Protein AF-0000000077903517 (afdb_homodimer)

Secondary structure (DSSP, 8-state):
--HHHHHHHHHTTPPPPHHHHHHHHHHHHHTSS-HHHHHHHHHHHHHH---HHHHHHHHHHHHTTSPPP--TTS-S-BEEEEE---TT--HHHHHHHHHHHTT-BEEEEE---BTTB--HHHHHHTSTT------HHHHHHHHHHHSEEEEEPPTTSSHHHHHHHHHHTTTT--S-HHHHHHHHHHHHHHHT-SEEEEEEEESTTSSB-SHHHHHHHHHHHHHHHHHTT-EEEEEEEE-SS-SSSEEESHHHHHHHHHHHTT-S-HHHHHHHHHHHHHHHHHTT---HHHHHHHHHHHHHTSHHHHHHHHHHHHTT--THHHH-GGGSPPPSEEEEEEPSS-EEEEEE-HHHHHHHHHHTTSS-SSTT----TT-EEEES--TT-EE-TT-EEEEEEE-GGGHHHHHHHHHHTEEEESSPPPPPPSEEEEEETTEEEE-/--HHHHHHHHHTTPPPPHHHHHHHHHHHHHTSS-HHHHHHHHHHHHHH---HHHHHHHHHHHHTTSPPP--TTS-S-BEEEEE---TT--HHHHHHHHHHHTT-BEEEEE---BTTB--HHHHHHTSTT------HHHHHHHHHHHSEEEEEPPTTSSHHHHHHHHHHTTTT--S-HHHHHHHHHHHHHHHT-SEEEEEEEESTTSSB-SHHHHHHHHHHHHHHHHHTT-EEEEEEEE-SS-SSSEEESHHHHHHHHHHHTT-S-HHHHHHHHHHHHHHHHHTT---HHHHHHHHHHHHHTSHHHHHHHHHHHHTT--THHHH-GGGSPPPSEEEEEEPSS-EEEEEE-HHHHHHHHHHTTSS-SSTT----TT-EEEES--TT-EE-TT-EEEEEEE-GGGHHHHHHHHHHTEEEESSPPPPPPSEEEEEETTEEEE-

InterPro domains:
  IPR000053 Thymidine/pyrimidine-nucleoside phosphorylase [PIRSF000478] (1-427)
  IPR000053 Thymidine/pyrimidine-nucleoside phosphorylase [PTHR10515] (1-432)
  IPR000312 Glycosyl transferase, family 3 [PF00591] (78-305)
  IPR013102 Pyrimidine nucleoside phosphorylase, C-terminal [PF07831] (345-414)
  IPR013102 Pyrimidine nucleoside phosphorylase, C-terminal [SM00941] (344-417)
  IPR017459 Glycosyl transferase family 3, N-terminal domain [PF02885] (5-66)
  IPR017872 Pyrimidine-nucleoside phosphorylase, conserved site [PS00647] (110-125)
  IPR018090 Pyrimidine-nucleoside phosphorylase, bacterial/eukaryotic [TIGR02644] (4-410)
  IPR035902 Nucleoside phosphorylase/phosphoribosyltransferase catalytic domain superfamily [G3DSA:3.40.1030.10] (68-334)
  IPR035902 Nucleoside phosphorylase/phosphoribosyltransferase catalytic domain superfamily [SSF52418] (69-328)
  IPR036320 Glycosyl transferase family 3, N-terminal domain superfamily [SSF47648] (1-68)
  IPR036566 Pyrimidine nucleoside phosphorylase-like, C-terminal domain superfamily [G3DSA:3.90.1170.30] (335-420)
  IPR036566 Pyrimidine nucleoside phosphorylase-like, C-terminal domain superfamily [SSF54680] (333-431)

Foldseek 3Di:
DDLVVVLVCLLVLHADDLVSLLCLLLCVLVCVQPLVSLLSSLVSCQVNPYDLVSLLSNLQSLLPSFAFDALVLADAAEEEEAELFAWLPQLCLQLQLLLQLLPAAYQEAWEADEALTGTNALQLPLFDFFAQDDDPVLSSVLCNVLRYAYHHDDCGGSVSLVVSVQSCVVSVSCLGLSNVLSSVLSRVRSSHGQEYEYEQEEPLGGSHPDPVVSLVSQQSNQVSQVVVNHFYKYWYFYRQWRAFFWGFRLRSLQLSLCLLLPRHDPLSNVVSLQRSLVSCVSSVVDDSVVSSVSSVVNSVVNSSSVSSLSRRVSRGGPCVCSVPVVPGDAFPDKDFQWDAAWAFFAGFRRSLLSNLQVLQFRHDNHPPDHGDRNWTKGAPDIQQDTHHGGHTGIMTGHDPVSNVVSSVSRVVGTDGDHDGYDDDDRIAWMQHPVGIDGD/DDLVVVLVCLLVLHADDLVSLLCLLLCVLVCVQPLVSLLSSLVSCQVNPYDLVSLLSNLQSLLPSFAQDALVLADAAEEEEEELFAWLPQLCLQLQLLLQLLPAAYQEAWEADEALTGTNALQLPLQDFFAQDDDPVLSSVLCNVLRYAYHHDDCGGSVSLVVSVQSCVVSVSCLGLSNVLSSVLSRVRSSHGQEYEYEQEEPLGGSHPDPVVSLVSQQSNQVSQVVVNHFYKYWYFYRQWRAFFWGFRLRSLQLSLCLLLPRHDPLSNVVSLQRSLVSCVSSVVDDSVVSSVSSVVNSVVNSSSVSSLSRRVSRGGDCVCSVPVVPGDAFPDKDFQWDAAWAFFAGFRRSLQSNLQVLQFRHDNHPPDHGDRNWTKGAPDIQQDTHHGGHTGIMTGHDPVSNVVSSVSRVVGTDGDHDGYDDDDRTAWMQHPVGIGGD

Solvent-accessible surface area (backbone atoms only — not comparable to full-atom values): 42618 Å² total; per-residue (Å²): 134,59,68,42,58,55,32,36,38,32,61,73,61,49,82,69,51,65,68,54,44,44,50,54,48,52,26,40,66,73,54,78,40,45,64,31,40,50,31,16,36,45,35,24,38,55,75,59,54,67,52,73,66,45,30,43,44,47,14,53,49,28,13,63,55,36,45,66,44,78,51,76,87,46,81,75,57,29,44,35,74,48,64,70,52,21,27,36,74,46,49,66,73,38,27,53,20,32,39,23,59,70,71,37,33,27,70,34,67,37,51,71,43,58,41,42,25,67,19,64,44,53,27,51,50,42,36,55,65,35,52,41,79,67,54,71,66,56,45,52,50,39,25,68,72,71,18,37,39,74,29,47,60,58,82,49,45,12,35,38,40,59,56,50,49,62,50,24,73,56,42,57,42,53,81,22,62,54,59,43,38,25,44,56,47,9,44,52,61,14,55,36,50,48,19,38,36,34,41,37,25,19,18,62,24,23,73,32,65,38,66,66,57,29,49,52,42,38,51,51,41,28,50,47,38,41,73,70,72,28,50,36,36,26,35,33,26,56,17,44,48,51,39,53,43,32,31,44,14,38,47,26,48,52,48,28,44,30,34,27,69,64,68,36,52,68,67,41,43,49,53,33,42,54,53,30,11,52,49,33,33,66,59,69,70,44,52,63,69,53,20,35,49,50,44,52,47,32,25,73,72,38,44,12,38,50,41,42,44,50,45,38,45,76,29,50,18,51,52,68,36,75,78,38,65,83,67,43,74,74,45,82,32,74,45,77,41,56,34,87,51,68,32,14,28,53,39,39,35,15,40,33,43,19,40,18,25,27,57,29,25,34,28,20,89,49,94,83,50,73,71,38,43,43,9,16,36,40,50,69,56,52,66,52,38,76,43,48,56,66,37,65,36,28,38,39,23,16,54,72,90,29,48,64,63,19,50,54,38,35,53,70,24,51,38,71,31,93,55,69,45,81,86,74,69,65,55,47,32,40,36,42,89,87,43,76,47,74,103,134,58,67,43,59,56,32,36,40,33,60,73,63,49,82,68,51,64,69,54,43,45,51,53,48,53,27,39,68,72,53,77,40,46,64,30,39,51,32,16,36,45,37,22,36,55,75,58,53,67,53,73,66,45,29,44,46,46,14,52,51,28,14,62,54,36,46,67,45,78,51,77,88,45,79,75,57,28,43,35,75,47,64,70,51,20,28,35,73,43,48,66,74,39,26,53,20,34,39,22,58,71,70,37,31,26,70,36,68,36,51,70,42,56,40,42,26,70,19,64,45,52,27,52,50,42,37,55,65,35,52,42,78,67,55,72,67,56,45,51,50,38,25,68,71,70,19,37,40,75,28,46,62,58,82,49,44,11,36,37,38,59,55,50,49,62,50,23,74,56,41,57,41,54,80,24,62,54,58,42,38,25,43,54,47,9,44,53,61,14,57,36,49,48,19,39,37,34,41,37,24,20,18,62,24,24,72,32,65,39,66,67,56,28,47,52,42,38,50,52,42,27,50,46,37,41,75,70,72,29,49,34,36,28,36,33,29,55,17,44,48,51,39,51,44,32,30,42,15,38,48,26,48,51,47,28,45,30,35,26,68,65,67,35,51,67,68,42,44,49,53,33,42,52,53,30,9,53,49,32,33,66,60,68,72,45,52,63,69,54,20,36,49,52,43,51,49,32,25,73,73,37,45,13,39,52,41,41,45,48,42,38,45,76,30,50,19,50,52,67,34,75,78,38,65,83,66,43,74,73,46,82,32,74,45,75,41,55,33,86,50,68,33,15,27,53,38,38,35,14,39,32,43,19,42,19,25,26,57,30,24,34,26,20,89,47,92,83,51,74,70,40,45,42,9,16,35,39,49,70,56,52,65,53,37,74,42,48,56,66,37,65,37,30,38,39,24,16,54,74,90,30,48,64,63,19,50,54,38,34,52,71,24,51,37,72,32,91,54,70,46,80,85,74,69,65,55,47,33,42,36,42,91,88,43,75,48,74,104

Nearest PDB structures (foldseek):
  1brw-assembly1_B  TM=9.560E-01  e=4.759E-55  Geobacillus stearothermophilus
  5ep8-assembly1_B  TM=9.112E-01  e=1.145E-51  Bacillus subtilis subsp. subtilis str. 168
  7m7k-assembly1_B-2  TM=9.271E-01  e=4.062E-50  Parageobacillus thermoglucosidasius
  5oln-assembly1_A  TM=8.989E-01  e=1.454E-50  Bacillus subtilis subsp. subtilis str. 168
  1uou-assembly1_A-2  TM=8.957E-01  e=5.537E-41  Homo sapiens

Organism: NCBI:txid853

Structure (mmCIF, N/CA/C/O backbone):
data_AF-0000000077903517-model_v1
#
loop_
_entity.id
_entity.type
_entity.pdbx_description
1 polymer 'Pyrimidine-nucleoside phosphorylase'
#
loop_
_atom_site.group_PDB
_atom_site.id
_atom_site.type_symbol
_atom_site.label_atom_id
_atom_site.label_alt_id
_atom_site.label_comp_id
_atom_site.label_asym_id
_atom_site.label_entity_id
_atom_site.label_seq_id
_atom_site.pdbx_PDB_ins_code
_atom_site.Cartn_x
_atom_site.Cartn_y
_atom_site.Cartn_z
_atom_site.occupancy
_atom_site.B_iso_or_equiv
_atom_site.auth_seq_id
_atom_site.auth_comp_id
_atom_site.auth_asym_id
_atom_site.auth_atom_id
_atom_site.pdbx_PDB_model_num
ATOM 1 N N . MET A 1 1 ? -19.156 5.785 -2.994 1 80.56 1 MET A N 1
ATOM 2 C CA . MET A 1 1 ? -18.234 5.363 -1.953 1 80.56 1 MET A CA 1
ATOM 3 C C . MET A 1 1 ? -16.797 5.781 -2.299 1 80.56 1 MET A C 1
ATOM 5 O O . MET A 1 1 ? -16.375 5.66 -3.447 1 80.56 1 MET A O 1
ATOM 9 N N . ARG A 1 2 ? -16.172 6.332 -1.358 1 88.5 2 ARG A N 1
ATOM 10 C CA . ARG A 1 2 ? -14.82 6.809 -1.609 1 88.5 2 ARG A CA 1
ATOM 11 C C . ARG A 1 2 ? -13.797 5.719 -1.322 1 88.5 2 ARG A C 1
ATOM 13 O O . ARG A 1 2 ? -13.812 5.109 -0.25 1 88.5 2 ARG A O 1
ATOM 20 N N . ILE A 1 3 ? -12.938 5.41 -2.279 1 94.88 3 ILE A N 1
ATOM 21 C CA . ILE A 1 3 ? -11.914 4.379 -2.148 1 94.88 3 ILE A CA 1
ATOM 22 C C . ILE A 1 3 ? -11.07 4.645 -0.906 1 94.88 3 ILE A C 1
ATOM 24 O O . ILE A 1 3 ? -10.633 3.709 -0.232 1 94.88 3 ILE A O 1
ATOM 28 N N . TYR A 1 4 ? -10.906 5.918 -0.578 1 93.38 4 TYR A N 1
ATOM 29 C CA . TYR A 1 4 ? -10.156 6.293 0.614 1 93.38 4 TYR A CA 1
ATOM 30 C C . TYR A 1 4 ? -10.742 5.629 1.856 1 93.38 4 TYR A C 1
ATOM 32 O O . TYR A 1 4 ? -10.008 5.047 2.66 1 93.38 4 TYR A O 1
ATOM 40 N N . ASP A 1 5 ? -12.016 5.707 2.027 1 94.06 5 ASP A N 1
ATOM 41 C CA . ASP A 1 5 ? -12.703 5.168 3.197 1 94.06 5 ASP A CA 1
ATOM 42 C C . ASP A 1 5 ? -12.602 3.645 3.238 1 94.06 5 ASP A C 1
ATOM 44 O O . ASP A 1 5 ? -12.508 3.053 4.316 1 94.06 5 ASP A O 1
ATOM 48 N N . LEU A 1 6 ? -12.633 3.018 2.113 1 98.06 6 LEU A N 1
ATOM 49 C CA . LEU A 1 6 ? -12.547 1.562 2.031 1 98.06 6 LEU A CA 1
ATOM 50 C C . LEU A 1 6 ? -11.148 1.077 2.387 1 98.06 6 LEU A C 1
ATOM 52 O O . LEU A 1 6 ? -10.992 0.06 3.066 1 98.06 6 LEU A O 1
ATOM 56 N N . ILE A 1 7 ? -10.109 1.812 1.933 1 98.38 7 ILE A N 1
ATOM 57 C CA . ILE A 1 7 ? -8.742 1.507 2.322 1 98.38 7 ILE A CA 1
ATOM 58 C C . ILE A 1 7 ? -8.586 1.642 3.836 1 98.38 7 ILE A C 1
ATOM 60 O O . ILE A 1 7 ? -8.055 0.749 4.496 1 98.38 7 ILE A O 1
ATOM 64 N N . ALA A 1 8 ? -9.125 2.734 4.359 1 97.25 8 ALA A N 1
ATOM 65 C CA . ALA A 1 8 ? -9.039 2.996 5.797 1 97.25 8 ALA A CA 1
ATOM 66 C C . ALA A 1 8 ? -9.734 1.904 6.598 1 97.25 8 ALA A C 1
ATOM 68 O O . ALA A 1 8 ? -9.234 1.477 7.641 1 97.25 8 ALA A O 1
ATOM 69 N N . LYS A 1 9 ? -10.891 1.485 6.168 1 97.75 9 LYS A N 1
ATOM 70 C CA . LYS A 1 9 ? -11.641 0.433 6.852 1 97.75 9 LYS A CA 1
ATOM 71 C C . LYS A 1 9 ? -10.805 -0.838 6.98 1 97.75 9 LYS A C 1
ATOM 73 O O . LYS A 1 9 ? -10.695 -1.407 8.07 1 97.75 9 LYS A O 1
ATOM 78 N N . LYS A 1 10 ? -10.195 -1.297 5.848 1 98.75 10 LYS A N 1
ATOM 79 C CA . LYS A 1 10 ? -9.367 -2.5 5.906 1 98.75 10 LYS A CA 1
ATOM 80 C C . LYS A 1 10 ? -8.117 -2.271 6.75 1 98.75 10 LYS A C 1
ATOM 82 O O . LYS A 1 10 ? -7.734 -3.131 7.547 1 98.75 10 LYS A O 1
ATOM 87 N N . ARG A 1 11 ? -7.531 -1.116 6.512 1 98.31 11 ARG A N 1
ATOM 88 C CA . ARG A 1 11 ? -6.363 -0.719 7.293 1 98.31 11 ARG A CA 1
ATOM 89 C C . ARG A 1 11 ? -6.629 -0.859 8.789 1 98.31 11 ARG A C 1
ATOM 91 O O . ARG A 1 11 ? -5.777 -1.347 9.531 1 98.31 11 ARG A O 1
ATOM 98 N N . ASP A 1 12 ? -7.812 -0.55 9.188 1 97.44 12 ASP A N 1
ATOM 99 C CA . ASP A 1 12 ? -8.18 -0.534 10.602 1 97.44 12 ASP A CA 1
ATOM 100 C C . ASP A 1 12 ? -8.727 -1.89 11.047 1 97.44 12 ASP A C 1
ATOM 102 O O . ASP A 1 12 ? -9.203 -2.035 12.172 1 97.44 12 ASP A O 1
ATOM 106 N N . GLY A 1 13 ? -8.734 -2.854 10.18 1 98.06 13 GLY A N 1
ATOM 107 C CA . GLY A 1 13 ? -9.094 -4.219 10.539 1 98.06 13 GLY A CA 1
ATOM 108 C C . GLY A 1 13 ? -10.547 -4.551 10.258 1 98.06 13 GLY A C 1
ATOM 109 O O . GLY A 1 13 ? -11.039 -5.594 10.688 1 98.06 13 GLY A O 1
ATOM 110 N N . GLY A 1 14 ? -11.219 -3.697 9.531 1 98.38 14 GLY A N 1
ATOM 111 C CA . GLY A 1 14 ? -12.625 -3.926 9.219 1 98.38 14 GLY A CA 1
ATOM 112 C C . GLY A 1 14 ? -12.836 -4.961 8.133 1 98.38 14 GLY A C 1
ATOM 113 O O . GLY A 1 14 ? -11.922 -5.25 7.359 1 98.38 14 GLY A O 1
ATOM 114 N N . THR A 1 15 ? -14.102 -5.539 8.078 1 98.62 15 THR A N 1
ATOM 115 C CA . THR A 1 15 ? -14.531 -6.488 7.059 1 98.62 15 THR A CA 1
ATOM 116 C C . THR A 1 15 ? -15.383 -5.793 6 1 98.62 15 THR A C 1
ATOM 118 O O . THR A 1 15 ? -16.281 -5.02 6.332 1 98.62 15 THR A O 1
ATOM 121 N N . HIS A 1 16 ? -15.07 -6.027 4.773 1 98.62 16 HIS A N 1
ATOM 122 C CA . HIS A 1 16 ? -15.82 -5.402 3.689 1 98.62 16 HIS A CA 1
ATOM 123 C C . HIS A 1 16 ? -17.109 -6.168 3.4 1 98.62 16 HIS A C 1
ATOM 125 O O . HIS A 1 16 ? -17.125 -7.402 3.443 1 98.62 16 HIS A O 1
ATOM 131 N N . SER A 1 17 ? -18.172 -5.418 3.062 1 98.31 17 SER A N 1
ATOM 132 C CA . SER A 1 17 ? -19.375 -6 2.467 1 98.31 17 SER A CA 1
ATOM 133 C C . SER A 1 17 ? -19.172 -6.289 0.983 1 98.31 17 SER A C 1
ATOM 135 O O . SER A 1 17 ? -18.188 -5.832 0.385 1 98.31 17 SER A O 1
ATOM 137 N N . ARG A 1 18 ? -20.109 -7.043 0.366 1 97.94 18 ARG A N 1
ATOM 138 C CA . ARG A 1 18 ? -20.047 -7.316 -1.065 1 97.94 18 ARG A CA 1
ATOM 139 C C . ARG A 1 18 ? -20.094 -6.023 -1.872 1 97.94 18 ARG A C 1
ATOM 141 O O . ARG A 1 18 ? -19.359 -5.875 -2.852 1 97.94 18 ARG A O 1
ATOM 148 N N . GLU A 1 19 ? -20.938 -5.121 -1.435 1 98.31 19 GLU A N 1
ATOM 149 C CA . GLU A 1 19 ? -21.078 -3.846 -2.135 1 98.31 19 GLU A CA 1
ATOM 150 C C . GLU A 1 19 ? -19.766 -3.064 -2.117 1 98.31 19 GLU A C 1
ATOM 152 O O . GLU A 1 19 ? -19.391 -2.451 -3.117 1 98.31 19 GLU A O 1
ATOM 157 N N . GLU A 1 20 ? -19.109 -3.117 -1.023 1 98.44 20 GLU A N 1
ATOM 158 C CA . GLU A 1 20 ? -17.828 -2.434 -0.903 1 98.44 20 GLU A CA 1
ATOM 159 C C . GLU A 1 20 ? -16.766 -3.09 -1.785 1 98.44 20 GLU A C 1
ATOM 161 O O . GLU A 1 20 ? -15.969 -2.4 -2.424 1 98.44 20 GLU A O 1
ATOM 166 N N . LEU A 1 21 ? -16.766 -4.422 -1.845 1 98.81 21 LEU A N 1
ATOM 167 C CA . LEU A 1 21 ? -15.82 -5.145 -2.684 1 98.81 21 LEU A CA 1
ATOM 168 C C . LEU A 1 21 ? -16.078 -4.863 -4.16 1 98.81 21 LEU A C 1
ATOM 170 O O . LEU A 1 21 ? -15.133 -4.715 -4.945 1 98.81 21 LEU A O 1
ATOM 174 N N . GLU A 1 22 ? -17.344 -4.793 -4.543 1 98.56 22 GLU A N 1
ATOM 175 C CA . GLU A 1 22 ? -17.703 -4.438 -5.914 1 98.56 22 GLU A CA 1
ATOM 176 C C . GLU A 1 22 ? -17.188 -3.047 -6.273 1 98.56 22 GLU A C 1
ATOM 178 O O . GLU A 1 22 ? -16.688 -2.836 -7.379 1 98.56 22 GLU A O 1
ATOM 183 N N . ALA A 1 23 ? -17.312 -2.143 -5.312 1 98.19 23 ALA A N 1
ATOM 184 C CA . ALA A 1 23 ? -16.828 -0.781 -5.543 1 98.19 23 ALA A CA 1
ATOM 185 C C . ALA A 1 23 ? -15.312 -0.758 -5.746 1 98.19 23 ALA A C 1
ATOM 187 O O . ALA A 1 23 ? -14.812 -0.052 -6.625 1 98.19 23 ALA A O 1
ATOM 188 N N . ILE A 1 24 ? -14.602 -1.495 -4.977 1 98.62 24 ILE A N 1
ATOM 189 C CA . ILE A 1 24 ? -13.148 -1.549 -5.055 1 98.62 24 ILE A CA 1
ATOM 190 C C . ILE A 1 24 ? -12.719 -2.176 -6.379 1 98.62 24 ILE A C 1
ATOM 192 O O . ILE A 1 24 ? -11.945 -1.587 -7.133 1 98.62 24 ILE A O 1
ATOM 196 N N . VAL A 1 25 ? -13.273 -3.338 -6.715 1 98.62 25 VAL A N 1
ATOM 197 C CA . VAL A 1 25 ? -12.844 -4.145 -7.852 1 98.62 25 VAL A CA 1
ATOM 198 C C . VAL A 1 25 ? -13.281 -3.477 -9.156 1 98.62 25 VAL A C 1
ATOM 200 O O . VAL A 1 25 ? -12.477 -3.287 -10.062 1 98.62 25 VAL A O 1
ATOM 203 N N . ASN A 1 26 ? -14.539 -3.082 -9.266 1 97.94 26 ASN A N 1
ATOM 204 C CA . ASN A 1 26 ? -15.039 -2.447 -10.477 1 97.94 26 ASN A CA 1
ATOM 205 C C . ASN A 1 26 ? -14.406 -1.076 -10.695 1 97.94 26 ASN A C 1
ATOM 207 O O . ASN A 1 26 ? -14.156 -0.675 -11.836 1 97.94 26 ASN A O 1
ATOM 211 N N . GLY A 1 27 ? -14.203 -0.401 -9.562 1 97.81 27 GLY A N 1
ATOM 212 C CA . GLY A 1 27 ? -13.492 0.862 -9.672 1 97.81 27 GLY A CA 1
ATOM 213 C C . GLY A 1 27 ? -12.086 0.709 -10.227 1 97.81 27 GLY A C 1
ATOM 214 O O . GLY A 1 27 ? -11.633 1.539 -11.016 1 97.81 27 GLY A O 1
ATOM 215 N N . PHE A 1 28 ? -11.453 -0.336 -9.859 1 98.06 28 PHE A N 1
ATOM 216 C CA . PHE A 1 28 ? -10.102 -0.578 -10.352 1 98.06 28 PHE A CA 1
ATOM 217 C C . PHE A 1 28 ? -10.117 -0.963 -11.82 1 98.06 28 PHE A C 1
ATOM 219 O O . PHE A 1 28 ? -9.312 -0.467 -12.609 1 98.06 28 PHE A O 1
ATOM 226 N N . VAL A 1 29 ? -11 -1.786 -12.195 1 97.62 29 VAL A N 1
ATOM 227 C CA . VAL A 1 29 ? -11.117 -2.244 -13.57 1 97.62 29 VAL A CA 1
ATOM 228 C C . VAL A 1 29 ? -11.422 -1.059 -14.484 1 97.62 29 VAL A C 1
ATOM 230 O O . VAL A 1 29 ? -10.859 -0.951 -15.578 1 97.62 29 VAL A O 1
ATOM 233 N N . SER A 1 30 ? -12.242 -0.132 -14.039 1 96.75 30 SER A N 1
ATOM 234 C CA . SER A 1 30 ? -12.656 1.009 -14.852 1 96.75 30 SER A CA 1
ATOM 235 C C . SER A 1 30 ? -11.586 2.098 -14.859 1 96.75 30 SER A C 1
ATOM 237 O O . SER A 1 30 ? -11.633 3.012 -15.688 1 96.75 30 SER A O 1
ATOM 239 N N . GLY A 1 31 ? -10.719 2.031 -13.859 1 96.12 31 GLY A N 1
ATOM 240 C CA . GLY A 1 31 ? -9.68 3.047 -13.766 1 96.12 31 GLY A CA 1
ATOM 241 C C . GLY A 1 31 ? -10 4.133 -12.758 1 96.12 31 GLY A C 1
ATOM 242 O O . GLY A 1 31 ? -9.164 5 -12.492 1 96.12 31 GLY A O 1
ATOM 243 N N . GLU A 1 32 ? -11.141 4.09 -12.164 1 95.81 32 GLU A N 1
ATOM 244 C CA . GLU A 1 32 ? -11.516 5.059 -11.141 1 95.81 32 GLU A CA 1
ATOM 245 C C . GLU A 1 32 ? -10.648 4.918 -9.898 1 95.81 32 GLU A C 1
ATOM 247 O O . GLU A 1 32 ? -10.312 5.914 -9.25 1 95.81 32 GLU A O 1
ATOM 252 N N . VAL A 1 33 ? -10.344 3.717 -9.516 1 96.81 33 VAL A N 1
ATOM 253 C CA . VAL A 1 33 ? -9.391 3.432 -8.445 1 96.81 33 VAL A CA 1
ATOM 254 C C . VAL A 1 33 ? -7.98 3.32 -9.031 1 96.81 33 VAL A C 1
ATOM 256 O O . VAL A 1 33 ? -7.719 2.463 -9.875 1 96.81 33 VAL A O 1
ATOM 259 N N . ALA A 1 34 ? -7.102 4.152 -8.555 1 96.12 34 ALA A N 1
ATOM 260 C CA . ALA A 1 34 ? -5.75 4.23 -9.102 1 96.12 34 ALA A CA 1
ATOM 261 C C . ALA A 1 34 ? -4.891 3.07 -8.602 1 96.12 34 ALA A C 1
ATOM 263 O O . ALA A 1 34 ? -5.211 2.436 -7.598 1 96.12 34 ALA A O 1
ATOM 264 N N . ASP A 1 35 ? -3.754 2.83 -9.289 1 97.31 35 ASP A N 1
ATOM 265 C CA . ASP A 1 35 ? -2.826 1.765 -8.922 1 97.31 35 ASP A CA 1
ATOM 266 C C . ASP A 1 35 ? -2.314 1.951 -7.492 1 97.31 35 ASP A C 1
ATOM 268 O O . ASP A 1 35 ? -2.195 0.983 -6.738 1 97.31 35 ASP A O 1
ATOM 272 N N . TYR A 1 36 ? -2.012 3.213 -7.172 1 97.56 36 TYR A N 1
ATOM 273 C CA . TYR A 1 36 ? -1.426 3.449 -5.855 1 97.56 36 TYR A CA 1
ATOM 274 C C . TYR A 1 36 ? -2.453 3.23 -4.754 1 97.56 36 TYR A C 1
ATOM 276 O O . TYR A 1 36 ? -2.109 2.791 -3.652 1 97.56 36 TYR A O 1
ATOM 284 N N . GLN A 1 37 ? -3.707 3.479 -5.02 1 98.12 37 GLN A N 1
ATOM 285 C CA . GLN A 1 37 ? -4.762 3.199 -4.047 1 98.12 37 GLN A CA 1
ATOM 286 C C . GLN A 1 37 ? -4.984 1.697 -3.895 1 98.12 37 GLN A C 1
ATOM 288 O O . GLN A 1 37 ? -5.105 1.192 -2.775 1 98.12 37 GLN A O 1
ATOM 293 N N . MET A 1 38 ? -4.977 0.986 -4.996 1 98.62 38 MET A N 1
ATOM 294 C CA . MET A 1 38 ? -5.137 -0.465 -4.961 1 98.62 38 MET A CA 1
ATOM 295 C C . MET A 1 38 ? -3.961 -1.124 -4.246 1 98.62 38 MET A C 1
ATOM 297 O O . MET A 1 38 ? -4.148 -2.059 -3.467 1 98.62 38 MET A O 1
ATOM 301 N N . ALA A 1 39 ? -2.771 -0.637 -4.52 1 98.44 39 ALA A N 1
ATOM 302 C CA . ALA A 1 39 ? -1.577 -1.167 -3.867 1 98.44 39 ALA A CA 1
ATOM 303 C C . ALA A 1 39 ? -1.662 -1.002 -2.352 1 98.44 39 ALA A C 1
ATOM 305 O O . ALA A 1 39 ? -1.315 -1.917 -1.601 1 98.44 39 ALA A O 1
ATOM 306 N N . ALA A 1 40 ? -2.131 0.157 -1.918 1 98.75 40 ALA A N 1
ATOM 307 C CA . ALA A 1 40 ? -2.311 0.397 -0.489 1 98.75 40 ALA A CA 1
ATOM 308 C C . ALA A 1 40 ? -3.334 -0.567 0.105 1 98.75 40 ALA A C 1
ATOM 310 O O . ALA A 1 40 ? -3.109 -1.138 1.176 1 98.75 40 ALA A O 1
ATOM 311 N N . TRP A 1 41 ? -4.473 -0.735 -0.561 1 98.81 41 TRP A N 1
ATOM 312 C CA . TRP A 1 41 ? -5.516 -1.641 -0.096 1 98.81 41 TRP A CA 1
ATOM 313 C C . TRP A 1 41 ? -4.996 -3.07 0.003 1 98.81 41 TRP A C 1
ATOM 315 O O . TRP A 1 41 ? -5.238 -3.76 0.997 1 98.81 41 TRP A O 1
ATOM 325 N N . MET A 1 42 ? -4.234 -3.516 -1.002 1 98.81 42 MET A N 1
ATOM 326 C CA . MET A 1 42 ? -3.738 -4.887 -1.028 1 98.81 42 MET A CA 1
ATOM 327 C C . MET A 1 42 ? -2.717 -5.121 0.08 1 98.81 42 MET A C 1
ATOM 329 O O . MET A 1 42 ? -2.66 -6.203 0.661 1 98.81 42 MET A O 1
ATOM 333 N N . MET A 1 43 ? -1.885 -4.117 0.403 1 98.81 43 MET A N 1
ATOM 334 C CA . MET A 1 43 ? -0.97 -4.25 1.533 1 98.81 43 MET A CA 1
ATOM 335 C C . MET A 1 43 ? -1.737 -4.32 2.85 1 98.81 43 MET A C 1
ATOM 337 O O . MET A 1 43 ? -1.374 -5.086 3.742 1 98.81 43 MET A O 1
ATOM 341 N N . ALA A 1 44 ? -2.857 -3.506 2.963 1 98.88 44 ALA A N 1
ATOM 342 C CA . ALA A 1 44 ? -3.715 -3.609 4.141 1 98.88 44 ALA A CA 1
ATOM 343 C C . ALA A 1 44 ? -4.301 -5.012 4.27 1 98.88 44 ALA A C 1
ATOM 345 O O . ALA A 1 44 ? -4.34 -5.578 5.367 1 98.88 44 ALA A O 1
ATOM 346 N N . VAL A 1 45 ? -4.723 -5.578 3.174 1 98.81 45 VAL A N 1
ATOM 347 C CA . VAL A 1 45 ? -5.258 -6.934 3.172 1 98.81 45 VAL A CA 1
ATOM 348 C C . VAL A 1 45 ? -4.168 -7.922 3.574 1 98.81 45 VAL A C 1
ATOM 350 O O . VAL A 1 45 ? -4.406 -8.836 4.367 1 98.81 45 VAL A O 1
ATOM 353 N N . TYR A 1 46 ? -2.984 -7.746 2.957 1 98.56 46 TYR A N 1
ATOM 354 C CA . TYR A 1 46 ? -1.868 -8.625 3.277 1 98.56 46 TYR A CA 1
ATOM 355 C C . TYR A 1 46 ? -1.625 -8.68 4.781 1 98.56 46 TYR A C 1
ATOM 357 O O . TYR A 1 46 ? -1.427 -9.758 5.348 1 98.56 46 TYR A O 1
ATOM 365 N N . LEU A 1 47 ? -1.699 -7.562 5.465 1 98.56 47 LEU A N 1
ATOM 366 C CA . LEU A 1 47 ? -1.268 -7.461 6.855 1 98.56 47 LEU A CA 1
ATOM 367 C C . LEU A 1 47 ? -2.439 -7.688 7.805 1 98.56 47 LEU A C 1
ATOM 369 O O . LEU A 1 47 ? -2.256 -8.188 8.922 1 98.56 47 LEU A O 1
ATOM 373 N N . ARG A 1 48 ? -3.719 -7.352 7.375 1 98.31 48 ARG A N 1
ATOM 374 C CA . ARG A 1 48 ? -4.875 -7.465 8.258 1 98.31 48 ARG A CA 1
ATOM 375 C C . ARG A 1 48 ? -5.637 -8.758 7.996 1 98.31 48 ARG A C 1
ATOM 377 O O . ARG A 1 48 ? -6.406 -9.219 8.844 1 98.31 48 ARG A O 1
ATOM 384 N N . GLY A 1 49 ? -5.48 -9.312 6.758 1 97.81 49 GLY A N 1
ATOM 385 C CA . GLY A 1 49 ? -6.211 -10.516 6.383 1 97.81 49 GLY A CA 1
ATOM 386 C C . GLY A 1 49 ? -7.645 -10.234 5.965 1 97.81 49 GLY A C 1
ATOM 387 O O . GLY A 1 49 ? -8.055 -9.078 5.863 1 97.81 49 GLY A O 1
ATOM 388 N N . MET A 1 50 ? -8.305 -11.25 5.574 1 98.31 50 MET A N 1
ATOM 389 C CA . MET A 1 50 ? -9.734 -11.289 5.258 1 98.31 50 MET A CA 1
ATOM 390 C C . MET A 1 50 ? -10.383 -12.539 5.84 1 98.31 50 MET A C 1
ATOM 392 O O . MET A 1 50 ? -9.734 -13.578 5.973 1 98.31 50 MET A O 1
ATOM 396 N N . THR A 1 51 ? -11.664 -12.406 6.199 1 98 51 THR A N 1
ATOM 397 C CA . THR A 1 51 ? -12.398 -13.609 6.582 1 98 51 THR A CA 1
ATOM 398 C C . THR A 1 51 ? -12.641 -14.508 5.375 1 98 51 THR A C 1
ATOM 400 O O . THR A 1 51 ? -12.516 -14.062 4.23 1 98 51 THR A O 1
ATOM 403 N N . ASP A 1 52 ? -13 -15.766 5.621 1 97.56 52 ASP A N 1
ATOM 404 C CA . ASP A 1 52 ? -13.312 -16.688 4.535 1 97.56 52 ASP A CA 1
ATOM 405 C C . ASP A 1 52 ? -14.484 -16.172 3.697 1 97.56 52 ASP A C 1
ATOM 407 O O . ASP A 1 52 ? -14.453 -16.266 2.467 1 97.56 52 ASP A O 1
ATOM 411 N N . GLU A 1 53 ? -15.461 -15.617 4.363 1 97.69 53 GLU A N 1
ATOM 412 C CA . GLU A 1 53 ? -16.625 -15.086 3.67 1 97.69 53 GLU A CA 1
ATOM 413 C C . GLU A 1 53 ? -16.266 -13.883 2.809 1 97.69 53 GLU A C 1
ATOM 415 O O . GLU A 1 53 ? -16.703 -13.773 1.663 1 97.69 53 GLU A O 1
ATOM 420 N N . GLU A 1 54 ? -15.477 -13.016 3.408 1 98.19 54 GLU A N 1
ATOM 421 C CA . GLU A 1 54 ? -14.977 -11.852 2.682 1 98.19 54 GLU A CA 1
ATOM 422 C C . GLU A 1 54 ? -14.188 -12.266 1.447 1 98.19 54 GLU A C 1
ATOM 424 O O . GLU A 1 54 ? -14.344 -11.68 0.375 1 98.19 54 GLU A O 1
ATOM 429 N N . THR A 1 55 ? -13.391 -13.273 1.588 1 98.62 55 THR A N 1
ATOM 430 C CA . THR A 1 55 ? -12.562 -13.773 0.496 1 98.62 55 THR A CA 1
ATOM 431 C C . THR A 1 55 ? -13.43 -14.406 -0.59 1 98.62 55 THR A C 1
ATOM 433 O O . THR A 1 55 ? -13.172 -14.227 -1.781 1 98.62 55 THR A O 1
ATOM 436 N N . ALA A 1 56 ? -14.438 -15.141 -0.2 1 98.44 56 ALA A N 1
ATOM 437 C CA . ALA A 1 56 ? -15.359 -15.75 -1.152 1 98.44 56 ALA A CA 1
ATOM 438 C C . ALA A 1 56 ? -16.078 -14.688 -1.974 1 98.44 56 ALA A C 1
ATOM 440 O O . ALA A 1 56 ? -16.234 -14.836 -3.189 1 98.44 56 ALA A O 1
ATOM 441 N N . GLU A 1 57 ? -16.5 -13.648 -1.301 1 98.56 57 GLU A N 1
ATOM 442 C CA . GLU A 1 57 ? -17.172 -12.555 -1.994 1 98.56 57 GLU A CA 1
ATOM 443 C C . GLU A 1 57 ? -16.234 -11.852 -2.963 1 98.56 57 GLU A C 1
ATOM 445 O O . GLU A 1 57 ? -16.609 -11.531 -4.09 1 98.56 57 GLU A O 1
ATOM 450 N N . LEU A 1 58 ? -15.008 -11.594 -2.504 1 98.81 58 LEU A N 1
ATOM 451 C CA . LEU A 1 58 ? -14.016 -11 -3.393 1 98.81 58 LEU A CA 1
ATOM 452 C C . LEU A 1 58 ? -13.812 -11.859 -4.637 1 98.81 58 LEU A C 1
ATOM 454 O O . LEU A 1 58 ? -13.727 -11.336 -5.75 1 98.81 58 LEU A O 1
ATOM 458 N N . THR A 1 59 ? -13.734 -13.148 -4.445 1 98.69 59 THR A N 1
ATOM 459 C CA . THR A 1 59 ? -13.531 -14.094 -5.531 1 98.69 59 THR A CA 1
ATOM 460 C C . THR A 1 59 ? -14.648 -13.984 -6.562 1 98.69 59 THR A C 1
ATOM 462 O O . THR A 1 59 ? -14.391 -13.914 -7.766 1 98.69 59 THR A O 1
ATOM 465 N N . ASP A 1 60 ? -15.859 -13.969 -6.07 1 98.56 60 ASP A N 1
ATOM 466 C CA . ASP A 1 60 ? -17.016 -13.898 -6.953 1 98.56 60 ASP A CA 1
ATOM 467 C C . ASP A 1 60 ? -17.031 -12.586 -7.738 1 98.56 60 ASP A C 1
ATOM 469 O O . ASP A 1 60 ? -17.297 -12.586 -8.945 1 98.56 60 ASP A O 1
ATOM 473 N N . VAL A 1 61 ? -16.75 -11.492 -7.062 1 98.69 61 VAL A N 1
ATOM 474 C CA . VAL A 1 61 ? -16.719 -10.18 -7.703 1 98.69 61 VAL A CA 1
ATOM 475 C C . VAL A 1 61 ? -15.625 -10.141 -8.766 1 98.69 61 VAL A C 1
ATOM 477 O O . VAL A 1 61 ? -15.844 -9.633 -9.867 1 98.69 61 VAL A O 1
ATOM 480 N N . MET A 1 62 ? -14.492 -10.688 -8.477 1 98.56 62 MET A N 1
ATOM 481 C CA . MET A 1 62 ? -13.383 -10.734 -9.422 1 98.56 62 MET A CA 1
ATOM 482 C C . MET A 1 62 ? -13.719 -11.625 -10.617 1 98.56 62 MET A C 1
ATOM 484 O O . MET A 1 62 ? -13.406 -11.281 -11.758 1 98.56 62 MET A O 1
ATOM 488 N N . ALA A 1 63 ? -14.344 -12.758 -10.383 1 98 63 ALA A N 1
ATOM 489 C CA . ALA A 1 63 ? -14.719 -13.672 -11.461 1 98 63 ALA A CA 1
ATOM 490 C C . ALA A 1 63 ? -15.648 -12.992 -12.461 1 98 63 ALA A C 1
ATOM 492 O O . ALA A 1 63 ? -15.531 -13.203 -13.664 1 98 63 ALA A O 1
ATOM 493 N N . HIS A 1 64 ? -16.5 -12.125 -11.969 1 97.81 64 HIS A N 1
ATOM 494 C CA . HIS A 1 64 ? -17.516 -11.5 -12.789 1 97.81 64 HIS A CA 1
ATOM 495 C C . HIS A 1 64 ? -17.031 -10.156 -13.336 1 97.81 64 HIS A C 1
ATOM 497 O O . HIS A 1 64 ? -17.828 -9.391 -13.898 1 97.81 64 HIS A O 1
ATOM 503 N N . SER A 1 65 ? -15.797 -9.852 -13.141 1 97.62 65 SER A N 1
ATOM 504 C CA . SER A 1 65 ? -15.242 -8.602 -13.648 1 97.62 65 SER A CA 1
ATOM 505 C C . SER A 1 65 ? -14.984 -8.672 -15.148 1 97.62 65 SER A C 1
ATOM 507 O O . SER A 1 65 ? -14.625 -7.676 -15.773 1 97.62 65 SER A O 1
ATOM 509 N N . GLY A 1 66 ? -15.133 -9.812 -15.758 1 95.12 66 GLY A N 1
ATOM 510 C CA . GLY A 1 66 ? -15.016 -10.062 -17.188 1 95.12 66 GLY A CA 1
ATOM 511 C C . GLY A 1 66 ? -16 -11.094 -17.688 1 95.12 66 GLY A C 1
ATOM 512 O O . GLY A 1 66 ? -17.156 -11.133 -17.25 1 95.12 66 GLY A O 1
ATOM 513 N N . VAL A 1 67 ? -15.555 -11.844 -18.656 1 94.19 67 VAL A N 1
ATOM 514 C CA . VAL A 1 67 ? -16.406 -12.828 -19.312 1 94.19 67 VAL A CA 1
ATOM 515 C C . VAL A 1 67 ? -16.438 -14.117 -18.484 1 94.19 67 VAL A C 1
ATOM 517 O O . VAL A 1 67 ? -15.391 -14.555 -17.984 1 94.19 67 VAL A O 1
ATOM 520 N N . MET A 1 68 ? -17.609 -14.672 -18.312 1 95.31 68 MET A N 1
ATOM 521 C CA . MET A 1 68 ? -17.781 -16.016 -17.781 1 95.31 68 MET A CA 1
ATOM 522 C C . MET A 1 68 ? -17.953 -17.031 -18.922 1 95.31 68 MET A C 1
ATOM 524 O O . MET A 1 68 ? -18.938 -17 -19.656 1 95.31 68 MET A O 1
ATOM 528 N N . VAL A 1 69 ? -17.031 -17.953 -19.047 1 95.19 69 VAL A N 1
ATOM 529 C CA . VAL A 1 69 ? -17.047 -18.891 -20.156 1 95.19 69 VAL A CA 1
ATOM 530 C C . VAL A 1 69 ? -18.094 -19.969 -19.891 1 95.19 69 VAL A C 1
ATOM 532 O O . VAL A 1 69 ? -18.125 -20.562 -18.812 1 95.19 69 VAL A O 1
ATOM 535 N N . ASP A 1 70 ? -18.984 -20.125 -20.844 1 95.44 70 ASP A N 1
ATOM 536 C CA . ASP A 1 70 ? -19.953 -21.219 -20.812 1 95.44 70 ASP A CA 1
ATOM 537 C C . ASP A 1 70 ? -19.453 -22.422 -21.625 1 95.44 70 ASP A C 1
ATOM 539 O O . ASP A 1 70 ? -19.438 -22.391 -22.844 1 95.44 70 ASP A O 1
ATOM 543 N N . LEU A 1 71 ? -19.109 -23.531 -20.891 1 96.38 71 LEU A N 1
ATOM 544 C CA . LEU A 1 71 ? -18.547 -24.703 -21.562 1 96.38 71 LEU A CA 1
ATOM 545 C C . LEU A 1 71 ? -19.641 -25.719 -21.875 1 96.38 71 LEU A C 1
ATOM 547 O O . LEU A 1 71 ? -19.344 -26.844 -22.266 1 96.38 71 LEU A O 1
ATOM 551 N N . SER A 1 72 ? -20.875 -25.359 -21.797 1 95.38 72 SER A N 1
ATOM 552 C CA . SER A 1 72 ? -22 -26.266 -21.969 1 95.38 72 SER A CA 1
ATOM 553 C C . SER A 1 72 ? -22.016 -26.875 -23.375 1 95.38 72 SER A C 1
ATOM 555 O O . SER A 1 72 ? -22.547 -27.969 -23.562 1 95.38 72 SER A O 1
ATOM 557 N N . PRO A 1 73 ? -21.453 -26.156 -24.391 1 95.88 73 PRO A N 1
ATOM 558 C CA . PRO A 1 73 ? -21.406 -26.75 -25.719 1 95.88 73 PRO A CA 1
ATOM 559 C C . PRO A 1 73 ? -20.469 -27.953 -25.781 1 95.88 73 PRO A C 1
ATOM 561 O O . PRO A 1 73 ? -20.484 -28.703 -26.766 1 95.88 73 PRO A O 1
ATOM 564 N N . ILE A 1 74 ? -19.609 -28.188 -24.828 1 96.94 74 ILE A N 1
ATOM 565 C CA . ILE A 1 74 ? -18.75 -29.359 -24.719 1 96.94 74 ILE A CA 1
ATOM 566 C C . ILE A 1 74 ? -19.438 -30.406 -23.828 1 96.94 74 ILE A C 1
ATOM 568 O O . ILE A 1 74 ? -19.562 -30.219 -22.625 1 96.94 74 ILE A O 1
ATOM 572 N N . PRO A 1 75 ? -19.797 -31.453 -24.422 1 95.94 75 PRO A N 1
ATOM 573 C CA . PRO A 1 75 ? -20.484 -32.469 -23.609 1 95.94 75 PRO A CA 1
ATOM 574 C C . PRO A 1 75 ? -19.531 -33.188 -22.625 1 95.94 75 PRO A C 1
ATOM 576 O O . PRO A 1 75 ? -18.344 -33.312 -22.922 1 95.94 75 PRO A O 1
ATOM 579 N N . GLY A 1 76 ? -20.125 -33.625 -21.484 1 95.44 76 GLY A N 1
ATOM 580 C CA . GLY A 1 76 ? -19.344 -34.375 -20.5 1 95.44 76 GLY A CA 1
ATOM 581 C C . GLY A 1 76 ? -18.812 -33.5 -19.391 1 95.44 76 GLY A C 1
ATOM 582 O O . GLY A 1 76 ? -19.062 -32.281 -19.359 1 95.44 76 GLY A O 1
ATOM 583 N N . ILE A 1 77 ? -18.109 -34.125 -18.484 1 97.19 77 ILE A N 1
ATOM 584 C CA . ILE A 1 77 ? -17.516 -33.406 -17.359 1 97.19 77 ILE A CA 1
ATOM 585 C C . ILE A 1 77 ? -16.172 -32.781 -17.781 1 97.19 77 ILE A C 1
ATOM 587 O O . ILE A 1 77 ? -15.273 -33.5 -18.219 1 97.19 77 ILE A O 1
ATOM 591 N N . LYS A 1 78 ? -16.094 -31.531 -17.828 1 98 78 LYS A N 1
ATOM 592 C CA . LYS A 1 78 ? -14.836 -30.844 -18.094 1 98 78 LYS A CA 1
ATOM 593 C C . LYS A 1 78 ? -14.023 -30.656 -16.812 1 98 78 LYS A C 1
ATOM 595 O O . LYS A 1 78 ? -14.523 -30.109 -15.828 1 98 78 LYS A O 1
ATOM 600 N N . VAL A 1 79 ? -12.812 -31.125 -16.812 1 97.81 79 VAL A N 1
ATOM 601 C CA . VAL A 1 79 ? -11.953 -31.016 -15.641 1 97.81 79 VAL A CA 1
ATOM 602 C C . VAL A 1 79 ? -10.797 -30.062 -15.93 1 97.81 79 VAL A C 1
ATOM 604 O O . VAL A 1 79 ? -10.234 -30.078 -17.031 1 97.81 79 VAL A O 1
ATOM 607 N N . ASP A 1 80 ? -10.484 -29.234 -14.984 1 96.75 80 ASP A N 1
ATOM 608 C CA . ASP A 1 80 ? -9.375 -28.297 -15.047 1 96.75 80 ASP A CA 1
ATOM 609 C C . ASP A 1 80 ? -8.375 -28.547 -13.922 1 96.75 80 ASP A C 1
ATOM 611 O O . ASP A 1 80 ? -8.68 -29.281 -12.977 1 96.75 80 ASP A O 1
ATOM 615 N N . LYS A 1 81 ? -7.234 -28.031 -14.117 1 95.94 81 LYS A N 1
ATOM 616 C CA . LYS A 1 81 ? -6.152 -28.109 -13.141 1 95.94 81 LYS A CA 1
ATOM 617 C C . LYS A 1 81 ? -5.441 -26.766 -12.992 1 95.94 81 LYS A C 1
ATOM 619 O O . LYS A 1 81 ? -5.258 -26.047 -13.977 1 95.94 81 LYS A O 1
ATOM 624 N N . HIS A 1 82 ? -5.059 -26.453 -11.75 1 96.25 82 HIS A N 1
ATOM 625 C CA . HIS A 1 82 ? -4.227 -25.281 -11.484 1 96.25 82 HIS A CA 1
ATOM 626 C C . HIS A 1 82 ? -3.143 -25.609 -10.461 1 96.25 82 HIS A C 1
ATOM 628 O O . HIS A 1 82 ? -3.393 -26.312 -9.484 1 96.25 82 HIS A O 1
ATOM 634 N N . SER A 1 83 ? -1.974 -25.125 -10.758 1 95.38 83 SER A N 1
ATOM 635 C CA . SER A 1 83 ? -0.882 -25.203 -9.797 1 95.38 83 SER A CA 1
ATOM 636 C C . SER A 1 83 ? -0.557 -23.828 -9.219 1 95.38 83 SER A C 1
ATOM 638 O O . SER A 1 83 ? -0.591 -22.812 -9.938 1 95.38 83 SER A O 1
ATOM 640 N N . THR A 1 84 ? -0.229 -23.797 -7.934 1 93.38 84 THR A N 1
ATOM 641 C CA . THR A 1 84 ? 0.164 -22.531 -7.328 1 93.38 84 THR A CA 1
ATOM 642 C C . THR A 1 84 ? 1.585 -22.156 -7.738 1 93.38 84 THR A C 1
ATOM 644 O O . THR A 1 84 ? 2.094 -21.109 -7.34 1 93.38 84 THR A O 1
ATOM 647 N N . GLY A 1 85 ? 2.119 -23.047 -8.516 1 86.62 85 GLY A N 1
ATOM 648 C CA . GLY A 1 85 ? 3.418 -22.703 -9.07 1 86.62 85 GLY A CA 1
ATOM 649 C C . GLY A 1 85 ? 4.551 -23.531 -8.492 1 86.62 85 GLY A C 1
ATOM 650 O O . GLY A 1 85 ? 4.32 -24.594 -7.934 1 86.62 85 GLY A O 1
ATOM 651 N N . GLY A 1 86 ? 5.805 -23.062 -8.93 1 90.06 86 GLY A N 1
ATOM 652 C CA . GLY A 1 86 ? 7.031 -23.734 -8.516 1 90.06 86 GLY A CA 1
ATOM 653 C C . GLY A 1 86 ? 8.023 -23.906 -9.648 1 90.06 86 GLY A C 1
ATOM 654 O O . GLY A 1 86 ? 7.797 -23.422 -10.766 1 90.06 86 GLY A O 1
ATOM 655 N N . VAL A 1 87 ? 9.07 -24.516 -9.289 1 95.12 87 VAL A N 1
ATOM 656 C CA . VAL A 1 87 ? 10.188 -24.688 -10.211 1 95.12 87 VAL A CA 1
ATOM 657 C C . VAL A 1 87 ? 10.18 -26.094 -10.789 1 95.12 87 VAL A C 1
ATOM 659 O O . VAL A 1 87 ? 10.164 -27.078 -10.047 1 95.12 87 VAL A O 1
ATOM 662 N N . GLY A 1 88 ? 10.125 -26.109 -12.141 1 94.31 88 GLY A N 1
ATOM 663 C CA . GLY A 1 88 ? 10.055 -27.391 -12.805 1 94.31 88 GLY A CA 1
ATOM 664 C C . GLY A 1 88 ? 8.641 -27.938 -12.883 1 94.31 88 GLY A C 1
ATOM 665 O O . GLY A 1 88 ? 8.445 -29.156 -13.062 1 94.31 88 GLY A O 1
ATOM 666 N N . ASP A 1 89 ? 7.715 -27.078 -12.664 1 93.12 89 ASP A N 1
ATOM 667 C CA . ASP A 1 89 ? 6.32 -27.516 -12.703 1 93.12 89 ASP A CA 1
ATOM 668 C C . ASP A 1 89 ? 5.816 -27.609 -14.141 1 93.12 89 ASP A C 1
ATOM 670 O O . ASP A 1 89 ? 5.199 -26.672 -14.656 1 93.12 89 ASP A O 1
ATOM 674 N N . LYS A 1 90 ? 5.969 -28.766 -14.742 1 96.62 90 LYS A N 1
ATOM 675 C CA . LYS A 1 90 ? 5.516 -29.062 -16.094 1 96.62 90 LYS A CA 1
ATOM 676 C C . LYS A 1 90 ? 4.375 -30.078 -16.094 1 96.62 90 LYS A C 1
ATOM 678 O O . LYS A 1 90 ? 4.141 -30.75 -17.094 1 96.62 90 LYS A O 1
ATOM 683 N N . THR A 1 91 ? 3.668 -30.109 -15.023 1 97.56 91 THR A N 1
ATOM 684 C CA . THR A 1 91 ? 2.707 -31.188 -14.797 1 97.56 91 THR A CA 1
ATOM 685 C C . THR A 1 91 ? 1.531 -31.078 -15.766 1 97.56 91 THR A C 1
ATOM 687 O O . THR A 1 91 ? 0.958 -32.094 -16.172 1 97.56 91 THR A O 1
ATOM 690 N N . THR A 1 92 ? 1.175 -29.859 -16.156 1 97.69 92 THR A N 1
ATOM 691 C CA . THR A 1 92 ? 0.028 -29.688 -17.031 1 97.69 92 THR A CA 1
ATOM 692 C C . THR A 1 92 ? 0.24 -30.422 -18.359 1 97.69 92 THR A C 1
ATOM 694 O O . THR A 1 92 ? -0.675 -31.078 -18.859 1 97.69 92 THR A O 1
ATOM 697 N N . LEU A 1 93 ? 1.418 -30.406 -18.906 1 97.88 93 LEU A N 1
ATOM 698 C CA . LEU A 1 93 ? 1.728 -31 -20.203 1 97.88 93 LEU A CA 1
ATOM 699 C C . LEU A 1 93 ? 1.674 -32.531 -20.109 1 97.88 93 LEU A C 1
ATOM 701 O O . LEU A 1 93 ? 1.563 -33.219 -21.141 1 97.88 93 LEU A O 1
ATOM 705 N N . VAL A 1 94 ? 1.732 -33.031 -18.906 1 98.56 94 VAL A N 1
ATOM 706 C CA . VAL A 1 94 ? 1.712 -34.469 -18.688 1 98.56 94 VAL A CA 1
ATOM 707 C C . VAL A 1 94 ? 0.294 -34.938 -18.344 1 98.56 94 VAL A C 1
ATOM 709 O O . VAL A 1 94 ? -0.242 -35.844 -18.984 1 98.56 94 VAL A O 1
ATOM 712 N N . ILE A 1 95 ? -0.343 -34.281 -17.406 1 98.69 95 ILE A N 1
ATOM 713 C CA . ILE A 1 95 ? -1.581 -34.781 -16.812 1 98.69 95 ILE A CA 1
ATOM 714 C C . ILE A 1 95 ? -2.744 -34.531 -17.781 1 98.69 95 ILE A C 1
ATOM 716 O O . ILE A 1 95 ? -3.699 -35.312 -17.828 1 98.69 95 ILE A O 1
ATOM 720 N N . ALA A 1 96 ? -2.713 -33.406 -18.562 1 98.56 96 ALA A N 1
ATOM 721 C CA . ALA A 1 96 ? -3.814 -33.094 -19.469 1 98.56 96 ALA A CA 1
ATOM 722 C C . ALA A 1 96 ? -4.008 -34.188 -20.516 1 98.56 96 ALA A C 1
ATOM 724 O O . ALA A 1 96 ? -5.109 -34.719 -20.656 1 98.56 96 ALA A O 1
ATOM 725 N N . PRO A 1 97 ? -2.939 -34.625 -21.234 1 98.75 97 PRO A N 1
ATOM 726 C CA . PRO A 1 97 ? -3.107 -35.719 -22.188 1 98.75 97 PRO A CA 1
ATOM 727 C C . PRO A 1 97 ? -3.479 -37.031 -21.516 1 98.75 97 PRO A C 1
ATOM 729 O O . PRO A 1 97 ? -4.223 -37.844 -22.094 1 98.75 97 PRO A O 1
ATOM 732 N N . ILE A 1 98 ? -2.959 -37.281 -20.312 1 98.88 98 ILE A N 1
ATOM 733 C CA . ILE A 1 98 ? -3.287 -38.531 -19.578 1 98.88 98 ILE A CA 1
ATOM 734 C C . ILE A 1 98 ? -4.793 -38.594 -19.328 1 98.88 98 ILE A C 1
ATOM 736 O O . ILE A 1 98 ? -5.445 -39.562 -19.688 1 98.88 98 ILE A O 1
ATOM 740 N N . VAL A 1 99 ? -5.34 -37.562 -18.766 1 98.81 99 VAL A N 1
ATOM 741 C CA . VAL A 1 99 ? -6.746 -37.5 -18.375 1 98.81 99 VAL A CA 1
ATOM 742 C C . VAL A 1 99 ? -7.625 -37.531 -19.625 1 98.81 99 VAL A C 1
ATOM 744 O O . VAL A 1 99 ? -8.656 -38.219 -19.656 1 98.81 99 VAL A O 1
ATOM 747 N N . ALA A 1 100 ? -7.207 -36.844 -20.703 1 98.69 100 ALA A N 1
ATOM 748 C CA . ALA A 1 100 ? -7.934 -36.844 -21.969 1 98.69 100 ALA A CA 1
ATOM 749 C C . ALA A 1 100 ? -7.945 -38.25 -22.578 1 98.69 100 ALA A C 1
ATOM 751 O O . ALA A 1 100 ? -8.969 -38.688 -23.109 1 98.69 100 ALA A O 1
ATOM 752 N N . ALA A 1 101 ? -6.812 -38.938 -22.562 1 98.75 101 ALA A N 1
ATOM 753 C CA . ALA A 1 101 ? -6.707 -40.281 -23.094 1 98.75 101 ALA A CA 1
ATOM 754 C C . ALA A 1 101 ? -7.633 -41.25 -22.344 1 98.75 101 ALA A C 1
ATOM 756 O O . ALA A 1 101 ? -8.031 -42.281 -22.891 1 98.75 101 ALA A O 1
ATOM 757 N N . CYS A 1 102 ? -7.957 -40.875 -21.141 1 98.56 102 CYS A N 1
ATOM 758 C CA . CYS A 1 102 ? -8.867 -41.688 -20.328 1 98.56 102 CYS A CA 1
ATOM 759 C C . CYS A 1 102 ? -10.32 -41.312 -20.609 1 98.56 102 CYS A C 1
ATOM 761 O O . CYS A 1 102 ? -11.227 -41.781 -19.938 1 98.56 102 CYS A O 1
ATOM 763 N N . GLY A 1 103 ? -10.555 -40.375 -21.484 1 98 103 GLY A N 1
ATOM 764 C CA . GLY A 1 103 ? -11.898 -40.062 -21.969 1 98 103 GLY A CA 1
ATOM 765 C C . GLY A 1 103 ? -12.516 -38.844 -21.297 1 98 103 GLY A C 1
ATOM 766 O O . GLY A 1 103 ? -13.703 -38.594 -21.469 1 98 103 GLY A O 1
ATOM 767 N N . VAL A 1 104 ? -11.812 -38.156 -20.562 1 98.38 104 VAL A N 1
ATOM 768 C CA . VAL A 1 104 ? -12.312 -36.938 -19.875 1 98.38 104 VAL A CA 1
ATOM 769 C C . VAL A 1 104 ? -11.992 -35.719 -20.703 1 98.38 104 VAL A C 1
ATOM 771 O O . VAL A 1 104 ? -10.938 -35.625 -21.344 1 98.38 104 VAL A O 1
ATOM 774 N N . LYS A 1 105 ? -12.852 -34.688 -20.719 1 98.38 105 LYS A N 1
ATOM 775 C CA . LYS A 1 105 ? -12.664 -33.469 -21.5 1 98.38 105 LYS A CA 1
ATOM 776 C C . LYS A 1 105 ? -11.828 -32.469 -20.719 1 98.38 105 LYS A C 1
ATOM 778 O O . LYS A 1 105 ? -12.109 -32.156 -19.547 1 98.38 105 LYS A O 1
ATOM 783 N N . ILE A 1 106 ? -10.82 -31.984 -21.391 1 98.31 106 ILE A N 1
ATOM 784 C CA . ILE A 1 106 ? -9.945 -30.969 -20.812 1 98.31 106 ILE A CA 1
ATOM 785 C C . ILE A 1 106 ? -10.023 -29.688 -21.625 1 98.31 106 ILE A C 1
ATOM 787 O O . ILE A 1 106 ? -9.422 -29.594 -22.703 1 98.31 106 ILE A O 1
ATOM 791 N N . ALA A 1 107 ? -10.688 -28.672 -21.109 1 96.75 107 ALA A N 1
ATOM 792 C CA . ALA A 1 107 ? -10.742 -27.312 -21.641 1 96.75 107 ALA A CA 1
ATOM 793 C C . ALA A 1 107 ? -10.008 -26.328 -20.734 1 96.75 107 ALA A C 1
ATOM 795 O O . ALA A 1 107 ? -10.625 -25.688 -19.891 1 96.75 107 ALA A O 1
ATOM 796 N N . LYS A 1 108 ? -8.711 -26.203 -20.953 1 95.81 108 LYS A N 1
ATOM 797 C CA . LYS A 1 108 ? -7.887 -25.516 -19.953 1 95.81 108 LYS A CA 1
ATOM 798 C C . LYS A 1 108 ? -7.309 -24.219 -20.516 1 95.81 108 LYS A C 1
ATOM 800 O O . LYS A 1 108 ? -6.832 -24.188 -21.641 1 95.81 108 LYS A O 1
ATOM 805 N N . MET A 1 109 ? -7.461 -23.219 -19.75 1 93.06 109 MET A N 1
ATOM 806 C CA . MET A 1 109 ? -6.777 -21.953 -19.984 1 93.06 109 MET A CA 1
ATOM 807 C C . MET A 1 109 ? -5.645 -21.75 -18.984 1 93.06 109 MET A C 1
ATOM 809 O O . MET A 1 109 ? -5.828 -21.953 -17.781 1 93.06 109 MET A O 1
ATOM 813 N N . SER A 1 110 ? -4.488 -21.453 -19.484 1 93 110 SER A N 1
ATOM 814 C CA . SER A 1 110 ? -3.281 -21.359 -18.672 1 93 110 SER A CA 1
ATOM 815 C C . SER A 1 110 ? -2.594 -20.016 -18.844 1 93 110 SER A C 1
ATOM 817 O O . SER A 1 110 ? -2.975 -19.219 -19.719 1 93 110 SER A O 1
ATOM 819 N N . GLY A 1 111 ? -1.67 -19.75 -17.906 1 87.5 111 GLY A N 1
ATOM 820 C CA . GLY A 1 111 ? -0.983 -18.469 -17.922 1 87.5 111 GLY A CA 1
ATOM 821 C C . GLY A 1 111 ? 0.472 -18.578 -18.344 1 87.5 111 GLY A C 1
ATOM 822 O O . GLY A 1 111 ? 0.964 -19.672 -18.609 1 87.5 111 GLY A O 1
ATOM 823 N N . ARG A 1 112 ? 1.1 -17.312 -18.438 1 87.75 112 ARG A N 1
ATOM 824 C CA . ARG A 1 112 ? 2.527 -17.188 -18.719 1 87.75 112 ARG A CA 1
ATOM 825 C C . ARG A 1 112 ? 3.33 -17.062 -17.422 1 87.75 112 ARG A C 1
ATOM 827 O O . ARG A 1 112 ? 2.779 -16.719 -16.375 1 87.75 112 ARG A O 1
ATOM 834 N N . GLY A 1 113 ? 4.582 -17.391 -17.609 1 84.69 113 GLY A N 1
ATOM 835 C CA . GLY A 1 113 ? 5.441 -17.359 -16.438 1 84.69 113 GLY A CA 1
ATOM 836 C C . GLY A 1 113 ? 5.875 -15.945 -16.062 1 84.69 113 GLY A C 1
ATOM 837 O O . GLY A 1 113 ? 5.949 -15.062 -16.906 1 84.69 113 GLY A O 1
ATOM 838 N N . LEU A 1 114 ? 6.109 -15.789 -14.781 1 80.81 114 LEU A N 1
ATOM 839 C CA . LEU A 1 114 ? 6.707 -14.586 -14.227 1 80.81 114 LEU A CA 1
ATOM 840 C C . LEU A 1 114 ? 7.625 -14.922 -13.055 1 80.81 114 LEU A C 1
ATOM 842 O O . LEU A 1 114 ? 7.258 -15.703 -12.18 1 80.81 114 LEU A O 1
ATOM 846 N N . GLY A 1 115 ? 8.766 -14.414 -13.07 1 81.06 115 GLY A N 1
ATOM 847 C CA . GLY A 1 115 ? 9.734 -14.742 -12.039 1 81.06 115 GLY A CA 1
ATOM 848 C C . GLY A 1 115 ? 10.297 -16.141 -12.164 1 81.06 115 GLY A C 1
ATOM 849 O O . GLY A 1 115 ? 10.617 -16.594 -13.266 1 81.06 115 GLY A O 1
ATOM 850 N N . HIS A 1 116 ? 10.406 -16.734 -11.008 1 83.75 116 HIS A N 1
ATOM 851 C CA . HIS A 1 116 ? 11.086 -18.016 -10.977 1 83.75 116 HIS A CA 1
ATOM 852 C C . HIS A 1 116 ? 10.133 -19.156 -11.352 1 83.75 116 HIS A C 1
ATOM 854 O O . HIS A 1 116 ? 10.57 -20.297 -11.547 1 83.75 116 HIS A O 1
ATOM 860 N N . THR A 1 117 ? 8.898 -18.797 -11.461 1 78.81 117 THR A N 1
ATOM 861 C CA . THR A 1 117 ? 7.906 -19.812 -11.812 1 78.81 117 THR A CA 1
ATOM 862 C C . THR A 1 117 ? 7.688 -19.844 -13.328 1 78.81 117 THR A C 1
ATOM 864 O O . THR A 1 117 ? 7.508 -18.797 -13.961 1 78.81 117 THR A O 1
ATOM 867 N N . GLY A 1 118 ? 7.766 -20.875 -13.961 1 79.31 118 GLY A N 1
ATOM 868 C CA . GLY A 1 118 ? 7.484 -21 -15.383 1 79.31 118 GLY A CA 1
ATOM 869 C C . GLY A 1 118 ? 6.004 -20.969 -15.703 1 79.31 118 GLY A C 1
ATOM 870 O O . GLY A 1 118 ? 5.168 -21.078 -14.805 1 79.31 118 GLY A O 1
ATOM 871 N N . GLY A 1 119 ? 5.738 -20.781 -16.969 1 90.19 119 GLY A N 1
ATOM 872 C CA . GLY A 1 119 ? 4.355 -20.766 -17.422 1 90.19 119 GLY A CA 1
ATOM 873 C C . GLY A 1 119 ? 4.051 -21.844 -18.438 1 90.19 119 GLY A C 1
ATOM 874 O O . GLY A 1 119 ? 4.855 -22.094 -19.344 1 90.19 119 GLY A O 1
ATOM 875 N N . THR A 1 120 ? 2.928 -22.406 -18.328 1 95.19 120 THR A N 1
ATOM 876 C CA . THR A 1 120 ? 2.494 -23.469 -19.234 1 95.19 120 THR A CA 1
ATOM 877 C C . THR A 1 120 ? 2.5 -22.984 -20.672 1 95.19 120 THR A C 1
ATOM 879 O O . THR A 1 120 ? 2.969 -23.688 -21.562 1 95.19 120 THR A O 1
ATOM 882 N N . ILE A 1 121 ? 2.074 -21.781 -20.906 1 95.25 121 ILE A N 1
ATOM 883 C CA . ILE A 1 121 ? 1.952 -21.25 -22.266 1 95.25 121 ILE A CA 1
ATOM 884 C C . ILE A 1 121 ? 3.342 -21.047 -22.859 1 95.25 121 ILE A C 1
ATOM 886 O O . ILE A 1 121 ? 3.557 -21.328 -24.047 1 95.25 121 ILE A O 1
ATOM 890 N N . ASP A 1 122 ? 4.234 -20.562 -22.078 1 95.75 122 ASP A N 1
ATOM 891 C CA . ASP A 1 122 ? 5.605 -20.406 -22.547 1 95.75 122 ASP A CA 1
ATOM 892 C C . ASP A 1 122 ? 6.199 -21.75 -22.984 1 95.75 122 ASP A C 1
ATOM 894 O O . ASP A 1 122 ? 6.863 -21.828 -24.016 1 95.75 122 ASP A O 1
ATOM 898 N N . LYS A 1 123 ? 5.953 -22.719 -22.219 1 97.19 123 LYS A N 1
ATOM 899 C CA . LYS A 1 123 ? 6.426 -24.062 -22.562 1 97.19 123 LYS A CA 1
ATOM 900 C C . LYS A 1 123 ? 5.82 -24.531 -23.875 1 97.19 123 LYS A C 1
ATOM 902 O O . LYS A 1 123 ? 6.527 -25.047 -24.75 1 97.19 123 LYS A O 1
ATOM 907 N N . MET A 1 124 ? 4.566 -24.344 -24.016 1 98 124 MET A N 1
ATOM 908 C CA . MET A 1 124 ? 3.881 -24.781 -25.234 1 98 124 MET A CA 1
ATOM 909 C C . MET A 1 124 ? 4.43 -24.047 -26.453 1 98 124 MET A C 1
ATOM 911 O O . MET A 1 124 ? 4.633 -24.656 -27.5 1 98 124 MET A O 1
ATOM 915 N N . GLU A 1 125 ? 4.73 -22.797 -26.25 1 97 125 GLU A N 1
ATOM 916 C CA . GLU A 1 125 ? 5.191 -21.969 -27.359 1 97 125 GLU A CA 1
ATOM 917 C C . GLU A 1 125 ? 6.637 -22.297 -27.734 1 97 125 GLU A C 1
ATOM 919 O O . GLU A 1 125 ? 7.113 -21.906 -28.797 1 97 125 GLU A O 1
ATOM 924 N N . SER A 1 126 ? 7.309 -23.016 -26.953 1 97.62 126 SER A N 1
ATOM 925 C CA . SER A 1 126 ? 8.656 -23.469 -27.297 1 97.62 126 SER A CA 1
ATOM 926 C C . SER A 1 126 ? 8.625 -24.531 -28.375 1 97.62 126 SER A C 1
ATOM 928 O O . SER A 1 126 ? 9.648 -24.828 -28.984 1 97.62 126 SER A O 1
ATOM 930 N N . VAL A 1 127 ? 7.488 -25.188 -28.531 1 98.56 127 VAL A N 1
ATOM 931 C CA . VAL A 1 127 ? 7.27 -26.062 -29.688 1 98.56 127 VAL A CA 1
ATOM 932 C C . VAL A 1 127 ? 6.977 -25.219 -30.922 1 98.56 127 VAL A C 1
ATOM 934 O O . VAL A 1 127 ? 5.973 -24.516 -30.969 1 98.56 127 VAL A O 1
ATOM 937 N N . PRO A 1 128 ? 7.797 -25.312 -31.906 1 98.25 128 PRO A N 1
ATOM 938 C CA . PRO A 1 128 ? 7.672 -24.406 -33.062 1 98.25 128 PRO A CA 1
ATOM 939 C C . PRO A 1 128 ? 6.305 -24.484 -33.719 1 98.25 128 PRO A C 1
ATOM 941 O O . PRO A 1 128 ? 5.789 -25.578 -33.969 1 98.25 128 PRO A O 1
ATOM 944 N N . GLY A 1 129 ? 5.73 -23.266 -33.906 1 98 129 GLY A N 1
ATOM 945 C CA . GLY A 1 129 ? 4.492 -23.172 -34.656 1 98 129 GLY A CA 1
ATOM 946 C C . GLY A 1 129 ? 3.252 -23.25 -33.812 1 98 129 GLY A C 1
ATOM 947 O O . GLY A 1 129 ? 2.146 -22.953 -34.25 1 98 129 GLY A O 1
ATOM 948 N N . THR A 1 130 ? 3.377 -23.562 -32.562 1 98.25 130 THR A N 1
ATOM 949 C CA . THR A 1 130 ? 2.236 -23.797 -31.672 1 98.25 130 THR A CA 1
ATOM 950 C C . THR A 1 130 ? 1.466 -22.5 -31.438 1 98.25 130 THR A C 1
ATOM 952 O O . THR A 1 130 ? 2.039 -21.5 -30.984 1 98.25 130 THR A O 1
ATOM 955 N N . LYS A 1 131 ? 0.211 -22.562 -31.672 1 97.56 131 LYS A N 1
ATOM 956 C CA . LYS A 1 131 ? -0.695 -21.469 -31.359 1 97.56 131 LYS A CA 1
ATOM 957 C C . LYS A 1 131 ? -1.391 -21.672 -30.031 1 97.56 131 LYS A C 1
ATOM 959 O O . LYS A 1 131 ? -2.012 -22.719 -29.797 1 97.56 131 LYS A O 1
ATOM 964 N N . THR A 1 132 ? -1.29 -20.688 -29.25 1 96.38 132 THR A N 1
ATOM 965 C CA . THR A 1 132 ? -1.912 -20.812 -27.938 1 96.38 132 THR A CA 1
ATOM 966 C C . THR A 1 132 ? -3.098 -19.859 -27.797 1 96.38 132 THR A C 1
ATOM 968 O O . THR A 1 132 ? -3.789 -19.859 -26.781 1 96.38 132 THR A O 1
ATOM 971 N N . ALA A 1 133 ? -3.361 -19.078 -28.766 1 94.69 133 ALA A N 1
ATOM 972 C CA . ALA A 1 133 ? -4.559 -18.25 -28.859 1 94.69 133 ALA A CA 1
ATOM 973 C C . ALA A 1 133 ? -5.535 -18.812 -29.891 1 94.69 133 ALA A C 1
ATOM 975 O O . ALA A 1 133 ? -5.219 -18.891 -31.078 1 94.69 133 ALA A O 1
ATOM 976 N N . LEU A 1 134 ? -6.641 -19.219 -29.406 1 95.44 134 LEU A N 1
ATOM 977 C CA . LEU A 1 134 ? -7.707 -19.75 -30.25 1 95.44 134 LEU A CA 1
ATOM 978 C C . LEU A 1 134 ? -9.008 -18.984 -30.031 1 95.44 134 LEU A C 1
ATOM 980 O O . LEU A 1 134 ? -9.242 -18.453 -28.938 1 95.44 134 LEU A O 1
ATOM 984 N N . SER A 1 135 ? -9.797 -18.859 -31.078 1 93.81 135 SER A N 1
ATOM 985 C CA . SER A 1 135 ? -11.156 -18.375 -30.875 1 93.81 135 SER A CA 1
ATOM 986 C C . SER A 1 135 ? -11.953 -19.359 -30.016 1 93.81 135 SER A C 1
ATOM 988 O O . SER A 1 135 ? -11.57 -20.516 -29.859 1 93.81 135 SER A O 1
ATOM 990 N N . GLN A 1 136 ? -12.969 -18.875 -29.484 1 92.94 136 GLN A N 1
ATOM 991 C CA . GLN A 1 136 ? -13.828 -19.734 -28.672 1 92.94 136 GLN A CA 1
ATOM 992 C C . GLN A 1 136 ? -14.336 -20.922 -29.484 1 92.94 136 GLN A C 1
ATOM 994 O O . GLN A 1 136 ? -14.391 -22.047 -28.984 1 92.94 136 GLN A O 1
ATOM 999 N N . GLU A 1 137 ? -14.672 -20.641 -30.703 1 95.31 137 GLU A N 1
ATOM 1000 C CA . GLU A 1 137 ? -15.18 -21.672 -31.594 1 95.31 137 GLU A CA 1
ATOM 1001 C C . GLU A 1 137 ? -14.117 -22.75 -31.844 1 95.31 137 GLU A C 1
ATOM 1003 O O . GLU A 1 137 ? -14.406 -23.938 -31.797 1 95.31 137 GLU A O 1
ATOM 1008 N N . GLU A 1 138 ? -12.945 -22.312 -32.125 1 96.69 138 GLU A N 1
ATOM 1009 C CA . GLU A 1 138 ? -11.844 -23.234 -32.375 1 96.69 138 GLU A CA 1
ATOM 1010 C C . GLU A 1 138 ? -11.523 -24.047 -31.125 1 96.69 138 GLU A C 1
ATOM 1012 O O . GLU A 1 138 ? -11.266 -25.25 -31.203 1 96.69 138 GLU A O 1
ATOM 1017 N N . PHE A 1 139 ? -11.602 -23.422 -30.047 1 96.56 139 PHE A N 1
ATOM 1018 C CA . PHE A 1 139 ? -11.328 -24.016 -28.75 1 96.56 139 PHE A CA 1
ATOM 1019 C C . PHE A 1 139 ? -12.328 -25.125 -28.453 1 96.56 139 PHE A C 1
ATOM 1021 O O . PHE A 1 139 ? -11.938 -26.25 -28.125 1 96.56 139 PHE A O 1
ATOM 1028 N N . PHE A 1 140 ? -13.586 -24.859 -28.641 1 96.94 140 PHE A N 1
ATOM 1029 C CA . PHE A 1 140 ? -14.641 -25.828 -28.391 1 96.94 140 PHE A CA 1
ATOM 1030 C C . PHE A 1 140 ? -14.547 -26.984 -29.375 1 96.94 140 PHE A C 1
ATOM 1032 O O . PHE A 1 140 ? -14.68 -28.156 -28.984 1 96.94 140 PHE A O 1
ATOM 1039 N N . ALA A 1 141 ? -14.266 -26.625 -30.594 1 97.88 141 ALA A N 1
ATOM 1040 C CA . ALA A 1 141 ? -14.18 -27.656 -31.625 1 97.88 141 ALA A CA 1
ATOM 1041 C C . ALA A 1 141 ? -13.047 -28.641 -31.344 1 97.88 141 ALA A C 1
ATOM 1043 O O . ALA A 1 141 ? -13.203 -29.844 -31.531 1 97.88 141 ALA A O 1
ATOM 1044 N N . GLN A 1 142 ? -11.969 -28.125 -30.906 1 98.25 142 GLN A N 1
ATOM 1045 C CA . GLN A 1 142 ? -10.82 -28.969 -30.594 1 98.25 142 GLN A CA 1
ATOM 1046 C C . GLN A 1 142 ? -11.109 -29.891 -29.422 1 98.25 142 GLN A C 1
ATOM 1048 O O . GLN A 1 142 ? -10.812 -31.094 -29.469 1 98.25 142 GLN A O 1
ATOM 1053 N N . VAL A 1 143 ? -11.703 -29.422 -28.391 1 98.38 143 VAL A N 1
ATOM 1054 C CA . VAL A 1 143 ? -12.016 -30.234 -27.219 1 98.38 143 VAL A CA 1
ATOM 1055 C C . VAL A 1 143 ? -13.031 -31.297 -27.594 1 98.38 143 VAL A C 1
ATOM 1057 O O . VAL A 1 143 ? -12.93 -32.469 -27.172 1 98.38 143 VAL A O 1
ATOM 1060 N N . ASN A 1 144 ? -13.992 -30.891 -28.406 1 98.12 144 ASN A N 1
ATOM 1061 C CA . ASN A 1 144 ? -15.016 -31.844 -28.828 1 98.12 144 ASN A CA 1
ATOM 1062 C C . ASN A 1 144 ? -14.43 -32.938 -29.703 1 98.12 144 ASN A C 1
ATOM 1064 O O . ASN A 1 144 ? -14.859 -34.094 -29.625 1 98.12 144 ASN A O 1
ATOM 1068 N N . LYS A 1 145 ? -13.469 -32.562 -30.453 1 97.94 145 LYS A N 1
ATOM 1069 C CA . LYS A 1 145 ? -12.914 -33.5 -31.438 1 97.94 145 LYS A CA 1
ATOM 1070 C C . LYS A 1 145 ? -11.883 -34.438 -30.797 1 97.94 145 LYS A C 1
ATOM 1072 O O . LYS A 1 145 ? -11.906 -35.625 -31 1 97.94 145 LYS A O 1
ATOM 1077 N N . ILE A 1 146 ? -10.977 -33.844 -30.016 1 97.62 146 ILE A N 1
ATOM 1078 C CA . ILE A 1 146 ? -9.859 -34.688 -29.594 1 97.62 146 ILE A CA 1
ATOM 1079 C C . ILE A 1 146 ? -9.852 -34.812 -28.062 1 97.62 146 ILE A C 1
ATOM 1081 O O . ILE A 1 146 ? -8.992 -35.5 -27.5 1 97.62 146 ILE A O 1
ATOM 1085 N N . GLY A 1 147 ? -10.688 -34.031 -27.391 1 97.81 147 GLY A N 1
ATOM 1086 C CA . GLY A 1 147 ? -10.875 -34.219 -25.953 1 97.81 147 GLY A CA 1
ATOM 1087 C C . GLY A 1 147 ? -10.039 -33.25 -25.125 1 97.81 147 GLY A C 1
ATOM 1088 O O . GLY A 1 147 ? -10.219 -33.156 -23.906 1 97.81 147 GLY A O 1
ATOM 1089 N N . LEU A 1 148 ? -9.164 -32.5 -25.797 1 97.19 148 LEU A N 1
ATOM 1090 C CA . LEU A 1 148 ? -8.297 -31.656 -24.984 1 97.19 148 LEU A CA 1
ATOM 1091 C C . LEU A 1 148 ? -7.855 -30.406 -25.75 1 97.19 148 LEU A C 1
ATOM 1093 O O . LEU A 1 148 ? -7.645 -30.484 -26.969 1 97.19 148 LEU A O 1
ATOM 1097 N N . SER A 1 149 ? -7.789 -29.312 -25.031 1 97.81 149 SER A N 1
ATOM 1098 C CA . SER A 1 149 ? -7.191 -28.062 -25.5 1 97.81 149 SER A CA 1
ATOM 1099 C C . SER A 1 149 ? -6.621 -27.266 -24.344 1 97.81 149 SER A C 1
ATOM 1101 O O . SER A 1 149 ? -7.262 -27.125 -23.297 1 97.81 149 SER A O 1
ATOM 1103 N N . VAL A 1 150 ? -5.375 -26.859 -24.453 1 97.5 150 VAL A N 1
ATOM 1104 C CA . VAL A 1 150 ? -4.734 -25.938 -23.516 1 97.5 150 VAL A CA 1
ATOM 1105 C C . VAL A 1 150 ? -4.363 -24.641 -24.234 1 97.5 150 VAL A C 1
ATOM 1107 O O . VAL A 1 150 ? -3.578 -24.656 -25.188 1 97.5 150 VAL A O 1
ATOM 1110 N N . ILE A 1 151 ? -4.957 -23.562 -23.797 1 96.31 151 ILE A N 1
ATOM 1111 C CA . ILE A 1 151 ? -4.73 -22.281 -24.469 1 96.31 151 ILE A CA 1
ATOM 1112 C C . ILE A 1 151 ? -4.402 -21.203 -23.438 1 96.31 151 ILE A C 1
ATOM 1114 O O . ILE A 1 151 ? -4.484 -21.453 -22.234 1 96.31 151 ILE A O 1
ATOM 1118 N N . GLY A 1 152 ? -3.955 -20.094 -23.953 1 93.12 152 GLY A N 1
ATOM 1119 C CA . GLY A 1 152 ? -3.732 -18.953 -23.078 1 93.12 152 GLY A CA 1
ATOM 1120 C C . GLY A 1 152 ? -5.02 -18.344 -22.562 1 93.12 152 GLY A C 1
ATOM 1121 O O . GLY A 1 152 ? -6.047 -18.375 -23.25 1 93.12 152 GLY A O 1
ATOM 1122 N N . GLN A 1 153 ? -4.836 -17.75 -21.422 1 83.62 153 GLN A N 1
ATOM 1123 C CA . GLN A 1 153 ? -5.992 -17.078 -20.844 1 83.62 153 GLN A CA 1
ATOM 1124 C C . GLN A 1 153 ? -6.426 -15.891 -21.703 1 83.62 153 GLN A C 1
ATOM 1126 O O . GLN A 1 153 ? -5.59 -15.109 -22.156 1 83.62 153 GLN A O 1
ATOM 1131 N N . SER A 1 154 ? -7.707 -15.828 -21.984 1 77.62 154 SER A N 1
ATOM 1132 C CA . SER A 1 154 ? -8.25 -14.711 -22.75 1 77.62 154 SER A CA 1
ATOM 1133 C C . SER A 1 154 ? -8.195 -13.414 -21.938 1 77.62 154 SER A C 1
ATOM 1135 O O . SER A 1 154 ? -8.25 -13.438 -20.703 1 77.62 154 SER A O 1
ATOM 1137 N N . GLU A 1 155 ? -8.078 -12.398 -22.641 1 78.5 155 GLU A N 1
ATOM 1138 C CA . GLU A 1 155 ? -7.965 -11.086 -22.016 1 78.5 155 GLU A CA 1
ATOM 1139 C C . GLU A 1 155 ? -9.25 -10.703 -21.297 1 78.5 155 GLU A C 1
ATOM 1141 O O . GLU A 1 155 ? -9.234 -9.898 -20.359 1 78.5 155 GLU A O 1
ATOM 1146 N N . GLY A 1 156 ? -10.258 -11.367 -21.562 1 89.31 156 GLY A N 1
ATOM 1147 C CA . GLY A 1 156 ? -11.539 -10.938 -21.031 1 89.31 156 GLY A CA 1
ATOM 1148 C C . GLY A 1 156 ? -11.969 -11.711 -19.797 1 89.31 156 GLY A C 1
ATOM 1149 O O . GLY A 1 156 ? -12.984 -11.391 -19.188 1 89.31 156 GLY A O 1
ATOM 1150 N N . ILE A 1 157 ? -11.117 -12.672 -19.391 1 92.62 157 ILE A N 1
ATOM 1151 C CA . ILE A 1 157 ? -11.492 -13.492 -18.25 1 92.62 157 ILE A CA 1
ATOM 1152 C C . ILE A 1 157 ? -10.898 -12.898 -16.969 1 92.62 157 ILE A C 1
ATOM 1154 O O . ILE A 1 157 ? -9.719 -12.547 -16.938 1 92.62 157 ILE A O 1
ATOM 1158 N N . ALA A 1 158 ? -11.703 -12.766 -15.945 1 94.75 158 ALA A N 1
ATOM 1159 C CA . ALA A 1 158 ? -11.281 -12.266 -14.633 1 94.75 158 ALA A CA 1
ATOM 1160 C C . ALA A 1 158 ? -10.336 -11.078 -14.773 1 94.75 158 ALA A C 1
ATOM 1162 O O . ALA A 1 158 ? -9.211 -11.109 -14.273 1 94.75 158 ALA A O 1
ATOM 1163 N N . VAL A 1 159 ? -10.781 -10.047 -15.414 1 96.5 159 VAL A N 1
ATOM 1164 C CA . VAL A 1 159 ? -10.016 -8.859 -15.758 1 96.5 159 VAL A CA 1
ATOM 1165 C C . VAL A 1 159 ? -9.398 -8.258 -14.5 1 96.5 159 VAL A C 1
ATOM 1167 O O . VAL A 1 159 ? -8.234 -7.848 -14.5 1 96.5 159 VAL A O 1
ATOM 1170 N N . ALA A 1 160 ? -10.18 -8.25 -13.445 1 97.81 160 ALA A N 1
ATOM 1171 C CA . ALA A 1 160 ? -9.688 -7.707 -12.18 1 97.81 160 ALA A CA 1
ATOM 1172 C C . ALA A 1 160 ? -8.438 -8.453 -11.711 1 97.81 160 ALA A C 1
ATOM 1174 O O . ALA A 1 160 ? -7.484 -7.836 -11.234 1 97.81 160 ALA A O 1
ATOM 1175 N N . ASP A 1 161 ? -8.461 -9.758 -11.828 1 96.12 161 ASP A N 1
ATOM 1176 C CA . ASP A 1 161 ? -7.34 -10.562 -11.359 1 96.12 161 ASP A CA 1
ATOM 1177 C C . ASP A 1 161 ? -6.062 -10.227 -12.125 1 96.12 161 ASP A C 1
ATOM 1179 O O . ASP A 1 161 ? -4.992 -10.094 -11.531 1 96.12 161 ASP A O 1
ATOM 1183 N N . LYS A 1 162 ? -6.191 -10.148 -13.406 1 92.75 162 LYS A N 1
ATOM 1184 C CA . LYS A 1 162 ? -5.031 -9.82 -14.227 1 92.75 162 LYS A CA 1
ATOM 1185 C C . LYS A 1 162 ? -4.391 -8.508 -13.773 1 92.75 162 LYS A C 1
ATOM 1187 O O . LYS A 1 162 ? -3.174 -8.438 -13.586 1 92.75 162 LYS A O 1
ATOM 1192 N N . LYS A 1 163 ? -5.172 -7.539 -13.602 1 94.81 163 LYS A N 1
ATOM 1193 C CA . LYS A 1 163 ? -4.688 -6.223 -13.195 1 94.81 163 LYS A CA 1
ATOM 1194 C C . LYS A 1 163 ? -4.121 -6.254 -11.781 1 94.81 163 LYS A C 1
ATOM 1196 O O . LYS A 1 163 ? -3.039 -5.719 -11.531 1 94.81 163 LYS A O 1
ATOM 1201 N N . MET A 1 164 ? -4.875 -6.848 -10.891 1 96.94 164 MET A N 1
ATOM 1202 C CA . MET A 1 164 ? -4.457 -6.906 -9.492 1 96.94 164 MET A CA 1
ATOM 1203 C C . MET A 1 164 ? -3.166 -7.699 -9.344 1 96.94 164 MET A C 1
ATOM 1205 O O . MET A 1 164 ? -2.27 -7.297 -8.602 1 96.94 164 MET A O 1
ATOM 1209 N N . TYR A 1 165 ? -3.078 -8.805 -10.016 1 92.75 165 TYR A N 1
ATOM 1210 C CA . TYR A 1 165 ? -1.892 -9.641 -9.883 1 92.75 165 TYR A CA 1
ATOM 1211 C C . TYR A 1 165 ? -0.652 -8.914 -10.391 1 92.75 165 TYR A C 1
ATOM 1213 O O . TYR A 1 165 ? 0.427 -9.031 -9.805 1 92.75 165 TYR A O 1
ATOM 1221 N N . ALA A 1 166 ? -0.781 -8.258 -11.547 1 90.25 166 ALA A N 1
ATOM 1222 C CA . ALA A 1 166 ? 0.332 -7.48 -12.086 1 90.25 166 ALA A CA 1
ATOM 1223 C C . ALA A 1 166 ? 0.867 -6.496 -11.055 1 90.25 166 ALA A C 1
ATOM 1225 O O . ALA A 1 166 ? 2.08 -6.301 -10.938 1 90.25 166 ALA A O 1
ATOM 1226 N N . LEU A 1 167 ? -0.016 -5.934 -10.305 1 93.88 167 LEU A N 1
ATOM 1227 C CA . LEU A 1 167 ? 0.353 -4.969 -9.273 1 93.88 167 LEU A CA 1
ATOM 1228 C C . LEU A 1 167 ? 0.956 -5.672 -8.062 1 93.88 167 LEU A C 1
ATOM 1230 O O . LEU A 1 167 ? 1.943 -5.199 -7.496 1 93.88 167 LEU A O 1
ATOM 1234 N N . ARG A 1 168 ? 0.375 -6.773 -7.648 1 95.62 168 ARG A N 1
ATOM 1235 C CA . ARG A 1 168 ? 0.847 -7.527 -6.492 1 95.62 168 ARG A CA 1
ATOM 1236 C C . ARG A 1 168 ? 2.273 -8.023 -6.707 1 95.62 168 ARG A C 1
ATOM 1238 O O . ARG A 1 168 ? 3.066 -8.078 -5.762 1 95.62 168 ARG A O 1
ATOM 1245 N N . ASP A 1 169 ? 2.641 -8.305 -7.887 1 89.81 169 ASP A N 1
ATOM 1246 C CA . ASP A 1 169 ? 3.941 -8.859 -8.25 1 89.81 169 ASP A CA 1
ATOM 1247 C C . ASP A 1 169 ? 5.055 -7.84 -8.031 1 89.81 169 ASP A C 1
ATOM 1249 O O . ASP A 1 169 ? 6.227 -8.203 -7.91 1 89.81 169 ASP A O 1
ATOM 1253 N N . VAL A 1 170 ? 4.707 -6.613 -7.938 1 91.81 170 VAL A N 1
ATOM 1254 C CA . VAL A 1 170 ? 5.742 -5.59 -7.832 1 91.81 170 VAL A CA 1
ATOM 1255 C C . VAL A 1 170 ? 5.566 -4.809 -6.531 1 91.81 170 VAL A C 1
ATOM 1257 O O . VAL A 1 170 ? 6.281 -3.836 -6.281 1 91.81 170 VAL A O 1
ATOM 1260 N N . THR A 1 171 ? 4.641 -5.199 -5.645 1 96.5 171 THR A N 1
ATOM 1261 C CA . THR A 1 171 ? 4.406 -4.488 -4.391 1 96.5 171 THR A CA 1
ATOM 1262 C C . THR A 1 171 ? 4.547 -5.434 -3.199 1 96.5 171 THR A C 1
ATOM 1264 O O . THR A 1 171 ? 4.148 -5.094 -2.084 1 96.5 171 THR A O 1
ATOM 1267 N N . ALA A 1 172 ? 5.012 -6.664 -3.494 1 95.12 172 ALA A N 1
ATOM 1268 C CA . ALA A 1 172 ? 5.316 -7.645 -2.459 1 95.12 172 ALA A CA 1
ATOM 1269 C C . ALA A 1 172 ? 4.051 -8.062 -1.713 1 95.12 172 ALA A C 1
ATOM 1271 O O . ALA A 1 172 ? 4.062 -8.203 -0.488 1 95.12 172 ALA A O 1
ATOM 1272 N N . THR A 1 173 ? 2.949 -8.227 -2.455 1 96.88 173 THR A N 1
ATOM 1273 C CA . THR A 1 173 ? 1.712 -8.602 -1.783 1 96.88 173 THR A CA 1
ATOM 1274 C C . THR A 1 173 ? 1.148 -9.891 -2.373 1 96.88 173 THR A C 1
ATOM 1276 O O . THR A 1 173 ? -0.043 -10.18 -2.236 1 96.88 173 THR A O 1
ATOM 1279 N N . VAL A 1 174 ? 1.967 -10.719 -3.004 1 93.69 174 VAL A N 1
ATOM 1280 C CA . VAL A 1 174 ? 1.495 -11.93 -3.666 1 93.69 174 VAL A CA 1
ATOM 1281 C C . VAL A 1 174 ? 1.222 -13.008 -2.627 1 93.69 174 VAL A C 1
ATOM 1283 O O . VAL A 1 174 ? 0.181 -13.672 -2.67 1 93.69 174 VAL A O 1
ATOM 1286 N N . SER A 1 175 ? 2.055 -13.156 -1.623 1 92.5 175 SER A N 1
ATOM 1287 C CA . SER A 1 175 ? 2.027 -14.297 -0.713 1 92.5 175 SER A CA 1
ATOM 1288 C C . SER A 1 175 ? 1.057 -14.062 0.439 1 92.5 175 SER A C 1
ATOM 1290 O O . SER A 1 175 ? 1.458 -14.062 1.605 1 92.5 175 SER A O 1
ATOM 1292 N N . CYS A 1 176 ? -0.155 -13.859 0.092 1 94.81 176 CYS A N 1
ATOM 1293 C CA . CYS A 1 176 ? -1.273 -13.625 0.998 1 94.81 176 CYS A CA 1
ATOM 1294 C C . CYS A 1 176 ? -2.43 -14.562 0.692 1 94.81 176 CYS A C 1
ATOM 1296 O O . CYS A 1 176 ? -2.963 -14.562 -0.419 1 94.81 176 CYS A O 1
ATOM 1298 N N . ILE A 1 177 ? -2.83 -15.383 1.632 1 97.56 177 ILE A N 1
ATOM 1299 C CA . ILE A 1 177 ? -3.75 -16.484 1.406 1 97.56 177 ILE A CA 1
ATOM 1300 C C . ILE A 1 177 ? -5.039 -15.969 0.776 1 97.56 177 ILE A C 1
ATOM 1302 O O . ILE A 1 177 ? -5.469 -16.453 -0.271 1 97.56 177 ILE A O 1
ATOM 1306 N N . PRO A 1 178 ? -5.684 -14.867 1.322 1 98.44 178 PRO A N 1
ATOM 1307 C CA . PRO A 1 178 ? -6.938 -14.422 0.707 1 98.44 178 PRO A CA 1
ATOM 1308 C C . PRO A 1 178 ? -6.746 -13.922 -0.723 1 98.44 178 PRO A C 1
ATOM 1310 O O . PRO A 1 178 ? -7.598 -14.156 -1.583 1 98.44 178 PRO A O 1
ATOM 1313 N N . LEU A 1 179 ? -5.629 -13.266 -0.958 1 98.44 179 LEU A N 1
ATOM 1314 C CA . LEU A 1 179 ? -5.406 -12.719 -2.289 1 98.44 179 LEU A CA 1
ATOM 1315 C C . LEU A 1 179 ? -4.996 -13.812 -3.27 1 98.44 179 LEU A C 1
ATOM 1317 O O . LEU A 1 179 ? -5.344 -13.75 -4.453 1 98.44 179 LEU A O 1
ATOM 1321 N N . ILE A 1 180 ? -4.254 -14.836 -2.838 1 97.56 180 ILE A N 1
ATOM 1322 C CA . ILE A 1 180 ? -3.928 -15.984 -3.682 1 97.56 180 ILE A CA 1
ATOM 1323 C C . ILE A 1 180 ? -5.203 -16.734 -4.039 1 97.56 180 ILE A C 1
ATOM 1325 O O . ILE A 1 180 ? -5.457 -17.016 -5.211 1 97.56 180 ILE A O 1
ATOM 1329 N N . ALA A 1 181 ? -6.004 -17 -3.027 1 98.56 181 ALA A N 1
ATOM 1330 C CA . ALA A 1 181 ? -7.227 -17.766 -3.221 1 98.56 181 ALA A CA 1
ATOM 1331 C C . ALA A 1 181 ? -8.18 -17.062 -4.18 1 98.56 181 ALA A C 1
ATOM 1333 O O . ALA A 1 181 ? -8.719 -17.688 -5.098 1 98.56 181 ALA A O 1
ATOM 1334 N N . SER A 1 182 ? -8.359 -15.781 -3.963 1 98.62 182 SER A N 1
ATOM 1335 C CA . SER A 1 182 ? -9.281 -15.047 -4.824 1 98.62 182 SER A CA 1
ATOM 1336 C C . SER A 1 182 ? -8.758 -14.961 -6.254 1 98.62 182 SER A C 1
ATOM 1338 O O . SER A 1 182 ? -9.531 -15.039 -7.211 1 98.62 182 SER A O 1
ATOM 1340 N N . SER A 1 183 ? -7.473 -14.82 -6.406 1 97.12 183 SER A N 1
ATOM 1341 C CA . SER A 1 183 ? -6.855 -14.75 -7.727 1 97.12 183 SER A CA 1
ATOM 1342 C C . SER A 1 183 ? -7.047 -16.062 -8.492 1 97.12 183 SER A C 1
ATOM 1344 O O . SER A 1 183 ? -7.637 -16.062 -9.578 1 97.12 183 SER A O 1
ATOM 1346 N N . ILE A 1 184 ? -6.668 -17.141 -7.895 1 96.75 184 ILE A N 1
ATOM 1347 C CA . ILE A 1 184 ? -6.715 -18.438 -8.547 1 96.75 184 ILE A CA 1
ATOM 1348 C C . ILE A 1 184 ? -8.164 -18.828 -8.82 1 96.75 184 ILE A C 1
ATOM 1350 O O . ILE A 1 184 ? -8.523 -19.172 -9.953 1 96.75 184 ILE A O 1
ATOM 1354 N N . MET A 1 185 ? -9.023 -18.688 -7.84 1 98.25 185 MET A N 1
ATOM 1355 C CA . MET A 1 185 ? -10.375 -19.234 -7.941 1 98.25 185 MET A CA 1
ATOM 1356 C C . MET A 1 185 ? -11.25 -18.359 -8.828 1 98.25 185 MET A C 1
ATOM 1358 O O . MET A 1 185 ? -12.164 -18.859 -9.492 1 98.25 185 MET A O 1
ATOM 1362 N N . SER A 1 186 ? -10.977 -17.047 -8.852 1 98.06 186 SER A N 1
ATOM 1363 C CA . SER A 1 186 ? -11.758 -16.203 -9.758 1 98.06 186 SER A CA 1
ATOM 1364 C C . SER A 1 186 ? -11.539 -16.625 -11.211 1 98.06 186 SER A C 1
ATOM 1366 O O . SER A 1 186 ? -12.492 -16.703 -11.984 1 98.06 186 SER A O 1
ATOM 1368 N N . LYS A 1 187 ? -10.328 -16.953 -11.586 1 95.88 187 LYS A N 1
ATOM 1369 C CA . LYS A 1 187 ? -10.008 -17.375 -12.938 1 95.88 187 LYS A CA 1
ATOM 1370 C C . LYS A 1 187 ? -10.625 -18.75 -13.242 1 95.88 187 LYS A C 1
ATOM 1372 O O . LYS A 1 187 ? -11.227 -18.938 -14.305 1 95.88 187 LYS A O 1
ATOM 1377 N N . LYS A 1 188 ? -10.484 -19.625 -12.328 1 96.5 188 LYS A N 1
ATOM 1378 C CA . LYS A 1 188 ? -10.984 -20.984 -12.539 1 96.5 188 LYS A CA 1
ATOM 1379 C C . LYS A 1 188 ? -12.508 -21.016 -12.609 1 96.5 188 LYS A C 1
ATOM 1381 O O . LYS A 1 188 ? -13.086 -21.75 -13.406 1 96.5 188 LYS A O 1
ATOM 1386 N N . LEU A 1 189 ? -13.164 -20.234 -11.75 1 97.12 189 LEU A N 1
ATOM 1387 C CA . LEU A 1 189 ? -14.617 -20.156 -11.805 1 97.12 189 LEU A CA 1
ATOM 1388 C C . LEU A 1 189 ? -15.078 -19.516 -13.109 1 97.12 189 LEU A C 1
ATOM 1390 O O . LEU A 1 189 ? -16.031 -20 -13.727 1 97.12 189 LEU A O 1
ATOM 1394 N N . ALA A 1 190 ? -14.367 -18.516 -13.57 1 96.56 190 ALA A N 1
ATOM 1395 C CA . ALA A 1 190 ? -14.727 -17.828 -14.805 1 96.56 190 ALA A CA 1
ATOM 1396 C C . ALA A 1 190 ? -14.5 -18.719 -16.016 1 96.56 190 ALA A C 1
ATOM 1398 O O . ALA A 1 190 ? -15.156 -18.562 -17.047 1 96.56 190 ALA A O 1
ATOM 1399 N N . SER A 1 191 ? -13.609 -19.688 -15.93 1 95.06 191 SER A N 1
ATOM 1400 C CA . SER A 1 191 ? -13.258 -20.562 -17.047 1 95.06 191 SER A CA 1
ATOM 1401 C C . SER A 1 191 ? -14.336 -21.625 -17.266 1 95.06 191 SER A C 1
ATOM 1403 O O . SER A 1 191 ? -14.406 -22.234 -18.328 1 95.06 191 SER A O 1
ATOM 1405 N N . GLY A 1 192 ? -15.156 -22 -16.25 1 95.06 192 GLY A N 1
ATOM 1406 C CA . GLY A 1 192 ? -16.422 -22.688 -16.484 1 95.06 192 GLY A CA 1
ATOM 1407 C C . GLY A 1 192 ? -16.328 -24.188 -16.297 1 95.06 192 GLY A C 1
ATOM 1408 O O . GLY A 1 192 ? -17.328 -24.891 -16.422 1 95.06 192 GLY A O 1
ATOM 1409 N N . SER A 1 193 ? -15.195 -24.75 -15.906 1 96.81 193 SER A N 1
ATOM 1410 C CA . SER A 1 193 ? -15.047 -26.203 -15.766 1 96.81 193 SER A CA 1
ATOM 1411 C C . SER A 1 193 ? -15.953 -26.75 -14.672 1 96.81 193 SER A C 1
ATOM 1413 O O . SER A 1 193 ? -16.312 -26.031 -13.734 1 96.81 193 SER A O 1
ATOM 1415 N N . ASP A 1 194 ? -16.312 -28.031 -14.805 1 97.81 194 ASP A N 1
ATOM 1416 C CA . ASP A 1 194 ? -17.172 -28.703 -13.844 1 97.81 194 ASP A CA 1
ATOM 1417 C C . ASP A 1 194 ? -16.406 -29.109 -12.594 1 97.81 194 ASP A C 1
ATOM 1419 O O . ASP A 1 194 ? -16.953 -29.141 -11.492 1 97.81 194 ASP A O 1
ATOM 1423 N N . ALA A 1 195 ? -15.227 -29.5 -12.82 1 98.38 195 ALA A N 1
ATOM 1424 C CA . ALA A 1 195 ? -14.352 -29.984 -11.75 1 98.38 195 ALA A CA 1
ATOM 1425 C C . ALA A 1 195 ? -12.969 -29.359 -11.844 1 98.38 195 ALA A C 1
ATOM 1427 O O . ALA A 1 195 ? -12.477 -29.078 -12.945 1 98.38 195 ALA A O 1
ATOM 1428 N N . ILE A 1 196 ? -12.336 -29.125 -10.672 1 98.5 196 ILE A N 1
ATOM 1429 C CA . ILE A 1 196 ? -11.039 -28.453 -10.617 1 98.5 196 ILE A CA 1
ATOM 1430 C C . ILE A 1 196 ? -10.125 -29.172 -9.625 1 98.5 196 ILE A C 1
ATOM 1432 O O . ILE A 1 196 ? -10.492 -29.375 -8.469 1 98.5 196 ILE A O 1
ATOM 1436 N N . LEU A 1 197 ? -8.984 -29.547 -10.047 1 98.75 197 LEU A N 1
ATOM 1437 C CA . LEU A 1 197 ? -7.941 -30.016 -9.141 1 98.75 197 LEU A CA 1
ATOM 1438 C C . LEU A 1 197 ? -6.875 -28.953 -8.938 1 98.75 197 LEU A C 1
ATOM 1440 O O . LEU A 1 197 ? -6.309 -28.438 -9.898 1 98.75 197 LEU A O 1
ATOM 1444 N N . LEU A 1 198 ? -6.641 -28.625 -7.707 1 98.62 198 LEU A N 1
ATOM 1445 C CA . LEU A 1 198 ? -5.621 -27.641 -7.352 1 98.62 198 LEU A CA 1
ATOM 1446 C C . LEU A 1 198 ? -4.359 -28.328 -6.844 1 98.62 198 LEU A C 1
ATOM 1448 O O . LEU A 1 198 ? -4.418 -29.109 -5.898 1 98.62 198 LEU A O 1
ATOM 1452 N N . ASP A 1 199 ? -3.289 -28.109 -7.523 1 98.19 199 ASP A N 1
ATOM 1453 C CA . ASP A 1 199 ? -1.971 -28.5 -7.031 1 98.19 199 ASP A CA 1
ATOM 1454 C C . ASP A 1 199 ? -1.344 -27.391 -6.199 1 98.19 199 ASP A C 1
ATOM 1456 O O . ASP A 1 199 ? -0.731 -26.469 -6.742 1 98.19 199 ASP A O 1
ATOM 1460 N N . VAL A 1 200 ? -1.432 -27.5 -4.867 1 98.38 200 VAL A N 1
ATOM 1461 C CA . VAL A 1 200 ? -0.908 -26.484 -3.949 1 98.38 200 VAL A CA 1
ATOM 1462 C C . VAL A 1 200 ? 0.492 -26.891 -3.488 1 98.38 200 VAL A C 1
ATOM 1464 O O . VAL A 1 200 ? 0.643 -27.688 -2.561 1 98.38 200 VAL A O 1
ATOM 1467 N N . THR A 1 201 ? 1.435 -26.234 -4.043 1 96.69 201 THR A N 1
ATOM 1468 C CA . THR A 1 201 ? 2.814 -26.562 -3.713 1 96.69 201 THR A CA 1
ATOM 1469 C C . THR A 1 201 ? 3.219 -25.953 -2.377 1 96.69 201 THR A C 1
ATOM 1471 O O . THR A 1 201 ? 2.646 -24.953 -1.951 1 96.69 201 THR A O 1
ATOM 1474 N N . THR A 1 202 ? 4.184 -26.594 -1.718 1 97 202 THR A N 1
ATOM 1475 C CA . THR A 1 202 ? 4.691 -26.141 -0.43 1 97 202 THR A CA 1
ATOM 1476 C C . THR A 1 202 ? 6.211 -26.219 -0.384 1 97 202 THR A C 1
ATOM 1478 O O . THR A 1 202 ? 6.805 -27.141 -0.947 1 97 202 THR A O 1
ATOM 1481 N N . GLY A 1 203 ? 6.801 -25.203 0.207 1 95.06 203 GLY A N 1
ATOM 1482 C CA . GLY A 1 203 ? 8.242 -25.234 0.377 1 95.06 203 GLY A CA 1
ATOM 1483 C C . GLY A 1 203 ? 8.938 -24 -0.161 1 95.06 203 GLY A C 1
ATOM 1484 O O . GLY A 1 203 ? 8.289 -22.984 -0.408 1 95.06 203 GLY A O 1
ATOM 1485 N N . THR A 1 204 ? 10.219 -24.047 -0.353 1 93.62 204 THR A N 1
ATOM 1486 C CA . THR A 1 204 ? 11.062 -22.891 -0.665 1 93.62 204 THR A CA 1
ATOM 1487 C C . THR A 1 204 ? 10.695 -22.312 -2.025 1 93.62 204 THR A C 1
ATOM 1489 O O . THR A 1 204 ? 10.812 -21.109 -2.24 1 93.62 204 THR A O 1
ATOM 1492 N N . GLY A 1 205 ? 10.203 -23.141 -2.9 1 92.88 205 GLY A N 1
ATOM 1493 C CA . GLY A 1 205 ? 9.867 -22.656 -4.234 1 92.88 205 GLY A CA 1
ATOM 1494 C C . GLY A 1 205 ? 8.406 -22.266 -4.383 1 92.88 205 GLY A C 1
ATOM 1495 O O . GLY A 1 205 ? 7.965 -21.922 -5.477 1 92.88 205 GLY A O 1
ATOM 1496 N N . ALA A 1 206 ? 7.68 -22.406 -3.279 1 93.62 206 ALA A N 1
ATOM 1497 C CA . ALA A 1 206 ? 6.238 -22.156 -3.301 1 93.62 206 ALA A CA 1
ATOM 1498 C C . ALA A 1 206 ? 5.898 -20.844 -2.617 1 93.62 206 ALA A C 1
ATOM 1500 O O . ALA A 1 206 ? 6.75 -20.234 -1.96 1 93.62 206 ALA A O 1
ATOM 1501 N N . PHE A 1 207 ? 4.715 -20.391 -2.812 1 90.62 207 PHE A N 1
ATOM 1502 C CA . PHE A 1 207 ? 4.223 -19.234 -2.09 1 90.62 207 PHE A CA 1
ATOM 1503 C C . PHE A 1 207 ? 4.086 -19.531 -0.603 1 90.62 207 PHE A C 1
ATOM 1505 O O . PHE A 1 207 ? 4.508 -18.734 0.241 1 90.62 207 PHE A O 1
ATOM 1512 N N . MET A 1 208 ? 3.457 -20.688 -0.379 1 94.06 208 MET A N 1
ATOM 1513 C CA . MET A 1 208 ? 3.369 -21.141 1.005 1 94.06 208 MET A CA 1
ATOM 1514 C C . MET A 1 208 ? 4.617 -21.922 1.401 1 94.06 208 MET A C 1
ATOM 1516 O O . MET A 1 208 ? 5.066 -22.797 0.662 1 94.06 208 MET A O 1
ATOM 1520 N N . LYS A 1 209 ? 5.121 -21.656 2.57 1 93.62 209 LYS A N 1
ATOM 1521 C CA . LYS A 1 209 ? 6.402 -22.25 2.951 1 93.62 209 LYS A CA 1
ATOM 1522 C C . LYS A 1 209 ? 6.203 -23.469 3.836 1 93.62 209 LYS A C 1
ATOM 1524 O O . LYS A 1 209 ? 7.098 -24.312 3.949 1 93.62 209 LYS A O 1
ATOM 1529 N N . THR A 1 210 ? 4.992 -23.594 4.379 1 96.31 210 THR A N 1
ATOM 1530 C CA . THR A 1 210 ? 4.754 -24.719 5.277 1 96.31 210 THR A CA 1
ATOM 1531 C C . THR A 1 210 ? 3.535 -25.516 4.828 1 96.31 210 THR A C 1
ATOM 1533 O O . THR A 1 210 ? 2.645 -24.984 4.16 1 96.31 210 THR A O 1
ATOM 1536 N N . VAL A 1 211 ? 3.496 -26.719 5.219 1 97.31 211 VAL A N 1
ATOM 1537 C CA . VAL A 1 211 ? 2.396 -27.609 4.875 1 97.31 211 VAL A CA 1
ATOM 1538 C C . VAL A 1 211 ? 1.099 -27.094 5.492 1 97.31 211 VAL A C 1
ATOM 1540 O O . VAL A 1 211 ? 0.048 -27.109 4.848 1 97.31 211 VAL A O 1
ATOM 1543 N N . ASP A 1 212 ? 1.191 -26.594 6.688 1 97.88 212 ASP A N 1
ATOM 1544 C CA . ASP A 1 212 ? -0.001 -26.109 7.379 1 97.88 212 ASP A CA 1
ATOM 1545 C C . ASP A 1 212 ? -0.614 -24.906 6.641 1 97.88 212 ASP A C 1
ATOM 1547 O O . ASP A 1 212 ? -1.83 -24.859 6.445 1 97.88 212 ASP A O 1
ATOM 1551 N N . GLN A 1 213 ? 0.196 -23.984 6.238 1 97.12 213 GLN A N 1
ATOM 1552 C CA . GLN A 1 213 ? -0.291 -22.844 5.477 1 97.12 213 GLN A CA 1
ATOM 1553 C C . GLN A 1 213 ? -0.872 -23.281 4.137 1 97.12 213 GLN A C 1
ATOM 1555 O O . GLN A 1 213 ? -1.856 -22.719 3.66 1 97.12 213 GLN A O 1
ATOM 1560 N N . SER A 1 214 ? -0.199 -24.219 3.549 1 98.19 214 SER A N 1
ATOM 1561 C CA . SER A 1 214 ? -0.667 -24.734 2.268 1 98.19 214 SER A CA 1
ATOM 1562 C C . SER A 1 214 ? -2.029 -25.406 2.408 1 98.19 214 SER A C 1
ATOM 1564 O O . SER A 1 214 ? -2.889 -25.266 1.536 1 98.19 214 SER A O 1
ATOM 1566 N N . ILE A 1 215 ? -2.213 -26.125 3.469 1 98.56 215 ILE A N 1
ATOM 1567 C CA . ILE A 1 215 ? -3.494 -26.766 3.734 1 98.56 215 ILE A CA 1
ATOM 1568 C C . ILE A 1 215 ? -4.566 -25.719 3.975 1 98.56 215 ILE A C 1
ATOM 1570 O O . ILE A 1 215 ? -5.695 -25.844 3.496 1 98.56 215 ILE A O 1
ATOM 1574 N N . GLU A 1 216 ? -4.184 -24.656 4.703 1 98.25 216 GLU A N 1
ATOM 1575 C CA . GLU A 1 216 ? -5.117 -23.562 4.926 1 98.25 216 GLU A CA 1
ATOM 1576 C C . GLU A 1 216 ? -5.562 -22.938 3.607 1 98.25 216 GLU A C 1
ATOM 1578 O O . GLU A 1 216 ? -6.758 -22.719 3.395 1 98.25 216 GLU A O 1
ATOM 1583 N N . LEU A 1 217 ? -4.633 -22.656 2.773 1 98.38 217 LEU A N 1
ATOM 1584 C CA . LEU A 1 217 ? -4.93 -22.125 1.451 1 98.38 217 LEU A CA 1
ATOM 1585 C C . LEU A 1 217 ? -5.82 -23.078 0.663 1 98.38 217 LEU A C 1
ATOM 1587 O O . LEU A 1 217 ? -6.809 -22.641 0.059 1 98.38 217 LEU A O 1
ATOM 1591 N N . ALA A 1 218 ? -5.523 -24.312 0.694 1 98.75 218 ALA A N 1
ATOM 1592 C CA . ALA A 1 218 ? -6.273 -25.328 -0.025 1 98.75 218 ALA A CA 1
ATOM 1593 C C . ALA A 1 218 ? -7.715 -25.406 0.468 1 98.75 218 ALA A C 1
ATOM 1595 O O . ALA A 1 218 ? -8.648 -25.469 -0.334 1 98.75 218 ALA A O 1
ATOM 1596 N N . LYS A 1 219 ? -7.879 -25.438 1.762 1 98.69 219 LYS A N 1
ATOM 1597 C CA . LYS A 1 219 ? -9.219 -25.5 2.344 1 98.69 219 LYS A CA 1
ATOM 1598 C C . LYS A 1 219 ? -10.078 -24.328 1.868 1 98.69 219 LYS A C 1
ATOM 1600 O O . LYS A 1 219 ? -11.242 -24.516 1.517 1 98.69 219 LYS A O 1
ATOM 1605 N N . LEU A 1 220 ? -9.461 -23.172 1.894 1 98.56 220 LEU A N 1
ATOM 1606 C CA . LEU A 1 220 ? -10.18 -21.969 1.482 1 98.56 220 LEU A CA 1
ATOM 1607 C C . LEU A 1 220 ? -10.586 -22.062 0.016 1 98.56 220 LEU A C 1
ATOM 1609 O O . LEU A 1 220 ? -11.734 -21.766 -0.329 1 98.56 220 LEU A O 1
ATOM 1613 N N . MET A 1 221 ? -9.695 -22.484 -0.852 1 98.75 221 MET A N 1
ATOM 1614 C CA . MET A 1 221 ? -9.977 -22.578 -2.281 1 98.75 221 MET A CA 1
ATOM 1615 C C . MET A 1 221 ? -11.016 -23.656 -2.564 1 98.75 221 MET A C 1
ATOM 1617 O O . MET A 1 221 ? -11.93 -23.453 -3.369 1 98.75 221 MET A O 1
ATOM 1621 N N . VAL A 1 222 ? -10.922 -24.766 -1.888 1 98.75 222 VAL A N 1
ATOM 1622 C CA . VAL A 1 222 ? -11.898 -25.844 -2.045 1 98.75 222 VAL A CA 1
ATOM 1623 C C . VAL A 1 222 ? -13.273 -25.359 -1.608 1 98.75 222 VAL A C 1
ATOM 1625 O O . VAL A 1 222 ? -14.273 -25.609 -2.289 1 98.75 222 VAL A O 1
ATOM 1628 N N . SER A 1 223 ? -13.305 -24.672 -0.517 1 98.56 223 SER A N 1
ATOM 1629 C CA . SER A 1 223 ? -14.562 -24.141 -0.011 1 98.56 223 SER A CA 1
ATOM 1630 C C . SER A 1 223 ? -15.195 -23.172 -1.004 1 98.56 223 SER A C 1
ATOM 1632 O O . SER A 1 223 ? -16.391 -23.25 -1.285 1 98.56 223 SER A O 1
ATOM 1634 N N . ILE A 1 224 ? -14.422 -22.297 -1.552 1 98.31 224 ILE A N 1
ATOM 1635 C CA . ILE A 1 224 ? -14.898 -21.312 -2.51 1 98.31 224 ILE A CA 1
ATOM 1636 C C . ILE A 1 224 ? -15.469 -22.016 -3.74 1 98.31 224 ILE A C 1
ATOM 1638 O O . ILE A 1 224 ? -16.578 -21.703 -4.18 1 98.31 224 ILE A O 1
ATOM 1642 N N . GLY A 1 225 ? -14.727 -22.953 -4.301 1 98.19 225 GLY A N 1
ATOM 1643 C CA . GLY A 1 225 ? -15.18 -23.672 -5.48 1 98.19 225 GLY A CA 1
ATOM 1644 C C . GLY A 1 225 ? -16.438 -24.484 -5.23 1 98.19 225 GLY A C 1
ATOM 1645 O O . GLY A 1 225 ? -17.359 -24.484 -6.047 1 98.19 225 GLY A O 1
ATOM 1646 N N . THR A 1 226 ? -16.469 -25.141 -4.07 1 97.56 226 THR A N 1
ATOM 1647 C CA . THR A 1 226 ? -17.609 -25.984 -3.715 1 97.56 226 THR A CA 1
ATOM 1648 C C . THR A 1 226 ? -18.875 -25.141 -3.559 1 97.56 226 THR A C 1
ATOM 1650 O O . THR A 1 226 ? -19.953 -25.531 -4.008 1 97.56 226 THR A O 1
ATOM 1653 N N . HIS A 1 227 ? -18.75 -24.031 -3.01 1 95.75 227 HIS A N 1
ATOM 1654 C CA . HIS A 1 227 ? -19.891 -23.141 -2.805 1 95.75 227 HIS A CA 1
ATOM 1655 C C . HIS A 1 227 ? -20.406 -22.578 -4.129 1 95.75 227 HIS A C 1
ATOM 1657 O O . HIS A 1 227 ? -21.547 -22.141 -4.223 1 95.75 227 HIS A O 1
ATOM 1663 N N . HIS A 1 228 ? -19.594 -22.594 -5.094 1 95.5 228 HIS A N 1
ATOM 1664 C CA . HIS A 1 228 ? -20 -22.141 -6.418 1 95.5 228 HIS A CA 1
ATOM 1665 C C . HIS A 1 228 ? -20.453 -23.312 -7.285 1 95.5 228 HIS A C 1
ATOM 1667 O O . HIS A 1 228 ? -20.562 -23.188 -8.508 1 95.5 228 HIS A O 1
ATOM 1673 N N . GLY A 1 229 ? -20.578 -24.453 -6.672 1 96.06 229 GLY A N 1
ATOM 1674 C CA . GLY A 1 229 ? -21.156 -25.594 -7.348 1 96.06 229 GLY A CA 1
ATOM 1675 C C . GLY A 1 229 ? -20.156 -26.406 -8.141 1 96.06 229 GLY A C 1
ATOM 1676 O O . GLY A 1 229 ? -20.531 -27.203 -9 1 96.06 229 GLY A O 1
ATOM 1677 N N . ARG A 1 230 ? -18.875 -26.234 -7.898 1 97.56 230 ARG A N 1
ATOM 1678 C CA . ARG A 1 230 ? -17.859 -27 -8.586 1 97.56 230 ARG A CA 1
ATOM 1679 C C . ARG A 1 230 ? -17.375 -28.156 -7.723 1 97.56 230 ARG A C 1
ATOM 1681 O O . ARG A 1 230 ? -17.438 -28.094 -6.492 1 97.56 230 ARG A O 1
ATOM 1688 N N . ARG A 1 231 ? -16.969 -29.203 -8.375 1 98.12 231 ARG A N 1
ATOM 1689 C CA . ARG A 1 231 ? -16.219 -30.266 -7.688 1 98.12 231 ARG A CA 1
ATOM 1690 C C . ARG A 1 231 ? -14.734 -29.906 -7.594 1 98.12 231 ARG A C 1
ATOM 1692 O O . ARG A 1 231 ? -14.039 -29.859 -8.609 1 98.12 231 ARG A O 1
ATOM 1699 N N . VAL A 1 232 ? -14.266 -29.703 -6.336 1 98.56 232 VAL A N 1
ATOM 1700 C CA . VAL A 1 232 ? -12.898 -29.203 -6.199 1 98.56 232 VAL A CA 1
ATOM 1701 C C . VAL A 1 232 ? -12.133 -30.078 -5.211 1 98.56 232 VAL A C 1
ATOM 1703 O O . VAL A 1 232 ? -12.68 -30.484 -4.18 1 98.56 232 VAL A O 1
ATOM 1706 N N . ALA A 1 233 ? -10.938 -30.406 -5.504 1 98.75 233 ALA A N 1
ATOM 1707 C CA . ALA A 1 233 ? -9.961 -31.016 -4.609 1 98.75 233 ALA A CA 1
ATOM 1708 C C . ALA A 1 233 ? -8.602 -30.344 -4.73 1 98.75 233 ALA A C 1
ATOM 1710 O O . ALA A 1 233 ? -8.312 -29.688 -5.734 1 98.75 233 ALA A O 1
ATOM 1711 N N . ALA A 1 234 ? -7.824 -30.422 -3.668 1 98.88 234 ALA A N 1
ATOM 1712 C CA . ALA A 1 234 ? -6.488 -29.828 -3.668 1 98.88 234 ALA A CA 1
ATOM 1713 C C . ALA A 1 234 ? -5.457 -30.812 -3.102 1 98.88 234 ALA A C 1
ATOM 1715 O O . ALA A 1 234 ? -5.695 -31.438 -2.072 1 98.88 234 ALA A O 1
ATOM 1716 N N . MET A 1 235 ? -4.41 -30.906 -3.791 1 98.62 235 MET A N 1
ATOM 1717 C CA . MET A 1 235 ? -3.293 -31.719 -3.32 1 98.62 235 MET A CA 1
ATOM 1718 C C . MET A 1 235 ? -2.125 -30.844 -2.881 1 98.62 235 MET A C 1
ATOM 1720 O O . MET A 1 235 ? -1.762 -29.891 -3.576 1 98.62 235 MET A O 1
ATOM 1724 N N . ILE A 1 236 ? -1.563 -31.172 -1.718 1 98.69 236 ILE A N 1
ATOM 1725 C CA . ILE A 1 236 ? -0.378 -30.484 -1.234 1 98.69 236 ILE A CA 1
ATOM 1726 C C . ILE A 1 236 ? 0.879 -31.203 -1.703 1 98.69 236 ILE A C 1
ATOM 1728 O O . ILE A 1 236 ? 1.166 -32.312 -1.247 1 98.69 236 ILE A O 1
ATOM 1732 N N . THR A 1 237 ? 1.638 -30.609 -2.58 1 98.06 237 THR A N 1
ATOM 1733 C CA . THR A 1 237 ? 2.793 -31.266 -3.164 1 98.06 237 THR A CA 1
ATOM 1734 C C . THR A 1 237 ? 4.086 -30.547 -2.789 1 98.06 237 THR A C 1
ATOM 1736 O O . THR A 1 237 ? 4.078 -29.344 -2.539 1 98.06 237 THR A O 1
ATOM 1739 N N . ASP A 1 238 ? 5.125 -31.203 -2.836 1 97 238 ASP A N 1
ATOM 1740 C CA . ASP A 1 238 ? 6.43 -30.719 -2.398 1 97 238 ASP A CA 1
ATOM 1741 C C . ASP A 1 238 ? 7.047 -29.797 -3.449 1 97 238 ASP A C 1
ATOM 1743 O O . ASP A 1 238 ? 6.93 -30.047 -4.648 1 97 238 ASP A O 1
ATOM 1747 N N . MET A 1 239 ? 7.668 -28.719 -2.949 1 96.31 239 MET A N 1
ATOM 1748 C CA . MET A 1 239 ? 8.414 -27.812 -3.828 1 96.31 239 MET A CA 1
ATOM 1749 C C . MET A 1 239 ? 9.672 -27.297 -3.141 1 96.31 239 MET A C 1
ATOM 1751 O O . MET A 1 239 ? 10.117 -26.188 -3.4 1 96.31 239 MET A O 1
ATOM 1755 N N . ASP A 1 240 ? 10.164 -28.094 -2.242 1 94.88 240 ASP A N 1
ATOM 1756 C CA . ASP A 1 240 ? 11.492 -27.828 -1.687 1 94.88 240 ASP A CA 1
ATOM 1757 C C . ASP A 1 240 ? 12.586 -28.234 -2.664 1 94.88 240 ASP A C 1
ATOM 1759 O O . ASP A 1 240 ? 13.734 -27.797 -2.541 1 94.88 240 ASP A O 1
ATOM 1763 N N . THR A 1 241 ? 12.203 -29.078 -3.537 1 93.88 241 THR A N 1
ATOM 1764 C CA . THR A 1 241 ? 13.062 -29.516 -4.625 1 93.88 241 THR A CA 1
ATOM 1765 C C . THR A 1 241 ? 12.367 -29.344 -5.973 1 93.88 241 THR A C 1
ATOM 1767 O O . THR A 1 241 ? 11.188 -29.672 -6.109 1 93.88 241 THR A O 1
ATOM 1770 N N . PRO A 1 242 ? 13.141 -28.812 -6.949 1 96.25 242 PRO A N 1
ATOM 1771 C CA . PRO A 1 242 ? 12.5 -28.734 -8.266 1 96.25 242 PRO A CA 1
ATOM 1772 C C . PRO A 1 242 ? 11.969 -30.078 -8.734 1 96.25 242 PRO A C 1
ATOM 1774 O O . PRO A 1 242 ? 12.594 -31.125 -8.484 1 96.25 242 PRO A O 1
ATOM 1777 N N . LEU A 1 243 ? 10.875 -30.047 -9.359 1 96.56 243 LEU A N 1
ATOM 1778 C CA . LEU A 1 243 ? 10.258 -31.281 -9.836 1 96.56 243 LEU A CA 1
ATOM 1779 C C . LEU A 1 243 ? 10.922 -31.75 -11.125 1 96.56 243 LEU A C 1
ATOM 1781 O O . LEU A 1 243 ? 11.055 -30.984 -12.086 1 96.56 243 LEU A O 1
ATOM 1785 N N . GLY A 1 244 ? 11.352 -33.031 -11.117 1 97.38 244 GLY A N 1
ATOM 1786 C CA . GLY A 1 244 ? 12.109 -33.531 -12.25 1 97.38 244 GLY A CA 1
ATOM 1787 C C . GLY A 1 244 ? 13.531 -33.031 -12.305 1 97.38 244 GLY A C 1
ATOM 1788 O O . GLY A 1 244 ? 14.125 -32.719 -11.273 1 97.38 244 GLY A O 1
ATOM 1789 N N . HIS A 1 245 ? 14.047 -32.969 -13.547 1 98.12 245 HIS A N 1
ATOM 1790 C CA . HIS A 1 245 ? 15.453 -32.594 -13.688 1 98.12 245 HIS A CA 1
ATOM 1791 C C . HIS A 1 245 ? 15.594 -31.359 -14.562 1 98.12 245 HIS A C 1
ATOM 1793 O O . HIS A 1 245 ? 16.625 -30.688 -14.539 1 98.12 245 HIS A O 1
ATOM 1799 N N . ASN A 1 246 ? 14.609 -31.109 -15.344 1 98.25 246 ASN A N 1
ATOM 1800 C CA . ASN A 1 246 ? 14.734 -30.047 -16.344 1 98.25 246 ASN A CA 1
ATOM 1801 C C . ASN A 1 246 ? 13.945 -28.812 -15.938 1 98.25 246 ASN A C 1
ATOM 1803 O O . ASN A 1 246 ? 12.773 -28.891 -15.57 1 98.25 246 ASN A O 1
ATOM 1807 N N . ILE A 1 247 ? 14.547 -27.672 -15.953 1 97.94 247 ILE A N 1
ATOM 1808 C CA . ILE A 1 247 ? 13.953 -26.375 -15.672 1 97.94 247 ILE A CA 1
ATOM 1809 C C . ILE A 1 247 ? 14.117 -25.453 -16.875 1 97.94 247 ILE A C 1
ATOM 1811 O O . ILE A 1 247 ? 15.227 -25.266 -17.375 1 97.94 247 ILE A O 1
ATOM 1815 N N . GLY A 1 248 ? 13.008 -24.859 -17.375 1 96.94 248 GLY A N 1
ATOM 1816 C CA . GLY A 1 248 ? 12.953 -24.016 -18.547 1 96.94 248 GLY A CA 1
ATOM 1817 C C . GLY A 1 248 ? 11.68 -24.188 -19.344 1 96.94 248 GLY A C 1
ATOM 1818 O O . GLY A 1 248 ? 10.594 -24.312 -18.781 1 96.94 248 GLY A O 1
ATOM 1819 N N . ASN A 1 249 ? 11.875 -24.078 -20.688 1 97.62 249 ASN A N 1
ATOM 1820 C CA . ASN A 1 249 ? 10.711 -24.219 -21.547 1 97.62 249 ASN A CA 1
ATOM 1821 C C . ASN A 1 249 ? 10.805 -25.484 -22.406 1 97.62 249 ASN A C 1
ATOM 1823 O O . ASN A 1 249 ? 10.281 -26.531 -22.031 1 97.62 249 ASN A O 1
ATOM 1827 N N . SER A 1 250 ? 11.703 -25.453 -23.406 1 98.25 250 SER A N 1
ATOM 1828 C CA . SER A 1 250 ? 11.859 -26.641 -24.234 1 98.25 250 SER A CA 1
ATOM 1829 C C . SER A 1 250 ? 12.336 -27.844 -23.406 1 98.25 250 SER A C 1
ATOM 1831 O O . SER A 1 250 ? 11.914 -28.969 -23.656 1 98.25 250 SER A O 1
ATOM 1833 N N . LEU A 1 251 ? 13.125 -27.531 -22.438 1 98.31 251 LEU A N 1
ATOM 1834 C CA . LEU A 1 251 ? 13.633 -28.594 -21.562 1 98.31 251 LEU A CA 1
ATOM 1835 C C . LEU A 1 251 ? 12.5 -29.281 -20.828 1 98.31 251 LEU A C 1
ATOM 1837 O O . LEU A 1 251 ? 12.484 -30.516 -20.703 1 98.31 251 LEU A O 1
ATOM 1841 N N . GLU A 1 252 ? 11.602 -28.5 -20.312 1 98.25 252 GLU A N 1
ATOM 1842 C CA . GLU A 1 252 ? 10.477 -29.062 -19.578 1 98.25 252 GLU A CA 1
ATOM 1843 C C . GLU A 1 252 ? 9.531 -29.812 -20.516 1 98.25 252 GLU A C 1
ATOM 1845 O O . GLU A 1 252 ? 8.938 -30.828 -20.141 1 98.25 252 GLU A O 1
ATOM 1850 N N . VAL A 1 253 ? 9.383 -29.344 -21.766 1 98.69 253 VAL A N 1
ATOM 1851 C CA . VAL A 1 253 ? 8.586 -30.047 -22.766 1 98.69 253 VAL A CA 1
ATOM 1852 C C . VAL A 1 253 ? 9.195 -31.438 -23.016 1 98.69 253 VAL A C 1
ATOM 1854 O O . VAL A 1 253 ? 8.484 -32.438 -23 1 98.69 253 VAL A O 1
ATOM 1857 N N . MET A 1 254 ? 10.484 -31.5 -23.203 1 98.69 254 MET A N 1
ATOM 1858 C CA . MET A 1 254 ? 11.18 -32.75 -23.453 1 98.69 254 MET A CA 1
ATOM 1859 C C . MET A 1 254 ? 10.93 -33.75 -22.312 1 98.69 254 MET A C 1
ATOM 1861 O O . MET A 1 254 ? 10.586 -34.906 -22.562 1 98.69 254 MET A O 1
ATOM 1865 N N . GLU A 1 255 ? 11.078 -33.219 -21.141 1 98.62 255 GLU A N 1
ATOM 1866 C CA . GLU A 1 255 ? 10.93 -34.094 -19.984 1 98.62 255 GLU A CA 1
ATOM 1867 C C . GLU A 1 255 ? 9.477 -34.562 -19.812 1 98.62 255 GLU A C 1
ATOM 1869 O O . GLU A 1 255 ? 9.219 -35.688 -19.375 1 98.62 255 GLU A O 1
ATOM 1874 N N . SER A 1 256 ? 8.555 -33.719 -20.141 1 98.75 256 SER A N 1
ATOM 1875 C CA . SER A 1 256 ? 7.145 -34.094 -20.125 1 98.75 256 SER A CA 1
ATOM 1876 C C . SER A 1 256 ? 6.883 -35.25 -21.094 1 98.75 256 SER A C 1
ATOM 1878 O O . SER A 1 256 ? 6.156 -36.188 -20.766 1 98.75 256 SER A O 1
ATOM 1880 N N . MET A 1 257 ? 7.473 -35.156 -22.312 1 98.75 257 MET A N 1
ATOM 1881 C CA . MET A 1 257 ? 7.328 -36.219 -23.297 1 98.75 257 MET A CA 1
ATOM 1882 C C . MET A 1 257 ? 7.93 -37.531 -22.766 1 98.75 257 MET A C 1
ATOM 1884 O O . MET A 1 257 ? 7.363 -38.594 -22.969 1 98.75 257 MET A O 1
ATOM 1888 N N . ASP A 1 258 ? 9.031 -37.406 -22.109 1 98.75 258 ASP A N 1
ATOM 1889 C CA . ASP A 1 258 ? 9.664 -38.594 -21.547 1 98.75 258 ASP A CA 1
ATOM 1890 C C . ASP A 1 258 ? 8.727 -39.312 -20.578 1 98.75 258 ASP A C 1
ATOM 1892 O O . ASP A 1 258 ? 8.648 -40.531 -20.562 1 98.75 258 ASP A O 1
ATOM 1896 N N . VAL A 1 259 ? 8.039 -38.562 -19.734 1 98.81 259 VAL A N 1
ATOM 1897 C CA . VAL A 1 259 ? 7.074 -39.125 -18.812 1 98.81 259 VAL A CA 1
ATOM 1898 C C . VAL A 1 259 ? 5.973 -39.844 -19.594 1 98.81 259 VAL A C 1
ATOM 1900 O O . VAL A 1 259 ? 5.613 -40.969 -19.281 1 98.81 259 VAL A O 1
ATOM 1903 N N . LEU A 1 260 ? 5.434 -39.188 -20.641 1 98.81 260 LEU A N 1
ATOM 1904 C CA . LEU A 1 260 ? 4.332 -39.719 -21.422 1 98.81 260 LEU A CA 1
ATOM 1905 C C . LEU A 1 260 ? 4.77 -40.969 -22.188 1 98.81 260 LEU A C 1
ATOM 1907 O O . LEU A 1 260 ? 3.945 -41.812 -22.516 1 98.81 260 LEU A O 1
ATOM 1911 N N . LYS A 1 261 ? 6.074 -41.062 -22.453 1 98.25 261 LYS A N 1
ATOM 1912 C CA . LYS A 1 261 ? 6.633 -42.219 -23.141 1 98.25 261 LYS A CA 1
ATOM 1913 C C . LYS A 1 261 ? 7.047 -43.312 -22.156 1 98.25 261 LYS A C 1
ATOM 1915 O O . LYS A 1 261 ? 7.57 -44.344 -22.547 1 98.25 261 LYS A O 1
ATOM 1920 N N . GLY A 1 262 ? 6.914 -43.031 -20.844 1 97.81 262 GLY A N 1
ATOM 1921 C CA . GLY A 1 262 ? 7.16 -44.031 -19.812 1 97.81 262 GLY A CA 1
ATOM 1922 C C . GLY A 1 262 ? 8.602 -44.062 -19.344 1 97.81 262 GLY A C 1
ATOM 1923 O O . GLY A 1 262 ? 9.055 -45.031 -18.75 1 97.81 262 GLY A O 1
ATOM 1924 N N . ARG A 1 263 ? 9.344 -43.062 -19.578 1 97.5 263 ARG A N 1
ATOM 1925 C CA . ARG A 1 263 ? 10.758 -43.062 -19.219 1 97.5 263 ARG A CA 1
ATOM 1926 C C . ARG A 1 263 ? 11.133 -41.781 -18.484 1 97.5 263 ARG A C 1
ATOM 1928 O O . ARG A 1 263 ? 12.266 -41.312 -18.578 1 97.5 263 ARG A O 1
ATOM 1935 N N . GLY A 1 264 ? 10.203 -41.062 -17.906 1 97.81 264 GLY A N 1
ATOM 1936 C CA . GLY A 1 264 ? 10.445 -39.812 -17.203 1 97.81 264 GLY A CA 1
ATOM 1937 C C . GLY A 1 264 ? 11.023 -40.031 -15.812 1 97.81 264 GLY A C 1
ATOM 1938 O O . GLY A 1 264 ? 11.117 -41.156 -15.336 1 97.81 264 GLY A O 1
ATOM 1939 N N . PRO A 1 265 ? 11.406 -38.938 -15.172 1 97.81 265 PRO A N 1
ATOM 1940 C CA . PRO A 1 265 ? 11.883 -39.031 -13.789 1 97.81 265 PRO A CA 1
ATOM 1941 C C . PRO A 1 265 ? 10.828 -39.562 -12.836 1 97.81 265 PRO A C 1
ATOM 1943 O O . PRO A 1 265 ? 9.641 -39.25 -12.977 1 97.81 265 PRO A O 1
ATOM 1946 N N . ALA A 1 266 ? 11.258 -40.281 -11.797 1 97.25 266 ALA A N 1
ATOM 1947 C CA . ALA A 1 266 ? 10.352 -41 -10.883 1 97.25 266 ALA A CA 1
ATOM 1948 C C . ALA A 1 266 ? 9.484 -40 -10.109 1 97.25 266 ALA A C 1
ATOM 1950 O O . ALA A 1 266 ? 8.289 -40.219 -9.914 1 97.25 266 ALA A O 1
ATOM 1951 N N . ASP A 1 267 ? 10.102 -38.969 -9.617 1 97.38 267 ASP A N 1
ATOM 1952 C CA . ASP A 1 267 ? 9.367 -38 -8.812 1 97.38 267 ASP A CA 1
ATOM 1953 C C . ASP A 1 267 ? 8.289 -37.312 -9.633 1 97.38 267 ASP A C 1
ATOM 1955 O O . ASP A 1 267 ? 7.129 -37.25 -9.227 1 97.38 267 ASP A O 1
ATOM 1959 N N . LEU A 1 268 ? 8.633 -36.812 -10.836 1 98.12 268 LEU A N 1
ATOM 1960 C CA . LEU A 1 268 ? 7.684 -36.125 -11.727 1 98.12 268 LEU A CA 1
ATOM 1961 C C . LEU A 1 268 ? 6.566 -37.094 -12.133 1 98.12 268 LEU A C 1
ATOM 1963 O O . LEU A 1 268 ? 5.391 -36.719 -12.117 1 98.12 268 LEU A O 1
ATOM 1967 N N . THR A 1 269 ? 6.93 -38.281 -12.461 1 98.62 269 THR A N 1
ATOM 1968 C CA . THR A 1 269 ? 5.957 -39.312 -12.875 1 98.62 269 THR A CA 1
ATOM 1969 C C . THR A 1 269 ? 4.953 -39.562 -11.758 1 98.62 269 THR A C 1
ATOM 1971 O O . THR A 1 269 ? 3.744 -39.594 -11.992 1 98.62 269 THR A O 1
ATOM 1974 N N . GLU A 1 270 ? 5.469 -39.719 -10.609 1 98.25 270 GLU A N 1
ATOM 1975 C CA . GLU A 1 270 ? 4.602 -40.031 -9.477 1 98.25 270 GLU A CA 1
ATOM 1976 C C . GLU A 1 270 ? 3.637 -38.906 -9.18 1 98.25 270 GLU A C 1
ATOM 1978 O O . GLU A 1 270 ? 2.443 -39.125 -8.969 1 98.25 270 GLU A O 1
ATOM 1983 N N . VAL A 1 271 ? 4.148 -37.719 -9.109 1 98.19 271 VAL A N 1
ATOM 1984 C CA . VAL A 1 271 ? 3.295 -36.562 -8.844 1 98.19 271 VAL A CA 1
ATOM 1985 C C . VAL A 1 271 ? 2.221 -36.438 -9.922 1 98.19 271 VAL A C 1
ATOM 1987 O O . VAL A 1 271 ? 1.046 -36.219 -9.617 1 98.19 271 VAL A O 1
ATOM 1990 N N . CYS A 1 272 ? 2.609 -36.625 -11.203 1 98.62 272 CYS A N 1
ATOM 1991 C CA . CYS A 1 272 ? 1.666 -36.562 -12.312 1 98.62 272 CYS A CA 1
ATOM 1992 C C . CYS A 1 272 ? 0.603 -37.656 -12.203 1 98.62 272 CYS A C 1
ATOM 1994 O O . CYS A 1 272 ? -0.573 -37.406 -12.477 1 98.62 272 CYS A O 1
ATOM 1996 N N . LEU A 1 273 ? 1.021 -38.812 -11.797 1 98.69 273 LEU A N 1
ATOM 1997 C CA . LEU A 1 273 ? 0.066 -39.906 -11.656 1 98.69 273 LEU A CA 1
ATOM 1998 C C . LEU A 1 273 ? -0.938 -39.625 -10.547 1 98.69 273 LEU A C 1
ATOM 2000 O O . LEU A 1 273 ? -2.131 -39.875 -10.703 1 98.69 273 LEU A O 1
ATOM 2004 N N . GLN A 1 274 ? -0.46 -39.062 -9.492 1 98.25 274 GLN A N 1
ATOM 2005 C CA . GLN A 1 274 ? -1.354 -38.719 -8.391 1 98.25 274 GLN A CA 1
ATOM 2006 C C . GLN A 1 274 ? -2.324 -37.625 -8.797 1 98.25 274 GLN A C 1
ATOM 2008 O O . GLN A 1 274 ? -3.52 -37.688 -8.516 1 98.25 274 GLN A O 1
ATOM 2013 N N . LEU A 1 275 ? -1.824 -36.625 -9.438 1 98.62 275 LEU A N 1
ATOM 2014 C CA . LEU A 1 275 ? -2.666 -35.531 -9.898 1 98.62 275 LEU A CA 1
ATOM 2015 C C . LEU A 1 275 ? -3.699 -36.031 -10.906 1 98.62 275 LEU A C 1
ATOM 2017 O O . LEU A 1 275 ? -4.891 -35.75 -10.773 1 98.62 275 LEU A O 1
ATOM 2021 N N . ALA A 1 276 ? -3.26 -36.812 -11.891 1 98.75 276 ALA A N 1
ATOM 2022 C CA . ALA A 1 276 ? -4.152 -37.344 -12.922 1 98.75 276 ALA A CA 1
ATOM 2023 C C . ALA A 1 276 ? -5.23 -38.25 -12.32 1 98.75 276 ALA A C 1
ATOM 2025 O O . ALA A 1 276 ? -6.398 -38.156 -12.695 1 98.75 276 ALA A O 1
ATOM 2026 N N . ALA A 1 277 ? -4.816 -39.094 -11.406 1 98.75 277 ALA A N 1
ATOM 2027 C CA . ALA A 1 277 ? -5.77 -39.969 -10.758 1 98.75 277 ALA A CA 1
ATOM 2028 C C . ALA A 1 277 ? -6.871 -39.188 -10.055 1 98.75 277 ALA A C 1
ATOM 2030 O O . ALA A 1 277 ? -8.055 -39.531 -10.156 1 98.75 277 ALA A O 1
ATOM 2031 N N . ASN A 1 278 ? -6.504 -38.188 -9.352 1 98.56 278 ASN A N 1
ATOM 2032 C CA . ASN A 1 278 ? -7.492 -37.375 -8.633 1 98.56 278 ASN A CA 1
ATOM 2033 C C . ASN A 1 278 ? -8.383 -36.594 -9.594 1 98.56 278 ASN A C 1
ATOM 2035 O O . ASN A 1 278 ? -9.562 -36.375 -9.312 1 98.56 278 ASN A O 1
ATOM 2039 N N . MET A 1 279 ? -7.855 -36.125 -10.742 1 98.69 279 MET A N 1
ATOM 2040 C CA . MET A 1 279 ? -8.68 -35.5 -11.773 1 98.69 279 MET A CA 1
ATOM 2041 C C . MET A 1 279 ? -9.719 -36.5 -12.305 1 98.69 279 MET A C 1
ATOM 2043 O O . MET A 1 279 ? -10.875 -36.125 -12.516 1 98.69 279 MET A O 1
ATOM 2047 N N . LEU A 1 280 ? -9.297 -37.688 -12.5 1 98.81 280 LEU A N 1
ATOM 2048 C CA . LEU A 1 280 ? -10.203 -38.719 -12.984 1 98.81 280 LEU A CA 1
ATOM 2049 C C . LEU A 1 280 ? -11.289 -39.031 -11.953 1 98.81 280 LEU A C 1
ATOM 2051 O O . LEU A 1 280 ? -12.445 -39.25 -12.32 1 98.81 280 LEU A O 1
ATOM 2055 N N . VAL A 1 281 ? -10.906 -39.031 -10.68 1 98.56 281 VAL A N 1
ATOM 2056 C CA . VAL A 1 281 ? -11.898 -39.219 -9.617 1 98.56 281 VAL A CA 1
ATOM 2057 C C . VAL A 1 281 ? -12.93 -38.094 -9.672 1 98.56 281 VAL A C 1
ATOM 2059 O O . VAL A 1 281 ? -14.133 -38.344 -9.609 1 98.56 281 VAL A O 1
ATOM 2062 N N . LEU A 1 282 ? -12.492 -36.906 -9.82 1 98.38 282 LEU A N 1
ATOM 2063 C CA . LEU A 1 282 ? -13.367 -35.75 -9.891 1 98.38 282 LEU A CA 1
ATOM 2064 C C . LEU A 1 282 ? -14.297 -35.844 -11.102 1 98.38 282 LEU A C 1
ATOM 2066 O O . LEU A 1 282 ? -15.398 -35.312 -11.078 1 98.38 282 LEU A O 1
ATOM 2070 N N . ALA A 1 283 ? -13.836 -36.531 -12.164 1 98.06 283 ALA A N 1
ATOM 2071 C CA . ALA A 1 283 ? -14.609 -36.719 -13.391 1 98.06 283 ALA A CA 1
ATOM 2072 C C . ALA A 1 283 ? -15.516 -37.938 -13.297 1 98.06 283 ALA A C 1
ATOM 2074 O O . ALA A 1 283 ? -16.141 -38.312 -14.289 1 98.06 283 ALA A O 1
ATOM 2075 N N . ASP A 1 284 ? -15.531 -38.625 -12.164 1 97.56 284 ASP A N 1
ATOM 2076 C CA . ASP A 1 284 ? -16.406 -39.75 -11.875 1 97.56 284 ASP A CA 1
ATOM 2077 C C . ASP A 1 284 ? -16.016 -40.969 -12.719 1 97.56 284 ASP A C 1
ATOM 2079 O O . ASP A 1 284 ? -16.875 -41.688 -13.227 1 97.56 284 ASP A O 1
ATOM 2083 N N . LYS A 1 285 ? -14.734 -41.125 -12.875 1 98.31 285 LYS A N 1
ATOM 2084 C CA . LYS A 1 285 ? -14.273 -42.25 -13.695 1 98.31 285 LYS A CA 1
ATOM 2085 C C . LYS A 1 285 ? -14.094 -43.5 -12.859 1 98.31 285 LYS A C 1
ATOM 2087 O O . LYS A 1 285 ? -14 -44.594 -13.398 1 98.31 285 LYS A O 1
ATOM 2092 N N . GLY A 1 286 ? -13.992 -43.344 -11.523 1 98.06 286 GLY A N 1
ATOM 2093 C CA . GLY A 1 286 ? -13.844 -44.5 -10.664 1 98.06 286 GLY A CA 1
ATOM 2094 C C . GLY A 1 286 ? -13.227 -44.188 -9.312 1 98.06 286 GLY A C 1
ATOM 2095 O O . GLY A 1 286 ? -13.148 -43 -8.93 1 98.06 286 GLY A O 1
ATOM 2096 N N . SER A 1 287 ? -12.867 -45.219 -8.531 1 97.75 287 SER A N 1
ATOM 2097 C CA . SER A 1 287 ? -12.172 -45.062 -7.254 1 97.75 287 SER A CA 1
ATOM 2098 C C . SER A 1 287 ? -10.742 -44.562 -7.461 1 97.75 287 SER A C 1
ATOM 2100 O O . SER A 1 287 ? -10.219 -44.625 -8.578 1 97.75 287 SER A O 1
ATOM 2102 N N . PRO A 1 288 ? -10.219 -44.094 -6.418 1 97 288 PRO A N 1
ATOM 2103 C CA . PRO A 1 288 ? -8.828 -43.625 -6.543 1 97 288 PRO A CA 1
ATOM 2104 C C . PRO A 1 288 ? -7.902 -44.688 -7.125 1 97 288 PRO A C 1
ATOM 2106 O O . PRO A 1 288 ? -7.086 -44.406 -8 1 97 288 PRO A O 1
ATOM 2109 N N . ALA A 1 289 ? -8.023 -45.906 -6.719 1 97.94 289 ALA A N 1
ATOM 2110 C CA . ALA A 1 289 ? -7.18 -47 -7.199 1 97.94 289 ALA A CA 1
ATOM 2111 C C . ALA A 1 289 ? -7.438 -47.281 -8.68 1 97.94 289 ALA A C 1
ATOM 2113 O O . ALA A 1 289 ? -6.5 -47.5 -9.445 1 97.94 289 ALA A O 1
ATOM 2114 N N . GLU A 1 290 ? -8.68 -47.25 -9.086 1 98.62 290 GLU A N 1
ATOM 2115 C CA . GLU A 1 290 ? -9.047 -47.469 -10.484 1 98.62 290 GLU A CA 1
ATOM 2116 C C . GLU A 1 290 ? -8.516 -46.344 -11.367 1 98.62 290 GLU A C 1
ATOM 2118 O O . GLU A 1 290 ? -7.988 -46.594 -12.453 1 98.62 290 GLU A O 1
ATOM 2123 N N . CYS A 1 291 ? -8.664 -45.188 -10.891 1 98.69 291 CYS A N 1
ATOM 2124 C CA . CYS A 1 291 ? -8.234 -44 -11.633 1 98.69 291 CYS A CA 1
ATOM 2125 C C . CYS A 1 291 ? -6.719 -44 -11.797 1 98.69 291 CYS A C 1
ATOM 2127 O O . CYS A 1 291 ? -6.207 -43.625 -12.859 1 98.69 291 CYS A O 1
ATOM 2129 N N . ARG A 1 292 ? -6.008 -44.375 -10.758 1 98.44 292 ARG A N 1
ATOM 2130 C CA . ARG A 1 292 ? -4.555 -44.5 -10.859 1 98.44 292 ARG A CA 1
ATOM 2131 C C . ARG A 1 292 ? -4.168 -45.531 -11.922 1 98.44 292 ARG A C 1
ATOM 2133 O O . ARG A 1 292 ? -3.277 -45.281 -12.734 1 98.44 292 ARG A O 1
ATOM 2140 N N . ALA A 1 293 ? -4.809 -46.594 -11.914 1 98.75 293 ALA A N 1
ATOM 2141 C CA . ALA A 1 293 ? -4.543 -47.656 -12.891 1 98.75 293 ALA A CA 1
ATOM 2142 C C . ALA A 1 293 ? -4.82 -47.188 -14.305 1 98.75 293 ALA A C 1
ATOM 2144 O O . ALA A 1 293 ? -4.078 -47.5 -15.234 1 98.75 293 ALA A O 1
ATOM 2145 N N . MET A 1 294 ? -5.867 -46.469 -14.461 1 98.75 294 MET A N 1
ATOM 2146 C CA . MET A 1 294 ? -6.195 -45.906 -15.766 1 98.75 294 MET A CA 1
ATOM 2147 C C . MET A 1 294 ? -5.078 -45 -16.266 1 98.75 294 MET A C 1
ATOM 2149 O O . MET A 1 294 ? -4.668 -45.062 -17.422 1 98.75 294 MET A O 1
ATOM 2153 N N . ALA A 1 295 ? -4.613 -44.156 -15.375 1 98.81 295 ALA A N 1
ATOM 2154 C CA . ALA A 1 295 ? -3.551 -43.219 -15.727 1 98.81 295 ALA A CA 1
ATOM 2155 C C . ALA A 1 295 ? -2.277 -43.938 -16.125 1 98.81 295 ALA A C 1
ATOM 2157 O O . ALA A 1 295 ? -1.627 -43.594 -17.109 1 98.81 295 ALA A O 1
ATOM 2158 N N . GLU A 1 296 ? -1.954 -44.969 -15.391 1 98.75 296 GLU A N 1
ATOM 2159 C CA . GLU A 1 296 ? -0.768 -45.75 -15.68 1 98.75 296 GLU A CA 1
ATOM 2160 C C . GLU A 1 296 ? -0.911 -46.5 -17.016 1 98.75 296 GLU A C 1
ATOM 2162 O O . GLU A 1 296 ? 0.051 -46.594 -17.781 1 98.75 296 GLU A O 1
ATOM 2167 N N . ALA A 1 297 ? -2.051 -46.938 -17.312 1 98.81 297 ALA A N 1
ATOM 2168 C CA . ALA A 1 297 ? -2.305 -47.75 -18.5 1 98.81 297 ALA A CA 1
ATOM 2169 C C . ALA A 1 297 ? -2.115 -46.906 -19.766 1 98.81 297 ALA A C 1
ATOM 2171 O O . ALA A 1 297 ? -1.563 -47.406 -20.766 1 98.81 297 ALA A O 1
ATOM 2172 N N . VAL A 1 298 ? -2.576 -45.688 -19.734 1 98.75 298 VAL A N 1
ATOM 2173 C CA . VAL A 1 298 ? -2.529 -44.875 -20.953 1 98.75 298 VAL A CA 1
ATOM 2174 C C . VAL A 1 298 ? -1.1 -44.406 -21.188 1 98.75 298 VAL A C 1
ATOM 2176 O O . VAL A 1 298 ? -0.736 -44.062 -22.312 1 98.75 298 VAL A O 1
ATOM 2179 N N . ILE A 1 299 ? -0.291 -44.312 -20.141 1 98.75 299 ILE A N 1
ATOM 2180 C CA . ILE A 1 299 ? 1.132 -44.062 -20.344 1 98.75 299 ILE A CA 1
ATOM 2181 C C . ILE A 1 299 ? 1.783 -45.281 -20.969 1 98.75 299 ILE A C 1
ATOM 2183 O O . ILE A 1 299 ? 2.523 -45.188 -21.953 1 98.75 299 ILE A O 1
ATOM 2187 N N . ALA A 1 300 ? 1.452 -46.438 -20.484 1 98.38 300 ALA A N 1
ATOM 2188 C CA . ALA A 1 300 ? 2.066 -47.688 -20.891 1 98.38 300 ALA A CA 1
ATOM 2189 C C . ALA A 1 300 ? 1.726 -48.031 -22.344 1 98.38 300 ALA A C 1
ATOM 2191 O O . ALA A 1 300 ? 2.566 -48.531 -23.078 1 98.38 300 ALA A O 1
ATOM 2192 N N . ASP A 1 301 ? 0.483 -47.719 -22.734 1 98.38 301 ASP A N 1
ATOM 2193 C CA . ASP A 1 301 ? 0.062 -48.156 -24.078 1 98.38 301 ASP A CA 1
ATOM 2194 C C . ASP A 1 301 ? 0.306 -47.031 -25.094 1 98.38 301 ASP A C 1
ATOM 2196 O O . ASP A 1 301 ? 0.02 -47.219 -26.281 1 98.38 301 ASP A O 1
ATOM 2200 N N . GLY A 1 302 ? 0.761 -45.844 -24.625 1 98.38 302 GLY A N 1
ATOM 2201 C CA . GLY A 1 302 ? 1.182 -44.812 -25.531 1 98.38 302 GLY A CA 1
ATOM 2202 C C . GLY A 1 302 ? 0.056 -43.875 -25.906 1 98.38 302 GLY A C 1
ATOM 2203 O O . GLY A 1 302 ? 0.283 -42.844 -26.594 1 98.38 302 GLY A O 1
ATOM 2204 N N . SER A 1 303 ? -1.117 -44.094 -25.422 1 98.56 303 SER A N 1
ATOM 2205 C CA . SER A 1 303 ? -2.26 -43.281 -25.812 1 98.56 303 SER A CA 1
ATOM 2206 C C . SER A 1 303 ? -2.139 -41.875 -25.25 1 98.56 303 SER A C 1
ATOM 2208 O O . SER A 1 303 ? -2.592 -40.906 -25.875 1 98.56 303 SER A O 1
ATOM 2210 N N . ALA A 1 304 ? -1.572 -41.75 -24.078 1 98.69 304 ALA A N 1
ATOM 2211 C CA . ALA A 1 304 ? -1.371 -40.438 -23.516 1 98.69 304 ALA A CA 1
ATOM 2212 C C . ALA A 1 304 ? -0.433 -39.594 -24.375 1 98.69 304 ALA A C 1
ATOM 2214 O O . ALA A 1 304 ? -0.7 -38.406 -24.641 1 98.69 304 ALA A O 1
ATOM 2215 N N . TYR A 1 305 ? 0.678 -40.188 -24.797 1 98.75 305 TYR A N 1
ATOM 2216 C CA . TYR A 1 305 ? 1.621 -39.5 -25.672 1 98.75 305 TYR A CA 1
ATOM 2217 C C . TYR A 1 305 ? 0.972 -39.125 -27 1 98.75 305 TYR A C 1
ATOM 2219 O O . TYR A 1 305 ? 1.168 -38.031 -27.516 1 98.75 305 TYR A O 1
ATOM 2227 N N . ALA A 1 306 ? 0.196 -40 -27.547 1 98.62 306 ALA A N 1
ATOM 2228 C CA . ALA A 1 306 ? -0.518 -39.75 -28.797 1 98.62 306 ALA A CA 1
ATOM 2229 C C . ALA A 1 306 ? -1.467 -38.562 -28.656 1 98.62 306 ALA A C 1
ATOM 2231 O O . ALA A 1 306 ? -1.575 -37.75 -29.562 1 98.62 306 ALA A O 1
ATOM 2232 N N . LYS A 1 307 ? -2.16 -38.594 -27.531 1 98.56 307 LYS A N 1
ATOM 2233 C CA . LYS A 1 307 ? -3.082 -37.5 -27.25 1 98.56 307 LYS A CA 1
ATOM 2234 C C . LYS A 1 307 ? -2.34 -36.156 -27.188 1 98.56 307 LYS A C 1
ATOM 2236 O O . LYS A 1 307 ? -2.838 -35.125 -27.656 1 98.56 307 LYS A O 1
ATOM 2241 N N . CYS A 1 308 ? -1.179 -36.125 -26.531 1 98.69 308 CYS A N 1
ATOM 2242 C CA . CYS A 1 308 ? -0.363 -34.938 -26.453 1 98.69 308 CYS A CA 1
ATOM 2243 C C . CYS A 1 308 ? 0.034 -34.438 -27.844 1 98.69 308 CYS A C 1
ATOM 2245 O O . CYS A 1 308 ? -0.067 -33.25 -28.141 1 98.69 308 CYS A O 1
ATOM 2247 N N . LYS A 1 309 ? 0.441 -35.281 -28.656 1 98.56 309 LYS A N 1
ATOM 2248 C CA . LYS A 1 309 ? 0.809 -34.938 -30.031 1 98.56 309 LYS A CA 1
ATOM 2249 C C . LYS A 1 309 ? -0.385 -34.375 -30.797 1 98.56 309 LYS A C 1
ATOM 2251 O O . LYS A 1 309 ? -0.242 -33.438 -31.562 1 98.56 309 LYS A O 1
ATOM 2256 N N . GLU A 1 310 ? -1.532 -35 -30.562 1 98.56 310 GLU A N 1
ATOM 2257 C CA . GLU A 1 310 ? -2.752 -34.5 -31.188 1 98.56 310 GLU A CA 1
ATOM 2258 C C . GLU A 1 310 ? -3.029 -33.031 -30.812 1 98.56 310 GLU A C 1
ATOM 2260 O O . GLU A 1 310 ? -3.443 -32.25 -31.656 1 98.56 310 GLU A O 1
ATOM 2265 N N . MET A 1 311 ? -2.846 -32.719 -29.578 1 98.56 311 MET A N 1
ATOM 2266 C CA . MET A 1 311 ? -3.096 -31.375 -29.109 1 98.56 311 MET A CA 1
ATOM 2267 C C . MET A 1 311 ? -2.184 -30.375 -29.812 1 98.56 311 MET A C 1
ATOM 2269 O O . MET A 1 311 ? -2.654 -29.359 -30.344 1 98.56 311 MET A O 1
ATOM 2273 N N . PHE A 1 312 ? -0.861 -30.688 -29.812 1 98.69 312 PHE A N 1
ATOM 2274 C CA . PHE A 1 312 ? 0.095 -29.781 -30.438 1 98.69 312 PHE A CA 1
ATOM 2275 C C . PHE A 1 312 ? -0.17 -29.672 -31.938 1 98.69 312 PHE A C 1
ATOM 2277 O O . PHE A 1 312 ? -0.091 -28.578 -32.5 1 98.69 312 PHE A O 1
ATOM 2284 N N . ALA A 1 313 ? -0.512 -30.766 -32.562 1 98.62 313 ALA A N 1
ATOM 2285 C CA . ALA A 1 313 ? -0.809 -30.75 -34 1 98.62 313 ALA A CA 1
ATOM 2286 C C . ALA A 1 313 ? -2.033 -29.891 -34.281 1 98.62 313 ALA A C 1
ATOM 2288 O O . ALA A 1 313 ? -2.027 -29.094 -35.219 1 98.62 313 ALA A O 1
ATOM 2289 N N . ALA A 1 314 ? -3.039 -30.062 -33.469 1 98.44 314 ALA A N 1
ATOM 2290 C CA . ALA A 1 314 ? -4.277 -29.312 -33.656 1 98.44 314 ALA A CA 1
ATOM 2291 C C . ALA A 1 314 ? -4.043 -27.812 -33.5 1 98.44 314 ALA A C 1
ATOM 2293 O O . ALA A 1 314 ? -4.77 -27 -34.094 1 98.44 314 ALA A O 1
ATOM 2294 N N . GLN A 1 315 ? -2.984 -27.516 -32.844 1 98.5 315 GLN A N 1
ATOM 2295 C CA . GLN A 1 315 ? -2.695 -26.109 -32.562 1 98.5 315 GLN A CA 1
ATOM 2296 C C . GLN A 1 315 ? -1.508 -25.625 -33.406 1 98.5 315 GLN A C 1
ATOM 2298 O O . GLN A 1 315 ? -0.869 -24.625 -33.031 1 98.5 315 GLN A O 1
ATOM 2303 N N . GLY A 1 316 ? -1.112 -26.391 -34.375 1 98.31 316 GLY A N 1
ATOM 2304 C CA . GLY A 1 316 ? -0.165 -25.953 -35.375 1 98.31 316 GLY A CA 1
ATOM 2305 C C . GLY A 1 316 ? 1.277 -2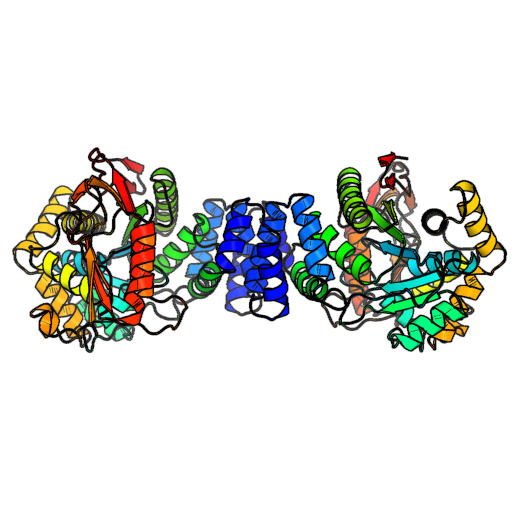6.25 -35.031 1 98.31 316 GLY A C 1
ATOM 2306 O O . GLY A 1 316 ? 2.199 -25.844 -35.719 1 98.31 316 GLY A O 1
ATOM 2307 N N . GLY A 1 317 ? 1.493 -27 -33.938 1 98.56 317 GLY A N 1
ATOM 2308 C CA . GLY A 1 317 ? 2.848 -27.281 -33.5 1 98.56 317 GLY A CA 1
ATOM 2309 C C . GLY A 1 317 ? 3.557 -28.312 -34.344 1 98.56 317 GLY A C 1
ATOM 2310 O O . GLY A 1 317 ? 2.932 -29.25 -34.844 1 98.56 317 GLY A O 1
ATOM 2311 N N . ASP A 1 318 ? 4.84 -28.141 -34.5 1 98.56 318 ASP A N 1
ATOM 2312 C CA . ASP A 1 318 ? 5.68 -29.141 -35.156 1 98.56 318 ASP A CA 1
ATOM 2313 C C . ASP A 1 318 ? 5.914 -30.344 -34.25 1 98.56 318 ASP A C 1
ATOM 2315 O O . ASP A 1 318 ? 6.898 -30.375 -33.5 1 98.56 318 ASP A O 1
ATOM 2319 N N . THR A 1 319 ? 5.129 -31.312 -34.312 1 98.31 319 THR A N 1
ATOM 2320 C CA . THR A 1 319 ? 5.148 -32.438 -33.375 1 98.31 319 THR A CA 1
ATOM 2321 C C . THR A 1 319 ? 6.406 -33.281 -33.594 1 98.31 319 THR A C 1
ATOM 2323 O O . THR A 1 319 ? 6.695 -34.156 -32.781 1 98.31 319 THR A O 1
ATOM 2326 N N . ARG A 1 320 ? 7.184 -33.062 -34.812 1 96.75 320 ARG A N 1
ATOM 2327 C CA . ARG A 1 320 ? 8.438 -33.781 -35.031 1 96.75 320 ARG A CA 1
ATOM 2328 C C . ARG A 1 320 ? 9.414 -33.562 -33.875 1 96.75 320 ARG A C 1
ATOM 2330 O O . ARG A 1 320 ? 10.172 -34.438 -33.531 1 96.75 320 ARG A O 1
ATOM 2337 N N . VAL A 1 321 ? 9.344 -32.438 -33.156 1 98.5 321 VAL A N 1
ATOM 2338 C CA . VAL A 1 321 ? 10.289 -32.094 -32.094 1 98.5 321 VAL A CA 1
ATOM 2339 C C . VAL A 1 321 ? 9.992 -32.906 -30.844 1 98.5 321 VAL A C 1
ATOM 2341 O O . VAL A 1 321 ? 10.867 -33.125 -30 1 98.5 321 VAL A O 1
ATOM 2344 N N . LEU A 1 322 ? 8.766 -33.406 -30.719 1 98.56 322 LEU A N 1
ATOM 2345 C CA . LEU A 1 322 ? 8.367 -34.219 -29.562 1 98.56 322 LEU A CA 1
ATOM 2346 C C . LEU A 1 322 ? 8.938 -35.625 -29.641 1 98.56 322 LEU A C 1
ATOM 2348 O O . LEU A 1 322 ? 9.094 -36.281 -28.609 1 98.56 322 LEU A O 1
ATOM 2352 N N . ASP A 1 323 ? 9.227 -36.031 -30.844 1 98.12 323 ASP A N 1
ATOM 2353 C CA . ASP A 1 323 ? 9.836 -37.312 -31.094 1 98.12 323 ASP A CA 1
ATOM 2354 C C . ASP A 1 323 ? 11.359 -37.219 -31.109 1 98.12 323 ASP A C 1
ATOM 2356 O O . ASP A 1 323 ? 12.047 -38.156 -30.656 1 98.12 323 ASP A O 1
ATOM 2360 N N . ASP A 1 324 ? 11.859 -36.188 -31.672 1 98.44 324 ASP A N 1
ATOM 2361 C CA . ASP A 1 324 ? 13.289 -35.938 -31.812 1 98.44 324 ASP A CA 1
ATOM 2362 C C . ASP A 1 324 ? 13.664 -34.594 -31.219 1 98.44 324 ASP A C 1
ATOM 2364 O O . ASP A 1 324 ? 13.586 -33.562 -31.906 1 98.44 324 ASP A O 1
ATOM 2368 N N . TYR A 1 325 ? 14.195 -34.656 -30.062 1 98 325 TYR A N 1
ATOM 2369 C CA . TYR A 1 325 ? 14.461 -33.469 -29.297 1 98 325 TYR A CA 1
ATOM 2370 C C . TYR A 1 325 ? 15.539 -32.625 -29.953 1 98 325 TYR A C 1
ATOM 2372 O O . TYR A 1 325 ? 15.688 -31.422 -29.641 1 98 325 TYR A O 1
ATOM 2380 N N . SER A 1 326 ? 16.328 -33.156 -30.812 1 97.69 326 SER A N 1
ATOM 2381 C CA . SER A 1 326 ? 17.391 -32.438 -31.484 1 97.69 326 SER A CA 1
ATOM 2382 C C . SER A 1 326 ? 16.844 -31.375 -32.406 1 97.69 326 SER A C 1
ATOM 2384 O O . SER A 1 326 ? 17.578 -30.484 -32.875 1 97.69 326 SER A O 1
ATOM 2386 N N . LEU A 1 327 ? 15.57 -31.453 -32.625 1 97.81 327 LEU A N 1
ATOM 2387 C CA . LEU A 1 327 ? 14.938 -30.516 -33.562 1 97.81 327 LEU A CA 1
ATOM 2388 C C . LEU A 1 327 ? 14.5 -29.25 -32.844 1 97.81 327 LEU A C 1
ATOM 2390 O O . LEU A 1 327 ? 14.148 -28.25 -33.5 1 97.81 327 LEU A O 1
ATOM 2394 N N . PHE A 1 328 ? 14.586 -29.234 -31.547 1 98 328 PHE A N 1
ATOM 2395 C CA . PHE A 1 328 ? 14.312 -28 -30.812 1 98 328 PHE A CA 1
ATOM 2396 C C . PHE A 1 328 ? 15.406 -26.984 -31.062 1 98 328 PHE A C 1
ATOM 2398 O O . PHE A 1 328 ? 16.516 -27.328 -31.484 1 98 328 PHE A O 1
ATOM 2405 N N . GLU A 1 329 ? 15.055 -25.75 -30.844 1 96.44 329 GLU A N 1
ATOM 2406 C CA . GLU A 1 329 ? 16.078 -24.703 -30.859 1 96.44 329 GLU A CA 1
ATOM 2407 C C . GLU A 1 329 ? 17.219 -25.016 -29.906 1 96.44 329 GLU A C 1
ATOM 2409 O O . GLU A 1 329 ? 16.969 -25.469 -28.781 1 96.44 329 GLU A O 1
ATOM 2414 N N . LYS A 1 330 ? 18.453 -24.797 -30.375 1 96.69 330 LYS A N 1
ATOM 2415 C CA . LYS A 1 330 ? 19.609 -25.094 -29.562 1 96.69 330 LYS A CA 1
ATOM 2416 C C . LYS A 1 330 ? 20.047 -23.875 -28.75 1 96.69 330 LYS A C 1
ATOM 2418 O O . LYS A 1 330 ? 19.953 -22.75 -29.234 1 96.69 330 LYS A O 1
ATOM 2423 N N . PRO A 1 331 ? 20.484 -24.188 -27.547 1 97.06 331 PRO A N 1
ATOM 2424 C CA . PRO A 1 331 ? 21.016 -23.062 -26.766 1 97.06 331 PRO A CA 1
ATOM 2425 C C . PRO A 1 331 ? 22.312 -22.5 -27.344 1 97.06 331 PRO A C 1
ATOM 2427 O O . PRO A 1 331 ? 23.047 -23.219 -28.031 1 97.06 331 PRO A O 1
ATOM 2430 N N . ALA A 1 332 ? 22.578 -21.25 -27.062 1 96.94 332 ALA A N 1
ATOM 2431 C CA . ALA A 1 332 ? 23.797 -20.594 -27.562 1 96.94 332 ALA A CA 1
ATOM 2432 C C . ALA A 1 332 ? 25.047 -21.266 -26.984 1 96.94 332 ALA A C 1
ATOM 2434 O O . ALA A 1 332 ? 26.062 -21.375 -27.656 1 96.94 332 ALA A O 1
ATOM 2435 N N . ALA A 1 333 ? 24.953 -21.562 -25.734 1 98.19 333 ALA A N 1
ATOM 2436 C CA . ALA A 1 333 ? 26.062 -22.219 -25.047 1 98.19 333 ALA A CA 1
ATOM 2437 C C . ALA A 1 333 ? 25.562 -23.062 -23.875 1 98.19 333 ALA A C 1
ATOM 2439 O O . ALA A 1 333 ? 24.391 -22.984 -23.5 1 98.19 333 ALA A O 1
ATOM 2440 N N . SER A 1 334 ? 26.438 -23.906 -23.406 1 98.31 334 SER A N 1
ATOM 2441 C CA . SER A 1 334 ? 26.172 -24.688 -22.188 1 98.31 334 SER A CA 1
ATOM 2442 C C . SER A 1 334 ? 27.344 -24.578 -21.203 1 98.31 334 SER A C 1
ATOM 2444 O O . SER A 1 334 ? 28.469 -24.281 -21.594 1 98.31 334 SER A O 1
ATOM 2446 N N . TYR A 1 335 ? 27.031 -24.766 -19.969 1 98.19 335 TYR A N 1
ATOM 2447 C CA . TYR A 1 335 ? 28 -24.656 -18.875 1 98.19 335 TYR A CA 1
ATOM 2448 C C . TYR A 1 335 ? 27.734 -25.703 -17.812 1 98.19 335 TYR A C 1
ATOM 2450 O O . TYR A 1 335 ? 26.609 -25.828 -17.312 1 98.19 335 TYR A O 1
ATOM 2458 N N . GLU A 1 336 ? 28.75 -26.469 -17.484 1 98.19 336 GLU A N 1
ATOM 2459 C CA . GLU A 1 336 ? 28.625 -27.453 -16.406 1 98.19 336 GLU A CA 1
ATOM 2460 C C . GLU A 1 336 ? 28.969 -26.828 -15.047 1 98.19 336 GLU A C 1
ATOM 2462 O O . GLU A 1 336 ? 30.078 -26.359 -14.836 1 98.19 336 GLU A O 1
ATOM 2467 N N . LEU A 1 337 ? 28.031 -26.828 -14.195 1 98.12 337 LEU A N 1
ATOM 2468 C CA . LEU A 1 337 ? 28.281 -26.375 -12.836 1 98.12 337 LEU A CA 1
ATOM 2469 C C . LEU A 1 337 ? 28.812 -27.5 -11.969 1 98.12 337 LEU A C 1
ATOM 2471 O O . LEU A 1 337 ? 28.125 -28.5 -11.719 1 98.12 337 LEU A O 1
ATOM 2475 N N . LEU A 1 338 ? 29.984 -27.312 -11.469 1 97.81 338 LEU A N 1
ATOM 2476 C CA . LEU A 1 338 ? 30.656 -28.375 -10.734 1 97.81 338 LEU A CA 1
ATOM 2477 C C . LEU A 1 338 ? 30.547 -28.141 -9.234 1 97.81 338 LEU A C 1
ATOM 2479 O O . LEU A 1 338 ? 30.531 -27 -8.773 1 97.81 338 LEU A O 1
ATOM 2483 N N . ALA A 1 339 ? 30.516 -29.234 -8.492 1 96.94 339 ALA A N 1
ATOM 2484 C CA . ALA A 1 339 ? 30.469 -29.172 -7.035 1 96.94 339 ALA A CA 1
ATOM 2485 C C . ALA A 1 339 ? 31.781 -28.641 -6.469 1 96.94 339 ALA A C 1
ATOM 2487 O O . ALA A 1 339 ? 32.875 -28.969 -6.969 1 96.94 339 ALA A O 1
ATOM 2488 N N . GLU A 1 340 ? 31.656 -27.969 -5.418 1 94.44 340 GLU A N 1
ATOM 2489 C CA . GLU A 1 340 ? 32.844 -27.344 -4.824 1 94.44 340 GLU A CA 1
ATOM 2490 C C . GLU A 1 340 ? 33.312 -28.141 -3.609 1 94.44 340 GLU A C 1
ATOM 2492 O O . GLU A 1 340 ? 34.438 -27.922 -3.125 1 94.44 340 GLU A O 1
ATOM 2497 N N . GLU A 1 341 ? 32.531 -29.016 -3.131 1 95.06 341 GLU A N 1
ATOM 2498 C CA . GLU A 1 341 ? 32.906 -29.812 -1.969 1 95.06 341 GLU A CA 1
ATOM 2499 C C . GLU A 1 341 ? 32.219 -31.172 -2.008 1 95.06 341 GLU A C 1
ATOM 2501 O O . GLU A 1 341 ? 31.328 -31.406 -2.84 1 95.06 341 GLU A O 1
ATOM 2506 N N . ASP A 1 342 ? 32.688 -32.125 -1.139 1 96.94 342 ASP A N 1
ATOM 2507 C CA . ASP A 1 342 ? 32.062 -33.406 -0.955 1 96.94 342 ASP A CA 1
ATOM 2508 C C . ASP A 1 342 ? 30.922 -33.344 0.06 1 96.94 342 ASP A C 1
ATOM 2510 O O . ASP A 1 342 ? 30.969 -32.5 0.984 1 96.94 342 ASP A O 1
ATOM 2514 N N . GLY A 1 343 ? 29.906 -34.219 -0.159 1 97.56 343 GLY A N 1
ATOM 2515 C CA . GLY A 1 343 ? 28.859 -34.344 0.852 1 97.56 343 GLY A CA 1
ATOM 2516 C C . GLY A 1 343 ? 27.484 -34.562 0.266 1 97.56 343 GLY A C 1
ATOM 2517 O O . GLY A 1 343 ? 27.344 -34.75 -0.947 1 97.56 343 GLY A O 1
ATOM 2518 N N . TYR A 1 344 ? 26.547 -34.688 1.164 1 97.81 344 TYR A N 1
ATOM 2519 C CA . TYR A 1 344 ? 25.156 -34.75 0.747 1 97.81 344 TYR A CA 1
ATOM 2520 C C . TYR A 1 344 ? 24.578 -33.344 0.495 1 97.81 344 TYR A C 1
ATOM 2522 O O . TYR A 1 344 ? 24.875 -32.406 1.241 1 97.81 344 TYR A O 1
ATOM 2530 N N . ILE A 1 345 ? 23.812 -33.25 -0.556 1 96.75 345 ILE A N 1
ATOM 2531 C CA . ILE A 1 345 ? 23.016 -32.031 -0.686 1 96.75 345 ILE A CA 1
ATOM 2532 C C . ILE A 1 345 ? 21.891 -32.031 0.332 1 96.75 345 ILE A C 1
ATOM 2534 O O . ILE A 1 345 ? 20.906 -32.781 0.164 1 96.75 345 ILE A O 1
ATOM 2538 N N . VAL A 1 346 ? 21.984 -31.25 1.289 1 96.12 346 VAL A N 1
ATOM 2539 C CA . VAL A 1 346 ? 21.016 -31.281 2.375 1 96.12 346 VAL A CA 1
ATOM 2540 C C . VAL A 1 346 ? 19.891 -30.297 2.076 1 96.12 346 VAL A C 1
ATOM 2542 O O . VAL A 1 346 ? 18.75 -30.5 2.502 1 96.12 346 VAL A O 1
ATOM 2545 N N . THR A 1 347 ? 20.234 -29.203 1.41 1 94 347 THR A N 1
ATOM 2546 C CA . THR A 1 347 ? 19.234 -28.219 0.976 1 94 347 THR A CA 1
ATOM 2547 C C . THR A 1 347 ? 19.516 -27.781 -0.458 1 94 347 THR A C 1
ATOM 2549 O O . THR A 1 347 ? 20.656 -27.531 -0.829 1 94 347 THR A O 1
ATOM 2552 N N . ASN A 1 348 ? 18.578 -27.844 -1.205 1 93.25 348 ASN A N 1
ATOM 2553 C CA . ASN A 1 348 ? 18.547 -27.109 -2.469 1 93.25 348 ASN A CA 1
ATOM 2554 C C . ASN A 1 348 ? 17.344 -26.172 -2.551 1 93.25 348 ASN A C 1
ATOM 2556 O O . ASN A 1 348 ? 16.219 -26.609 -2.793 1 93.25 348 ASN A O 1
ATOM 2560 N N . ASP A 1 349 ? 17.562 -24.953 -2.455 1 95.31 349 ASP A N 1
ATOM 2561 C CA . ASP A 1 349 ? 16.516 -23.938 -2.473 1 95.31 349 ASP A CA 1
ATOM 2562 C C . ASP A 1 349 ? 15.914 -23.781 -3.871 1 95.31 349 ASP A C 1
ATOM 2564 O O . ASP A 1 349 ? 16.531 -23.188 -4.758 1 95.31 349 ASP A O 1
ATOM 2568 N N . ALA A 1 350 ? 14.68 -24.25 -4.004 1 96.19 350 ALA A N 1
ATOM 2569 C CA . ALA A 1 350 ? 14.039 -24.281 -5.32 1 96.19 350 ALA A CA 1
ATOM 2570 C C . ALA A 1 350 ? 13.883 -22.875 -5.879 1 96.19 350 ALA A C 1
ATOM 2572 O O . ALA A 1 350 ? 14 -22.656 -7.09 1 96.19 350 ALA A O 1
ATOM 2573 N N . GLU A 1 351 ? 13.617 -21.938 -5.047 1 94.56 351 GLU A N 1
ATOM 2574 C CA . GLU A 1 351 ? 13.469 -20.547 -5.504 1 94.56 351 GLU A CA 1
ATOM 2575 C C . GLU A 1 351 ? 14.766 -20.016 -6.098 1 94.56 351 GLU A C 1
ATOM 2577 O O . GLU A 1 351 ? 14.758 -19.344 -7.133 1 94.56 351 GLU A O 1
ATOM 2582 N N . LYS A 1 352 ? 15.898 -20.266 -5.445 1 96.31 352 LYS A N 1
ATOM 2583 C CA . LYS A 1 352 ? 17.203 -19.828 -5.938 1 96.31 352 LYS A CA 1
ATOM 2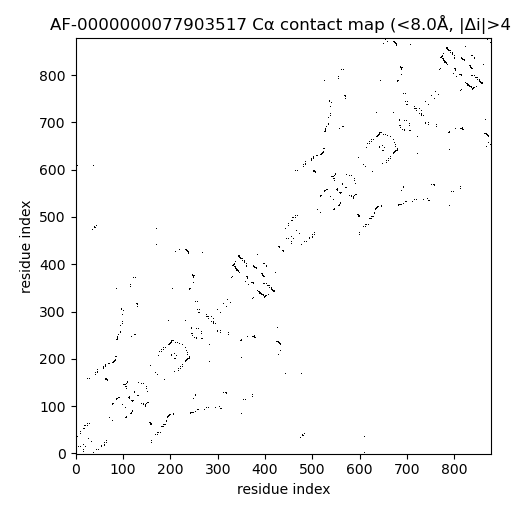584 C C . LYS A 1 352 ? 17.547 -20.516 -7.258 1 96.31 352 LYS A C 1
ATOM 2586 O O . LYS A 1 352 ? 18.109 -19.891 -8.164 1 96.31 352 LYS A O 1
ATOM 2591 N N . ILE A 1 353 ? 17.172 -21.672 -7.328 1 96.88 353 ILE A N 1
ATOM 2592 C CA . ILE A 1 353 ? 17.422 -22.422 -8.555 1 96.88 353 ILE A CA 1
ATOM 2593 C C . ILE A 1 353 ? 16.562 -21.859 -9.688 1 96.88 353 ILE A C 1
ATOM 2595 O O . ILE A 1 353 ? 17.047 -21.656 -10.805 1 96.88 353 ILE A O 1
ATOM 2599 N N . GLY A 1 354 ? 15.297 -21.641 -9.367 1 96.25 354 GLY A N 1
ATOM 2600 C CA . GLY A 1 354 ? 14.438 -21 -10.336 1 96.25 354 GLY A CA 1
ATOM 2601 C C . GLY A 1 354 ? 14.945 -19.641 -10.773 1 96.25 354 GLY A C 1
ATOM 2602 O O . GLY A 1 354 ? 14.906 -19.297 -11.961 1 96.25 354 GLY A O 1
ATOM 2603 N N . SER A 1 355 ? 15.461 -18.906 -9.828 1 95.12 355 SER A N 1
ATOM 2604 C CA . SER A 1 355 ? 16.016 -17.578 -10.117 1 95.12 355 SER A CA 1
ATOM 2605 C C . SER A 1 355 ? 17.234 -17.688 -11.039 1 95.12 355 SER A C 1
ATOM 2607 O O . SER A 1 355 ? 17.422 -16.844 -11.914 1 95.12 355 SER A O 1
ATOM 2609 N N . ALA A 1 356 ? 18.016 -18.625 -10.82 1 96.94 356 ALA A N 1
ATOM 2610 C CA . ALA A 1 356 ? 19.156 -18.875 -11.695 1 96.94 356 ALA A CA 1
ATOM 2611 C C . ALA A 1 356 ? 18.703 -19.125 -13.133 1 96.94 356 ALA A C 1
ATOM 2613 O O . ALA A 1 356 ? 19.328 -18.641 -14.086 1 96.94 356 ALA A O 1
ATOM 2614 N N . SER A 1 357 ? 17.672 -19.859 -13.281 1 97.25 357 SER A N 1
ATOM 2615 C CA . SER A 1 357 ? 17.125 -20.141 -14.602 1 97.25 357 SER A CA 1
ATOM 2616 C C . SER A 1 357 ? 16.641 -18.859 -15.289 1 97.25 357 SER A C 1
ATOM 2618 O O . SER A 1 357 ? 16.812 -18.703 -16.5 1 97.25 357 SER A O 1
ATOM 2620 N N . VAL A 1 358 ? 16.047 -17.984 -14.539 1 95.38 358 VAL A N 1
ATOM 2621 C CA . VAL A 1 358 ? 15.578 -16.703 -15.055 1 95.38 358 VAL A CA 1
ATOM 2622 C C . VAL A 1 358 ? 16.766 -15.883 -15.539 1 95.38 358 VAL A C 1
ATOM 2624 O O . VAL A 1 358 ? 16.719 -15.258 -16.609 1 95.38 358 VAL A O 1
ATOM 2627 N N . LEU A 1 359 ? 17.859 -15.891 -14.758 1 95.19 359 LEU A N 1
ATOM 2628 C CA . LEU A 1 359 ? 19.062 -15.164 -15.117 1 95.19 359 LEU A CA 1
ATOM 2629 C C . LEU A 1 359 ? 19.641 -15.68 -16.438 1 95.19 359 LEU A C 1
ATOM 2631 O O . LEU A 1 359 ? 20.234 -14.914 -17.203 1 95.19 359 LEU A O 1
ATOM 2635 N N . LEU A 1 360 ? 19.344 -16.891 -16.703 1 97.12 360 LEU A N 1
ATOM 2636 C CA . LEU A 1 360 ? 19.859 -17.5 -17.938 1 97.12 360 LEU A CA 1
ATOM 2637 C C . LEU A 1 360 ? 19 -17.109 -19.125 1 97.12 360 LEU A C 1
ATOM 2639 O O . LEU A 1 360 ? 19.391 -17.312 -20.281 1 97.12 360 LEU A O 1
ATOM 2643 N N . GLY A 1 361 ? 17.75 -16.641 -18.812 1 94.94 361 GLY A N 1
ATOM 2644 C CA . GLY A 1 361 ? 16.875 -16.188 -19.875 1 94.94 361 GLY A CA 1
ATOM 2645 C C . GLY A 1 361 ? 15.656 -17.062 -20.062 1 94.94 361 GLY A C 1
ATOM 2646 O O . GLY A 1 361 ? 14.852 -16.844 -20.969 1 94.94 361 GLY A O 1
ATO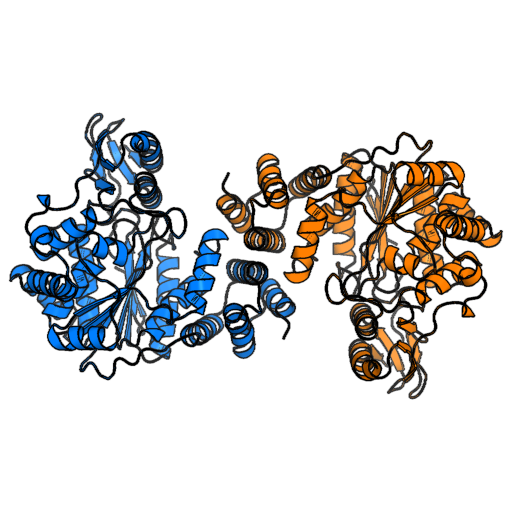M 2647 N N . ALA A 1 362 ? 15.484 -18 -19.219 1 95.5 362 ALA A N 1
ATOM 2648 C CA . ALA A 1 362 ? 14.391 -18.969 -19.359 1 95.5 362 ALA A CA 1
ATOM 2649 C C . ALA A 1 362 ? 13.094 -18.391 -18.781 1 95.5 362 ALA A C 1
ATOM 2651 O O . ALA A 1 362 ? 12.023 -19 -18.953 1 95.5 362 ALA A O 1
ATOM 2652 N N . GLY A 1 363 ? 13.156 -17.297 -18.109 1 91.62 363 GLY A N 1
ATOM 2653 C CA . GLY A 1 363 ? 11.992 -16.641 -17.516 1 91.62 363 GLY A CA 1
ATOM 2654 C C . GLY A 1 363 ? 12.023 -15.133 -17.625 1 91.62 363 GLY A C 1
ATOM 2655 O O . GLY A 1 363 ? 13.008 -14.562 -18.094 1 91.62 363 GLY A O 1
ATOM 2656 N N . ARG A 1 364 ? 10.938 -14.531 -17.141 1 86.44 364 ARG A N 1
ATOM 2657 C CA . ARG A 1 364 ? 10.812 -13.078 -17.219 1 86.44 364 ARG A CA 1
ATOM 2658 C C . ARG A 1 364 ? 11.047 -12.438 -15.859 1 86.44 364 ARG A C 1
ATOM 2660 O O . ARG A 1 364 ? 10.531 -12.906 -14.844 1 86.44 364 ARG A O 1
ATOM 2667 N N . GLN A 1 365 ? 11.859 -11.461 -15.914 1 77.56 365 GLN A N 1
ATOM 2668 C CA . GLN A 1 365 ? 12.016 -10.648 -14.711 1 77.56 365 GLN A CA 1
ATOM 2669 C C . GLN A 1 365 ? 10.898 -9.617 -14.594 1 77.56 365 GLN A C 1
ATOM 2671 O O . GLN A 1 365 ? 10.461 -9.289 -13.492 1 77.56 365 GLN A O 1
ATOM 2676 N N . LYS A 1 366 ? 10.547 -9.078 -15.711 1 74 366 LYS A N 1
ATOM 2677 C CA . LYS A 1 366 ? 9.445 -8.125 -15.828 1 74 366 LYS A CA 1
ATOM 2678 C C . LYS A 1 366 ? 8.484 -8.531 -16.938 1 74 366 LYS A C 1
ATOM 2680 O O . LYS A 1 366 ? 8.883 -9.172 -17.906 1 74 366 LYS A O 1
ATOM 2685 N N . LYS A 1 367 ? 7.289 -8.07 -16.719 1 74.62 367 LYS A N 1
ATOM 2686 C CA . LYS A 1 367 ? 6.301 -8.375 -17.734 1 74.62 367 LYS A CA 1
ATOM 2687 C C . LYS A 1 367 ? 6.754 -7.871 -19.109 1 74.62 367 LYS A C 1
ATOM 2689 O O . LYS A 1 367 ? 7.219 -6.738 -19.234 1 74.62 367 LYS A O 1
ATOM 2694 N N . GLY A 1 368 ? 6.75 -8.766 -20.109 1 77.75 368 GLY A N 1
ATOM 2695 C CA . GLY A 1 368 ? 7.082 -8.359 -21.469 1 77.75 368 GLY A CA 1
ATOM 2696 C C . GLY A 1 368 ? 8.523 -8.656 -21.844 1 77.75 368 GLY A C 1
ATOM 2697 O O . GLY A 1 368 ? 8.898 -8.547 -23.016 1 77.75 368 GLY A O 1
ATOM 2698 N N . ASP A 1 369 ? 9.281 -9.062 -20.906 1 84.88 369 ASP A N 1
ATOM 2699 C CA . ASP A 1 369 ? 10.656 -9.414 -21.219 1 84.88 369 ASP A CA 1
ATOM 2700 C C . ASP A 1 369 ? 10.719 -10.531 -22.25 1 84.88 369 ASP A C 1
ATOM 2702 O O . ASP A 1 369 ? 9.836 -11.383 -22.312 1 84.88 369 ASP A O 1
ATOM 2706 N N . PRO A 1 370 ? 11.742 -10.43 -23.047 1 88.81 370 PRO A N 1
ATOM 2707 C CA . PRO A 1 370 ? 11.922 -11.539 -23.984 1 88.81 370 PRO A CA 1
ATOM 2708 C C . PRO A 1 370 ? 12.273 -12.852 -23.297 1 88.81 370 PRO A C 1
ATOM 2710 O O . PRO A 1 370 ? 12.898 -12.844 -22.234 1 88.81 370 PRO A O 1
ATOM 2713 N N . LEU A 1 371 ? 11.93 -13.945 -23.984 1 93.19 371 LEU A N 1
ATOM 2714 C CA . LEU A 1 371 ? 12.18 -15.281 -23.453 1 93.19 371 LEU A CA 1
ATOM 2715 C C . LEU A 1 371 ? 13.07 -16.094 -24.391 1 93.19 371 LEU A C 1
ATOM 2717 O O . LEU A 1 371 ? 12.883 -16.047 -25.609 1 93.19 371 LEU A O 1
ATOM 2721 N N . ASP A 1 372 ? 14.086 -16.688 -23.859 1 96.31 372 ASP A N 1
ATOM 2722 C CA . ASP A 1 372 ? 14.883 -17.688 -24.562 1 96.31 372 ASP A CA 1
ATOM 2723 C C . ASP A 1 372 ? 14.359 -19.094 -24.281 1 96.31 372 ASP A C 1
ATOM 2725 O O . ASP A 1 372 ? 14.656 -19.672 -23.234 1 96.31 372 ASP A O 1
ATOM 2729 N N . PHE A 1 373 ? 13.766 -19.688 -25.25 1 97.12 373 PHE A N 1
ATOM 2730 C CA . PHE A 1 373 ? 13.094 -20.969 -25.078 1 97.12 373 PHE A CA 1
ATOM 2731 C C . PHE A 1 373 ? 14.109 -22.094 -24.891 1 97.12 373 PHE A C 1
ATOM 2733 O O . PHE A 1 373 ? 13.773 -23.156 -24.359 1 97.12 373 PHE A O 1
ATOM 2740 N N . ALA A 1 374 ? 15.312 -21.844 -25.281 1 97.75 374 ALA A N 1
ATOM 2741 C CA . ALA A 1 374 ? 16.328 -22.891 -25.234 1 97.75 374 ALA A CA 1
ATOM 2742 C C . ALA A 1 374 ? 17.156 -22.797 -23.953 1 97.75 374 ALA A C 1
ATOM 2744 O O . ALA A 1 374 ? 17.953 -23.703 -23.656 1 97.75 374 ALA A O 1
ATOM 2745 N N . ALA A 1 375 ? 16.969 -21.75 -23.219 1 97.88 375 ALA A N 1
ATOM 2746 C CA . ALA A 1 375 ? 17.703 -21.562 -21.969 1 97.88 375 ALA A CA 1
ATOM 2747 C C . ALA A 1 375 ? 17.078 -22.375 -20.828 1 97.88 375 ALA A C 1
ATOM 2749 O O . ALA A 1 375 ? 15.891 -22.719 -20.891 1 97.88 375 ALA A O 1
ATOM 2750 N N . GLY A 1 376 ? 17.922 -22.734 -19.812 1 98.06 376 GLY A N 1
ATOM 2751 C CA . GLY A 1 376 ? 17.422 -23.453 -18.656 1 98.06 376 GLY A CA 1
ATOM 2752 C C . GLY A 1 376 ? 18.5 -24.234 -17.922 1 98.06 376 GLY A C 1
ATOM 2753 O O . GLY A 1 376 ? 19.688 -23.875 -18 1 98.06 376 GLY A O 1
ATOM 2754 N N . ILE A 1 377 ? 18.016 -25.141 -17.125 1 98.56 377 ILE A N 1
ATOM 2755 C CA . ILE A 1 377 ? 18.922 -25.922 -16.281 1 98.56 377 ILE A CA 1
ATOM 2756 C C . ILE A 1 377 ? 18.516 -27.391 -16.312 1 98.56 377 ILE A C 1
ATOM 2758 O O . ILE A 1 377 ? 17.328 -27.719 -16.188 1 98.56 377 ILE A O 1
ATOM 2762 N N . THR A 1 378 ? 19.469 -28.266 -16.484 1 98.62 378 THR A N 1
ATOM 2763 C CA . THR A 1 378 ? 19.281 -29.688 -16.203 1 98.62 378 THR A CA 1
ATOM 2764 C C . THR A 1 378 ? 20 -30.078 -14.914 1 98.62 378 THR A C 1
ATOM 2766 O O . THR A 1 378 ? 21.219 -29.953 -14.805 1 98.62 378 THR A O 1
ATOM 2769 N N . LEU A 1 379 ? 19.281 -30.562 -14.008 1 98.31 379 LEU A N 1
ATOM 2770 C CA . LEU A 1 379 ? 19.844 -30.984 -12.719 1 98.31 379 LEU A CA 1
ATOM 2771 C C . LEU A 1 379 ? 20.391 -32.406 -12.805 1 98.31 379 LEU A C 1
ATOM 2773 O O . LEU A 1 379 ? 19.688 -33.312 -13.242 1 98.31 379 LEU A O 1
ATOM 2777 N N . HIS A 1 380 ? 21.547 -32.562 -12.32 1 98.06 380 HIS A N 1
ATOM 2778 C CA . HIS A 1 380 ? 22.141 -33.875 -12.234 1 98.06 380 HIS A CA 1
ATOM 2779 C C . HIS A 1 380 ? 22.078 -34.438 -10.812 1 98.06 380 HIS A C 1
ATOM 2781 O O . HIS A 1 380 ? 22.125 -35.656 -10.609 1 98.06 380 HIS A O 1
ATOM 2787 N N . LYS A 1 381 ? 22.094 -33.5 -9.898 1 96.81 381 LYS A N 1
ATOM 2788 C CA . LYS A 1 381 ? 22.016 -33.844 -8.484 1 96.81 381 LYS A CA 1
ATOM 2789 C C . LYS A 1 381 ? 20.922 -33.031 -7.785 1 96.81 381 LYS A C 1
ATOM 2791 O O . LYS A 1 381 ? 20.672 -31.891 -8.156 1 96.81 381 LYS A O 1
ATOM 2796 N N . LYS A 1 382 ? 20.297 -33.594 -6.805 1 96.06 382 LYS A N 1
ATOM 2797 C CA . LYS A 1 382 ? 19.25 -32.969 -6.023 1 96.06 382 LYS A CA 1
ATOM 2798 C C . LYS A 1 382 ? 19.391 -33.281 -4.539 1 96.06 382 LYS A C 1
ATOM 2800 O O . LYS A 1 382 ? 20.312 -34 -4.141 1 96.06 382 LYS A O 1
ATOM 2805 N N . ARG A 1 383 ? 18.531 -32.688 -3.773 1 95.5 383 ARG A N 1
ATOM 2806 C CA . ARG A 1 383 ? 18.531 -32.938 -2.338 1 95.5 383 ARG A CA 1
ATOM 2807 C C . ARG A 1 383 ? 18.531 -34.438 -2.045 1 95.5 383 ARG A C 1
ATOM 2809 O O . ARG A 1 383 ? 17.766 -35.188 -2.645 1 95.5 383 ARG A O 1
ATOM 2816 N N . GLY A 1 384 ? 19.438 -34.906 -1.098 1 95.5 384 GLY A N 1
ATOM 2817 C CA . GLY A 1 384 ? 19.531 -36.281 -0.718 1 95.5 384 GLY A CA 1
ATOM 2818 C C . GLY A 1 384 ? 20.641 -37.031 -1.432 1 95.5 384 GLY A C 1
ATOM 2819 O O . GLY A 1 384 ? 21.094 -38.094 -0.971 1 95.5 384 GLY A O 1
ATOM 2820 N N . ASP A 1 385 ? 21.141 -36.469 -2.568 1 96 385 ASP A N 1
ATOM 2821 C CA . ASP A 1 385 ? 22.203 -37.125 -3.328 1 96 385 ASP A CA 1
ATOM 2822 C C . ASP A 1 385 ? 23.562 -36.812 -2.709 1 96 385 ASP A C 1
ATOM 2824 O O . ASP A 1 385 ? 23.812 -35.719 -2.232 1 96 385 ASP A O 1
ATOM 2828 N N . TYR A 1 386 ? 24.391 -37.75 -2.768 1 97.25 386 TYR A N 1
ATOM 2829 C CA . TYR A 1 386 ? 25.797 -37.531 -2.449 1 97.25 386 TYR A CA 1
ATOM 2830 C C . TYR A 1 386 ? 26.562 -37.031 -3.676 1 97.25 386 TYR A C 1
ATOM 2832 O O . TYR A 1 386 ? 26.328 -37.531 -4.789 1 97.25 386 TYR A O 1
ATOM 2840 N N . ILE A 1 387 ? 27.453 -36.031 -3.422 1 96.38 387 ILE A N 1
ATOM 2841 C CA . ILE A 1 387 ? 28.203 -35.469 -4.535 1 96.38 387 ILE A CA 1
ATOM 2842 C C . ILE A 1 387 ? 29.688 -35.375 -4.156 1 96.38 387 ILE A C 1
ATOM 2844 O O . ILE A 1 387 ? 30.016 -35.125 -2.998 1 96.38 387 ILE A O 1
ATOM 2848 N N . HIS A 1 388 ? 30.516 -35.656 -5.129 1 97.38 388 HIS A N 1
ATOM 2849 C CA . HIS A 1 388 ? 31.953 -35.438 -4.957 1 97.38 388 HIS A CA 1
ATOM 2850 C C . HIS A 1 388 ? 32.406 -34.094 -5.543 1 97.38 388 HIS A C 1
ATOM 2852 O O . HIS A 1 388 ? 31.828 -33.656 -6.535 1 97.38 388 HIS A O 1
ATOM 2858 N N . LYS A 1 389 ? 33.438 -33.562 -4.891 1 96.88 389 LYS A N 1
ATOM 2859 C CA . LYS A 1 389 ? 34.031 -32.344 -5.461 1 96.88 389 LYS A CA 1
ATOM 2860 C C . LYS A 1 389 ? 34.406 -32.562 -6.922 1 96.88 389 LYS A C 1
ATOM 2862 O O . LYS A 1 389 ? 35.031 -33.562 -7.262 1 96.88 389 LYS A O 1
ATOM 2867 N N . GLY A 1 390 ? 33.969 -31.625 -7.754 1 97.12 390 GLY A N 1
ATOM 2868 C CA . GLY A 1 390 ? 34.312 -31.719 -9.172 1 97.12 390 GLY A CA 1
ATOM 2869 C C . GLY A 1 390 ? 33.25 -32.438 -9.984 1 97.12 390 GLY A C 1
ATOM 2870 O O . GLY A 1 390 ? 33.281 -32.406 -11.219 1 97.12 390 GLY A O 1
ATOM 2871 N N . GLU A 1 391 ? 32.344 -33.062 -9.312 1 97.31 391 GLU A N 1
ATOM 2872 C CA . GLU A 1 391 ? 31.234 -33.719 -10 1 97.31 391 GLU A CA 1
ATOM 2873 C C . GLU A 1 391 ? 30.219 -32.688 -10.492 1 97.31 391 GLU A C 1
ATOM 2875 O O . GLU A 1 391 ? 30.047 -31.625 -9.891 1 97.31 391 GLU A O 1
ATOM 2880 N N . SER A 1 392 ? 29.547 -32.969 -11.562 1 97.81 392 SER A N 1
ATOM 2881 C CA . SER A 1 392 ? 28.578 -32.062 -12.156 1 97.81 392 SER A CA 1
ATOM 2882 C C . SER A 1 392 ? 27.297 -32 -11.328 1 97.81 392 SER A C 1
ATOM 2884 O O . SER A 1 392 ? 26.656 -33.031 -11.094 1 97.81 392 SER A O 1
ATOM 2886 N N . LEU A 1 393 ? 26.922 -30.844 -10.93 1 97.69 393 LEU A N 1
ATOM 2887 C CA . LEU A 1 393 ? 25.672 -30.609 -10.211 1 97.69 393 LEU A CA 1
ATOM 2888 C C . LEU A 1 393 ? 24.516 -30.391 -11.18 1 97.69 393 LEU A C 1
ATOM 2890 O O . LEU A 1 393 ? 23.391 -30.828 -10.93 1 97.69 393 LEU A O 1
ATOM 2894 N N . ALA A 1 394 ? 24.828 -29.656 -12.219 1 98.5 394 ALA A N 1
ATOM 2895 C CA . ALA A 1 394 ? 23.828 -29.234 -13.188 1 98.5 394 ALA A CA 1
ATOM 2896 C C . ALA A 1 394 ? 24.469 -28.734 -14.477 1 98.5 394 ALA A C 1
ATOM 2898 O O . ALA A 1 394 ? 25.656 -28.391 -14.484 1 98.5 394 ALA A O 1
ATOM 2899 N N . THR A 1 395 ? 23.766 -28.75 -15.547 1 98.81 395 THR A N 1
ATOM 2900 C CA . THR A 1 395 ? 24.156 -28.094 -16.797 1 98.81 395 THR A CA 1
ATOM 2901 C C . THR A 1 395 ? 23.266 -26.891 -17.078 1 98.81 395 THR A C 1
ATOM 2903 O O . THR A 1 395 ? 22.031 -26.984 -17.047 1 98.81 395 THR A O 1
ATOM 2906 N N . PHE A 1 396 ? 23.922 -25.766 -17.297 1 98.75 396 PHE A N 1
ATOM 2907 C CA . PHE A 1 396 ? 23.234 -24.531 -17.656 1 98.75 396 PHE A CA 1
ATOM 2908 C C . PHE A 1 396 ? 23.203 -24.359 -19.172 1 98.75 396 PHE A C 1
ATOM 2910 O O . PHE A 1 396 ? 24.156 -24.688 -19.859 1 98.75 396 PHE A O 1
ATOM 2917 N N . TYR A 1 397 ? 22.125 -23.938 -19.672 1 98.62 397 TYR A N 1
ATOM 2918 C CA . TYR A 1 397 ? 21.953 -23.609 -21.094 1 98.62 397 TYR A CA 1
ATOM 2919 C C . TYR A 1 397 ? 21.578 -22.156 -21.281 1 98.62 397 TYR A C 1
ATOM 2921 O O . TYR A 1 397 ? 20.703 -21.641 -20.578 1 98.62 397 TYR A O 1
ATOM 2929 N N . GLY A 1 398 ? 22.188 -21.391 -22.125 1 97.44 398 GLY A N 1
ATOM 2930 C CA . GLY A 1 398 ? 21.906 -19.984 -22.391 1 97.44 398 GLY A CA 1
ATOM 2931 C C . GLY A 1 398 ? 23.094 -19.25 -22.984 1 97.44 398 GLY A C 1
ATOM 2932 O O . GLY A 1 398 ? 23.984 -19.859 -23.578 1 97.44 398 GLY A O 1
ATOM 2933 N N . ALA A 1 399 ? 23.062 -17.922 -22.875 1 96.19 399 ALA A N 1
ATOM 2934 C CA . ALA A 1 399 ? 24.203 -17.125 -23.328 1 96.19 399 ALA A CA 1
ATOM 2935 C C . ALA A 1 399 ? 25.359 -17.203 -22.344 1 96.19 399 ALA A C 1
ATOM 2937 O O . ALA A 1 399 ? 25.141 -17.203 -21.125 1 96.19 399 ALA A O 1
ATOM 2938 N N . ALA A 1 400 ? 26.531 -17.156 -22.859 1 96.81 400 ALA A N 1
ATOM 2939 C CA . ALA A 1 400 ? 27.719 -17.422 -22.062 1 96.81 400 ALA A CA 1
ATOM 2940 C C . ALA A 1 400 ? 27.906 -16.344 -21 1 96.81 400 ALA A C 1
ATOM 2942 O O . ALA A 1 400 ? 28.391 -16.625 -19.906 1 96.81 400 ALA A O 1
ATOM 2943 N N . ASP A 1 401 ? 27.547 -15.188 -21.281 1 97.19 401 ASP A N 1
ATOM 2944 C CA . ASP A 1 401 ? 27.797 -14.07 -20.375 1 97.19 401 ASP A CA 1
ATOM 2945 C C . ASP A 1 401 ? 26.859 -14.109 -19.172 1 97.19 401 ASP A C 1
ATOM 2947 O O . ASP A 1 401 ? 27.031 -13.359 -18.219 1 97.19 401 ASP A O 1
ATOM 2951 N N . LYS A 1 402 ? 25.938 -15.094 -19.141 1 96.94 402 LYS A N 1
ATOM 2952 C CA . LYS A 1 402 ? 24.953 -15.172 -18.062 1 96.94 402 LYS A CA 1
ATOM 2953 C C . LYS A 1 402 ? 25.344 -16.234 -17.047 1 96.94 402 LYS A C 1
ATOM 2955 O O . LYS A 1 402 ? 24.766 -16.297 -15.953 1 96.94 402 LYS A O 1
ATOM 2960 N N . PHE A 1 403 ? 26.344 -16.984 -17.328 1 98.19 403 PHE A N 1
ATOM 2961 C CA . PHE A 1 403 ? 26.609 -18.203 -16.562 1 98.19 403 PHE A CA 1
ATOM 2962 C C . PHE A 1 403 ? 27.141 -17.859 -15.172 1 98.19 403 PHE A C 1
ATOM 2964 O O . PHE A 1 403 ? 26.766 -18.5 -14.188 1 98.19 403 PHE A O 1
ATOM 2971 N N . ASP A 1 404 ? 27.906 -16.844 -15.039 1 98.19 404 ASP A N 1
ATOM 2972 C CA . ASP A 1 404 ? 28.516 -16.516 -13.758 1 98.19 404 ASP A CA 1
ATOM 2973 C C . ASP A 1 404 ? 27.453 -16.094 -12.734 1 98.19 404 ASP A C 1
ATOM 2975 O O . ASP A 1 404 ? 27.438 -16.594 -11.609 1 98.19 404 ASP A O 1
ATOM 2979 N N . ALA A 1 405 ? 26.641 -15.25 -13.164 1 97.31 405 ALA A N 1
ATOM 2980 C CA . ALA A 1 405 ? 25.578 -14.766 -12.273 1 97.31 405 ALA A CA 1
ATOM 2981 C C . ALA A 1 405 ? 24.625 -15.898 -11.891 1 97.31 405 ALA A C 1
ATOM 2983 O O . ALA A 1 405 ? 24.219 -16 -10.734 1 97.31 405 ALA A O 1
ATOM 2984 N N . ALA A 1 406 ? 24.281 -16.672 -12.836 1 98 406 ALA A N 1
ATOM 2985 C CA . ALA A 1 406 ? 23.391 -17.797 -12.594 1 98 406 ALA A CA 1
ATOM 2986 C C . ALA A 1 406 ? 24.016 -18.812 -11.648 1 98 406 ALA A C 1
ATOM 2988 O O . ALA A 1 406 ? 23.344 -19.344 -10.758 1 98 406 ALA A O 1
ATOM 2989 N N . ALA A 1 407 ? 25.266 -19.047 -11.852 1 98.44 407 ALA A N 1
ATOM 2990 C CA . ALA A 1 407 ? 25.984 -19.984 -11.008 1 98.44 407 ALA A CA 1
ATOM 2991 C C . ALA A 1 407 ? 26.031 -19.516 -9.562 1 98.44 407 ALA A C 1
ATOM 2993 O O . ALA A 1 407 ? 25.844 -20.297 -8.633 1 98.44 407 ALA A O 1
ATOM 2994 N N . ALA A 1 408 ? 26.312 -18.266 -9.43 1 98 408 ALA A N 1
ATOM 2995 C CA . ALA A 1 408 ? 26.359 -17.688 -8.086 1 98 408 ALA A CA 1
ATOM 2996 C C . ALA A 1 408 ? 25 -17.828 -7.391 1 98 408 ALA A C 1
ATOM 2998 O O . ALA A 1 408 ? 24.938 -18.172 -6.215 1 98 408 ALA A O 1
ATOM 2999 N N . GLU A 1 409 ? 23.969 -17.562 -8.117 1 96.88 409 GLU A N 1
ATOM 3000 C CA . GLU A 1 409 ? 22.609 -17.656 -7.578 1 96.88 409 GLU A CA 1
ATOM 3001 C C . GLU A 1 409 ? 22.281 -19.094 -7.203 1 96.88 409 GLU A C 1
ATOM 3003 O O . GLU A 1 409 ? 21.734 -19.344 -6.121 1 96.88 409 GLU A O 1
ATOM 3008 N N . TYR A 1 410 ? 22.609 -19.984 -8.031 1 97.62 410 TYR A N 1
ATOM 3009 C CA . TYR A 1 410 ? 22.375 -21.406 -7.801 1 97.62 410 TYR A CA 1
ATOM 3010 C C . TYR A 1 410 ? 23.094 -21.875 -6.543 1 97.62 410 TYR A C 1
ATOM 3012 O O . TYR A 1 410 ? 22.484 -22.531 -5.688 1 97.62 410 TYR A O 1
ATOM 3020 N N . ARG A 1 411 ? 24.281 -21.531 -6.402 1 97.19 411 ARG A N 1
ATOM 3021 C CA . ARG A 1 411 ? 25.125 -21.969 -5.293 1 97.19 411 ARG A CA 1
ATOM 3022 C C . ARG A 1 411 ? 24.625 -21.391 -3.971 1 97.19 411 ARG A C 1
ATOM 3024 O O . ARG A 1 411 ? 24.719 -22.047 -2.93 1 97.19 411 ARG A O 1
ATOM 3031 N N . SER A 1 412 ? 24.078 -20.266 -4.078 1 96.19 412 SER A N 1
ATOM 3032 C CA . SER A 1 412 ? 23.609 -19.609 -2.861 1 96.19 412 SER A CA 1
ATOM 3033 C C . SER A 1 412 ? 22.453 -20.375 -2.23 1 96.19 412 SER A C 1
ATOM 3035 O O . SER A 1 412 ? 22.141 -20.172 -1.053 1 96.19 412 SER A O 1
ATOM 3037 N N . GLY A 1 413 ? 21.875 -21.25 -2.992 1 95.5 413 GLY A N 1
ATOM 3038 C CA . GLY A 1 413 ? 20.75 -22.016 -2.498 1 95.5 413 GLY A CA 1
ATOM 3039 C C . GLY A 1 413 ? 21.109 -23.438 -2.088 1 95.5 413 GLY A C 1
ATOM 3040 O O . GLY A 1 413 ? 20.25 -24.219 -1.714 1 95.5 413 GLY A O 1
ATOM 3041 N N . LEU A 1 414 ? 22.359 -23.75 -2.07 1 95.88 414 LEU A N 1
ATOM 3042 C CA . LEU A 1 414 ? 22.812 -25.094 -1.759 1 95.88 414 LEU A CA 1
ATOM 3043 C C . LEU A 1 414 ? 23.453 -25.156 -0.375 1 95.88 414 LEU A C 1
ATOM 3045 O O . LEU A 1 414 ? 24.172 -24.234 0.017 1 95.88 414 LEU A O 1
ATOM 3049 N N . VAL A 1 415 ? 23.094 -26.156 0.303 1 95.81 415 VAL A N 1
ATOM 3050 C CA . VAL A 1 415 ? 23.766 -26.469 1.562 1 95.81 415 VAL A CA 1
ATOM 3051 C C . VAL A 1 415 ? 24.234 -27.922 1.55 1 95.81 415 VAL A C 1
ATOM 3053 O O . VAL A 1 415 ? 23.438 -28.844 1.272 1 95.81 415 VAL A O 1
ATOM 3056 N N . TYR A 1 416 ? 25.438 -28.125 1.896 1 95.75 416 TYR A N 1
ATOM 3057 C CA . TYR A 1 416 ? 26.031 -29.469 1.988 1 95.75 416 TYR A CA 1
ATOM 3058 C C . TYR A 1 416 ? 26.094 -29.922 3.438 1 95.75 416 TYR A C 1
ATOM 3060 O O . TYR A 1 416 ? 26.125 -29.109 4.359 1 95.75 416 TYR A O 1
ATOM 3068 N N . GLY A 1 417 ? 26.031 -31.234 3.586 1 96.38 417 GLY A N 1
ATOM 3069 C CA . GLY A 1 417 ? 26.172 -31.812 4.91 1 96.38 417 GLY A CA 1
ATOM 3070 C C . GLY A 1 417 ? 26.766 -33.219 4.883 1 96.38 417 GLY A C 1
ATOM 3071 O O . GLY A 1 417 ? 26.891 -33.812 3.82 1 96.38 417 GLY A O 1
ATOM 3072 N N . SER A 1 418 ? 27.125 -33.656 6.078 1 96.44 418 SER A N 1
ATOM 3073 C CA . SER A 1 418 ? 27.781 -34.969 6.207 1 96.44 418 SER A CA 1
ATOM 3074 C C . SER A 1 418 ? 26.75 -36.094 6.246 1 96.44 418 SER A C 1
ATOM 3076 O O . SER A 1 418 ? 27.094 -37.25 5.973 1 96.44 418 SER A O 1
ATOM 3078 N N . GLU A 1 419 ? 25.578 -35.781 6.539 1 97.25 419 GLU A N 1
ATOM 3079 C CA . GLU A 1 419 ? 24.547 -36.812 6.68 1 97.25 419 GLU A CA 1
ATOM 3080 C C . GLU A 1 419 ? 23.453 -36.656 5.625 1 97.25 419 GLU A C 1
ATOM 3082 O O . GLU A 1 419 ? 23.109 -35.531 5.258 1 97.25 419 GLU A O 1
ATOM 3087 N N . LYS A 1 420 ? 22.938 -37.719 5.188 1 96.19 420 LYS A N 1
ATOM 3088 C CA . LYS A 1 420 ? 21.812 -37.719 4.246 1 96.19 420 LYS A CA 1
ATOM 3089 C C . LYS A 1 420 ? 20.562 -37.156 4.895 1 96.19 420 LYS A C 1
ATOM 3091 O O . LYS A 1 420 ? 20.156 -37.594 5.977 1 96.19 420 LYS A O 1
ATOM 3096 N N . PRO A 1 421 ? 19.984 -36.188 4.293 1 95.31 421 PRO A N 1
ATOM 3097 C CA . PRO A 1 421 ? 18.75 -35.656 4.871 1 95.31 421 PRO A CA 1
ATOM 3098 C C . PRO A 1 421 ? 17.578 -36.656 4.773 1 95.31 421 PRO A C 1
ATOM 3100 O O . PRO A 1 421 ? 17.609 -37.562 3.953 1 95.31 421 PRO A O 1
ATOM 3103 N N . GLU A 1 422 ? 16.672 -36.469 5.598 1 92.94 422 GLU A N 1
ATOM 3104 C CA . GLU A 1 422 ? 15.469 -37.281 5.551 1 92.94 422 GLU A CA 1
ATOM 3105 C C . GLU A 1 422 ? 14.711 -37.094 4.242 1 92.94 422 GLU A C 1
ATOM 3107 O O . GLU A 1 422 ? 14.602 -35.969 3.748 1 92.94 422 GLU A O 1
ATOM 3112 N N . GLU A 1 423 ? 14.266 -38.188 3.684 1 90.62 423 GLU A N 1
ATOM 3113 C CA . GLU A 1 423 ? 13.492 -38.094 2.451 1 90.62 423 GLU A CA 1
ATOM 3114 C C . GLU A 1 423 ? 12.109 -37.5 2.709 1 90.62 423 GLU A C 1
ATOM 3116 O O . GLU A 1 423 ? 11.398 -37.938 3.617 1 90.62 423 GLU A O 1
ATOM 3121 N N . ALA A 1 424 ? 11.773 -36.562 1.969 1 89.56 424 ALA A N 1
ATOM 3122 C CA . ALA A 1 424 ? 10.469 -35.938 2.096 1 89.56 424 ALA A CA 1
ATOM 3123 C C . ALA A 1 424 ? 9.453 -36.562 1.144 1 89.56 424 ALA A C 1
ATOM 3125 O O . ALA A 1 424 ? 9.812 -37 0.047 1 89.56 424 ALA A O 1
ATOM 3126 N N . PRO A 1 425 ? 8.203 -36.594 1.571 1 94.56 425 PRO A N 1
ATOM 3127 C CA . PRO A 1 425 ? 7.188 -37.094 0.633 1 94.56 425 PRO A CA 1
ATOM 3128 C C . PRO A 1 425 ? 6.953 -36.125 -0.533 1 94.56 425 PRO A C 1
ATOM 3130 O O . PRO A 1 425 ? 7.203 -34.938 -0.407 1 94.56 425 PRO A O 1
ATOM 3133 N N . LEU A 1 426 ? 6.473 -36.656 -1.647 1 96.88 426 LEU A N 1
ATOM 3134 C CA . LEU A 1 426 ? 6.137 -35.844 -2.812 1 96.88 426 LEU A CA 1
ATOM 3135 C C . LEU A 1 426 ? 4.777 -35.188 -2.639 1 96.88 426 LEU A C 1
ATOM 3137 O O . LEU A 1 426 ? 4.512 -34.125 -3.232 1 96.88 426 LEU A O 1
ATOM 3141 N N . VAL A 1 427 ? 3.895 -35.875 -1.933 1 97.81 427 VAL A N 1
ATOM 3142 C CA . VAL A 1 427 ? 2.549 -35.375 -1.65 1 97.81 427 VAL A CA 1
ATOM 3143 C C . VAL A 1 427 ? 2.271 -35.469 -0.151 1 97.81 427 VAL A C 1
ATOM 3145 O O . VAL A 1 427 ? 2.465 -36.5 0.465 1 97.81 427 VAL A O 1
ATOM 3148 N N . TYR A 1 428 ? 1.778 -34.344 0.41 1 98.19 428 TYR A N 1
ATOM 3149 C CA . TYR A 1 428 ? 1.644 -34.25 1.859 1 98.19 428 TYR A CA 1
ATOM 3150 C C . TYR A 1 428 ? 0.197 -34.469 2.287 1 98.19 428 TYR A C 1
ATOM 3152 O O . TYR A 1 428 ? -0.065 -34.9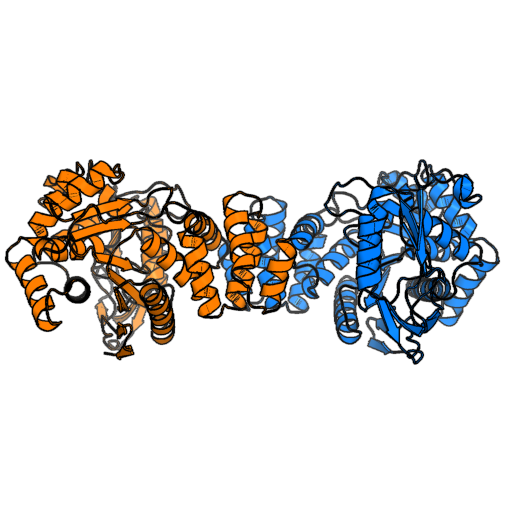38 3.402 1 98.19 428 TYR A O 1
ATOM 3160 N N . ALA A 1 429 ? -0.741 -34.062 1.391 1 98.44 429 ALA A N 1
ATOM 3161 C CA . ALA A 1 429 ? -2.137 -34.125 1.815 1 98.44 429 ALA A CA 1
ATOM 3162 C C . ALA A 1 429 ? -3.08 -33.969 0.625 1 98.44 429 ALA A C 1
ATOM 3164 O O . ALA A 1 429 ? -2.67 -33.5 -0.447 1 98.44 429 ALA A O 1
ATOM 3165 N N . LEU A 1 430 ? -4.254 -34.469 0.843 1 98.56 430 LEU A N 1
ATOM 3166 C CA . LEU A 1 430 ? -5.395 -34.219 -0.036 1 98.56 430 LEU A CA 1
ATOM 3167 C C . LEU A 1 430 ? -6.52 -33.5 0.709 1 98.56 430 LEU A C 1
ATOM 3169 O O . LEU A 1 430 ? -6.93 -33.938 1.785 1 98.56 430 LEU A O 1
ATOM 3173 N N . VAL A 1 431 ? -6.926 -32.406 0.171 1 98.69 431 VAL A N 1
ATOM 3174 C CA . VAL A 1 431 ? -8 -31.609 0.761 1 98.69 431 VAL A CA 1
ATOM 3175 C C . VAL A 1 431 ? -9.242 -31.672 -0.126 1 98.69 431 VAL A C 1
ATOM 3177 O O . VAL A 1 431 ? -9.164 -31.422 -1.329 1 98.69 431 VAL A O 1
ATOM 3180 N N . THR A 1 432 ? -10.359 -32.094 0.414 1 98.25 432 THR A N 1
ATOM 3181 C CA . THR A 1 432 ? -11.656 -32.094 -0.258 1 98.25 432 THR A CA 1
ATOM 3182 C C . THR A 1 432 ? -12.719 -31.422 0.597 1 98.25 432 THR A C 1
ATOM 3184 O O . THR A 1 432 ? -12.43 -30.953 1.695 1 98.25 432 THR A O 1
ATOM 3187 N N . LYS A 1 433 ? -13.945 -31.312 0.014 1 97.25 433 LYS A N 1
ATOM 3188 C CA . LYS A 1 433 ? -15.039 -30.734 0.774 1 97.25 433 LYS A CA 1
ATOM 3189 C C . LYS A 1 433 ? -15.305 -31.516 2.055 1 97.25 433 LYS A C 1
ATOM 3191 O O . LYS A 1 433 ? -15.875 -30.984 3.01 1 97.25 433 LYS A O 1
ATOM 3196 N N . ASP A 1 434 ? -14.82 -32.781 2.07 1 96.62 434 ASP A N 1
ATOM 3197 C CA . ASP A 1 434 ? -15.117 -33.656 3.18 1 96.62 434 ASP A CA 1
ATOM 3198 C C . ASP A 1 434 ? -14.031 -33.594 4.254 1 96.62 434 ASP A C 1
ATOM 3200 O O . ASP A 1 434 ? -14.203 -34.125 5.352 1 96.62 434 ASP A O 1
ATOM 3204 N N . GLY A 1 435 ? -12.891 -33 3.906 1 97.12 435 GLY A N 1
ATOM 3205 C CA . GLY A 1 435 ? -11.852 -32.844 4.914 1 97.12 435 GLY A CA 1
ATOM 320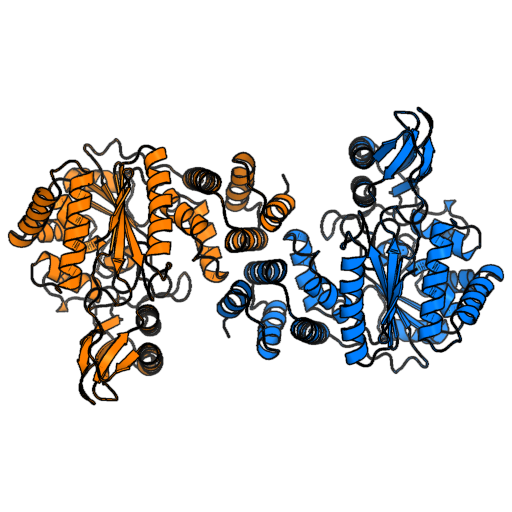6 C C . GLY A 1 435 ? -10.453 -32.969 4.355 1 97.12 435 GLY A C 1
ATOM 3207 O O . GLY A 1 435 ? -10.242 -32.875 3.145 1 97.12 435 GLY A O 1
ATOM 3208 N N . VAL A 1 436 ? -9.492 -33.125 5.289 1 98.06 436 VAL A N 1
ATOM 3209 C CA . VAL A 1 436 ? -8.078 -33.219 4.945 1 98.06 436 VAL A CA 1
ATOM 3210 C C . VAL A 1 436 ? -7.547 -34.594 5.246 1 98.06 436 VAL A C 1
ATOM 3212 O O . VAL A 1 436 ? -7.742 -35.125 6.348 1 98.06 436 VAL A O 1
ATOM 3215 N N . GLU A 1 437 ? -6.953 -35.219 4.297 1 97.44 437 GLU A N 1
ATOM 3216 C CA . GLU A 1 437 ? -6.215 -36.469 4.48 1 97.44 437 GLU A CA 1
ATOM 3217 C C . GLU A 1 437 ? -4.711 -36.25 4.359 1 97.44 437 GLU A C 1
ATOM 3219 O O . GLU A 1 437 ? -4.207 -35.938 3.275 1 97.44 437 GLU A O 1
ATOM 3224 N N . ARG A 1 438 ? -3.986 -36.406 5.379 1 95.75 438 ARG A N 1
ATOM 3225 C CA . ARG A 1 438 ? -2.537 -36.219 5.379 1 95.75 438 ARG A CA 1
ATOM 3226 C C . ARG A 1 438 ? -1.834 -37.562 5.094 1 95.75 438 ARG A C 1
ATOM 3228 O O . ARG A 1 438 ? -2.301 -38.625 5.512 1 95.75 438 ARG A O 1
ATOM 3235 N N . TYR A 1 439 ? -0.798 -37.469 4.461 1 92.12 439 TYR A N 1
ATOM 3236 C CA . TYR A 1 439 ? -0.011 -38.656 4.145 1 92.12 439 TYR A CA 1
ATOM 3237 C C . TYR A 1 439 ? 1.259 -38.688 4.984 1 92.12 439 TYR A C 1
ATOM 3239 O O . TYR A 1 439 ? 1.781 -37.656 5.398 1 92.12 439 TYR A O 1
ATOM 3247 N N . MET B 1 1 ? 19.594 -2.061 -5.297 1 81.06 1 MET B N 1
ATOM 3248 C CA . MET B 1 1 ? 18.594 -2.576 -4.379 1 81.06 1 MET B CA 1
ATOM 3249 C C . MET B 1 1 ? 17.203 -2.518 -5.008 1 81.06 1 MET B C 1
ATOM 3251 O O . MET B 1 1 ? 16.844 -1.525 -5.645 1 81.06 1 MET B O 1
ATOM 3255 N N . ARG B 1 2 ? 16.531 -3.578 -4.902 1 88.75 2 ARG B N 1
ATOM 3256 C CA . ARG B 1 2 ? 15.211 -3.633 -5.52 1 88.75 2 ARG B CA 1
ATOM 3257 C C . ARG B 1 2 ? 14.133 -3.148 -4.551 1 88.75 2 ARG B C 1
ATOM 3259 O O . ARG B 1 2 ? 14.07 -3.609 -3.41 1 88.75 2 ARG B O 1
ATOM 3266 N N . ILE B 1 3 ? 13.328 -2.182 -4.949 1 95 3 ILE B N 1
ATOM 3267 C CA . ILE B 1 3 ? 12.273 -1.614 -4.125 1 95 3 ILE B CA 1
ATOM 3268 C C . ILE B 1 3 ? 11.359 -2.729 -3.623 1 95 3 ILE B C 1
ATOM 3270 O O . ILE B 1 3 ? 10.852 -2.664 -2.5 1 95 3 ILE B O 1
ATOM 3274 N N . TYR B 1 4 ? 11.219 -3.77 -4.426 1 93.44 4 TYR B N 1
ATOM 3275 C CA . TYR B 1 4 ? 10.406 -4.914 -4.027 1 93.44 4 TYR B CA 1
ATOM 3276 C C . TYR B 1 4 ? 10.891 -5.496 -2.707 1 93.44 4 TYR B C 1
ATOM 3278 O O . TYR B 1 4 ? 10.094 -5.738 -1.799 1 93.44 4 TYR B O 1
ATOM 3286 N N . ASP B 1 5 ? 12.164 -5.719 -2.588 1 94.25 5 ASP B N 1
ATOM 3287 C CA . ASP B 1 5 ? 12.758 -6.32 -1.398 1 94.25 5 ASP B CA 1
ATOM 3288 C C . ASP B 1 5 ? 12.609 -5.406 -0.185 1 94.25 5 ASP B C 1
ATOM 3290 O O . ASP B 1 5 ? 12.438 -5.879 0.939 1 94.25 5 ASP B O 1
ATOM 3294 N N . LEU B 1 6 ? 12.68 -4.129 -0.385 1 98.12 6 LEU B N 1
ATOM 3295 C CA . LEU B 1 6 ? 12.562 -3.16 0.699 1 98.12 6 LEU B CA 1
ATOM 3296 C C . LEU B 1 6 ? 11.125 -3.096 1.214 1 98.12 6 LEU B C 1
ATOM 3298 O O . LEU B 1 6 ? 10.898 -2.992 2.422 1 98.12 6 LEU B O 1
ATOM 3302 N N . ILE B 1 7 ? 10.148 -3.172 0.291 1 98.38 7 ILE B N 1
ATOM 3303 C CA . ILE B 1 7 ? 8.742 -3.246 0.689 1 98.38 7 ILE B CA 1
ATOM 3304 C C . ILE B 1 7 ? 8.508 -4.512 1.509 1 98.38 7 ILE B C 1
ATOM 3306 O O . ILE B 1 7 ? 7.902 -4.457 2.584 1 98.38 7 ILE B O 1
ATOM 3310 N N . ALA B 1 8 ? 9.047 -5.609 1.01 1 97.31 8 ALA B N 1
ATOM 3311 C CA . ALA B 1 8 ? 8.875 -6.895 1.684 1 97.31 8 ALA B CA 1
ATOM 3312 C C . ALA B 1 8 ? 9.484 -6.867 3.08 1 97.31 8 ALA B C 1
ATOM 3314 O O . ALA B 1 8 ? 8.906 -7.406 4.027 1 97.31 8 ALA B O 1
ATOM 3315 N N . LYS B 1 9 ? 10.656 -6.309 3.211 1 97.81 9 LYS B N 1
ATOM 3316 C CA . LYS B 1 9 ? 11.328 -6.215 4.504 1 97.81 9 LYS B CA 1
ATOM 3317 C C . LYS B 1 9 ? 10.445 -5.5 5.527 1 97.81 9 LYS B C 1
ATOM 3319 O O . LYS B 1 9 ? 10.258 -5.996 6.641 1 97.81 9 LYS B O 1
ATOM 3324 N N . LYS B 1 10 ? 9.891 -4.312 5.152 1 98.75 10 LYS B N 1
ATOM 3325 C CA . LYS B 1 10 ? 9.031 -3.586 6.078 1 98.75 10 LYS B CA 1
ATOM 3326 C C . LYS B 1 10 ? 7.734 -4.352 6.344 1 98.75 10 LYS B C 1
ATOM 3328 O O . LYS B 1 10 ? 7.281 -4.434 7.488 1 98.75 10 LYS B O 1
ATOM 3333 N N . ARG B 1 11 ? 7.203 -4.863 5.258 1 98.31 11 ARG B N 1
ATOM 3334 C CA . ARG B 1 11 ? 6 -5.684 5.359 1 98.31 11 ARG B CA 1
ATOM 3335 C C . ARG B 1 11 ? 6.172 -6.777 6.406 1 98.31 11 ARG B C 1
ATOM 3337 O O . ARG B 1 11 ? 5.266 -7.031 7.203 1 98.31 11 ARG B O 1
ATOM 3344 N N . ASP B 1 12 ? 7.336 -7.324 6.484 1 97.5 12 ASP B N 1
ATOM 3345 C CA . ASP B 1 12 ? 7.617 -8.453 7.367 1 97.5 12 ASP B CA 1
ATOM 3346 C C . ASP B 1 12 ? 8.094 -7.977 8.734 1 97.5 12 ASP B C 1
ATOM 3348 O O . ASP B 1 12 ? 8.492 -8.781 9.578 1 97.5 12 ASP B O 1
ATOM 3352 N N . GLY B 1 13 ? 8.133 -6.699 8.953 1 98.06 13 GLY B N 1
ATOM 3353 C CA . GLY B 1 13 ? 8.422 -6.152 10.266 1 98.06 13 GLY B CA 1
ATOM 3354 C C . GLY B 1 13 ? 9.883 -5.766 10.445 1 98.06 13 GLY B C 1
ATOM 3355 O O . GLY B 1 13 ? 10.32 -5.469 11.562 1 98.06 13 GLY B O 1
ATOM 3356 N N . GLY B 1 14 ? 10.633 -5.734 9.367 1 98.38 14 GLY B N 1
ATOM 3357 C CA . GLY B 1 14 ? 12.039 -5.395 9.445 1 98.38 14 GLY B CA 1
ATOM 3358 C C . GLY B 1 14 ? 12.289 -3.906 9.594 1 98.38 14 GLY B C 1
ATOM 3359 O O . GLY B 1 14 ? 11.414 -3.092 9.289 1 98.38 14 GLY B O 1
ATOM 3360 N N . THR B 1 15 ? 13.539 -3.547 10.094 1 98.62 15 THR B N 1
ATOM 3361 C CA . THR B 1 15 ? 14 -2.17 10.234 1 98.62 15 THR B CA 1
ATOM 3362 C C . THR B 1 15 ? 14.93 -1.797 9.086 1 98.62 15 THR B C 1
ATOM 3364 O O . THR B 1 15 ? 15.836 -2.564 8.734 1 98.62 15 THR B O 1
ATOM 3367 N N . HIS B 1 16 ? 14.695 -0.676 8.492 1 98.62 16 HIS B N 1
ATOM 3368 C CA . HIS B 1 16 ? 15.523 -0.235 7.379 1 98.62 16 HIS B CA 1
ATOM 3369 C C . HIS B 1 16 ? 16.797 0.431 7.875 1 98.62 16 HIS B C 1
ATOM 3371 O O . HIS B 1 16 ? 16.781 1.162 8.867 1 98.62 16 HIS B O 1
ATOM 3377 N N . SER B 1 17 ? 17.906 0.204 7.148 1 98.31 17 SER B N 1
ATOM 3378 C CA . SER B 1 17 ? 19.125 0.995 7.309 1 98.31 17 SER B CA 1
ATOM 3379 C C . SER B 1 17 ? 19 2.342 6.605 1 98.31 17 SER B C 1
ATOM 3381 O O . SER B 1 17 ? 18.078 2.559 5.82 1 98.31 17 SER B O 1
ATOM 3383 N N . ARG B 1 18 ? 19.953 3.262 6.875 1 97.88 18 ARG B N 1
ATOM 3384 C CA . ARG B 1 18 ? 19.969 4.555 6.199 1 97.88 18 ARG B CA 1
ATOM 3385 C C . ARG B 1 18 ? 20.094 4.383 4.688 1 97.88 18 ARG B C 1
ATOM 3387 O O . ARG B 1 18 ? 19.438 5.086 3.922 1 97.88 18 ARG B O 1
ATOM 3394 N N . GLU B 1 19 ? 20.953 3.453 4.305 1 98.31 19 GLU B N 1
ATOM 3395 C CA . GLU B 1 19 ? 21.172 3.207 2.881 1 98.31 19 GLU B CA 1
ATOM 3396 C C . GLU B 1 19 ? 19.875 2.748 2.201 1 98.31 19 GLU B C 1
ATOM 3398 O O . GLU B 1 19 ? 19.594 3.16 1.077 1 98.31 19 GLU B O 1
ATOM 3403 N N . GLU B 1 20 ? 19.156 1.94 2.873 1 98.5 20 GLU B N 1
ATOM 3404 C CA . GLU B 1 20 ? 17.875 1.462 2.334 1 98.5 20 GLU B CA 1
ATOM 3405 C C . GLU B 1 20 ? 16.859 2.592 2.236 1 98.5 20 GLU B C 1
ATOM 3407 O O . GLU B 1 20 ? 16.125 2.689 1.251 1 98.5 20 GLU B O 1
ATOM 3412 N N . LEU B 1 21 ? 16.828 3.469 3.24 1 98.81 21 LEU B N 1
ATOM 3413 C CA . LEU B 1 21 ? 15.922 4.602 3.229 1 98.81 21 LEU B CA 1
ATOM 3414 C C . LEU B 1 21 ? 16.281 5.578 2.113 1 98.81 21 LEU B C 1
ATOM 3416 O O . LEU B 1 21 ? 15.391 6.129 1.456 1 98.81 21 LEU B O 1
ATOM 3420 N N . GLU B 1 22 ? 17.578 5.793 1.907 1 98.56 22 GLU B N 1
ATOM 3421 C CA . GLU B 1 22 ? 18.031 6.637 0.804 1 98.56 22 GLU B CA 1
ATOM 3422 C C . GLU B 1 22 ? 17.578 6.074 -0.541 1 98.56 22 GLU B C 1
ATOM 3424 O O . GLU B 1 22 ? 17.141 6.82 -1.419 1 98.56 22 GLU B O 1
ATOM 3429 N N . ALA B 1 23 ? 17.656 4.754 -0.649 1 98.25 23 ALA B N 1
ATOM 3430 C CA . ALA B 1 23 ? 17.234 4.105 -1.888 1 98.25 23 ALA B CA 1
ATOM 3431 C C . ALA B 1 23 ? 15.734 4.293 -2.125 1 98.25 23 ALA B C 1
ATOM 3433 O O . ALA B 1 23 ? 15.305 4.559 -3.25 1 98.25 23 ALA B O 1
ATOM 3434 N N . ILE B 1 24 ? 14.945 4.168 -1.111 1 98.62 24 ILE B N 1
ATOM 3435 C CA . ILE B 1 24 ? 13.5 4.305 -1.205 1 98.62 24 ILE B CA 1
ATOM 3436 C C . ILE B 1 24 ? 13.141 5.742 -1.561 1 98.62 24 ILE B C 1
ATOM 3438 O O . ILE B 1 24 ? 12.422 5.988 -2.537 1 98.62 24 ILE B O 1
ATOM 3442 N N . VAL B 1 25 ? 13.688 6.707 -0.828 1 98.62 25 VAL B N 1
ATOM 3443 C CA . VAL B 1 25 ? 13.305 8.109 -0.929 1 98.62 25 VAL B CA 1
ATOM 3444 C C . VAL B 1 25 ? 13.844 8.703 -2.229 1 98.62 25 VAL B C 1
ATOM 3446 O O . VAL B 1 25 ? 13.094 9.328 -2.99 1 98.62 25 VAL B O 1
ATOM 3449 N N . ASN B 1 26 ? 15.109 8.516 -2.527 1 98 26 ASN B N 1
ATOM 3450 C CA . ASN B 1 26 ? 15.703 9.062 -3.744 1 98 26 ASN B CA 1
ATOM 3451 C C . ASN B 1 26 ? 15.125 8.398 -4.992 1 98 26 ASN B C 1
ATOM 3453 O O . ASN B 1 26 ? 14.961 9.047 -6.027 1 98 26 ASN B O 1
ATOM 3457 N N . GLY B 1 27 ? 14.883 7.09 -4.836 1 97.81 27 GLY B N 1
ATOM 3458 C CA . GLY B 1 27 ? 14.219 6.41 -5.938 1 97.81 27 GLY B CA 1
ATOM 3459 C C . GLY B 1 27 ? 12.844 6.98 -6.246 1 97.81 27 GLY B C 1
ATOM 3460 O O . GLY B 1 27 ? 12.461 7.102 -7.41 1 97.81 27 GLY B O 1
ATOM 3461 N N . PHE B 1 28 ? 12.156 7.367 -5.242 1 98.06 28 PHE B N 1
ATOM 3462 C CA . PHE B 1 28 ? 10.828 7.938 -5.438 1 98.06 28 PHE B CA 1
ATOM 3463 C C . PHE B 1 28 ? 10.922 9.336 -6.043 1 98.06 28 PHE B C 1
ATOM 3465 O O . PHE B 1 28 ? 10.172 9.664 -6.969 1 98.06 28 PHE B O 1
ATOM 3472 N N . VAL B 1 29 ? 11.797 10.109 -5.574 1 97.62 29 VAL B N 1
ATOM 3473 C CA . VAL B 1 29 ? 11.984 11.469 -6.062 1 97.62 29 VAL B CA 1
ATOM 3474 C C . VAL B 1 29 ? 12.375 11.445 -7.539 1 97.62 29 VAL B C 1
ATOM 3476 O O . VAL B 1 29 ? 11.883 12.25 -8.336 1 97.62 29 VAL B O 1
ATOM 3479 N N . SER B 1 30 ? 13.195 10.492 -7.938 1 96.75 30 SER B N 1
ATOM 3480 C CA . SER B 1 30 ? 13.688 10.406 -9.305 1 96.75 30 SER B CA 1
ATOM 3481 C C . SER B 1 30 ? 12.656 9.766 -10.227 1 96.75 30 SER B C 1
ATOM 3483 O O . SER B 1 30 ? 12.773 9.852 -11.453 1 96.75 30 SER B O 1
ATOM 3485 N N . GLY B 1 31 ? 11.727 9.047 -9.609 1 96.12 31 GLY B N 1
ATOM 3486 C CA . GLY B 1 31 ? 10.719 8.375 -10.414 1 96.12 31 GLY B CA 1
ATOM 3487 C C . GLY B 1 31 ? 11 6.902 -10.617 1 96.12 31 GLY B C 1
ATOM 3488 O O . GLY B 1 31 ? 10.18 6.176 -11.18 1 96.12 31 GLY B O 1
ATOM 3489 N N . GLU B 1 32 ? 12.102 6.43 -10.148 1 95.81 32 GLU B N 1
ATOM 3490 C CA . GLU B 1 32 ? 12.445 5.016 -10.25 1 95.81 32 GLU B CA 1
ATOM 3491 C C . GLU B 1 32 ? 11.492 4.156 -9.422 1 95.81 32 GLU B C 1
ATOM 3493 O O . GLU B 1 32 ? 11.148 3.041 -9.82 1 95.81 32 GLU B O 1
ATOM 3498 N N . VAL B 1 33 ? 11.133 4.609 -8.266 1 96.88 33 VAL B N 1
ATOM 3499 C CA . VAL B 1 33 ? 10.109 3.98 -7.445 1 96.88 33 VAL B CA 1
ATOM 3500 C C . VAL B 1 33 ? 8.734 4.547 -7.801 1 96.88 33 VAL B C 1
ATOM 3502 O O . VAL B 1 33 ? 8.5 5.75 -7.672 1 96.88 33 VAL B O 1
ATOM 3505 N N . ALA B 1 34 ? 7.852 3.689 -8.211 1 96.12 34 ALA B N 1
ATOM 3506 C CA . ALA B 1 34 ? 6.539 4.109 -8.695 1 96.12 34 ALA B CA 1
ATOM 3507 C C . ALA B 1 34 ? 5.613 4.465 -7.535 1 96.12 34 ALA B C 1
ATOM 3509 O O . ALA B 1 34 ? 5.855 4.062 -6.395 1 96.12 34 ALA B O 1
ATOM 3510 N N . ASP B 1 35 ? 4.523 5.188 -7.828 1 97.31 35 ASP B N 1
ATOM 3511 C CA . ASP B 1 35 ? 3.543 5.59 -6.828 1 97.31 35 ASP B CA 1
ATOM 3512 C C . ASP B 1 35 ? 2.949 4.371 -6.121 1 97.31 35 ASP B C 1
ATOM 3514 O O . ASP B 1 35 ? 2.754 4.387 -4.902 1 97.31 35 ASP B O 1
ATOM 3518 N N . TYR B 1 36 ? 2.67 3.342 -6.926 1 97.56 36 TYR B N 1
ATOM 3519 C CA . TYR B 1 36 ? 2.01 2.184 -6.336 1 97.56 36 TYR B CA 1
ATOM 3520 C C . TYR B 1 36 ? 2.959 1.424 -5.418 1 97.56 36 TYR B C 1
ATOM 3522 O O . TYR B 1 36 ? 2.533 0.846 -4.414 1 97.56 36 TYR B O 1
ATOM 3530 N N . GLN B 1 37 ? 4.23 1.44 -5.703 1 98.12 37 GLN B N 1
ATOM 3531 C CA . GLN B 1 37 ? 5.215 0.824 -4.816 1 98.12 37 GLN B CA 1
ATOM 3532 C C . GLN B 1 37 ? 5.383 1.63 -3.533 1 98.12 37 GLN B C 1
ATOM 3534 O O . GLN B 1 37 ? 5.414 1.063 -2.439 1 98.12 37 GLN B O 1
ATOM 3539 N N . MET B 1 38 ? 5.422 2.93 -3.658 1 98.62 38 MET B N 1
ATOM 3540 C CA . MET B 1 38 ? 5.535 3.801 -2.49 1 98.62 38 MET B CA 1
ATOM 3541 C C . MET B 1 38 ? 4.301 3.684 -1.604 1 98.62 38 MET B C 1
ATOM 3543 O O . MET B 1 38 ? 4.41 3.648 -0.377 1 98.62 38 MET B O 1
ATOM 3547 N N . ALA B 1 39 ? 3.139 3.629 -2.23 1 98.44 39 ALA B N 1
ATOM 3548 C CA . ALA B 1 39 ? 1.893 3.482 -1.483 1 98.44 39 ALA B CA 1
ATOM 3549 C C . ALA B 1 39 ? 1.889 2.191 -0.67 1 98.44 39 ALA B C 1
ATOM 3551 O O . ALA B 1 39 ? 1.47 2.182 0.489 1 98.44 39 ALA B O 1
ATOM 3552 N N . ALA B 1 40 ? 2.369 1.116 -1.279 1 98.75 40 ALA B N 1
ATOM 3553 C CA . ALA B 1 40 ? 2.465 -0.158 -0.572 1 98.75 40 ALA B CA 1
ATOM 3554 C C . ALA B 1 40 ? 3.422 -0.058 0.612 1 98.75 40 ALA B C 1
ATOM 3556 O O . ALA B 1 40 ? 3.119 -0.539 1.706 1 98.75 40 ALA B O 1
ATOM 3557 N N . TRP B 1 41 ? 4.598 0.537 0.399 1 98.81 41 TRP B N 1
ATOM 3558 C CA . TRP B 1 41 ? 5.586 0.703 1.46 1 98.81 41 TRP B CA 1
ATOM 3559 C C . TRP B 1 41 ? 5.02 1.528 2.609 1 98.81 41 TRP B C 1
ATOM 3561 O O . TRP B 1 41 ? 5.18 1.17 3.777 1 98.81 41 TRP B O 1
ATOM 3571 N N . MET B 1 42 ? 4.305 2.619 2.289 1 98.81 42 MET B N 1
ATOM 3572 C CA . MET B 1 42 ? 3.77 3.508 3.318 1 98.81 42 MET B CA 1
ATOM 3573 C C . MET B 1 42 ? 2.672 2.814 4.121 1 98.81 42 MET B C 1
ATOM 3575 O O . MET B 1 42 ? 2.547 3.035 5.324 1 98.81 42 MET B O 1
ATOM 3579 N N . MET B 1 43 ? 1.856 1.961 3.486 1 98.81 43 MET B N 1
ATOM 3580 C CA . MET B 1 43 ? 0.87 1.185 4.234 1 98.81 43 MET B CA 1
ATOM 3581 C C . MET B 1 43 ? 1.551 0.175 5.148 1 98.81 43 MET B C 1
ATOM 3583 O O . MET B 1 43 ? 1.111 -0.038 6.281 1 98.81 43 MET B O 1
ATOM 3587 N N . ALA B 1 44 ? 2.686 -0.456 4.648 1 98.88 44 ALA B N 1
ATOM 3588 C CA . ALA B 1 44 ? 3.465 -1.341 5.512 1 98.88 44 ALA B CA 1
ATOM 3589 C C . ALA B 1 44 ? 4 -0.589 6.727 1 98.88 44 ALA B C 1
ATOM 3591 O O . ALA B 1 44 ? 3.955 -1.098 7.848 1 98.88 44 ALA B O 1
ATOM 3592 N N . VAL B 1 45 ? 4.477 0.605 6.512 1 98.81 45 VAL B N 1
ATOM 3593 C CA . VAL B 1 45 ? 4.973 1.434 7.609 1 98.81 45 VAL B CA 1
ATOM 3594 C C . VAL B 1 45 ? 3.828 1.765 8.562 1 98.81 45 VAL B C 1
ATOM 3596 O O . VAL B 1 45 ? 3.992 1.703 9.781 1 98.81 45 VAL B O 1
ATOM 3599 N N . TYR B 1 46 ? 2.689 2.174 7.977 1 98.56 46 TYR B N 1
ATOM 3600 C CA . TYR B 1 46 ? 1.53 2.504 8.797 1 98.56 46 TYR B CA 1
ATOM 3601 C C . TYR B 1 46 ? 1.193 1.363 9.75 1 98.56 46 TYR B C 1
ATOM 3603 O O . TYR B 1 46 ? 0.925 1.592 10.93 1 98.56 46 TYR B O 1
ATOM 3611 N N . LEU B 1 47 ? 1.256 0.136 9.305 1 98.56 47 LEU B N 1
ATOM 3612 C CA . LEU B 1 47 ? 0.742 -1.001 10.062 1 98.56 47 LEU B CA 1
ATOM 3613 C C . LEU B 1 47 ? 1.846 -1.644 10.891 1 98.56 47 LEU B C 1
ATOM 3615 O O . LEU B 1 47 ? 1.579 -2.201 11.961 1 98.56 47 LEU B O 1
ATOM 3619 N N . ARG B 1 48 ? 3.16 -1.547 10.445 1 98.38 48 ARG B N 1
ATOM 3620 C CA . ARG B 1 48 ? 4.258 -2.203 11.148 1 98.38 48 ARG B CA 1
ATOM 3621 C C . ARG B 1 48 ? 4.992 -1.219 12.055 1 98.38 48 ARG B C 1
ATOM 3623 O O . ARG B 1 48 ? 5.695 -1.626 12.977 1 98.38 48 ARG B O 1
ATOM 3630 N N . GLY B 1 49 ? 4.895 0.102 11.711 1 97.81 49 GLY B N 1
ATOM 3631 C CA . GLY B 1 49 ? 5.609 1.118 12.461 1 97.81 49 GLY B CA 1
ATOM 3632 C C . GLY B 1 49 ? 7.074 1.229 12.07 1 97.81 49 GLY B C 1
ATOM 3633 O O . GLY B 1 49 ? 7.516 0.582 11.117 1 97.81 49 GLY B O 1
ATOM 3634 N N . MET B 1 50 ? 7.734 2.139 12.664 1 98.31 50 MET B N 1
ATOM 3635 C CA . MET B 1 50 ? 9.172 2.365 12.578 1 98.31 50 MET B CA 1
ATOM 3636 C C . MET B 1 50 ? 9.758 2.666 13.961 1 98.31 50 MET B C 1
ATOM 3638 O O . MET B 1 50 ? 9.07 3.223 14.82 1 98.31 50 MET B O 1
ATOM 3642 N N . THR B 1 51 ? 11.008 2.27 14.156 1 97.94 51 THR B N 1
ATOM 3643 C CA . THR B 1 51 ? 11.688 2.688 15.375 1 97.94 51 THR B CA 1
ATOM 3644 C C . THR B 1 51 ? 11.984 4.184 15.352 1 97.94 51 THR B C 1
ATOM 3646 O O . THR B 1 51 ? 11.938 4.809 14.289 1 97.94 51 THR B O 1
ATOM 3649 N N . ASP B 1 52 ? 12.281 4.766 16.516 1 97.56 52 ASP B N 1
ATOM 3650 C CA . ASP B 1 52 ? 12.633 6.18 16.594 1 97.56 52 ASP B CA 1
ATOM 3651 C C . ASP B 1 52 ? 13.867 6.488 15.742 1 97.56 52 ASP B C 1
ATOM 3653 O O . ASP B 1 52 ? 13.914 7.508 15.055 1 97.56 52 ASP B O 1
ATOM 3657 N N . GLU B 1 53 ? 14.82 5.59 15.773 1 97.62 53 GLU B N 1
ATOM 3658 C CA . GLU B 1 53 ? 16.047 5.77 15 1 97.62 53 GLU B CA 1
ATOM 3659 C C . GLU B 1 53 ? 15.766 5.707 13.508 1 97.62 53 GLU B C 1
ATOM 3661 O O . GLU B 1 53 ? 16.281 6.527 12.742 1 97.62 53 GLU B O 1
ATOM 3666 N N . GLU B 1 54 ? 14.969 4.727 13.148 1 98.12 54 GLU B N 1
ATOM 3667 C CA . GLU B 1 54 ? 14.555 4.586 11.758 1 98.12 54 GLU B CA 1
ATOM 3668 C C . GLU B 1 54 ? 13.828 5.836 11.266 1 98.12 54 GLU B C 1
ATOM 3670 O O . GLU B 1 54 ? 14.07 6.309 10.156 1 98.12 54 GLU B O 1
ATOM 3675 N N . THR B 1 55 ? 13.008 6.379 12.094 1 98.62 55 THR B N 1
ATOM 3676 C CA . THR B 1 55 ? 12.234 7.574 11.766 1 98.62 55 THR B CA 1
ATOM 3677 C C . THR B 1 55 ? 13.148 8.789 11.641 1 98.62 55 THR B C 1
ATOM 3679 O O . THR B 1 55 ? 12.961 9.617 10.742 1 98.62 55 THR B O 1
ATOM 3682 N N . ALA B 1 56 ? 14.102 8.906 12.516 1 98.44 56 ALA B N 1
ATOM 3683 C CA . ALA B 1 56 ? 15.062 10 12.461 1 98.44 56 ALA B CA 1
ATOM 3684 C C . ALA B 1 56 ? 15.867 9.969 11.164 1 98.44 56 ALA B C 1
ATOM 3686 O O . ALA B 1 56 ? 16.094 11 10.539 1 98.44 56 ALA B O 1
ATOM 3687 N N . GLU B 1 57 ? 16.266 8.773 10.789 1 98.56 57 GLU B N 1
ATOM 3688 C CA . GLU B 1 57 ? 17.016 8.617 9.547 1 98.56 57 GLU B CA 1
ATOM 3689 C C . GLU B 1 57 ? 16.156 8.969 8.336 1 98.56 57 GLU B C 1
ATOM 3691 O O . GLU B 1 57 ? 16.609 9.641 7.414 1 98.56 57 GLU B O 1
ATOM 3696 N N . LEU B 1 58 ? 14.906 8.484 8.344 1 98.75 58 LEU B N 1
ATOM 3697 C CA . LEU B 1 58 ? 13.984 8.836 7.27 1 98.75 58 LEU B CA 1
ATOM 3698 C C . LEU B 1 58 ? 13.836 10.352 7.164 1 98.75 58 LEU B C 1
ATOM 3700 O O . LEU B 1 58 ? 13.836 10.906 6.059 1 98.75 58 LEU B O 1
ATOM 3704 N N . THR B 1 59 ? 13.703 11.008 8.289 1 98.69 59 THR B N 1
ATOM 3705 C CA . THR B 1 59 ? 13.539 12.461 8.344 1 98.69 59 THR B CA 1
ATOM 3706 C C . THR B 1 59 ? 14.727 13.164 7.688 1 98.69 59 THR B C 1
ATOM 3708 O O . THR B 1 59 ? 14.539 14.078 6.879 1 98.69 59 THR B O 1
ATOM 3711 N N . ASP B 1 60 ? 15.898 12.734 8.055 1 98.56 60 ASP B N 1
ATOM 3712 C CA . ASP B 1 60 ? 17.109 13.344 7.527 1 98.56 60 ASP B CA 1
ATOM 3713 C C . ASP B 1 60 ? 17.219 13.148 6.016 1 98.56 60 ASP B C 1
ATOM 3715 O O . ASP B 1 60 ? 17.547 14.086 5.285 1 98.56 60 ASP B O 1
ATOM 3719 N N . VAL B 1 61 ? 16.922 11.938 5.551 1 98.62 61 VAL B N 1
ATOM 3720 C CA . VAL B 1 61 ? 16.969 11.625 4.125 1 98.62 61 VAL B CA 1
ATOM 3721 C C . VAL B 1 61 ? 15.953 12.469 3.373 1 98.62 61 VAL B C 1
ATOM 3723 O O . VAL B 1 61 ? 16.25 13.008 2.303 1 98.62 61 VAL B O 1
ATOM 3726 N N . MET B 1 62 ? 14.781 12.617 3.91 1 98.56 62 MET B N 1
ATOM 3727 C CA . MET B 1 62 ? 13.727 13.422 3.295 1 98.56 62 MET B CA 1
ATOM 3728 C C . MET B 1 62 ? 14.109 14.898 3.273 1 98.56 62 MET B C 1
ATOM 3730 O O . MET B 1 62 ? 13.875 15.594 2.283 1 98.56 62 MET B O 1
ATOM 3734 N N . ALA B 1 63 ? 14.688 15.398 4.348 1 98 63 ALA B N 1
ATOM 3735 C CA . ALA B 1 63 ? 15.109 16.797 4.426 1 98 63 ALA B CA 1
ATOM 3736 C C . ALA B 1 63 ? 16.109 17.141 3.33 1 98 63 ALA B C 1
ATOM 3738 O O . ALA B 1 63 ? 16.062 18.219 2.742 1 98 63 ALA B O 1
ATOM 3739 N N . HIS B 1 64 ? 16.938 16.188 3.01 1 97.81 64 HIS B N 1
ATOM 3740 C CA . HIS B 1 64 ? 18.031 16.406 2.068 1 97.81 64 HIS B CA 1
ATOM 3741 C C . HIS B 1 64 ? 17.625 16.016 0.651 1 97.81 64 HIS B C 1
ATOM 3743 O O . HIS B 1 64 ? 18.469 15.977 -0.249 1 97.81 64 HIS B O 1
ATOM 3749 N N . SER B 1 65 ? 16.391 15.711 0.453 1 97.62 65 SER B N 1
ATOM 3750 C CA . SER B 1 65 ? 15.906 15.344 -0.874 1 97.62 65 SER B CA 1
ATOM 3751 C C . SER B 1 65 ? 15.734 16.562 -1.764 1 97.62 65 SER B C 1
ATOM 3753 O O . SER B 1 65 ? 15.445 16.438 -2.955 1 97.62 65 SER B O 1
ATOM 3755 N N . GLY B 1 66 ? 15.891 17.75 -1.244 1 95.12 66 GLY B N 1
ATOM 3756 C CA . GLY B 1 66 ? 15.859 19.016 -1.945 1 95.12 66 GLY B CA 1
ATOM 3757 C C . GLY B 1 66 ? 16.844 20.031 -1.396 1 95.12 66 GLY B C 1
ATOM 3758 O O . GLY B 1 66 ? 17.969 19.672 -1.025 1 95.12 66 GLY B O 1
ATOM 3759 N N . VAL B 1 67 ? 16.422 21.281 -1.421 1 94.25 67 VAL B N 1
ATOM 3760 C CA . VAL B 1 67 ? 17.297 22.375 -1 1 94.25 67 VAL B CA 1
ATOM 3761 C C . VAL B 1 67 ? 17.234 22.531 0.518 1 94.25 67 VAL B C 1
ATOM 3763 O O . VAL B 1 67 ? 16.156 22.438 1.111 1 94.25 67 VAL B O 1
ATOM 3766 N N . MET B 1 68 ? 18.375 22.688 1.132 1 95.38 68 MET B N 1
ATOM 3767 C CA . MET B 1 68 ? 18.484 23.109 2.525 1 95.38 68 MET B CA 1
ATOM 3768 C C . MET B 1 68 ? 18.672 24.625 2.625 1 95.38 68 MET B C 1
ATOM 3770 O O . MET B 1 68 ? 19.719 25.141 2.209 1 95.38 68 MET B O 1
ATOM 3774 N N . VAL B 1 69 ? 17.75 25.328 3.207 1 95.19 69 VAL B N 1
ATOM 3775 C CA . VAL B 1 69 ? 17.812 26.781 3.26 1 95.19 69 VAL B CA 1
ATOM 3776 C C . VAL B 1 69 ? 18.812 27.219 4.332 1 95.19 69 VAL B C 1
ATOM 3778 O O . VAL B 1 69 ? 18.75 26.734 5.469 1 95.19 69 VAL B O 1
ATOM 3781 N N . ASP B 1 70 ? 19.734 28.016 3.932 1 95.44 70 ASP B N 1
ATOM 3782 C CA . ASP B 1 70 ? 20.672 28.656 4.859 1 95.44 70 ASP B CA 1
ATOM 3783 C C . ASP B 1 70 ? 20.188 30.031 5.273 1 95.44 70 ASP B C 1
ATOM 3785 O O . ASP B 1 70 ? 20.25 30.984 4.484 1 95.44 70 ASP B O 1
ATOM 3789 N N . LEU B 1 71 ? 19.766 30.172 6.582 1 96.38 71 LEU B N 1
ATOM 3790 C CA . LEU B 1 71 ? 19.219 31.438 7.051 1 96.38 71 LEU B CA 1
ATOM 3791 C C . LEU B 1 71 ? 20.297 32.281 7.719 1 96.38 71 LEU B C 1
ATOM 3793 O O . LEU B 1 71 ? 20 33.312 8.344 1 96.38 71 LEU B O 1
ATOM 3797 N N . SER B 1 72 ? 21.531 31.969 7.562 1 95.31 72 SER B N 1
ATOM 3798 C CA . SER B 1 72 ? 22.641 32.625 8.242 1 95.31 72 SER B CA 1
ATOM 3799 C C . SER B 1 72 ? 22.734 34.094 7.855 1 95.31 72 SER B C 1
ATOM 3801 O O . SER B 1 72 ? 23.234 34.938 8.625 1 95.31 72 SER B O 1
ATOM 3803 N N . PRO B 1 73 ? 22.234 34.469 6.605 1 95.88 73 PRO B N 1
ATOM 3804 C CA . PRO B 1 73 ? 22.266 35.875 6.25 1 95.88 73 PRO B CA 1
ATOM 3805 C C . PRO B 1 73 ? 21.297 36.719 7.094 1 95.88 73 PRO B C 1
ATOM 3807 O O . PRO B 1 73 ? 21.359 37.938 7.082 1 95.88 73 PRO B O 1
ATOM 3810 N N . ILE B 1 74 ? 20.391 36.125 7.816 1 97 74 ILE B N 1
ATOM 3811 C CA . ILE B 1 74 ? 19.5 36.812 8.758 1 97 74 ILE B CA 1
ATOM 3812 C C . ILE B 1 74 ? 20.094 36.75 10.164 1 97 74 ILE B C 1
ATOM 3814 O O . ILE B 1 74 ? 20.156 35.688 10.773 1 97 74 ILE B O 1
ATOM 3818 N N . PRO B 1 75 ? 20.453 37.844 10.656 1 95.88 75 PRO B N 1
ATOM 3819 C CA . PRO B 1 75 ? 21.047 37.812 12 1 95.88 75 PRO B CA 1
ATOM 3820 C C . PRO B 1 75 ? 20.016 37.531 13.086 1 95.88 75 PRO B C 1
ATOM 3822 O O . PRO B 1 75 ? 18.844 37.875 12.945 1 95.88 75 PRO B O 1
ATOM 3825 N N . GLY B 1 76 ? 20.516 36.906 14.195 1 95.38 76 GLY B N 1
ATOM 3826 C CA . GLY B 1 76 ? 19.656 36.625 15.336 1 95.38 76 GLY B CA 1
ATOM 3827 C C . GLY B 1 76 ? 19.094 35.219 15.297 1 95.38 76 GLY B C 1
ATOM 3828 O O . GLY B 1 76 ? 19.375 34.438 14.375 1 95.38 76 GLY B O 1
ATOM 3829 N N . ILE B 1 77 ? 18.312 34.906 16.281 1 97.12 77 ILE B N 1
ATOM 3830 C CA . ILE B 1 77 ? 17.656 33.594 16.391 1 97.12 77 ILE B CA 1
ATOM 3831 C C . ILE B 1 77 ? 16.375 33.594 15.562 1 97.12 77 ILE B C 1
ATOM 3833 O O . ILE B 1 77 ? 15.484 34.406 15.789 1 97.12 77 ILE B O 1
ATOM 3837 N N . LYS B 1 78 ? 16.328 32.844 14.555 1 98 78 LYS B N 1
ATOM 3838 C CA . LYS B 1 78 ? 15.109 32.656 13.766 1 98 78 LYS B CA 1
ATOM 3839 C C . LYS B 1 78 ? 14.227 31.562 14.367 1 98 78 LYS B C 1
ATOM 3841 O O . LYS B 1 78 ? 14.688 30.438 14.57 1 98 78 LYS B O 1
ATOM 3846 N N . VAL B 1 79 ? 13.008 31.891 14.648 1 97.81 79 VAL B N 1
ATOM 3847 C CA . VAL B 1 79 ? 12.086 30.938 15.242 1 97.81 79 VAL B CA 1
ATOM 3848 C C . VAL B 1 79 ? 10.977 30.594 14.25 1 97.81 79 VAL B C 1
ATOM 3850 O O . VAL B 1 79 ? 10.477 31.484 13.539 1 97.81 79 VAL B O 1
ATOM 3853 N N . ASP B 1 80 ? 10.641 29.359 14.164 1 96.69 80 ASP B N 1
ATOM 3854 C CA . ASP B 1 80 ? 9.555 28.859 13.32 1 96.69 80 ASP B CA 1
ATOM 3855 C C . ASP B 1 80 ? 8.484 28.156 14.156 1 96.69 80 ASP B C 1
ATOM 3857 O O . ASP B 1 80 ? 8.703 27.875 15.336 1 96.69 80 ASP B O 1
ATOM 3861 N N . LYS B 1 81 ? 7.371 28.031 13.555 1 96 81 LYS B N 1
ATOM 3862 C CA . LYS B 1 81 ? 6.23 27.359 14.156 1 96 81 LYS B CA 1
ATOM 3863 C C . LYS B 1 81 ? 5.551 26.422 13.156 1 96 81 LYS B C 1
ATOM 3865 O O . LYS B 1 81 ? 5.445 26.75 11.969 1 96 81 LYS B O 1
ATOM 3870 N N . HIS B 1 82 ? 5.105 25.266 13.656 1 96.19 82 HIS B N 1
ATOM 3871 C CA . HIS B 1 82 ? 4.293 24.344 12.852 1 96.19 82 HIS B CA 1
ATOM 3872 C C . HIS B 1 82 ? 3.143 23.781 13.672 1 96.19 82 HIS B C 1
ATOM 3874 O O . HIS B 1 82 ? 3.312 23.453 14.844 1 96.19 82 HIS B O 1
ATOM 3880 N N . SER B 1 83 ? 2.014 23.75 13.039 1 95.44 83 SER B N 1
ATOM 3881 C CA . SER B 1 83 ? 0.865 23.062 13.625 1 95.44 83 SER B CA 1
ATOM 3882 C C . SER B 1 83 ? 0.545 21.766 12.883 1 95.44 83 SER B C 1
ATOM 3884 O O . SER B 1 83 ? 0.652 21.719 11.656 1 95.44 83 SER B O 1
ATOM 3886 N N . THR B 1 84 ? 0.138 20.75 13.641 1 93.44 84 THR B N 1
ATOM 3887 C CA . THR B 1 84 ? -0.256 19.516 12.992 1 93.44 84 THR B CA 1
ATOM 3888 C C . THR B 1 84 ? -1.638 19.641 12.359 1 93.44 84 THR B C 1
ATOM 3890 O O . THR B 1 84 ? -2.141 18.688 11.758 1 93.44 84 THR B O 1
ATOM 3893 N N . GLY B 1 85 ? -2.154 20.812 12.547 1 86.56 85 GLY B N 1
ATOM 3894 C CA . GLY B 1 85 ? -3.404 21.078 11.852 1 86.56 85 GLY B CA 1
ATOM 3895 C C . GLY B 1 85 ? -4.598 21.156 12.789 1 86.56 85 GLY B C 1
ATOM 3896 O O . GLY B 1 85 ? -4.438 21.359 13.992 1 86.56 85 GLY B O 1
ATOM 3897 N N . GLY B 1 86 ? -5.809 21.266 12.086 1 90 86 GLY B N 1
ATOM 3898 C CA . GLY B 1 86 ? -7.078 21.391 12.781 1 90 86 GLY B CA 1
ATOM 3899 C C . GLY B 1 86 ? -8.008 22.406 12.156 1 90 86 GLY B C 1
ATOM 3900 O O . GLY B 1 86 ? -7.684 22.984 11.109 1 90 86 GLY B O 1
ATOM 3901 N N . VAL B 1 87 ? -9.094 22.531 12.789 1 95.12 87 VAL B N 1
ATOM 3902 C CA . VAL B 1 87 ? -10.156 23.391 12.273 1 95.12 87 VAL B CA 1
ATOM 3903 C C . VAL B 1 87 ? -10.164 24.719 13.023 1 95.12 87 VAL B C 1
ATOM 3905 O O . VAL B 1 87 ? -10.211 24.75 14.25 1 95.12 87 VAL B O 1
ATOM 3908 N N . GLY B 1 88 ? -10.023 25.781 12.203 1 94.31 88 GLY B N 1
ATOM 3909 C CA . GLY B 1 88 ? -9.945 27.109 12.805 1 94.31 88 GLY B CA 1
ATOM 3910 C C . GLY B 1 88 ? -8.547 27.469 13.266 1 94.31 88 GLY B C 1
ATOM 3911 O O . GLY B 1 88 ? -8.375 28.359 14.102 1 94.31 88 GLY B O 1
ATOM 3912 N N . ASP B 1 89 ? -7.609 26.734 12.789 1 93.19 89 ASP B N 1
ATOM 3913 C CA . ASP B 1 89 ? -6.23 26.984 13.188 1 93.19 89 ASP B CA 1
ATOM 3914 C C . ASP B 1 89 ? -5.645 28.156 12.414 1 93.19 89 ASP B C 1
ATOM 3916 O O . ASP B 1 89 ? -4.98 27.969 11.391 1 93.19 89 ASP B O 1
ATOM 3920 N N . LYS B 1 90 ? -5.793 29.359 12.938 1 96.62 90 LYS B N 1
ATOM 3921 C CA . LYS B 1 90 ? -5.27 30.594 12.352 1 96.62 90 LYS B CA 1
ATOM 3922 C C . LYS B 1 90 ? -4.16 31.188 13.219 1 96.62 90 LYS B C 1
ATOM 3924 O O . LYS B 1 90 ? -3.891 32.375 13.156 1 96.62 90 LYS B O 1
ATOM 3929 N N . THR B 1 91 ? -3.512 30.344 13.953 1 97.56 91 THR B N 1
ATOM 3930 C CA . THR B 1 91 ? -2.6 30.812 15 1 97.56 91 THR B CA 1
ATOM 3931 C C . THR B 1 91 ? -1.364 31.453 14.383 1 97.56 91 THR B C 1
ATOM 3933 O O . THR B 1 91 ? -0.796 32.375 14.961 1 97.56 91 THR B O 1
ATOM 3936 N N . THR B 1 92 ? -0.948 31 13.219 1 97.75 92 THR B N 1
ATOM 3937 C CA . THR B 1 92 ? 0.257 31.547 12.602 1 97.75 92 THR B CA 1
ATOM 3938 C C . THR B 1 92 ? 0.107 33.031 12.352 1 97.75 92 THR B C 1
ATOM 3940 O O . THR B 1 92 ? 1.032 33.812 12.609 1 97.75 92 THR B O 1
ATOM 3943 N N . LEU B 1 93 ? -1.031 33.5 11.914 1 97.94 93 LEU B N 1
ATOM 3944 C CA . LEU B 1 93 ? -1.277 34.906 11.57 1 97.94 93 LEU B CA 1
ATOM 3945 C C . LEU B 1 93 ? -1.274 35.781 12.82 1 97.94 93 LEU B C 1
ATOM 3947 O O . LEU B 1 93 ? -1.115 37 12.727 1 97.94 93 LEU B O 1
ATOM 3951 N N . VAL B 1 94 ? -1.424 35.156 13.961 1 98.62 94 VAL B N 1
ATOM 3952 C CA . VAL B 1 94 ? -1.46 35.875 15.227 1 98.62 94 VAL B CA 1
ATOM 3953 C C . VAL B 1 94 ? -0.08 35.844 15.883 1 98.62 94 VAL B C 1
ATOM 3955 O O . VAL B 1 94 ? 0.468 36.906 16.234 1 98.62 94 VAL B O 1
ATOM 3958 N N . ILE B 1 95 ? 0.507 34.688 15.992 1 98.69 95 ILE B N 1
ATOM 3959 C CA . ILE B 1 95 ? 1.69 34.5 16.828 1 98.69 95 ILE B CA 1
ATOM 3960 C C . ILE B 1 95 ? 2.918 35.031 16.109 1 98.69 95 ILE B C 1
ATOM 3962 O O . ILE B 1 95 ? 3.852 35.531 16.75 1 98.69 95 ILE B O 1
ATOM 3966 N N . ALA B 1 96 ? 2.969 34.969 14.742 1 98.56 96 ALA B N 1
ATOM 3967 C CA . ALA B 1 96 ? 4.133 35.469 14 1 98.56 96 ALA B CA 1
ATOM 3968 C C . ALA B 1 96 ? 4.355 36.938 14.227 1 98.56 96 ALA B C 1
ATOM 3970 O O . ALA B 1 96 ? 5.449 37.375 14.625 1 98.56 96 ALA B O 1
ATOM 3971 N N . PRO B 1 97 ? 3.324 37.812 14.055 1 98.75 97 PRO B N 1
ATOM 3972 C CA . PRO B 1 97 ? 3.514 39.25 14.328 1 98.75 97 PRO B CA 1
ATOM 3973 C C . PRO B 1 97 ? 3.805 39.531 15.805 1 98.75 97 PRO B C 1
ATOM 3975 O O . PRO B 1 97 ? 4.559 40.438 16.125 1 98.75 97 PRO B O 1
ATOM 3978 N N . ILE B 1 98 ? 3.211 38.75 16.703 1 98.88 98 ILE B N 1
ATOM 3979 C CA . ILE B 1 98 ? 3.457 38.938 18.141 1 98.88 98 ILE B CA 1
ATOM 3980 C C . ILE B 1 98 ? 4.941 38.75 18.438 1 98.88 98 ILE B C 1
ATOM 3982 O O . ILE B 1 98 ? 5.582 39.594 19.031 1 98.88 98 ILE B O 1
ATOM 3986 N N . VAL B 1 99 ? 5.48 37.625 18.031 1 98.81 99 VAL B N 1
ATOM 3987 C CA . VAL B 1 99 ? 6.859 37.25 18.312 1 98.81 99 VAL B CA 1
ATOM 3988 C C . VAL B 1 99 ? 7.812 38.219 17.609 1 98.81 99 VAL B C 1
ATOM 3990 O O . VAL B 1 99 ? 8.828 38.625 18.188 1 98.81 99 VAL B O 1
ATOM 3993 N N . ALA B 1 100 ? 7.484 38.656 16.375 1 98.69 100 ALA B N 1
ATOM 3994 C CA . ALA B 1 100 ? 8.289 39.625 15.648 1 98.69 100 ALA B CA 1
ATOM 3995 C C . ALA B 1 100 ? 8.297 40.969 16.359 1 98.69 100 ALA B C 1
ATOM 3997 O O . ALA B 1 100 ? 9.328 41.625 16.438 1 98.69 100 ALA B O 1
ATOM 3998 N N . ALA B 1 101 ? 7.145 41.406 16.844 1 98.75 101 ALA B N 1
ATOM 3999 C CA . ALA B 1 101 ? 7.031 42.656 17.562 1 98.75 101 ALA B CA 1
ATOM 4000 C C . ALA B 1 101 ? 7.879 42.656 18.828 1 98.75 101 ALA B C 1
ATOM 4002 O O . ALA B 1 101 ? 8.281 43.719 19.328 1 98.75 101 ALA B O 1
ATOM 4003 N N . CYS B 1 102 ? 8.141 41.469 19.312 1 98.56 102 CYS B N 1
ATOM 4004 C CA . CYS B 1 102 ? 8.969 41.312 20.5 1 98.56 102 CYS B CA 1
ATOM 4005 C C . CYS B 1 102 ? 10.445 41.25 20.125 1 98.56 102 CYS B C 1
ATOM 4007 O O . CYS B 1 102 ? 11.297 41 20.984 1 98.56 102 CYS B O 1
ATOM 4009 N N . GLY B 1 103 ? 10.766 41.344 18.859 1 98 103 GLY B N 1
ATOM 4010 C CA . GLY B 1 103 ? 12.148 41.5 18.438 1 98 103 GLY B CA 1
ATOM 4011 C C . GLY B 1 103 ? 12.758 40.219 17.922 1 98 103 GLY B C 1
ATOM 4012 O O . GLY B 1 103 ? 13.961 40.156 17.688 1 98 103 GLY B O 1
ATOM 4013 N N . VAL B 1 104 ? 12.031 39.219 17.766 1 98.44 104 VAL B N 1
ATOM 4014 C CA . VAL B 1 104 ? 12.523 37.938 17.297 1 98.44 104 VAL B CA 1
ATOM 4015 C C . VAL B 1 104 ? 12.289 37.812 15.781 1 98.44 104 VAL B C 1
ATOM 4017 O O . VAL B 1 104 ? 11.281 38.281 15.266 1 98.44 104 VAL B O 1
ATOM 4020 N N . LYS B 1 105 ? 13.18 37.188 15.031 1 98.38 105 LYS B N 1
ATOM 4021 C CA . LYS B 1 105 ? 13.086 37.031 13.586 1 98.38 105 LYS B CA 1
ATOM 4022 C C . LYS B 1 105 ? 12.227 35.812 13.219 1 98.38 105 LYS B C 1
ATOM 4024 O O . LYS B 1 105 ? 12.453 34.719 13.734 1 98.38 105 LYS B O 1
ATOM 4029 N N . ILE B 1 106 ? 11.281 36.062 12.367 1 98.31 106 ILE B N 1
ATOM 4030 C CA . ILE B 1 106 ? 10.406 35 11.891 1 98.31 106 ILE B CA 1
ATOM 4031 C C . ILE B 1 106 ? 10.57 34.844 10.375 1 98.31 106 ILE B C 1
ATOM 4033 O O . ILE B 1 106 ? 10.047 35.656 9.602 1 98.31 106 ILE B O 1
ATOM 4037 N N . ALA B 1 107 ? 11.227 33.781 9.945 1 96.69 107 ALA B N 1
ATOM 4038 C CA . ALA B 1 107 ? 11.352 33.375 8.555 1 96.69 107 ALA B CA 1
ATOM 4039 C C . ALA B 1 107 ? 10.594 32.062 8.312 1 96.69 107 ALA B C 1
ATOM 4041 O O . ALA B 1 107 ? 11.18 30.984 8.391 1 96.69 107 ALA B O 1
ATOM 4042 N N . LYS B 1 108 ? 9.312 32.188 7.996 1 95.75 108 LYS B N 1
ATOM 4043 C CA . LYS B 1 108 ? 8.453 31.016 8.023 1 95.75 108 LYS B CA 1
ATOM 4044 C C . LYS B 1 108 ? 7.953 30.656 6.629 1 95.75 108 LYS B C 1
ATOM 4046 O O . LYS B 1 108 ? 7.547 31.547 5.871 1 95.75 108 LYS B O 1
ATOM 4051 N N . MET B 1 109 ? 8.094 29.438 6.32 1 93.06 109 MET B N 1
ATOM 4052 C CA . MET B 1 109 ? 7.457 28.859 5.137 1 93.06 109 MET B CA 1
ATOM 4053 C C . MET B 1 109 ? 6.273 27.984 5.523 1 93.06 109 MET B C 1
ATOM 4055 O O . MET B 1 109 ? 6.379 27.156 6.438 1 93.06 109 MET B O 1
ATOM 4059 N N . SER B 1 110 ? 5.16 28.219 4.918 1 93.06 110 SER B N 1
ATOM 4060 C CA . SER B 1 110 ? 3.908 27.547 5.277 1 93.06 110 SER B CA 1
ATOM 4061 C C . SER B 1 110 ? 3.273 26.875 4.066 1 93.06 110 SER B C 1
ATOM 4063 O O . SER B 1 110 ? 3.734 27.062 2.936 1 93.06 110 SER B O 1
ATOM 4065 N N . GLY B 1 111 ? 2.295 26.016 4.387 1 87.56 111 GLY B N 1
ATOM 4066 C CA . GLY B 1 111 ? 1.649 25.25 3.326 1 87.56 111 GLY B CA 1
ATOM 4067 C C . GLY B 1 111 ? 0.219 25.688 3.066 1 87.56 111 GLY B C 1
ATOM 4068 O O . GLY B 1 111 ? -0.288 26.594 3.729 1 87.56 111 GLY B O 1
ATOM 4069 N N . ARG B 1 112 ? -0.362 24.984 1.97 1 87.75 112 ARG B N 1
ATOM 4070 C CA . ARG B 1 112 ? -1.765 25.172 1.612 1 87.75 112 ARG B CA 1
ATOM 4071 C C . ARG B 1 112 ? -2.641 24.109 2.26 1 87.75 112 ARG B C 1
ATOM 4073 O O . ARG B 1 112 ? -2.146 23.062 2.674 1 87.75 112 ARG B O 1
ATOM 4080 N N . GLY B 1 113 ? -3.893 24.5 2.33 1 84.75 113 GLY B N 1
ATOM 4081 C CA . GLY B 1 113 ? -4.82 23.578 2.973 1 84.75 113 GLY B CA 1
ATOM 4082 C C . GLY B 1 113 ? -5.238 22.422 2.078 1 84.75 113 GLY B C 1
ATOM 4083 O O . GLY B 1 113 ? -5.234 22.562 0.851 1 84.75 113 GLY B O 1
ATOM 4084 N N . LEU B 1 114 ? -5.543 21.344 2.729 1 80.94 114 LEU B N 1
ATOM 4085 C CA . LEU B 1 114 ? -6.141 20.172 2.088 1 80.94 114 LEU B CA 1
ATOM 4086 C C . LEU B 1 114 ? -7.141 19.5 3.018 1 80.94 114 LEU B C 1
ATOM 4088 O O . LEU B 1 114 ? -6.848 19.266 4.195 1 80.94 114 LEU B O 1
ATOM 4092 N N . GLY B 1 115 ? -8.266 19.234 2.539 1 81 115 GLY B N 1
ATOM 4093 C CA . GLY B 1 115 ? -9.305 18.641 3.371 1 81 115 GLY B CA 1
ATOM 4094 C C . GLY B 1 115 ? -9.898 19.625 4.359 1 81 115 GLY B C 1
ATOM 4095 O O . GLY B 1 115 ? -10.164 20.781 4.012 1 81 115 GLY B O 1
ATOM 4096 N N . HIS B 1 116 ? -10.102 19.094 5.535 1 83.38 116 HIS B N 1
ATOM 4097 C CA . HIS B 1 116 ? -10.82 19.891 6.527 1 83.38 116 HIS B CA 1
ATOM 4098 C C . HIS B 1 116 ? -9.883 20.875 7.238 1 83.38 116 HIS B C 1
ATOM 4100 O O . HIS B 1 116 ? -10.328 21.734 7.984 1 83.38 116 HIS B O 1
ATOM 4106 N N . THR B 1 117 ? -8.633 20.703 6.965 1 78.56 117 THR B N 1
ATOM 4107 C CA . THR B 1 117 ? -7.652 21.578 7.594 1 78.56 117 THR B CA 1
ATOM 4108 C C . THR B 1 117 ? -7.344 22.766 6.699 1 78.56 117 THR B C 1
ATOM 4110 O O . THR B 1 117 ? -7.094 22.609 5.5 1 78.56 117 THR B O 1
ATOM 4113 N N . GLY B 1 118 ? -7.406 23.906 7.098 1 79.44 118 GLY B N 1
ATOM 4114 C CA . GLY B 1 118 ? -7.039 25.094 6.34 1 79.44 118 GLY B CA 1
ATOM 4115 C C . GLY B 1 118 ? -5.539 25.281 6.211 1 79.44 118 GLY B C 1
ATOM 4116 O O . GLY B 1 118 ? -4.762 24.609 6.895 1 79.44 118 GLY B O 1
ATOM 4117 N N . GLY B 1 119 ? -5.184 26.141 5.301 1 90.31 119 GLY B N 1
ATOM 4118 C CA . GLY B 1 119 ? -3.777 26.438 5.098 1 90.31 119 GLY B CA 1
ATOM 4119 C C . GLY B 1 119 ? -3.438 27.906 5.316 1 90.31 119 GLY B C 1
ATOM 4120 O O . GLY B 1 119 ? -4.191 28.797 4.914 1 90.31 119 GLY B O 1
ATOM 4121 N N . THR B 1 120 ? -2.352 28.125 5.914 1 95.25 120 THR B N 1
ATOM 4122 C CA . THR B 1 120 ? -1.895 29.484 6.211 1 95.25 120 THR B CA 1
ATOM 4123 C C . THR B 1 120 ? -1.796 30.312 4.938 1 95.25 120 THR B C 1
ATOM 4125 O O . THR B 1 120 ? -2.227 31.469 4.91 1 95.25 120 THR B O 1
ATOM 4128 N N . ILE B 1 121 ? -1.312 29.734 3.885 1 95.31 121 ILE B N 1
ATOM 4129 C CA . ILE B 1 121 ? -1.088 30.469 2.641 1 95.31 121 ILE B CA 1
ATOM 4130 C C . ILE B 1 121 ? -2.43 30.844 2.021 1 95.31 121 ILE B C 1
ATOM 4132 O O . ILE B 1 121 ? -2.578 31.953 1.483 1 95.31 121 ILE B O 1
ATOM 4136 N N . ASP B 1 122 ? -3.373 29.953 2.076 1 95.81 122 ASP B N 1
ATOM 4137 C CA . ASP B 1 122 ? -4.707 30.266 1.57 1 95.81 122 ASP B CA 1
ATOM 4138 C C . ASP B 1 122 ? -5.309 31.453 2.311 1 95.81 122 ASP B C 1
ATOM 4140 O O . ASP B 1 122 ? -5.91 32.344 1.691 1 95.81 122 ASP B O 1
ATOM 4144 N N . LYS B 1 123 ? -5.137 31.469 3.557 1 97.19 123 LYS B N 1
ATOM 4145 C CA . LYS B 1 123 ? -5.625 32.562 4.363 1 97.19 123 LYS B CA 1
ATOM 4146 C C . LYS B 1 123 ? -4.953 33.875 3.961 1 97.19 123 LYS B C 1
ATOM 4148 O O . LYS B 1 123 ? -5.621 34.906 3.795 1 97.19 123 LYS B O 1
ATOM 4153 N N . MET B 1 124 ? -3.699 33.844 3.814 1 98 124 MET B N 1
ATOM 4154 C CA . MET B 1 124 ? -2.953 35.031 3.443 1 98 124 MET B CA 1
ATOM 4155 C C . MET B 1 124 ? -3.402 35.562 2.084 1 98 124 MET B C 1
ATOM 4157 O O . MET B 1 124 ? -3.551 36.75 1.897 1 98 124 MET B O 1
ATOM 4161 N N . GLU B 1 125 ? -3.672 34.625 1.206 1 97 125 GLU B N 1
ATOM 4162 C CA . GLU B 1 125 ? -4.039 35 -0.157 1 97 125 GLU B CA 1
ATOM 4163 C C . GLU B 1 125 ? -5.465 35.562 -0.217 1 97 125 GLU B C 1
ATOM 4165 O O . GLU B 1 125 ? -5.863 36.156 -1.211 1 97 125 GLU B O 1
ATOM 4170 N N . SER B 1 126 ? -6.211 35.375 0.784 1 97.69 126 SER B N 1
ATOM 4171 C CA . SER B 1 126 ? -7.547 35.969 0.841 1 97.69 126 SER B CA 1
ATOM 4172 C C . SER B 1 126 ? -7.48 37.469 1.013 1 97.69 126 SER B C 1
ATOM 4174 O O . SER B 1 126 ? -8.469 38.188 0.792 1 97.69 126 SER B O 1
ATOM 4176 N N . VAL B 1 127 ? -6.363 38 1.504 1 98.62 127 VAL B N 1
ATOM 4177 C CA . VAL B 1 127 ? -6.098 39.406 1.491 1 98.62 127 VAL B CA 1
ATOM 4178 C C . VAL B 1 127 ? -5.707 39.875 0.083 1 98.62 127 VAL B C 1
ATOM 4180 O O . VAL B 1 127 ? -4.684 39.438 -0.448 1 98.62 127 VAL B O 1
ATOM 4183 N N . PRO B 1 128 ? -6.465 40.719 -0.514 1 98.25 128 PRO B N 1
ATOM 4184 C CA . PRO B 1 128 ? -6.246 41.031 -1.926 1 98.25 128 PRO B CA 1
ATOM 4185 C C . PRO B 1 128 ? -4.844 41.562 -2.197 1 98.25 128 PRO B C 1
ATOM 4187 O O . PRO B 1 128 ? -4.348 42.438 -1.459 1 98.25 128 PRO B O 1
ATOM 4190 N N . GLY B 1 129 ? -4.219 40.938 -3.23 1 98 129 GLY B N 1
ATOM 4191 C CA . GLY B 1 129 ? -2.936 41.438 -3.693 1 98 129 GLY B CA 1
ATOM 4192 C C . GLY B 1 129 ? -1.755 40.781 -3.02 1 98 129 GLY B C 1
ATOM 4193 O O . GLY B 1 129 ? -0.615 40.906 -3.467 1 98 129 GLY B O 1
ATOM 4194 N N . THR B 1 130 ? -1.959 40 -2.01 1 98.25 130 THR B N 1
ATOM 4195 C CA . THR B 1 130 ? -0.883 39.406 -1.214 1 98.25 130 THR B CA 1
ATOM 4196 C C . THR B 1 130 ? -0.091 38.406 -2.033 1 98.25 130 THR B C 1
ATOM 4198 O O . THR B 1 130 ? -0.66 37.438 -2.572 1 98.25 130 THR B O 1
ATOM 4201 N N . LYS B 1 131 ? 1.173 38.594 -2.039 1 97.56 131 LYS B N 1
ATOM 4202 C CA . LYS B 1 131 ? 2.094 37.656 -2.66 1 97.56 131 LYS B CA 1
ATOM 4203 C C . LYS B 1 131 ? 2.701 36.719 -1.62 1 97.56 131 LYS B C 1
ATOM 4205 O O . LYS B 1 131 ? 3.279 37.156 -0.631 1 97.56 131 LYS B O 1
ATOM 4210 N N . THR B 1 132 ? 2.588 35.469 -1.91 1 96.5 132 THR B N 1
ATOM 4211 C CA . THR B 1 132 ? 3.129 34.531 -0.956 1 96.5 132 THR B CA 1
ATOM 4212 C C . THR B 1 132 ? 4.332 33.781 -1.546 1 96.5 132 THR B C 1
ATOM 4214 O O . THR B 1 132 ? 4.961 32.969 -0.87 1 96.5 132 THR B O 1
ATOM 4217 N N . ALA B 1 133 ? 4.672 34.062 -2.752 1 94.69 133 ALA B N 1
ATOM 4218 C CA . ALA B 1 133 ? 5.898 33.594 -3.387 1 94.69 133 ALA B CA 1
ATOM 4219 C C . ALA B 1 133 ? 6.918 34.719 -3.52 1 94.69 133 ALA B C 1
ATOM 4221 O O . ALA B 1 133 ? 6.672 35.688 -4.207 1 94.69 133 ALA B O 1
ATOM 4222 N N . LEU B 1 134 ? 7.977 34.531 -2.824 1 95.5 134 LEU B N 1
ATOM 4223 C CA . LEU B 1 134 ? 9.078 35.5 -2.879 1 95.5 134 LEU B CA 1
ATOM 4224 C C . LEU B 1 134 ? 10.383 34.812 -3.258 1 95.5 134 LEU B C 1
ATOM 4226 O O . LEU B 1 134 ? 10.562 33.625 -2.979 1 95.5 134 LEU B O 1
ATOM 4230 N N . SER B 1 135 ? 11.234 35.531 -3.963 1 93.88 135 SER B N 1
ATOM 4231 C CA . SER B 1 135 ? 12.594 35.031 -4.121 1 93.88 135 SER B CA 1
ATOM 4232 C C . SER B 1 135 ? 13.312 34.938 -2.775 1 93.88 135 SER B C 1
ATOM 4234 O O . SER B 1 135 ? 12.883 35.562 -1.8 1 93.88 135 SER B O 1
ATOM 4236 N N . GLN B 1 136 ? 14.305 34.188 -2.758 1 93 136 GLN B N 1
ATOM 4237 C CA . GLN B 1 136 ? 15.094 34.062 -1.533 1 93 136 GLN B CA 1
ATOM 4238 C C . GLN B 1 136 ? 15.617 35.438 -1.079 1 93 136 GLN B C 1
ATOM 4240 O O . GLN B 1 136 ? 15.602 35.719 0.115 1 93 136 GLN B O 1
ATOM 4245 N N . GLU B 1 137 ? 16.031 36.188 -2.035 1 95.31 137 GLU B N 1
ATOM 4246 C CA . GLU B 1 137 ? 16.562 37.531 -1.741 1 95.31 137 GLU B CA 1
ATOM 4247 C C . GLU B 1 137 ? 15.492 38.406 -1.13 1 95.31 137 GLU B C 1
ATOM 4249 O O . GLU B 1 137 ? 15.742 39.094 -0.143 1 95.31 137 GLU B O 1
ATOM 4254 N N . GLU B 1 138 ? 14.344 38.406 -1.71 1 96.75 138 GLU B N 1
ATOM 4255 C CA . GLU B 1 138 ? 13.234 39.188 -1.202 1 96.75 138 GLU B CA 1
ATOM 4256 C C . GLU B 1 138 ? 12.812 38.719 0.191 1 96.75 138 GLU B C 1
ATOM 4258 O O . GLU B 1 138 ? 12.523 39.562 1.063 1 96.75 138 GLU B O 1
ATOM 4263 N N . PHE B 1 139 ? 12.844 37.5 0.352 1 96.56 139 PHE B N 1
ATOM 4264 C CA . PHE B 1 139 ? 12.469 36.875 1.611 1 96.56 139 PHE B CA 1
ATOM 4265 C C . PHE B 1 139 ? 13.414 37.312 2.73 1 96.56 139 PHE B C 1
ATOM 4267 O O . PHE B 1 139 ? 12.977 37.75 3.787 1 96.56 139 PHE B O 1
ATOM 4274 N N . PHE B 1 140 ? 14.695 37.219 2.484 1 96.94 140 PHE B N 1
ATOM 4275 C CA . PHE B 1 140 ? 15.703 37.594 3.463 1 96.94 140 PHE B CA 1
ATOM 4276 C C . PHE B 1 140 ? 15.633 39.094 3.756 1 96.94 140 PHE B C 1
ATOM 4278 O O . PHE B 1 140 ? 15.719 39.5 4.914 1 96.94 140 PHE B O 1
ATOM 4285 N N . ALA B 1 141 ? 15.445 39.844 2.703 1 97.88 141 ALA B N 1
ATOM 4286 C CA . ALA B 1 141 ? 15.391 41.281 2.855 1 97.88 141 ALA B CA 1
ATOM 4287 C C . ALA B 1 141 ? 14.219 41.688 3.734 1 97.88 141 ALA B C 1
ATOM 4289 O O . ALA B 1 141 ? 14.344 42.594 4.57 1 97.88 141 ALA B O 1
ATOM 4290 N N . GLN B 1 142 ? 13.125 41.062 3.541 1 98.25 142 GLN B N 1
ATOM 4291 C CA . GLN B 1 142 ? 11.93 41.406 4.32 1 98.25 142 GLN B CA 1
ATOM 4292 C C . GLN B 1 142 ? 12.125 41.031 5.793 1 98.25 142 GLN B C 1
ATOM 4294 O O . GLN B 1 142 ? 11.805 41.844 6.676 1 98.25 142 GLN B O 1
ATOM 4299 N N . VAL B 1 143 ? 12.664 39.938 6.086 1 98.38 143 VAL B N 1
ATOM 4300 C CA . VAL B 1 143 ? 12.883 39.5 7.469 1 98.38 143 VAL B CA 1
ATOM 4301 C C . VAL B 1 143 ? 13.891 40.438 8.133 1 98.38 143 VAL B C 1
ATOM 4303 O O . VAL B 1 143 ? 13.727 40.812 9.297 1 98.38 143 VAL B O 1
ATOM 4306 N N . ASN B 1 144 ? 14.906 40.781 7.371 1 98.12 144 ASN B N 1
ATOM 4307 C CA . ASN B 1 144 ? 15.922 41.656 7.922 1 98.12 144 ASN B CA 1
ATOM 4308 C C . ASN B 1 144 ? 15.359 43.062 8.211 1 98.12 144 ASN B C 1
ATOM 4310 O O . ASN B 1 144 ? 15.75 43.719 9.18 1 98.12 144 ASN B O 1
ATOM 4314 N N . LYS B 1 145 ? 14.453 43.438 7.387 1 98 145 LYS B N 1
ATOM 4315 C CA . LYS B 1 145 ? 13.938 44.812 7.477 1 98 145 LYS B CA 1
ATOM 4316 C C . LYS B 1 145 ? 12.836 44.906 8.531 1 98 145 LYS B C 1
ATOM 4318 O O . LYS B 1 145 ? 12.836 45.812 9.359 1 98 145 LYS B O 1
ATOM 4323 N N . ILE B 1 146 ? 11.898 43.969 8.5 1 97.69 146 ILE B N 1
ATOM 4324 C CA . ILE B 1 146 ? 10.742 44.188 9.359 1 97.69 146 ILE B CA 1
ATOM 4325 C C . ILE B 1 146 ? 10.633 43.062 10.391 1 97.69 146 ILE B C 1
ATOM 4327 O O . ILE B 1 146 ? 9.719 43.062 11.219 1 97.69 146 ILE B O 1
ATOM 4331 N N . GLY B 1 147 ? 11.445 42.031 10.258 1 97.81 147 GLY B N 1
ATOM 4332 C CA . GLY B 1 147 ? 11.539 41.031 11.289 1 97.81 147 GLY B CA 1
ATOM 4333 C C . GLY B 1 147 ? 10.68 39.812 11.008 1 97.81 147 GLY B C 1
ATOM 4334 O O . GLY B 1 147 ? 10.781 38.812 11.711 1 97.81 147 GLY B O 1
ATOM 4335 N N . LEU B 1 148 ? 9.875 39.875 9.953 1 97.25 148 LEU B N 1
ATOM 4336 C CA . LEU B 1 148 ? 8.969 38.75 9.75 1 97.25 148 LEU B CA 1
ATOM 4337 C C . LEU B 1 148 ? 8.625 38.594 8.266 1 97.25 148 LEU B C 1
ATOM 4339 O O . LEU B 1 148 ? 8.484 39.594 7.551 1 97.25 148 LEU B O 1
ATOM 4343 N N . SER B 1 149 ? 8.547 37.344 7.855 1 97.88 149 SER B N 1
ATOM 4344 C CA . SER B 1 149 ? 8.023 36.969 6.551 1 97.88 149 SER B CA 1
ATOM 4345 C C . SER B 1 149 ? 7.402 35.562 6.602 1 97.88 149 SER B C 1
ATOM 4347 O O . SER B 1 149 ? 7.98 34.656 7.188 1 97.88 149 SER B O 1
ATOM 4349 N N . VAL B 1 150 ? 6.176 35.438 6.133 1 97.56 150 VAL B N 1
ATOM 4350 C CA . VAL B 1 150 ? 5.508 34.156 5.953 1 97.56 150 VAL B CA 1
ATOM 4351 C C . VAL B 1 150 ? 5.223 33.906 4.469 1 97.56 150 VAL B C 1
ATOM 4353 O O . VAL B 1 150 ? 4.5 34.688 3.842 1 97.56 150 VAL B O 1
ATOM 4356 N N . ILE B 1 151 ? 5.82 32.906 3.926 1 96.38 151 ILE B N 1
ATOM 4357 C CA . ILE B 1 151 ? 5.672 32.625 2.498 1 96.38 151 ILE B CA 1
ATOM 4358 C C . ILE B 1 151 ? 5.312 31.172 2.271 1 96.38 151 ILE B C 1
ATOM 4360 O O . ILE B 1 151 ? 5.316 30.375 3.211 1 96.38 151 ILE B O 1
ATOM 4364 N N . GLY B 1 152 ? 4.926 30.891 1.062 1 93.19 152 GLY B N 1
ATOM 4365 C CA . GLY B 1 152 ? 4.684 29.516 0.687 1 93.19 152 GLY B CA 1
ATOM 4366 C C . GLY B 1 152 ? 5.953 28.688 0.604 1 93.19 152 GLY B C 1
ATOM 4367 O O . GLY B 1 152 ? 7.02 29.203 0.272 1 93.19 152 GLY B O 1
ATOM 4368 N N . GLN B 1 153 ? 5.727 27.422 0.846 1 83.56 153 GLN B N 1
ATOM 4369 C CA . GLN B 1 153 ? 6.863 26.516 0.746 1 83.56 153 GLN B CA 1
ATOM 4370 C C . GLN B 1 153 ? 7.383 26.438 -0.687 1 83.56 153 GLN B C 1
ATOM 4372 O O . GLN B 1 153 ? 6.602 26.328 -1.632 1 83.56 153 GLN B O 1
ATOM 4377 N N . SER B 1 154 ? 8.672 26.594 -0.832 1 77.56 154 SER B N 1
ATOM 4378 C CA . SER B 1 154 ? 9.297 26.484 -2.146 1 77.56 154 SER B CA 1
ATOM 4379 C C . SER B 1 154 ? 9.234 25.047 -2.668 1 77.56 154 SER B C 1
ATOM 4381 O O . SER B 1 154 ? 9.219 24.109 -1.883 1 77.56 154 SER B O 1
ATOM 4383 N N . GLU B 1 155 ? 9.211 24.969 -3.906 1 78.56 155 GLU B N 1
ATOM 4384 C CA . GLU B 1 155 ? 9.094 23.656 -4.555 1 78.56 155 GLU B CA 1
ATOM 4385 C C . GLU B 1 155 ? 10.352 22.828 -4.328 1 78.56 155 GLU B C 1
ATOM 4387 O O . GLU B 1 155 ? 10.297 21.594 -4.375 1 78.56 155 GLU B O 1
ATOM 4392 N N . GLY B 1 156 ? 11.352 23.422 -3.918 1 89.31 156 GLY B N 1
ATOM 4393 C CA . GLY B 1 156 ? 12.609 22.688 -3.844 1 89.31 156 GLY B CA 1
ATOM 4394 C C . GLY B 1 156 ? 12.93 22.203 -2.447 1 89.31 156 GLY B C 1
ATOM 4395 O O . GLY B 1 156 ? 13.914 21.484 -2.248 1 89.31 156 GLY B O 1
ATOM 4396 N N . ILE B 1 157 ? 12.023 22.5 -1.498 1 92.62 157 ILE B N 1
ATOM 4397 C CA . ILE B 1 157 ? 12.297 22.094 -0.123 1 92.62 157 ILE B CA 1
ATOM 4398 C C . ILE B 1 157 ? 11.648 20.75 0.161 1 92.62 157 ILE B C 1
ATOM 4400 O O . ILE B 1 157 ? 10.477 20.531 -0.162 1 92.62 157 ILE B O 1
ATOM 4404 N N . ALA B 1 158 ? 12.398 19.828 0.749 1 94.69 158 ALA B N 1
ATOM 4405 C CA . ALA B 1 158 ? 11.906 18.516 1.146 1 94.69 158 ALA B CA 1
ATOM 4406 C C . ALA B 1 158 ? 11.008 17.906 0.069 1 94.69 158 ALA B C 1
ATOM 4408 O O . ALA B 1 158 ? 9.859 17.562 0.337 1 94.69 158 ALA B O 1
ATOM 4409 N N . VAL B 1 159 ? 11.531 17.766 -1.104 1 96.5 159 VAL B N 1
ATOM 4410 C CA . VAL B 1 159 ? 10.82 17.312 -2.297 1 96.5 159 VAL B CA 1
ATOM 4411 C C . VAL B 1 159 ? 10.141 15.977 -2.023 1 96.5 159 VAL B C 1
ATOM 4413 O O . VAL B 1 159 ? 8.992 15.758 -2.42 1 96.5 159 VAL B O 1
ATOM 4416 N N . ALA B 1 160 ? 10.859 15.125 -1.332 1 97.81 160 ALA B N 1
ATOM 4417 C CA . ALA B 1 160 ? 10.305 13.812 -1.007 1 97.81 160 ALA B CA 1
ATOM 4418 C C . ALA B 1 160 ? 9.016 13.945 -0.209 1 97.81 160 ALA B C 1
ATOM 4420 O O . ALA B 1 160 ? 8.047 13.219 -0.454 1 97.81 160 ALA B O 1
ATOM 4421 N N . ASP B 1 161 ? 9 14.844 0.746 1 96.12 161 ASP B N 1
ATOM 4422 C CA . ASP B 1 161 ? 7.828 15.008 1.598 1 96.12 161 ASP B CA 1
ATOM 4423 C C . ASP B 1 161 ? 6.613 15.438 0.78 1 96.12 161 ASP B C 1
ATOM 4425 O O . ASP B 1 161 ? 5.512 14.922 0.978 1 96.12 161 ASP B O 1
ATOM 4429 N N . LYS B 1 162 ? 6.82 16.391 -0.062 1 92.75 162 LYS B N 1
ATOM 4430 C CA . LYS B 1 162 ? 5.723 16.875 -0.901 1 92.75 162 LYS B CA 1
ATOM 4431 C C . LYS B 1 162 ? 5.098 15.719 -1.688 1 92.75 162 LYS B C 1
ATOM 4433 O O . LYS B 1 162 ? 3.873 15.562 -1.701 1 92.75 162 LYS B O 1
ATOM 4438 N N . LYS B 1 163 ? 5.898 14.961 -2.291 1 94.81 163 LYS B N 1
ATOM 4439 C CA . LYS B 1 163 ? 5.43 13.844 -3.104 1 94.81 163 LYS B CA 1
ATOM 4440 C C . LYS B 1 163 ? 4.773 12.766 -2.24 1 94.81 163 LYS B C 1
ATOM 4442 O O . LYS B 1 163 ? 3.695 12.273 -2.568 1 94.81 163 LYS B O 1
ATOM 4447 N N . MET B 1 164 ? 5.449 12.414 -1.176 1 96.94 164 MET B N 1
ATOM 4448 C CA . MET B 1 164 ? 4.949 11.367 -0.292 1 96.94 164 MET B CA 1
ATOM 4449 C C . MET B 1 164 ? 3.625 11.781 0.344 1 96.94 164 MET B C 1
ATOM 4451 O O . MET B 1 164 ? 2.695 10.977 0.435 1 96.94 164 MET B O 1
ATOM 4455 N N . TYR B 1 165 ? 3.551 13 0.79 1 92.81 165 TYR B N 1
ATOM 4456 C CA . TYR B 1 165 ? 2.334 13.453 1.453 1 92.81 165 TYR B CA 1
ATOM 4457 C C . TYR B 1 165 ? 1.149 13.43 0.493 1 92.81 165 TYR B C 1
ATOM 4459 O O . TYR B 1 165 ? 0.034 13.078 0.881 1 92.81 165 TYR B O 1
ATOM 4467 N N . ALA B 1 166 ? 1.367 13.922 -0.729 1 90.19 166 ALA B N 1
ATOM 4468 C CA . ALA B 1 166 ? 0.312 13.898 -1.738 1 90.19 166 ALA B CA 1
ATOM 4469 C C . ALA B 1 166 ? -0.255 12.492 -1.901 1 90.19 166 ALA B C 1
ATOM 4471 O O . ALA B 1 166 ? -1.466 12.32 -2.062 1 90.19 166 ALA B O 1
ATOM 4472 N N . LEU B 1 167 ? 0.599 11.531 -1.822 1 93.88 167 LEU B N 1
ATOM 4473 C CA . LEU B 1 167 ? 0.193 10.141 -1.964 1 93.88 167 LEU B CA 1
ATOM 4474 C C . LEU B 1 167 ? -0.507 9.641 -0.703 1 93.88 167 LEU B C 1
ATOM 4476 O O . LEU B 1 167 ? -1.516 8.938 -0.782 1 93.88 167 LEU B O 1
ATOM 4480 N N . ARG B 1 168 ? 0.018 9.984 0.446 1 95.69 168 ARG B N 1
ATOM 4481 C CA . ARG B 1 168 ? -0.548 9.562 1.722 1 95.69 168 ARG B CA 1
ATOM 4482 C C . ARG B 1 168 ? -1.974 10.078 1.888 1 95.69 168 ARG B C 1
ATOM 4484 O O . ARG B 1 168 ? -2.824 9.398 2.465 1 95.69 168 ARG B O 1
ATOM 4491 N N . ASP B 1 169 ? -2.273 11.188 1.358 1 89.81 169 ASP B N 1
ATOM 4492 C CA . ASP B 1 169 ? -3.564 11.859 1.486 1 89.81 169 ASP B CA 1
ATOM 4493 C C . ASP B 1 169 ? -4.66 11.078 0.762 1 89.81 169 ASP B C 1
ATOM 4495 O O . ASP B 1 169 ? -5.844 11.242 1.057 1 89.81 169 ASP B O 1
ATOM 4499 N N . VAL B 1 170 ? -4.281 10.234 -0.123 1 91.81 170 VAL B N 1
ATOM 4500 C CA . VAL B 1 170 ? -5.293 9.547 -0.919 1 91.81 170 VAL B CA 1
ATOM 4501 C C . VAL B 1 170 ? -5.172 8.039 -0.717 1 91.81 170 VAL B C 1
ATOM 4503 O O . VAL B 1 170 ? -5.871 7.262 -1.373 1 91.81 170 VAL B O 1
ATOM 4506 N N . THR B 1 171 ? -4.316 7.562 0.193 1 96.5 171 THR B N 1
ATOM 4507 C CA . THR B 1 171 ? -4.137 6.133 0.422 1 96.5 171 THR B CA 1
ATOM 4508 C C . THR B 1 171 ? -4.379 5.789 1.889 1 96.5 171 THR B C 1
ATOM 4510 O O . THR B 1 171 ? -4.035 4.691 2.336 1 96.5 171 THR B O 1
ATOM 4513 N N . ALA B 1 172 ? -4.855 6.797 2.652 1 95.19 172 ALA B N 1
ATOM 4514 C CA . ALA B 1 172 ? -5.254 6.602 4.043 1 95.19 172 ALA B CA 1
ATOM 4515 C C . ALA B 1 172 ? -4.051 6.238 4.91 1 95.19 172 ALA B C 1
ATOM 4517 O O . ALA B 1 172 ? -4.141 5.367 5.777 1 95.19 172 ALA B O 1
ATOM 4518 N N . THR B 1 173 ? -2.908 6.887 4.641 1 96.94 173 THR B N 1
ATOM 4519 C CA . THR B 1 173 ? -1.725 6.562 5.43 1 96.94 173 THR B CA 1
ATOM 4520 C C . THR B 1 173 ? -1.164 7.809 6.105 1 96.94 173 THR B C 1
ATOM 4522 O O . THR B 1 173 ? 0.008 7.844 6.484 1 96.94 173 THR B O 1
ATOM 4525 N N . VAL B 1 174 ? -1.969 8.844 6.309 1 93.69 174 VAL B N 1
ATOM 4526 C CA . VAL B 1 174 ? -1.493 10.102 6.879 1 93.69 174 VAL B CA 1
ATOM 4527 C C . VAL B 1 174 ? -1.317 9.953 8.391 1 93.69 174 VAL B C 1
ATOM 4529 O O . VAL B 1 174 ? -0.298 10.367 8.945 1 93.69 174 VAL B O 1
ATOM 4532 N N . SER B 1 175 ? -2.223 9.266 9.07 1 92.5 175 SER B N 1
ATOM 4533 C CA . SER B 1 175 ? -2.285 9.258 10.531 1 92.5 175 SER B CA 1
ATOM 4534 C C . SER B 1 175 ? -1.38 8.18 11.117 1 92.5 175 SER B C 1
ATOM 4536 O O . SER B 1 175 ? -1.852 7.277 11.812 1 92.5 175 SER B O 1
ATOM 4538 N N . CYS B 1 176 ? -0.137 8.297 10.812 1 94.81 176 CYS B N 1
ATOM 4539 C CA . CYS B 1 176 ? 0.931 7.406 11.258 1 94.81 176 CYS B CA 1
ATOM 4540 C C . CYS B 1 176 ? 2.076 8.195 11.875 1 94.81 176 CYS B C 1
ATOM 4542 O O . CYS B 1 176 ? 2.672 9.055 11.227 1 94.81 176 CYS B O 1
ATOM 4544 N N . ILE B 1 177 ? 2.4 7.953 13.125 1 97.56 177 ILE B N 1
ATOM 4545 C CA . ILE B 1 177 ? 3.299 8.789 13.906 1 97.56 177 ILE B CA 1
ATOM 4546 C C . ILE B 1 177 ? 4.641 8.93 13.188 1 97.56 177 ILE B C 1
ATOM 4548 O O . ILE B 1 177 ? 5.113 10.039 12.953 1 97.56 177 ILE B O 1
ATOM 4552 N N . PRO B 1 178 ? 5.281 7.793 12.703 1 98.44 178 PRO B N 1
ATOM 4553 C CA . PRO B 1 178 ? 6.582 7.969 12.055 1 98.44 178 PRO B CA 1
ATOM 4554 C C . PRO B 1 178 ? 6.496 8.781 10.766 1 98.44 178 PRO B C 1
ATOM 4556 O O . PRO B 1 178 ? 7.387 9.586 10.477 1 98.44 178 PRO B O 1
ATOM 4559 N N . LEU B 1 179 ? 5.406 8.594 10.047 1 98.44 179 LEU B N 1
ATOM 4560 C CA . LEU B 1 179 ? 5.285 9.297 8.773 1 98.44 179 LEU B CA 1
ATOM 4561 C C . LEU B 1 179 ? 4.898 10.758 9 1 98.44 179 LEU B C 1
ATOM 4563 O O . LEU B 1 179 ? 5.312 11.641 8.242 1 98.44 179 LEU B O 1
ATOM 4567 N N . ILE B 1 180 ? 4.102 11.078 10.031 1 97.56 180 ILE B N 1
ATOM 4568 C CA . ILE B 1 180 ? 3.791 12.453 10.383 1 97.56 180 ILE B CA 1
ATOM 4569 C C . ILE B 1 180 ? 5.062 13.172 10.836 1 97.56 180 ILE B C 1
ATOM 4571 O O . ILE B 1 180 ? 5.375 14.266 10.352 1 97.56 180 ILE B O 1
ATOM 4575 N N . ALA B 1 181 ? 5.793 12.516 11.719 1 98.56 181 ALA B N 1
ATOM 4576 C CA . ALA B 1 181 ? 7.004 13.117 12.273 1 98.56 181 ALA B CA 1
ATOM 4577 C C . ALA B 1 181 ? 8.031 13.398 11.188 1 98.56 181 ALA B C 1
ATOM 4579 O O . ALA B 1 181 ? 8.609 14.484 11.141 1 98.56 181 ALA B O 1
ATOM 4580 N N . SER B 1 182 ? 8.242 12.422 10.328 1 98.62 182 SER B N 1
ATOM 4581 C CA . SER B 1 182 ? 9.234 12.617 9.273 1 98.62 182 SER B CA 1
ATOM 4582 C C . SER B 1 182 ? 8.797 13.695 8.289 1 98.62 182 SER B C 1
ATOM 4584 O O . SER B 1 182 ? 9.625 14.469 7.797 1 98.62 182 SER B O 1
ATOM 4586 N N . SER B 1 183 ? 7.531 13.773 8.008 1 97.12 183 SER B N 1
ATOM 4587 C CA . SER B 1 183 ? 6.996 14.781 7.098 1 97.12 183 SER B CA 1
ATOM 4588 C C . SER B 1 183 ? 7.195 16.188 7.656 1 97.12 183 SER B C 1
ATOM 4590 O O . SER B 1 183 ? 7.836 17.031 7.023 1 97.12 183 SER B O 1
ATOM 4592 N N . ILE B 1 184 ? 6.754 16.391 8.852 1 96.75 184 ILE B N 1
ATOM 4593 C CA . ILE B 1 184 ? 6.801 17.719 9.469 1 96.75 184 ILE B CA 1
ATOM 4594 C C . ILE B 1 184 ? 8.25 18.141 9.688 1 96.75 184 ILE B C 1
ATOM 4596 O O . ILE B 1 184 ? 8.664 19.219 9.273 1 96.75 184 ILE B O 1
ATOM 4600 N N . MET B 1 185 ? 9.055 17.25 10.242 1 98.25 185 MET B N 1
ATOM 4601 C CA . MET B 1 185 ? 10.391 17.641 10.688 1 98.25 185 MET B CA 1
ATOM 4602 C C . MET B 1 185 ? 11.344 17.766 9.5 1 98.25 185 MET B C 1
ATOM 4604 O O . MET B 1 185 ? 12.273 18.562 9.531 1 98.25 185 MET B O 1
ATOM 4608 N N . SER B 1 186 ? 11.117 16.953 8.445 1 98.06 186 SER B N 1
ATOM 4609 C CA . SER B 1 186 ? 11.969 17.125 7.27 1 98.06 186 SER B CA 1
ATOM 4610 C C . SER B 1 186 ? 11.828 18.516 6.68 1 98.06 186 SER B C 1
ATOM 4612 O O . SER B 1 186 ? 12.828 19.156 6.324 1 98.06 186 SER B O 1
ATOM 4614 N N . LYS B 1 187 ? 10.633 19.062 6.629 1 95.81 187 LYS B N 1
ATOM 4615 C CA . LYS B 1 187 ? 10.383 20.406 6.109 1 95.81 187 LYS B CA 1
ATOM 4616 C C . LYS B 1 187 ? 10.977 21.469 7.023 1 95.81 187 LYS B C 1
ATOM 4618 O O . LYS B 1 187 ? 11.633 22.406 6.555 1 95.81 187 LYS B O 1
ATOM 4623 N N . LYS B 1 188 ? 10.758 21.312 8.281 1 96.44 188 LYS B N 1
ATOM 4624 C CA . LYS B 1 188 ? 11.227 22.312 9.234 1 96.44 188 LYS B CA 1
ATOM 4625 C C . LYS B 1 188 ? 12.75 22.328 9.305 1 96.44 188 LYS B C 1
ATOM 4627 O O . LYS B 1 188 ? 13.359 23.406 9.43 1 96.44 188 LYS B O 1
ATOM 4632 N N . LEU B 1 189 ? 13.375 21.156 9.273 1 97.12 189 LEU B N 1
ATOM 4633 C CA . LEU B 1 189 ? 14.828 21.109 9.266 1 97.12 189 LEU B CA 1
ATOM 4634 C C . LEU B 1 189 ? 15.391 21.719 7.988 1 97.12 189 LEU B C 1
ATOM 4636 O O . LEU B 1 189 ? 16.359 22.469 8.039 1 97.12 189 LEU B O 1
ATOM 4640 N N . ALA B 1 190 ? 14.734 21.469 6.879 1 96.56 190 ALA B N 1
ATOM 4641 C CA . ALA B 1 190 ? 15.188 22 5.59 1 96.56 190 ALA B CA 1
ATOM 4642 C C . ALA B 1 190 ? 15.008 23.5 5.523 1 96.56 190 ALA B C 1
ATOM 4644 O O . ALA B 1 190 ? 15.734 24.188 4.801 1 96.56 190 ALA B O 1
ATOM 4645 N N . SER B 1 191 ? 14.086 24.062 6.281 1 95.12 191 SER B N 1
ATOM 4646 C CA . SER B 1 191 ? 13.781 25.5 6.262 1 95.12 191 SER B CA 1
ATOM 4647 C C . SER B 1 191 ? 14.836 26.297 7.016 1 95.12 191 SER B C 1
ATOM 4649 O O . SER B 1 191 ? 14.953 27.5 6.832 1 95.12 191 SER B O 1
ATOM 4651 N N . GLY B 1 192 ? 15.578 25.719 7.992 1 95.06 192 GLY B N 1
ATOM 4652 C CA . GLY B 1 192 ? 16.828 26.281 8.461 1 95.06 192 GLY B CA 1
ATOM 4653 C C . GLY B 1 192 ? 16.688 27.062 9.75 1 95.06 192 GLY B C 1
ATOM 4654 O O . GLY B 1 192 ? 17.672 27.562 10.289 1 95.06 192 GLY B O 1
ATOM 4655 N N . SER B 1 193 ? 15.516 27.141 10.375 1 96.81 193 SER B N 1
ATOM 4656 C CA . SER B 1 193 ? 15.312 27.938 11.578 1 96.81 193 SER B CA 1
ATOM 4657 C C . SER B 1 193 ? 16.141 27.391 12.742 1 96.81 193 SER B C 1
ATOM 4659 O O . SER B 1 193 ? 16.453 26.203 12.781 1 96.81 193 SER B O 1
ATOM 4661 N N . ASP B 1 194 ? 16.469 28.281 13.688 1 97.81 194 ASP B N 1
ATOM 4662 C CA . ASP B 1 194 ? 17.266 27.922 14.859 1 97.81 194 ASP B CA 1
ATOM 4663 C C . ASP B 1 194 ? 16.406 27.219 15.914 1 97.81 194 ASP B C 1
ATOM 4665 O O . ASP B 1 194 ? 16.891 26.359 16.641 1 97.81 194 ASP B O 1
ATOM 4669 N N . ALA B 1 195 ? 15.219 27.672 16 1 98.38 195 ALA B N 1
ATOM 4670 C CA . ALA B 1 195 ? 14.266 27.172 16.984 1 98.38 195 ALA B CA 1
ATOM 4671 C C . ALA B 1 195 ? 12.906 26.891 16.359 1 98.38 195 ALA B C 1
ATOM 4673 O O . ALA B 1 195 ? 12.5 27.594 15.422 1 98.38 195 ALA B O 1
ATOM 4674 N N . ILE B 1 196 ? 12.211 25.859 16.859 1 98.5 196 ILE B N 1
ATOM 4675 C CA . ILE B 1 196 ? 10.938 25.422 16.281 1 98.5 196 ILE B CA 1
ATOM 4676 C C . ILE B 1 196 ? 9.945 25.125 17.406 1 98.5 196 ILE B C 1
ATOM 4678 O O . ILE B 1 196 ? 10.234 24.328 18.312 1 98.5 196 ILE B O 1
ATOM 4682 N N . LEU B 1 197 ? 8.82 25.734 17.375 1 98.75 197 LEU B N 1
ATOM 4683 C CA . LEU B 1 197 ? 7.711 25.344 18.234 1 98.75 197 LEU B CA 1
ATOM 4684 C C . LEU B 1 197 ? 6.664 24.547 17.469 1 98.75 197 LEU B C 1
ATOM 4686 O O . LEU B 1 197 ? 6.172 25 16.422 1 98.75 197 LEU B O 1
ATOM 4690 N N . LEU B 1 198 ? 6.363 23.375 17.953 1 98.62 198 LEU B N 1
ATOM 4691 C CA . LEU B 1 198 ? 5.352 22.531 17.344 1 98.62 198 LEU B CA 1
ATOM 4692 C C . LEU B 1 198 ? 4.043 22.594 18.109 1 98.62 198 LEU B C 1
ATOM 4694 O O . LEU B 1 198 ? 4.02 22.359 19.328 1 98.62 198 LEU B O 1
ATOM 4698 N N . ASP B 1 199 ? 3.027 23.016 17.453 1 98.19 199 ASP B N 1
ATOM 4699 C CA . ASP B 1 199 ? 1.67 22.922 17.984 1 98.19 199 ASP B CA 1
ATOM 4700 C C . ASP B 1 199 ? 1.028 21.594 17.594 1 98.19 199 ASP B C 1
ATOM 4702 O O . ASP B 1 199 ? 0.484 21.453 16.5 1 98.19 199 ASP B O 1
ATOM 4706 N N . VAL B 1 200 ? 1.031 20.609 18.5 1 98.38 200 VAL B N 1
ATOM 4707 C CA . VAL B 1 200 ? 0.482 19.281 18.25 1 98.38 200 VAL B CA 1
ATOM 4708 C C . VAL B 1 200 ? -0.955 19.219 18.766 1 98.38 200 VAL B C 1
ATOM 4710 O O . VAL B 1 200 ? -1.184 19 19.953 1 98.38 200 VAL B O 1
ATOM 4713 N N . THR B 1 201 ? -1.843 19.25 17.844 1 96.69 201 THR B N 1
ATOM 4714 C CA . THR B 1 201 ? -3.25 19.25 18.234 1 96.69 201 THR B CA 1
ATOM 4715 C C . THR B 1 201 ? -3.719 17.828 18.547 1 96.69 201 THR B C 1
ATOM 4717 O O . THR B 1 201 ? -3.145 16.859 18.062 1 96.69 201 THR B O 1
ATOM 4720 N N . THR B 1 202 ? -4.742 17.75 19.406 1 97 202 THR B N 1
ATOM 4721 C CA . THR B 1 202 ? -5.316 16.469 19.812 1 97 202 THR B CA 1
ATOM 4722 C C . THR B 1 202 ? -6.84 16.531 19.812 1 97 202 THR B C 1
ATOM 4724 O O . THR B 1 202 ? -7.422 17.578 20.156 1 97 202 THR B O 1
ATOM 4727 N N . GLY B 1 203 ? -7.43 15.469 19.344 1 95.06 203 GLY B N 1
ATOM 4728 C CA . GLY B 1 203 ? -8.883 15.398 19.375 1 95.06 203 GLY B CA 1
ATOM 4729 C C . GLY B 1 203 ? -9.5 15.07 18.031 1 95.06 203 GLY B C 1
ATOM 4730 O O . GLY B 1 203 ? -8.812 14.609 17.125 1 95.06 203 GLY B O 1
ATOM 4731 N N . THR B 1 204 ? -10.781 15.297 17.859 1 93.69 204 THR B N 1
ATOM 4732 C CA . THR B 1 204 ? -11.562 14.852 16.719 1 93.69 204 THR B CA 1
ATOM 4733 C C . THR B 1 204 ? -11.094 15.547 15.445 1 93.69 204 THR B C 1
ATOM 4735 O O . THR B 1 204 ? -11.164 14.969 14.359 1 93.69 204 THR B O 1
ATOM 4738 N N . GLY B 1 205 ? -10.57 16.719 15.578 1 92.94 205 GLY B N 1
ATOM 4739 C CA . GLY B 1 205 ? -10.141 17.469 14.406 1 92.94 205 GLY B CA 1
ATOM 4740 C C . GLY B 1 205 ? -8.664 17.297 14.102 1 92.94 205 GLY B C 1
ATOM 4741 O O . GLY B 1 205 ? -8.141 17.922 13.172 1 92.94 205 GLY B O 1
ATOM 4742 N N . ALA B 1 206 ? -8.008 16.484 14.93 1 93.69 206 ALA B N 1
ATOM 4743 C CA . ALA B 1 206 ? -6.562 16.312 14.812 1 93.69 206 ALA B CA 1
ATOM 4744 C C . ALA B 1 206 ? -6.227 14.938 14.227 1 93.69 206 ALA B C 1
ATOM 4746 O O . ALA B 1 206 ? -7.098 14.07 14.109 1 93.69 206 ALA B O 1
ATOM 4747 N N . PHE B 1 207 ? -5.023 14.789 13.828 1 90.69 207 PHE B N 1
ATOM 4748 C CA . PHE B 1 207 ? -4.539 13.477 13.398 1 90.69 207 PHE B CA 1
ATOM 4749 C C . PHE B 1 207 ? -4.508 12.5 14.562 1 90.69 207 PHE B C 1
ATOM 4751 O O . PHE B 1 207 ? -4.957 11.359 14.438 1 90.69 207 PHE B O 1
ATOM 4758 N N . MET B 1 208 ? -3.928 13.008 15.648 1 94.06 208 MET B N 1
ATOM 4759 C CA . MET B 1 208 ? -3.939 12.203 16.859 1 94.06 208 MET B CA 1
ATOM 4760 C C . MET B 1 208 ? -5.23 12.422 17.641 1 94.06 208 MET B C 1
ATOM 4762 O O . MET B 1 208 ? -5.66 13.555 17.844 1 94.06 208 MET B O 1
ATOM 4766 N N . LYS B 1 209 ? -5.797 11.359 18.141 1 93.62 209 LYS B N 1
ATOM 4767 C CA . LYS B 1 209 ? -7.117 11.461 18.766 1 93.62 209 LYS B CA 1
ATOM 4768 C C . LYS B 1 209 ? -7.008 11.523 20.281 1 93.62 209 LYS B C 1
ATOM 4770 O O . LYS B 1 209 ? -7.93 11.992 20.953 1 93.62 209 LYS B O 1
ATOM 4775 N N . THR B 1 210 ? -5.836 11.141 20.781 1 96.31 210 THR B N 1
ATOM 4776 C CA . THR B 1 210 ? -5.684 11.133 22.234 1 96.31 210 THR B CA 1
ATOM 4777 C C . THR B 1 210 ? -4.465 11.945 22.656 1 96.31 210 THR B C 1
ATOM 4779 O O . THR B 1 210 ? -3.521 12.109 21.875 1 96.31 210 THR B O 1
ATOM 4782 N N . VAL B 1 211 ? -4.484 12.383 23.844 1 97.31 211 VAL B N 1
ATOM 4783 C CA . VAL B 1 211 ? -3.395 13.172 24.406 1 97.31 211 VAL B CA 1
ATOM 4784 C C . VAL B 1 211 ? -2.123 12.336 24.469 1 97.31 211 VAL B C 1
ATOM 4786 O O . VAL B 1 211 ? -1.035 12.812 24.141 1 97.31 211 VAL B O 1
ATOM 4789 N N . ASP B 1 212 ? -2.275 11.086 24.797 1 97.88 212 ASP B N 1
ATOM 4790 C CA . ASP B 1 212 ? -1.113 10.203 24.922 1 97.88 212 ASP B CA 1
ATOM 4791 C C . ASP B 1 212 ? -0.42 10.023 23.562 1 97.88 212 ASP B C 1
ATOM 4793 O O . ASP B 1 212 ? 0.807 10.102 23.484 1 97.88 212 ASP B O 1
ATOM 4797 N N . GLN B 1 213 ? -1.177 9.789 22.547 1 97.06 213 GLN B N 1
ATOM 4798 C CA . GLN B 1 213 ? -0.61 9.656 21.203 1 97.06 213 GLN B CA 1
ATOM 4799 C C . GLN B 1 213 ? 0.037 10.961 20.75 1 97.06 213 GLN B C 1
ATOM 4801 O O . GLN B 1 213 ? 1.065 10.953 20.078 1 97.06 213 GLN B O 1
ATOM 4806 N N . SER B 1 214 ? -0.626 12.031 21.094 1 98.25 214 SER B N 1
ATOM 4807 C CA . SER B 1 214 ? -0.097 13.344 20.734 1 98.25 214 SER B CA 1
ATOM 4808 C C . SER B 1 214 ? 1.234 13.609 21.422 1 98.25 214 SER B C 1
ATOM 4810 O O . SER B 1 214 ? 2.148 14.18 20.828 1 98.25 214 SER B O 1
ATOM 4812 N N . ILE B 1 215 ? 1.332 13.219 22.641 1 98.56 215 ILE B N 1
ATOM 4813 C CA . ILE B 1 215 ? 2.572 13.375 23.391 1 98.56 215 ILE B CA 1
ATOM 4814 C C . ILE B 1 215 ? 3.662 12.492 22.781 1 98.56 215 ILE B C 1
ATOM 4816 O O . ILE B 1 215 ? 4.812 12.914 22.656 1 98.56 215 ILE B O 1
ATOM 4820 N N . GLU B 1 216 ? 3.27 11.273 22.391 1 98.25 216 GLU B N 1
ATOM 4821 C CA . GLU B 1 216 ? 4.219 10.391 21.719 1 98.25 216 GLU B CA 1
ATOM 4822 C C . GLU B 1 216 ? 4.762 11.023 20.453 1 98.25 216 GLU B C 1
ATOM 4824 O O . GLU B 1 216 ? 5.973 11.008 20.203 1 98.25 216 GLU B O 1
ATOM 4829 N N . LEU B 1 217 ? 3.889 11.531 19.656 1 98.38 217 LEU B N 1
ATOM 4830 C CA . LEU B 1 217 ? 4.281 12.219 18.438 1 98.38 217 LEU B CA 1
ATOM 4831 C C . LEU B 1 217 ? 5.191 13.398 18.75 1 98.38 217 LEU B C 1
ATOM 4833 O O . LEU B 1 217 ? 6.227 13.586 18.094 1 98.38 217 LEU B O 1
ATOM 4837 N N . ALA B 1 218 ? 4.859 14.164 19.703 1 98.75 218 ALA B N 1
ATOM 4838 C CA . ALA B 1 218 ? 5.621 15.344 20.109 1 98.75 218 ALA B CA 1
ATOM 4839 C C . ALA B 1 218 ? 7.027 14.961 20.562 1 98.75 218 ALA B C 1
ATOM 4841 O O . ALA B 1 218 ? 8.008 15.602 20.172 1 98.75 218 ALA B O 1
ATOM 4842 N N . LYS B 1 219 ? 7.109 13.961 21.406 1 98.62 219 LYS B N 1
ATOM 4843 C CA . LYS B 1 219 ? 8.406 13.5 21.891 1 98.62 219 LYS B CA 1
ATOM 4844 C C . LYS B 1 219 ? 9.328 13.117 20.734 1 98.62 219 LYS B C 1
ATOM 4846 O O . LYS B 1 219 ? 10.508 13.477 20.719 1 98.62 219 LYS B O 1
ATOM 4851 N N . LEU B 1 220 ? 8.75 12.398 19.797 1 98.56 220 LEU B N 1
ATOM 4852 C CA . LEU B 1 220 ? 9.523 11.953 18.641 1 98.56 220 LEU B CA 1
ATOM 4853 C C . LEU B 1 220 ? 10.023 13.141 17.828 1 98.56 220 LEU B C 1
ATOM 4855 O O . LEU B 1 220 ? 11.195 13.195 17.453 1 98.56 220 LEU B O 1
ATOM 4859 N N . MET B 1 221 ? 9.172 14.117 17.578 1 98.75 221 MET B N 1
ATOM 4860 C CA . MET B 1 221 ? 9.539 15.281 16.781 1 98.75 221 MET B CA 1
ATOM 4861 C C . MET B 1 221 ? 10.562 16.141 17.516 1 98.75 221 MET B C 1
ATOM 4863 O O . MET B 1 221 ? 11.523 16.625 16.906 1 98.75 221 MET B O 1
ATOM 4867 N N . VAL B 1 222 ? 10.398 16.312 18.797 1 98.75 222 VAL B N 1
ATOM 4868 C CA . VAL B 1 222 ? 11.344 17.078 19.609 1 98.75 222 VAL B CA 1
ATOM 4869 C C . VAL B 1 222 ? 12.711 16.391 19.578 1 98.75 222 VAL B C 1
ATOM 4871 O O . VAL B 1 222 ? 13.742 17.047 19.422 1 98.75 222 VAL B O 1
ATOM 4874 N N . SER B 1 223 ? 12.688 15.109 19.719 1 98.5 223 SER B N 1
ATOM 4875 C CA . SER B 1 223 ? 13.938 14.344 19.703 1 98.5 223 SER B CA 1
ATOM 4876 C C . SER B 1 223 ? 14.648 14.5 18.359 1 98.5 223 SER B C 1
ATOM 4878 O O . SER B 1 223 ? 15.859 14.734 18.328 1 98.5 223 SER B O 1
ATOM 4880 N N . ILE B 1 224 ? 13.945 14.406 17.281 1 98.25 224 ILE B N 1
ATOM 4881 C CA . ILE B 1 224 ? 14.508 14.523 15.945 1 98.25 224 ILE B CA 1
ATOM 4882 C C . ILE B 1 224 ? 15.133 15.906 15.773 1 98.25 224 ILE B C 1
ATOM 4884 O O . ILE B 1 224 ? 16.266 16.031 15.32 1 98.25 224 ILE B O 1
ATOM 4888 N N . GLY B 1 225 ? 14.398 16.969 16.109 1 98.12 225 GLY B N 1
ATOM 4889 C CA . GLY B 1 225 ? 14.906 18.312 15.977 1 98.12 225 GLY B CA 1
ATOM 4890 C C . GLY B 1 225 ? 16.109 18.594 16.844 1 98.12 225 GLY B C 1
ATOM 4891 O O . GLY B 1 225 ? 17.094 19.203 16.391 1 98.12 225 GLY B O 1
ATOM 4892 N N . THR B 1 226 ? 16.062 18.078 18.078 1 97.56 226 THR B N 1
ATOM 4893 C CA . THR B 1 226 ? 17.156 18.297 19.016 1 97.56 226 THR B CA 1
ATOM 4894 C C . THR B 1 226 ? 18.422 17.609 18.531 1 97.56 226 THR B C 1
ATOM 4896 O O . THR B 1 226 ? 19.516 18.172 18.641 1 97.56 226 THR B O 1
ATOM 4899 N N . HIS B 1 227 ? 18.297 16.484 18 1 95.62 227 HIS B N 1
ATOM 4900 C CA . HIS B 1 227 ? 19.453 15.742 17.5 1 95.62 227 HIS B CA 1
ATOM 4901 C C . HIS B 1 227 ? 20.062 16.422 16.266 1 95.62 227 HIS B C 1
ATOM 4903 O O . HIS B 1 227 ? 21.219 16.188 15.938 1 95.62 227 HIS B O 1
ATOM 4909 N N . HIS B 1 228 ? 19.312 17.203 15.648 1 95.44 228 HIS B N 1
ATOM 4910 C CA . HIS B 1 228 ? 19.797 17.953 14.492 1 95.44 228 HIS B CA 1
ATOM 4911 C C . HIS B 1 228 ? 20.281 19.344 14.898 1 95.44 228 HIS B C 1
ATOM 4913 O O . HIS B 1 228 ? 20.469 20.219 14.047 1 95.44 228 HIS B O 1
ATOM 4919 N N . GLY B 1 229 ? 20.328 19.562 16.172 1 96 229 GLY B N 1
ATOM 4920 C CA . GLY B 1 229 ? 20.922 20.781 16.688 1 96 229 GLY B CA 1
ATOM 4921 C C . GLY B 1 229 ? 19.953 21.938 16.781 1 96 229 GLY B C 1
ATOM 4922 O O . GLY B 1 229 ? 20.359 23.094 16.906 1 96 229 GLY B O 1
ATOM 4923 N N . ARG B 1 230 ? 18.656 21.688 16.719 1 97.56 230 ARG B N 1
ATOM 4924 C CA . ARG B 1 230 ? 17.656 22.75 16.828 1 97.56 230 ARG B CA 1
ATOM 4925 C C . ARG B 1 230 ? 17.094 22.797 18.25 1 97.56 230 ARG B C 1
ATOM 4927 O O . ARG B 1 230 ? 17.078 21.797 18.953 1 97.56 230 ARG B O 1
ATOM 4934 N N . ARG B 1 231 ? 16.688 23.969 18.641 1 98.12 231 ARG B N 1
ATOM 4935 C CA . ARG B 1 231 ? 15.875 24.109 19.844 1 98.12 231 ARG B CA 1
ATOM 4936 C C . ARG B 1 231 ? 14.406 23.859 19.531 1 98.12 231 ARG B C 1
ATOM 4938 O O . ARG B 1 231 ? 13.773 24.641 18.812 1 98.12 231 ARG B O 1
ATOM 4945 N N . VAL B 1 232 ? 13.859 22.766 20.109 1 98.56 232 VAL B N 1
ATOM 4946 C CA . VAL B 1 232 ? 12.5 22.391 19.734 1 98.56 232 VAL B CA 1
ATOM 4947 C C . VAL B 1 232 ? 11.648 22.172 20.969 1 98.56 232 VAL B C 1
ATOM 4949 O O . VAL B 1 232 ? 12.117 21.609 21.969 1 98.56 232 VAL B O 1
ATOM 4952 N N . ALA B 1 233 ? 10.469 22.641 20.969 1 98.75 233 ALA B N 1
ATOM 4953 C CA . ALA B 1 233 ? 9.422 22.359 21.953 1 98.75 233 ALA B CA 1
ATOM 4954 C C . ALA B 1 233 ? 8.086 22.078 21.266 1 98.75 233 ALA B C 1
ATOM 4956 O O . ALA B 1 233 ? 7.883 22.469 20.109 1 98.75 233 ALA B O 1
ATOM 4957 N N . ALA B 1 234 ? 7.242 21.312 21.938 1 98.88 234 ALA B N 1
ATOM 4958 C CA . ALA B 1 234 ? 5.926 20.984 21.391 1 98.88 234 ALA B CA 1
ATOM 4959 C C . ALA B 1 234 ? 4.836 21.172 22.438 1 98.88 234 ALA B C 1
ATOM 4961 O O . ALA B 1 234 ? 4.996 20.766 23.594 1 98.88 234 ALA B O 1
ATOM 4962 N N . MET B 1 235 ? 3.834 21.812 22.031 1 98.62 235 MET B N 1
ATOM 4963 C CA . MET B 1 235 ? 2.666 21.984 22.891 1 98.62 235 MET B CA 1
ATOM 4964 C C . MET B 1 235 ? 1.504 21.125 22.406 1 98.62 235 MET B C 1
ATOM 4966 O O . MET B 1 235 ? 1.216 21.078 21.203 1 98.62 235 MET B O 1
ATOM 4970 N N . ILE B 1 236 ? 0.853 20.422 23.359 1 98.69 236 ILE B N 1
ATOM 4971 C CA . ILE B 1 236 ? -0.339 19.656 23.031 1 98.69 236 ILE B CA 1
ATOM 4972 C C . ILE B 1 236 ? -1.586 20.516 23.234 1 98.69 236 ILE B C 1
ATOM 4974 O O . ILE B 1 236 ? -1.938 20.844 24.375 1 98.69 236 ILE B O 1
ATOM 4978 N N . THR B 1 237 ? -2.266 20.844 22.172 1 98.12 237 THR B N 1
ATOM 4979 C CA . THR B 1 237 ? -3.402 21.75 22.25 1 98.12 237 THR B CA 1
ATOM 4980 C C . THR B 1 237 ? -4.691 21.047 21.844 1 98.12 237 THR B C 1
ATOM 4982 O O . THR B 1 237 ? -4.664 20.094 21.062 1 98.12 237 THR B O 1
ATOM 4985 N N . ASP B 1 238 ? -5.758 21.531 22.266 1 97 238 ASP B N 1
ATOM 4986 C CA . ASP B 1 238 ? -7.066 20.906 22.062 1 97 238 ASP B CA 1
ATOM 4987 C C . ASP B 1 238 ? -7.598 21.188 20.656 1 97 238 ASP B C 1
ATOM 4989 O O . ASP B 1 238 ? -7.41 22.281 20.125 1 97 238 ASP B O 1
ATOM 4993 N N . MET B 1 239 ? -8.211 20.141 20.094 1 96.31 239 MET B N 1
ATOM 4994 C CA . MET B 1 239 ? -8.875 20.297 18.797 1 96.31 239 MET B CA 1
ATOM 4995 C C . MET B 1 239 ? -10.164 19.469 18.75 1 96.31 239 MET B C 1
ATOM 4997 O O . MET B 1 239 ? -10.555 18.984 17.672 1 96.31 239 MET B O 1
ATOM 5001 N N . ASP B 1 240 ? -10.727 19.281 19.891 1 94.88 240 ASP B N 1
ATOM 5002 C CA . ASP B 1 240 ? -12.07 18.719 19.953 1 94.88 240 ASP B CA 1
ATOM 5003 C C . ASP B 1 240 ? -13.125 19.766 19.594 1 94.88 240 ASP B C 1
ATOM 5005 O O . ASP B 1 240 ? -14.266 19.422 19.266 1 94.88 240 ASP B O 1
ATOM 5009 N N . THR B 1 241 ? -12.711 20.953 19.719 1 93.81 241 THR B N 1
ATOM 5010 C CA . THR B 1 241 ? -13.523 22.109 19.328 1 93.81 241 THR B CA 1
ATOM 5011 C C . THR B 1 241 ? -12.734 23.047 18.406 1 93.81 241 THR B C 1
ATOM 5013 O O . THR B 1 241 ? -11.562 23.328 18.656 1 93.81 241 THR B O 1
ATOM 5016 N N . PRO B 1 242 ? -13.438 23.484 17.328 1 96.25 242 PRO B N 1
ATOM 5017 C CA . PRO B 1 242 ? -12.711 24.453 16.5 1 96.25 242 PRO B CA 1
ATOM 5018 C C . PRO B 1 242 ? -12.188 25.641 17.312 1 96.25 242 PRO B C 1
ATOM 5020 O O . PRO B 1 242 ? -12.859 26.109 18.234 1 96.25 242 PRO B O 1
ATOM 5023 N N . LEU B 1 243 ? -11.047 26.078 16.953 1 96.56 243 LEU B N 1
ATOM 5024 C CA . LEU B 1 243 ? -10.445 27.203 17.656 1 96.56 243 LEU B CA 1
ATOM 5025 C C . LEU B 1 243 ? -11.047 28.531 17.188 1 96.56 243 LEU B C 1
ATOM 5027 O O . LEU B 1 243 ? -11.094 28.797 15.992 1 96.56 243 LEU B O 1
ATOM 5031 N N . GLY B 1 244 ? -11.523 29.328 18.188 1 97.38 244 GLY B N 1
ATOM 5032 C CA . GLY B 1 244 ? -12.219 30.547 17.828 1 97.38 244 GLY B CA 1
ATOM 5033 C C . GLY B 1 244 ? -13.617 30.312 17.297 1 97.38 244 GLY B C 1
ATOM 5034 O O . GLY B 1 244 ? -14.266 29.328 17.656 1 97.38 244 GLY B O 1
ATOM 5035 N N . HIS B 1 245 ? -14.062 31.281 16.469 1 98.12 245 HIS B N 1
ATOM 5036 C CA . HIS B 1 245 ? -15.43 31.203 15.992 1 98.12 245 HIS B CA 1
ATOM 5037 C C . HIS B 1 245 ? -15.477 31.109 14.469 1 98.12 245 HIS B C 1
ATOM 5039 O O . HIS B 1 245 ? -16.484 30.703 13.891 1 98.12 245 HIS B O 1
ATOM 5045 N N . ASN B 1 246 ? -14.445 31.547 13.859 1 98.25 246 ASN B N 1
ATOM 5046 C CA . ASN B 1 246 ? -14.469 31.672 12.406 1 98.25 246 ASN B CA 1
ATOM 5047 C C . ASN B 1 246 ? -13.68 30.562 11.734 1 98.25 246 ASN B C 1
ATOM 5049 O O . ASN B 1 246 ? -12.531 30.281 12.109 1 98.25 246 ASN B O 1
ATOM 5053 N N . ILE B 1 247 ? -14.234 29.906 10.797 1 97.94 247 ILE B N 1
ATOM 5054 C CA . ILE B 1 247 ? -13.625 28.844 9.992 1 97.94 247 ILE B CA 1
ATOM 5055 C C . ILE B 1 247 ? -13.688 29.234 8.516 1 97.94 247 ILE B C 1
ATOM 5057 O O . ILE B 1 247 ? -14.758 29.547 7.988 1 97.94 247 ILE B O 1
ATOM 5061 N N . GLY B 1 248 ? -12.531 29.219 7.816 1 97 248 GLY B N 1
ATOM 5062 C CA . GLY B 1 248 ? -12.383 29.609 6.426 1 97 248 GLY B CA 1
ATOM 5063 C C . GLY B 1 248 ? -11.07 30.312 6.141 1 97 248 GLY B C 1
ATOM 5064 O O . GLY B 1 248 ? -10.031 29.938 6.688 1 97 248 GLY B O 1
ATOM 5065 N N . ASN B 1 249 ? -11.18 31.266 5.207 1 97.69 249 ASN B N 1
ATOM 5066 C CA . ASN B 1 249 ? -9.969 32 4.859 1 97.69 249 ASN B CA 1
ATOM 5067 C C . ASN B 1 249 ? -10.047 33.469 5.309 1 97.69 249 ASN B C 1
ATOM 5069 O O . ASN B 1 249 ? -9.578 33.812 6.395 1 97.69 249 ASN B O 1
ATOM 5073 N N . SER B 1 250 ? -10.883 34.281 4.625 1 98.25 250 SER B N 1
ATOM 5074 C CA . SER B 1 250 ? -11.023 35.656 5.035 1 98.25 250 SER B CA 1
ATOM 5075 C C . SER B 1 250 ? -11.578 35.781 6.449 1 98.25 250 SER B C 1
ATOM 5077 O O . SER B 1 250 ? -11.18 36.656 7.215 1 98.25 250 SER B O 1
ATOM 5079 N N . LEU B 1 251 ? -12.422 34.812 6.77 1 98.31 251 LEU B N 1
ATOM 5080 C CA . LEU B 1 251 ? -13.016 34.812 8.102 1 98.31 251 LEU B CA 1
ATOM 5081 C C . LEU B 1 251 ? -11.945 34.625 9.172 1 98.31 251 LEU B C 1
ATOM 5083 O O . LEU B 1 251 ? -11.977 35.312 10.211 1 98.31 251 LEU B O 1
ATOM 5087 N N . GLU B 1 252 ? -11.062 33.719 8.922 1 98.31 252 GLU B N 1
ATOM 5088 C CA . GLU B 1 252 ? -10 33.469 9.891 1 98.31 252 GLU B CA 1
ATOM 5089 C C . GLU B 1 252 ? -9.016 34.625 9.953 1 98.31 252 GLU B C 1
ATOM 5091 O O . GLU B 1 252 ? -8.477 34.938 11.016 1 98.31 252 GLU B O 1
ATOM 5096 N N . VAL B 1 253 ? -8.781 35.312 8.812 1 98.69 253 VAL B N 1
ATOM 5097 C CA . VAL B 1 253 ? -7.941 36.5 8.812 1 98.69 253 VAL B CA 1
ATOM 5098 C C . VAL B 1 253 ? -8.57 37.594 9.695 1 98.69 253 VAL B C 1
ATOM 5100 O O . VAL B 1 253 ? -7.895 38.188 10.539 1 98.69 253 VAL B O 1
ATOM 5103 N N . MET B 1 254 ? -9.844 37.812 9.555 1 98.69 254 MET B N 1
ATOM 5104 C CA . MET B 1 254 ? -10.562 38.812 10.344 1 98.69 254 MET B CA 1
ATOM 5105 C C . MET B 1 254 ? -10.414 38.531 11.836 1 98.69 254 MET B C 1
ATOM 5107 O O . MET B 1 254 ? -10.102 39.438 12.609 1 98.69 254 MET B O 1
ATOM 5111 N N . GLU B 1 255 ? -10.625 37.281 12.148 1 98.62 255 GLU B N 1
ATOM 5112 C CA . GLU B 1 255 ? -10.57 36.938 13.562 1 98.62 255 GLU B CA 1
ATOM 5113 C C . GLU B 1 255 ? -9.148 37.031 14.102 1 98.62 255 GLU B C 1
ATOM 5115 O O . GLU B 1 255 ? -8.953 37.375 15.273 1 98.62 255 GLU B O 1
ATOM 5120 N N . SER B 1 256 ? -8.188 36.719 13.312 1 98.75 256 SER B N 1
ATOM 5121 C CA . SER B 1 256 ? -6.793 36.938 13.695 1 98.75 256 SER B CA 1
ATOM 5122 C C . SER B 1 256 ? -6.504 38.375 14.008 1 98.75 256 SER B C 1
ATOM 5124 O O . SER B 1 256 ? -5.824 38.688 14.992 1 98.75 256 SER B O 1
ATOM 5126 N N . MET B 1 257 ? -7.008 39.312 13.156 1 98.75 257 MET B N 1
ATOM 5127 C CA . MET B 1 257 ? -6.832 40.719 13.391 1 98.75 257 MET B CA 1
ATOM 5128 C C . MET B 1 257 ? -7.504 41.156 14.695 1 98.75 257 MET B C 1
ATOM 5130 O O . MET B 1 257 ? -6.957 41.969 15.445 1 98.75 257 MET B O 1
ATOM 5134 N N . ASP B 1 258 ? -8.641 40.594 14.938 1 98.75 258 ASP B N 1
ATOM 5135 C CA . ASP B 1 258 ? -9.344 40.906 16.172 1 98.75 258 ASP B CA 1
ATOM 5136 C C . ASP B 1 258 ? -8.492 40.562 17.391 1 98.75 258 ASP B C 1
ATOM 5138 O O . ASP B 1 258 ? -8.461 41.312 18.375 1 98.75 258 ASP B O 1
ATOM 5142 N N . VAL B 1 259 ? -7.832 39.406 17.359 1 98.81 259 VAL B N 1
ATOM 5143 C CA . VAL B 1 259 ? -6.949 39.031 18.453 1 98.81 259 VAL B CA 1
ATOM 5144 C C . VAL B 1 259 ? -5.82 40.031 18.594 1 98.81 259 VAL B C 1
ATOM 5146 O O . VAL B 1 259 ? -5.512 40.5 19.703 1 98.81 259 VAL B O 1
ATOM 5149 N N . LEU B 1 260 ? -5.195 40.438 17.469 1 98.81 260 LEU B N 1
ATOM 5150 C CA . LEU B 1 260 ? -4.062 41.344 17.469 1 98.81 260 LEU B CA 1
ATOM 5151 C C . LEU B 1 260 ? -4.488 42.719 17.953 1 98.81 260 LEU B C 1
ATOM 5153 O O . LEU B 1 260 ? -3.67 43.5 18.469 1 98.81 260 LEU B O 1
ATOM 5157 N N . LYS B 1 261 ? -5.777 43.031 17.781 1 98.31 261 LYS B N 1
ATOM 5158 C CA . LYS B 1 261 ? -6.328 44.312 18.219 1 98.31 261 LYS B CA 1
ATOM 5159 C C . LYS B 1 261 ? -6.832 44.219 19.656 1 98.31 261 LYS B C 1
ATOM 5161 O O . LYS B 1 261 ? -7.352 45.188 20.188 1 98.31 261 LYS B O 1
ATOM 5166 N N . GLY B 1 262 ? -6.77 43.031 20.266 1 97.81 262 GLY B N 1
ATOM 5167 C CA . GLY B 1 262 ? -7.117 42.844 21.672 1 97.81 262 GLY B CA 1
ATOM 5168 C C . GLY B 1 262 ? -8.586 42.562 21.891 1 97.81 262 GLY B C 1
ATOM 5169 O O . GLY B 1 262 ? -9.102 42.719 23 1 97.81 262 GLY B O 1
ATOM 5170 N N . ARG B 1 263 ? -9.273 42.125 20.922 1 97.5 263 ARG B N 1
ATOM 5171 C CA . ARG B 1 263 ? -10.711 41.906 21.031 1 97.5 263 ARG B CA 1
ATOM 5172 C C . ARG B 1 263 ? -11.086 40.531 20.469 1 97.5 263 ARG B C 1
ATOM 5174 O O . ARG B 1 263 ? -12.203 40.344 19.984 1 97.5 263 ARG B O 1
ATOM 5181 N N . GLY B 1 264 ? -10.18 39.625 20.328 1 97.81 264 GLY B N 1
ATOM 5182 C CA . GLY B 1 264 ? -10.43 38.281 19.781 1 97.81 264 GLY B CA 1
ATOM 5183 C C . GLY B 1 264 ? -11.094 37.344 20.766 1 97.81 264 GLY B C 1
ATOM 5184 O O . GLY B 1 264 ? -11.258 37.688 21.938 1 97.81 264 GLY B O 1
ATOM 5185 N N . PRO B 1 265 ? -11.492 36.188 20.297 1 97.81 265 PRO B N 1
ATOM 5186 C CA . PRO B 1 265 ? -12.047 35.156 21.188 1 97.81 265 PRO B CA 1
ATOM 5187 C C . PRO B 1 265 ? -11.07 34.719 22.266 1 97.81 265 PRO B C 1
ATOM 5189 O O . PRO B 1 265 ? -9.875 34.625 22.016 1 97.81 265 PRO B O 1
ATOM 5192 N N . ALA B 1 266 ? -11.594 34.375 23.453 1 97.25 266 ALA B N 1
ATOM 5193 C CA . ALA B 1 266 ? -10.773 34.062 24.609 1 97.25 266 ALA B CA 1
ATOM 5194 C C . ALA B 1 266 ? -9.93 32.812 24.375 1 97.25 266 ALA B C 1
ATOM 5196 O O . ALA B 1 266 ? -8.75 32.781 24.75 1 97.25 266 ALA B O 1
ATOM 5197 N N . ASP B 1 267 ? -10.539 31.812 23.828 1 97.44 267 ASP B N 1
ATOM 5198 C CA . ASP B 1 267 ? -9.828 30.562 23.625 1 97.44 267 ASP B CA 1
ATOM 5199 C C . ASP B 1 267 ? -8.68 30.734 22.625 1 97.44 267 ASP B C 1
ATOM 5201 O O . ASP B 1 267 ? -7.543 30.344 22.906 1 97.44 267 ASP B O 1
ATOM 5205 N N . LEU B 1 268 ? -8.93 31.375 21.484 1 98.12 268 LEU B N 1
ATOM 5206 C CA . LEU B 1 268 ? -7.91 31.625 20.469 1 98.12 268 LEU B CA 1
ATOM 5207 C C . LEU B 1 268 ? -6.797 32.5 21.031 1 98.12 268 LEU B C 1
ATOM 5209 O O . LEU B 1 268 ? -5.617 32.219 20.828 1 98.12 268 LEU B O 1
ATOM 5213 N N . THR B 1 269 ? -7.176 33.531 21.75 1 98.62 269 THR B N 1
ATOM 5214 C CA . THR B 1 269 ? -6.211 34.438 22.344 1 98.62 269 THR B CA 1
ATOM 5215 C C . THR B 1 269 ? -5.289 33.688 23.312 1 98.62 269 THR B C 1
ATOM 5217 O O . THR B 1 269 ? -4.066 33.844 23.25 1 98.62 269 THR B O 1
ATOM 5220 N N . GLU B 1 270 ? -5.871 32.906 24.109 1 98.25 270 GLU B N 1
ATOM 5221 C CA . GLU B 1 270 ? -5.086 32.188 25.109 1 98.25 270 GLU B CA 1
ATOM 5222 C C . GLU B 1 270 ? -4.109 31.219 24.453 1 98.25 270 GLU B C 1
ATOM 5224 O O . GLU B 1 270 ? -2.939 31.156 24.844 1 98.25 270 GLU B O 1
ATOM 5229 N N . VAL B 1 271 ? -4.59 30.438 23.531 1 98.25 271 VAL B N 1
ATOM 5230 C CA . VAL B 1 271 ? -3.721 29.5 22.844 1 98.25 271 VAL B CA 1
ATOM 5231 C C . VAL B 1 271 ? -2.578 30.234 22.156 1 98.25 271 VAL B C 1
ATOM 5233 O O . VAL B 1 271 ? -1.419 29.828 22.25 1 98.25 271 VAL B O 1
ATOM 5236 N N . CYS B 1 272 ? -2.893 31.375 21.5 1 98.62 272 CYS B N 1
ATOM 5237 C CA . CYS B 1 272 ? -1.879 32.156 20.812 1 98.62 272 CYS B CA 1
ATOM 5238 C C . CYS B 1 272 ? -0.857 32.719 21.797 1 98.62 272 CYS B C 1
ATOM 5240 O O . CYS B 1 272 ? 0.339 32.75 21.5 1 98.62 272 CYS B O 1
ATOM 5242 N N . LEU B 1 273 ? -1.339 33.156 22.922 1 98.69 273 LEU B N 1
ATOM 5243 C CA . LEU B 1 273 ? -0.428 33.688 23.938 1 98.69 273 LEU B CA 1
ATOM 5244 C C . LEU B 1 273 ? 0.514 32.594 24.453 1 98.69 273 LEU B C 1
ATOM 5246 O O . LEU B 1 273 ? 1.706 32.844 24.641 1 98.69 273 LEU B O 1
ATOM 5250 N N . GLN B 1 274 ? -0.003 31.453 24.656 1 98.25 274 GLN B N 1
ATOM 5251 C CA . GLN B 1 274 ? 0.832 30.344 25.125 1 98.25 274 GLN B CA 1
ATOM 5252 C C . GLN B 1 274 ? 1.858 29.953 24.062 1 98.25 274 GLN B C 1
ATOM 5254 O O . GLN B 1 274 ? 3.031 29.734 24.375 1 98.25 274 GLN B O 1
ATOM 5259 N N . LEU B 1 275 ? 1.422 29.844 22.859 1 98.62 275 LEU B N 1
ATOM 5260 C CA . LEU B 1 275 ? 2.322 29.516 21.766 1 98.62 275 LEU B CA 1
ATOM 5261 C C . LEU B 1 275 ? 3.4 30.578 21.594 1 98.62 275 LEU B C 1
ATOM 5263 O O . LEU B 1 275 ? 4.59 30.25 21.516 1 98.62 275 LEU B O 1
ATOM 5267 N N . ALA B 1 276 ? 3.004 31.859 21.578 1 98.75 276 ALA B N 1
ATOM 5268 C CA . ALA B 1 276 ? 3.939 32.969 21.406 1 98.75 276 ALA B CA 1
ATOM 5269 C C . ALA B 1 276 ? 4.949 33.031 22.547 1 98.75 276 ALA B C 1
ATOM 5271 O O . ALA B 1 276 ? 6.145 33.219 22.328 1 98.75 276 ALA B O 1
ATOM 5272 N N . ALA B 1 277 ? 4.461 32.844 23.75 1 98.75 277 ALA B N 1
ATOM 5273 C CA . ALA B 1 277 ? 5.344 32.844 24.906 1 98.75 277 ALA B CA 1
ATOM 5274 C C . ALA B 1 277 ? 6.422 31.781 24.797 1 98.75 277 ALA B C 1
ATOM 5276 O O . ALA B 1 277 ? 7.594 32.031 25.078 1 98.75 277 ALA B O 1
ATOM 5277 N N . ASN B 1 278 ? 6.043 30.609 24.406 1 98.56 278 ASN B N 1
ATOM 5278 C CA . ASN B 1 278 ? 7.012 29.531 24.297 1 98.56 278 ASN B CA 1
ATOM 5279 C C . ASN B 1 278 ? 7.977 29.766 23.141 1 98.56 278 ASN B C 1
ATOM 5281 O O . ASN B 1 278 ? 9.148 29.375 23.203 1 98.56 278 ASN B O 1
ATOM 5285 N N . MET B 1 279 ? 7.535 30.391 22.031 1 98.69 279 MET B N 1
ATOM 5286 C CA . MET B 1 279 ? 8.445 30.781 20.953 1 98.69 279 MET B CA 1
ATOM 5287 C C . MET B 1 279 ? 9.484 31.781 21.453 1 98.69 279 MET B C 1
ATOM 5289 O O . MET B 1 279 ? 10.664 31.688 21.109 1 98.69 279 MET B O 1
ATOM 5293 N N . LEU B 1 280 ? 9.039 32.688 22.266 1 98.81 280 LEU B N 1
ATOM 5294 C CA . LEU B 1 280 ? 9.938 33.688 22.828 1 98.81 280 LEU B CA 1
ATOM 5295 C C . LEU B 1 280 ? 10.953 33.062 23.766 1 98.81 280 LEU B C 1
ATOM 5297 O O . LEU B 1 280 ? 12.117 33.438 23.797 1 98.81 280 LEU B O 1
ATOM 5301 N N . VAL B 1 281 ? 10.492 32.062 24.547 1 98.56 281 VAL B N 1
ATOM 5302 C CA . VAL B 1 281 ? 11.406 31.328 25.406 1 98.56 281 VAL B CA 1
ATOM 5303 C C . VAL B 1 281 ? 12.469 30.625 24.562 1 98.56 281 VAL B C 1
ATOM 5305 O O . VAL B 1 281 ? 13.664 30.703 24.875 1 98.56 281 VAL B O 1
ATOM 5308 N N . LEU B 1 282 ? 12.07 30.016 23.5 1 98.31 282 LEU B N 1
ATOM 5309 C CA . LEU B 1 282 ? 12.992 29.328 22.594 1 98.31 282 LEU B CA 1
ATOM 5310 C C . LEU B 1 282 ? 13.984 30.312 21.984 1 98.31 282 LEU B C 1
ATOM 5312 O O . LEU B 1 282 ? 15.102 29.922 21.625 1 98.31 282 LEU B O 1
ATOM 5316 N N . ALA B 1 283 ? 13.578 31.594 21.844 1 98.06 283 ALA B N 1
ATOM 5317 C CA . ALA B 1 283 ? 14.422 32.625 21.266 1 98.06 283 ALA B CA 1
ATOM 5318 C C . ALA B 1 283 ? 15.281 33.281 22.328 1 98.06 283 ALA B C 1
ATOM 5320 O O . ALA B 1 283 ? 15.953 34.312 22.062 1 98.06 283 ALA B O 1
ATOM 5321 N N . ASP B 1 284 ? 15.203 32.812 23.562 1 97.56 284 ASP B N 1
ATOM 5322 C CA . ASP B 1 284 ? 16.016 33.281 24.688 1 97.56 284 ASP B CA 1
ATOM 5323 C C . ASP B 1 284 ? 15.641 34.719 25.094 1 97.56 284 ASP B C 1
ATOM 5325 O O . ASP B 1 284 ? 16.516 35.531 25.391 1 97.56 284 ASP B O 1
ATOM 5329 N N . LYS B 1 285 ? 14.375 34.969 25.047 1 98.31 285 LYS B N 1
ATOM 5330 C CA . LYS B 1 285 ? 13.938 36.312 25.391 1 98.31 285 LYS B CA 1
ATOM 5331 C C . LYS B 1 285 ? 13.664 36.438 26.875 1 98.31 285 LYS B C 1
ATOM 5333 O O . LYS B 1 285 ? 13.57 37.562 27.406 1 98.31 285 LYS B O 1
ATOM 5338 N N . GLY B 1 286 ? 13.5 35.312 27.578 1 98.06 286 GLY B N 1
ATOM 5339 C CA . GLY B 1 286 ? 13.258 35.375 29.016 1 98.06 286 GLY B CA 1
ATOM 5340 C C . GLY B 1 286 ? 12.57 34.125 29.562 1 98.06 286 GLY B C 1
ATOM 5341 O O . GLY B 1 286 ? 12.5 33.094 28.875 1 98.06 286 GLY B O 1
ATOM 5342 N N . SER B 1 287 ? 12.133 34.156 30.828 1 97.75 287 SER B N 1
ATOM 5343 C CA . SER B 1 287 ? 11.359 33.094 31.453 1 97.75 287 SER B CA 1
ATOM 5344 C C . SER B 1 287 ? 9.969 32.969 30.844 1 97.75 287 SER B C 1
ATOM 5346 O O . SER B 1 287 ? 9.508 33.906 30.156 1 97.75 287 SER B O 1
ATOM 5348 N N . PRO B 1 288 ? 9.383 31.891 31.094 1 97 288 PRO B N 1
ATOM 5349 C CA . PRO B 1 288 ? 8.023 31.75 30.562 1 97 288 PRO B CA 1
ATOM 5350 C C . PRO B 1 288 ? 7.105 32.875 30.984 1 97 288 PRO B C 1
ATOM 5352 O O . PRO B 1 288 ? 6.352 33.406 30.156 1 97 288 PRO B O 1
ATOM 5355 N N . ALA B 1 289 ? 7.164 33.312 32.188 1 97.94 289 ALA B N 1
ATOM 5356 C CA . ALA B 1 289 ? 6.316 34.406 32.688 1 97.94 289 ALA B CA 1
ATOM 5357 C C . ALA B 1 289 ? 6.656 35.719 32 1 97.94 289 ALA B C 1
ATOM 5359 O O . ALA B 1 289 ? 5.762 36.5 31.656 1 97.94 289 ALA B O 1
ATOM 5360 N N . GLU B 1 290 ? 7.926 36 31.828 1 98.62 290 GLU B N 1
ATOM 5361 C CA . GLU B 1 290 ? 8.367 37.219 31.141 1 98.62 290 GLU B CA 1
ATOM 5362 C C . GLU B 1 290 ? 7.934 37.219 29.672 1 98.62 290 GLU B C 1
ATOM 5364 O O . GLU B 1 290 ? 7.465 38.25 29.172 1 98.62 290 GLU B O 1
ATOM 5369 N N . CYS B 1 291 ? 8.086 36.125 29.078 1 98.69 291 CYS B N 1
ATOM 5370 C CA . CYS B 1 291 ? 7.734 36 27.672 1 98.69 291 CYS B CA 1
ATOM 5371 C C . CYS B 1 291 ? 6.234 36.156 27.469 1 98.69 291 CYS B C 1
ATOM 5373 O O . CYS B 1 291 ? 5.801 36.781 26.484 1 98.69 291 CYS B O 1
ATOM 5375 N N . ARG B 1 292 ? 5.445 35.594 28.375 1 98.44 292 ARG B N 1
ATOM 5376 C CA . ARG B 1 292 ? 4.004 35.781 28.312 1 98.44 292 ARG B CA 1
ATOM 5377 C C . ARG B 1 292 ? 3.652 37.281 28.422 1 98.44 292 ARG B C 1
ATOM 5379 O O . ARG B 1 292 ? 2.822 37.781 27.672 1 98.44 292 ARG B O 1
ATOM 5386 N N . ALA B 1 293 ? 4.258 37.938 29.328 1 98.75 293 ALA B N 1
ATOM 5387 C CA . ALA B 1 293 ? 4.023 39.344 29.531 1 98.75 293 ALA B CA 1
ATOM 5388 C C . ALA B 1 293 ? 4.402 40.156 28.281 1 98.75 293 ALA B C 1
ATOM 5390 O O . ALA B 1 293 ? 3.711 41.094 27.922 1 98.75 293 ALA B O 1
ATOM 5391 N N . MET B 1 294 ? 5.469 39.781 27.688 1 98.75 294 MET B N 1
ATOM 5392 C CA . MET B 1 294 ? 5.895 40.438 26.469 1 98.75 294 MET B CA 1
ATOM 5393 C C . MET B 1 294 ? 4.84 40.312 25.375 1 98.75 294 MET B C 1
ATOM 5395 O O . MET B 1 294 ? 4.496 41.281 24.703 1 98.75 294 MET B O 1
ATOM 5399 N N . ALA B 1 295 ? 4.348 39.094 25.234 1 98.81 295 ALA B N 1
ATOM 5400 C CA . ALA B 1 295 ? 3.34 38.812 24.219 1 98.81 295 ALA B CA 1
ATOM 5401 C C . ALA B 1 295 ? 2.072 39.625 24.469 1 98.81 295 ALA B C 1
ATOM 5403 O O . ALA B 1 295 ? 1.493 40.188 23.531 1 98.81 295 ALA B O 1
ATOM 5404 N N . GLU B 1 296 ? 1.68 39.688 25.703 1 98.75 296 GLU B N 1
ATOM 5405 C CA . GLU B 1 296 ? 0.49 40.469 26.078 1 98.75 296 GLU B CA 1
ATOM 5406 C C . GLU B 1 296 ? 0.695 41.969 25.828 1 98.75 296 GLU B C 1
ATOM 5408 O O . GLU B 1 296 ? -0.219 42.656 25.375 1 98.75 296 GLU B O 1
ATOM 5413 N N . ALA B 1 297 ? 1.833 42.438 26.078 1 98.81 297 ALA B N 1
ATOM 5414 C CA . ALA B 1 297 ? 2.137 43.844 25.984 1 98.81 297 ALA B CA 1
ATOM 5415 C C . ALA B 1 297 ? 2.051 44.344 24.531 1 98.81 297 ALA B C 1
ATOM 5417 O O . ALA B 1 297 ? 1.551 45.438 24.266 1 98.81 297 ALA B O 1
ATOM 5418 N N . VAL B 1 298 ? 2.535 43.531 23.625 1 98.75 298 VAL B N 1
ATOM 5419 C CA . VAL B 1 298 ? 2.59 43.969 22.234 1 98.75 298 VAL B CA 1
ATOM 5420 C C . VAL B 1 298 ? 1.193 43.906 21.625 1 98.75 298 VAL B C 1
ATOM 5422 O O . VAL B 1 298 ? 0.911 44.594 20.641 1 98.75 298 VAL B O 1
ATOM 5425 N N . ILE B 1 299 ? 0.333 43.062 22.141 1 98.75 299 ILE B N 1
ATOM 5426 C CA . ILE 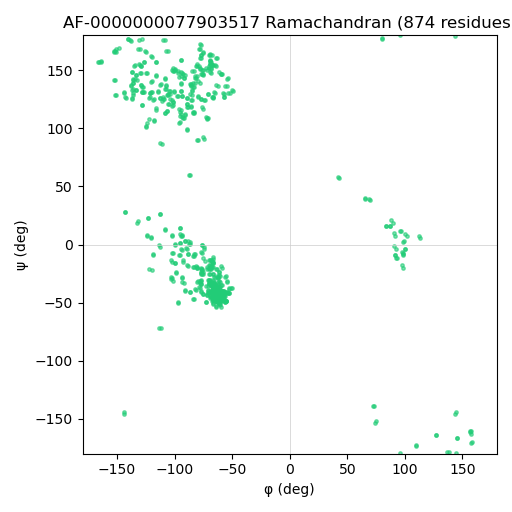B 1 299 ? -1.066 43.094 21.734 1 98.75 299 ILE B CA 1
ATOM 5427 C C . ILE B 1 299 ? -1.715 44.375 22.266 1 98.75 299 ILE B C 1
ATOM 5429 O O . ILE B 1 299 ? -2.393 45.094 21.531 1 98.75 299 ILE B O 1
ATOM 5433 N N . ALA B 1 300 ? -1.452 44.688 23.484 1 98.38 300 ALA B N 1
ATOM 5434 C CA . ALA B 1 300 ? -2.078 45.812 24.172 1 98.38 300 ALA B CA 1
ATOM 5435 C C . ALA B 1 300 ? -1.659 47.156 23.562 1 98.38 300 ALA B C 1
ATOM 5437 O O . ALA B 1 300 ? -2.467 48.062 23.469 1 98.38 300 ALA B O 1
ATOM 5438 N N . ASP B 1 301 ? -0.387 47.25 23.156 1 98.38 301 ASP B N 1
ATOM 5439 C CA . ASP B 1 301 ? 0.104 48.531 22.703 1 98.38 301 ASP B CA 1
ATOM 5440 C C . ASP B 1 301 ? -0.044 48.656 21.188 1 98.38 301 ASP B C 1
ATOM 5442 O O . ASP B 1 301 ? 0.307 49.688 20.609 1 98.38 301 ASP B O 1
ATOM 5446 N N . GLY B 1 302 ? -0.492 47.562 20.516 1 98.38 302 GLY B N 1
ATOM 5447 C CA . GLY B 1 302 ? -0.822 47.656 19.109 1 98.38 302 GLY B CA 1
ATOM 5448 C C . GLY B 1 302 ? 0.353 47.312 18.203 1 98.38 302 GLY B C 1
ATOM 5449 O O . GLY B 1 302 ? 0.198 47.219 16.984 1 98.38 302 GLY B O 1
ATOM 5450 N N . SER B 1 303 ? 1.481 47.062 18.766 1 98.56 303 SER B N 1
ATOM 5451 C CA . SER B 1 303 ? 2.67 46.812 17.969 1 98.56 303 SER B CA 1
ATOM 5452 C C . SER B 1 303 ? 2.559 45.5 17.203 1 98.56 303 SER B C 1
ATOM 5454 O O . SER B 1 303 ? 3.078 45.375 16.078 1 98.56 303 SER B O 1
ATOM 5456 N N . ALA B 1 304 ? 1.925 44.531 17.781 1 98.69 304 ALA B N 1
ATOM 5457 C CA . ALA B 1 304 ? 1.728 43.25 17.094 1 98.69 304 ALA B CA 1
ATOM 5458 C C . ALA B 1 304 ? 0.871 43.438 15.844 1 98.69 304 ALA B C 1
ATOM 5460 O O . ALA B 1 304 ? 1.187 42.906 14.781 1 98.69 304 ALA B O 1
ATOM 5461 N N . TYR B 1 305 ? -0.226 44.156 15.977 1 98.75 305 TYR B N 1
ATOM 5462 C CA . TYR B 1 305 ? -1.092 44.438 14.836 1 98.75 305 TYR B CA 1
ATOM 5463 C C . TYR B 1 305 ? -0.35 45.25 13.773 1 98.75 305 TYR B C 1
ATOM 5465 O O . TYR B 1 305 ? -0.482 44.969 12.578 1 98.75 305 TYR B O 1
ATOM 5473 N N . ALA B 1 306 ? 0.425 46.188 14.172 1 98.62 306 ALA B N 1
ATOM 5474 C CA . ALA B 1 306 ? 1.223 47 13.242 1 98.62 306 ALA B CA 1
ATOM 5475 C C . ALA B 1 306 ? 2.195 46.125 12.461 1 98.62 306 ALA B C 1
ATOM 5477 O O . ALA B 1 306 ? 2.385 46.312 11.258 1 98.62 306 ALA B O 1
ATOM 5478 N N . LYS B 1 307 ? 2.822 45.219 13.219 1 98.56 307 LYS B N 1
ATOM 5479 C CA . LYS B 1 307 ? 3.756 44.312 12.578 1 98.56 307 LYS B CA 1
ATOM 5480 C C . LYS B 1 307 ? 3.053 43.438 11.539 1 98.56 307 LYS B C 1
ATOM 5482 O O . LYS B 1 307 ? 3.609 43.156 10.469 1 98.56 307 LYS B O 1
ATOM 5487 N N . CYS B 1 308 ? 1.854 42.969 11.844 1 98.75 308 CYS B N 1
ATOM 5488 C CA . CYS B 1 308 ? 1.07 42.156 10.898 1 98.75 308 CYS B CA 1
ATOM 5489 C C . CYS B 1 308 ? 0.775 42.969 9.633 1 98.75 308 CYS B C 1
ATOM 5491 O O . CYS B 1 308 ? 0.928 42.438 8.523 1 98.75 308 CYS B O 1
ATOM 5493 N N . LYS B 1 309 ? 0.39 44.156 9.766 1 98.56 309 LYS B N 1
ATOM 5494 C CA . LYS B 1 309 ? 0.118 45.031 8.625 1 98.56 309 LYS B CA 1
ATOM 5495 C C . LYS B 1 309 ? 1.374 45.25 7.789 1 98.56 309 LYS B C 1
ATOM 5497 O O . LYS B 1 309 ? 1.307 45.25 6.559 1 98.56 309 LYS B O 1
ATOM 5502 N N . GLU B 1 310 ? 2.484 45.375 8.484 1 98.56 310 GLU B N 1
ATOM 5503 C CA . GLU B 1 310 ? 3.754 45.531 7.781 1 98.56 310 GLU B CA 1
ATOM 5504 C C . GLU B 1 310 ? 4.051 44.344 6.895 1 98.56 310 GLU B C 1
ATOM 5506 O O . GLU B 1 310 ? 4.539 44.5 5.773 1 98.56 310 GLU B O 1
ATOM 5511 N N . MET B 1 311 ? 3.799 43.188 7.398 1 98.62 311 MET B N 1
ATOM 5512 C CA . MET B 1 311 ? 4.059 41.938 6.645 1 98.62 311 MET B CA 1
ATOM 5513 C C . MET B 1 311 ? 3.221 41.906 5.371 1 98.62 311 MET B C 1
ATOM 5515 O O . MET B 1 311 ? 3.752 41.688 4.281 1 98.62 311 MET B O 1
ATOM 5519 N N . PHE B 1 312 ? 1.891 42.156 5.527 1 98.69 312 PHE B N 1
ATOM 5520 C CA . PHE B 1 312 ? 1.003 42.094 4.371 1 98.69 312 PHE B CA 1
ATOM 5521 C C . PHE B 1 312 ? 1.363 43.219 3.377 1 98.69 312 PHE B C 1
ATOM 5523 O O . PHE B 1 312 ? 1.352 42.969 2.164 1 98.69 312 PHE B O 1
ATOM 5530 N N . ALA B 1 313 ? 1.706 44.344 3.873 1 98.62 313 ALA B N 1
ATOM 5531 C CA . ALA B 1 313 ? 2.092 45.469 2.994 1 98.62 313 ALA B CA 1
ATOM 5532 C C . ALA B 1 313 ? 3.357 45.125 2.213 1 98.62 313 ALA B C 1
ATOM 5534 O O . ALA B 1 313 ? 3.434 45.375 1.006 1 98.62 313 ALA B O 1
ATOM 5535 N N . ALA B 1 314 ? 4.309 44.562 2.9 1 98.5 314 ALA B N 1
ATOM 5536 C CA . ALA B 1 314 ? 5.578 44.219 2.275 1 98.5 314 ALA B CA 1
ATOM 5537 C C . ALA B 1 314 ? 5.379 43.156 1.188 1 98.5 314 ALA B C 1
ATOM 5539 O O . ALA B 1 314 ? 6.164 43.094 0.241 1 98.5 314 ALA B O 1
ATOM 5540 N N . GLN B 1 315 ? 4.293 42.469 1.302 1 98.5 315 GLN B N 1
ATOM 5541 C CA . GLN B 1 315 ? 4.031 41.406 0.353 1 98.5 315 GLN B CA 1
ATOM 5542 C C . GLN B 1 315 ? 2.912 41.781 -0.614 1 98.5 315 GLN B C 1
ATOM 5544 O O . GLN B 1 315 ? 2.287 40.906 -1.22 1 98.5 315 GLN B O 1
ATOM 5549 N N . GLY B 1 316 ? 2.561 43.031 -0.636 1 98.31 316 GLY B N 1
ATOM 5550 C CA . GLY B 1 316 ? 1.691 43.594 -1.665 1 98.31 316 GLY B CA 1
ATOM 5551 C C . GLY B 1 316 ? 0.222 43.531 -1.293 1 98.31 316 GLY B C 1
ATOM 5552 O O . GLY B 1 316 ? -0.641 43.875 -2.104 1 98.31 316 GLY B O 1
ATOM 5553 N N . GLY B 1 317 ? -0.087 43.188 -0.064 1 98.56 317 GLY B N 1
ATOM 5554 C CA . GLY B 1 317 ? -1.476 43.031 0.348 1 98.56 317 GLY B CA 1
ATOM 5555 C C . GLY B 1 317 ? -2.16 44.375 0.587 1 98.56 317 GLY B C 1
ATOM 5556 O O . GLY B 1 317 ? -1.533 45.312 1.056 1 98.56 317 GLY B O 1
ATOM 5557 N N . ASP B 1 318 ? -3.428 44.406 0.285 1 98.56 318 ASP B N 1
ATOM 5558 C CA . ASP B 1 318 ? -4.254 45.562 0.615 1 98.56 318 ASP B CA 1
ATOM 5559 C C . ASP B 1 318 ? -4.582 45.594 2.105 1 98.56 318 ASP B C 1
ATOM 5561 O O . ASP B 1 318 ? -5.605 45.062 2.533 1 98.56 318 ASP B O 1
ATOM 5565 N N . THR B 1 319 ? -3.828 46.25 2.863 1 98.31 319 THR B N 1
ATOM 5566 C CA . THR B 1 319 ? -3.938 46.219 4.32 1 98.31 319 THR B CA 1
ATOM 5567 C C . THR B 1 319 ? -5.207 46.938 4.777 1 98.31 319 THR B C 1
ATOM 5569 O O . THR B 1 319 ? -5.57 46.844 5.957 1 98.31 319 THR B O 1
ATOM 5572 N N . ARG B 1 320 ? -5.895 47.75 3.805 1 96.81 320 ARG B N 1
ATOM 5573 C CA . ARG B 1 320 ? -7.156 48.406 4.141 1 96.81 320 ARG B CA 1
ATOM 5574 C C . ARG B 1 320 ? -8.188 47.406 4.621 1 96.81 320 ARG B C 1
ATOM 5576 O O . ARG B 1 320 ? -9 47.719 5.504 1 96.81 320 ARG B O 1
ATOM 5583 N N . VAL B 1 321 ? -8.133 46.125 4.191 1 98.56 321 VAL B N 1
ATOM 5584 C CA . VAL B 1 321 ? -9.133 45.125 4.52 1 98.56 321 VAL B CA 1
ATOM 5585 C C . VAL B 1 321 ? -8.938 44.656 5.957 1 98.56 321 VAL B C 1
ATOM 5587 O O . VAL B 1 321 ? -9.867 44.156 6.586 1 98.56 321 VAL B O 1
ATOM 5590 N N . LEU B 1 322 ? -7.746 44.844 6.508 1 98.56 322 LEU B N 1
ATOM 5591 C CA . LEU B 1 322 ? -7.438 44.406 7.867 1 98.56 322 LEU B CA 1
ATOM 5592 C C . LEU B 1 322 ? -8.047 45.375 8.891 1 98.56 322 LEU B C 1
ATOM 5594 O O . LEU B 1 322 ? -8.281 44.969 10.039 1 98.56 322 LEU B O 1
ATOM 5598 N N . ASP B 1 323 ? -8.266 46.562 8.438 1 98.12 323 ASP B N 1
ATOM 5599 C CA . ASP B 1 323 ? -8.898 47.594 9.273 1 98.12 323 ASP B CA 1
ATOM 5600 C C . ASP B 1 323 ? -10.414 47.594 9.102 1 98.12 323 ASP B C 1
ATOM 5602 O O . ASP B 1 323 ? -11.156 47.812 10.062 1 98.12 323 ASP B O 1
ATOM 5606 N N . ASP B 1 324 ? -10.844 47.406 7.914 1 98.44 324 ASP B N 1
ATOM 5607 C CA . ASP B 1 324 ? -12.258 47.406 7.543 1 98.44 324 ASP B CA 1
ATOM 5608 C C . ASP B 1 324 ? -12.625 46.094 6.82 1 98.44 324 ASP B C 1
ATOM 5610 O O . ASP B 1 324 ? -12.469 46 5.602 1 98.44 324 ASP B O 1
ATOM 5614 N N . TYR B 1 325 ? -13.234 45.25 7.562 1 98.06 325 TYR B N 1
ATOM 5615 C CA . TYR B 1 325 ? -13.5 43.906 7.078 1 98.06 325 TYR B CA 1
ATOM 5616 C C . TYR B 1 325 ? -14.516 43.938 5.938 1 98.06 325 TYR B C 1
ATOM 5618 O O . TYR B 1 325 ? -14.641 42.969 5.195 1 98.06 325 TYR B O 1
ATOM 5626 N N . SER B 1 326 ? -15.266 44.969 5.801 1 97.69 326 SER B N 1
ATOM 5627 C CA . SER B 1 326 ? -16.266 45.062 4.754 1 97.69 326 SER B CA 1
ATOM 5628 C C . SER B 1 326 ? -15.633 45.125 3.369 1 97.69 326 SER B C 1
ATOM 5630 O O . SER B 1 326 ? -16.312 44.938 2.357 1 97.69 326 SER B O 1
ATOM 5632 N N . LEU B 1 327 ? -14.344 45.312 3.361 1 97.81 327 LEU B N 1
ATOM 5633 C CA . LEU B 1 327 ? -13.633 45.438 2.096 1 97.81 327 LEU B CA 1
ATOM 5634 C C . LEU B 1 327 ? -13.203 44.094 1.572 1 97.81 327 LEU B C 1
ATOM 5636 O O . LEU B 1 327 ? -12.789 43.969 0.417 1 97.81 327 LEU B O 1
ATOM 5640 N N . PHE B 1 328 ? -13.367 43.062 2.377 1 98 328 PHE B N 1
ATOM 5641 C CA . PHE B 1 328 ? -13.102 41.719 1.879 1 98 328 PHE B CA 1
ATOM 5642 C C . PHE B 1 328 ? -14.148 41.312 0.845 1 98 328 PHE B C 1
ATOM 5644 O O . PHE B 1 328 ? -15.234 41.875 0.792 1 98 328 PHE B O 1
ATOM 5651 N N . GLU B 1 329 ? -13.766 40.344 0.042 1 96.44 329 GLU B N 1
ATOM 5652 C CA . GLU B 1 329 ? -14.75 39.75 -0.852 1 96.44 329 GLU B CA 1
ATOM 5653 C C . GLU B 1 329 ? -15.953 39.219 -0.075 1 96.44 329 GLU B C 1
ATOM 5655 O O . GLU B 1 329 ? -15.805 38.625 0.991 1 96.44 329 GLU B O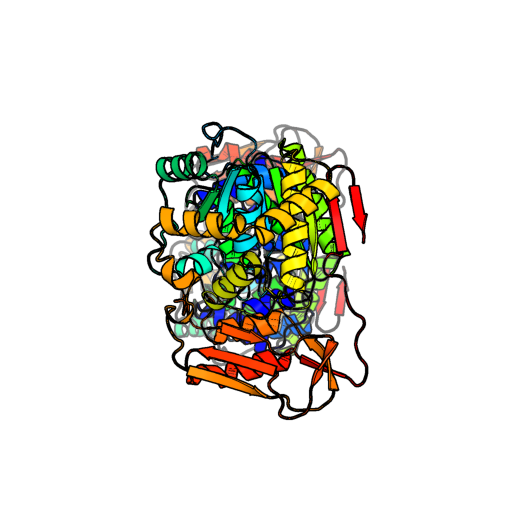 1
ATOM 5660 N N . LYS B 1 330 ? -17.156 39.5 -0.63 1 96.75 330 LYS B N 1
ATOM 5661 C CA . LYS B 1 330 ? -18.375 39.094 0.042 1 96.75 330 LYS B CA 1
ATOM 5662 C C . LYS B 1 330 ? -18.828 37.719 -0.44 1 96.75 330 LYS B C 1
ATOM 5664 O O . LYS B 1 330 ? -18.672 37.375 -1.618 1 96.75 330 LYS B O 1
ATOM 5669 N N . PRO B 1 331 ? -19.359 36.969 0.523 1 97.12 331 PRO B N 1
ATOM 5670 C CA . PRO B 1 331 ? -19.891 35.688 0.085 1 97.12 331 PRO B CA 1
ATOM 5671 C C . PRO B 1 331 ? -21.141 35.812 -0.787 1 97.12 331 PRO B C 1
ATOM 5673 O O . PRO B 1 331 ? -21.859 36.812 -0.683 1 97.12 331 PRO B O 1
ATOM 5676 N N . ALA B 1 332 ? -21.391 34.844 -1.607 1 96.88 332 ALA B N 1
ATOM 5677 C CA . ALA B 1 332 ? -22.547 34.844 -2.492 1 96.88 332 ALA B CA 1
ATOM 5678 C C . ALA B 1 332 ? -23.844 34.844 -1.692 1 96.88 332 ALA B C 1
ATOM 5680 O O . ALA B 1 332 ? -24.828 35.5 -2.082 1 96.88 332 ALA B O 1
ATOM 5681 N N . ALA B 1 333 ? -23.859 34.062 -0.676 1 98.19 333 ALA B N 1
ATOM 5682 C CA . ALA B 1 333 ? -25.016 33.969 0.199 1 98.19 333 ALA B CA 1
ATOM 5683 C C . ALA B 1 333 ? -24.609 33.562 1.611 1 98.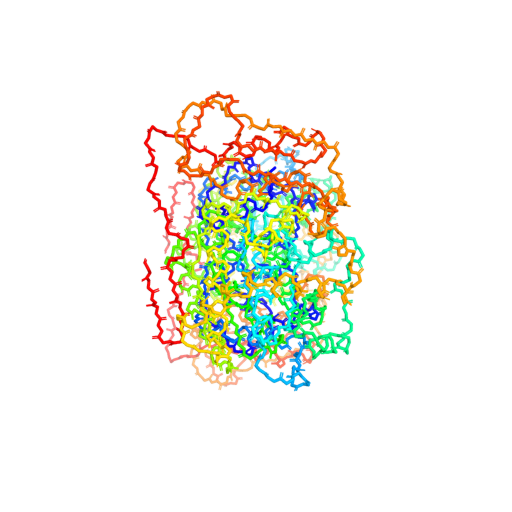19 333 ALA B C 1
ATOM 5685 O O . ALA B 1 333 ? -23.469 33.156 1.847 1 98.19 333 ALA B O 1
ATOM 5686 N N . SER B 1 334 ? -25.547 33.719 2.504 1 98.31 334 SER B N 1
ATOM 5687 C CA . SER B 1 334 ? -25.375 33.25 3.877 1 98.31 334 SER B CA 1
ATOM 5688 C C . SER B 1 334 ? -26.594 32.438 4.332 1 98.31 334 SER B C 1
ATOM 5690 O O . SER B 1 334 ? -27.688 32.594 3.789 1 98.31 334 SER B O 1
ATOM 5692 N N . TYR B 1 335 ? -26.359 31.594 5.266 1 98.19 335 TYR B N 1
ATOM 5693 C CA . TYR B 1 335 ? -27.391 30.688 5.793 1 98.19 335 TYR B CA 1
ATOM 5694 C C . TYR B 1 335 ? -27.219 30.5 7.297 1 98.19 335 TYR B C 1
ATOM 5696 O O . TYR B 1 335 ? -26.141 30.156 7.766 1 98.19 335 TYR B O 1
ATOM 5704 N N . GLU B 1 336 ? -28.281 30.734 8.031 1 98.19 336 GLU B N 1
ATOM 5705 C CA . GLU B 1 336 ? -28.25 30.5 9.477 1 98.19 336 GLU B CA 1
ATOM 5706 C C . GLU B 1 336 ? -28.656 29.078 9.812 1 98.19 336 GLU B C 1
ATOM 5708 O O . GLU B 1 336 ? -29.766 28.641 9.5 1 98.19 336 GLU B O 1
ATOM 5713 N N . LEU B 1 337 ? -27.781 28.375 10.391 1 98.12 337 LEU B N 1
ATOM 5714 C CA . LEU B 1 337 ? -28.094 27.031 10.859 1 98.12 337 LEU B CA 1
ATOM 5715 C C . LEU B 1 337 ? -28.719 27.062 12.25 1 98.12 337 LEU B C 1
ATOM 5717 O O . LEU B 1 337 ? -28.062 27.469 13.219 1 98.12 337 LEU B O 1
ATOM 5721 N N . LEU B 1 338 ? -29.906 26.594 12.328 1 97.81 338 LEU B N 1
ATOM 5722 C CA . LEU B 1 338 ? -30.656 26.688 13.586 1 97.81 338 LEU B CA 1
ATOM 5723 C C . LEU B 1 338 ? -30.625 25.375 14.344 1 97.81 338 LEU B C 1
ATOM 5725 O O . LEU B 1 338 ? -30.609 24.297 13.734 1 97.81 338 LEU B O 1
ATOM 5729 N N . ALA B 1 339 ? -30.672 25.469 15.656 1 96.94 339 ALA B N 1
ATOM 5730 C CA . ALA B 1 339 ? -30.703 24.281 16.5 1 96.94 339 ALA B CA 1
ATOM 5731 C C . ALA B 1 339 ? -32.031 23.547 16.359 1 96.94 339 ALA B C 1
ATOM 5733 O O . ALA B 1 339 ? -33.094 24.172 16.25 1 96.94 339 ALA B O 1
ATOM 5734 N N . GLU B 1 340 ? -31.953 22.312 16.5 1 94.44 340 GLU B N 1
ATOM 5735 C CA . GLU B 1 340 ? -33.156 21.484 16.312 1 94.44 340 GLU B CA 1
ATOM 5736 C C . GLU B 1 340 ? -33.75 21.047 17.641 1 94.44 340 GLU B C 1
ATOM 5738 O O . GLU B 1 340 ? -34.875 20.562 17.703 1 94.44 340 GLU B O 1
ATOM 5743 N N . GLU B 1 341 ? -33 21.188 18.656 1 95.06 341 GLU B N 1
ATOM 5744 C CA . GLU B 1 341 ? -33.469 20.797 19.984 1 95.06 341 GLU B CA 1
ATOM 5745 C C . GLU B 1 341 ? -32.812 21.641 21.078 1 95.06 341 GLU B C 1
ATOM 5747 O O . GLU B 1 341 ? -31.891 22.422 20.797 1 95.06 341 GLU B O 1
ATOM 5752 N N . ASP B 1 342 ? -33.406 21.562 22.312 1 96.94 342 ASP B N 1
ATOM 5753 C CA . ASP B 1 342 ? -32.812 22.203 23.484 1 96.94 342 ASP B CA 1
ATOM 5754 C C . ASP B 1 342 ? -31.734 21.328 24.109 1 96.94 342 ASP B C 1
ATOM 5756 O O . ASP B 1 342 ? -31.812 20.094 24.047 1 96.94 342 ASP B O 1
ATOM 5760 N N . GLY B 1 343 ? -30.734 22.016 24.719 1 97.5 343 GLY B N 1
ATOM 5761 C CA . GLY B 1 343 ? -29.75 21.281 25.5 1 97.5 343 GLY B CA 1
ATOM 5762 C C . GLY B 1 343 ? -28.359 21.844 25.422 1 97.5 343 GLY B C 1
ATOM 5763 O O . GLY B 1 343 ? -28.141 22.906 24.828 1 97.5 343 GLY B O 1
ATOM 5764 N N . TYR B 1 344 ? -27.469 21.172 26.109 1 97.75 344 TYR B N 1
ATOM 5765 C CA . TYR B 1 344 ? -26.047 21.516 26 1 97.75 344 TYR B CA 1
ATOM 5766 C C . TYR B 1 344 ? -25.422 20.828 24.781 1 97.75 344 TYR B C 1
ATOM 5768 O O . TYR B 1 344 ? -25.734 19.672 24.484 1 97.75 344 TYR B O 1
ATOM 5776 N N . ILE B 1 345 ? -24.594 21.562 24.109 1 96.69 345 ILE B N 1
ATOM 5777 C CA . ILE B 1 345 ? -23.766 20.891 23.109 1 96.69 345 ILE B CA 1
ATOM 5778 C C . ILE B 1 345 ? -22.688 20.062 23.828 1 96.69 345 ILE B C 1
ATOM 5780 O O . ILE B 1 345 ? -21.703 20.625 24.328 1 96.69 345 ILE B O 1
ATOM 5784 N N . VAL B 1 346 ? -22.812 18.812 23.781 1 96.12 346 VAL B N 1
ATOM 5785 C CA . VAL B 1 346 ? -21.906 17.953 24.531 1 96.12 346 VAL B CA 1
ATOM 5786 C C . VAL B 1 346 ? -20.75 17.531 23.641 1 96.12 346 VAL B C 1
ATOM 5788 O O . VAL B 1 346 ? -19.641 17.297 24.125 1 96.12 346 VAL B O 1
ATOM 5791 N N . THR B 1 347 ? -21.016 17.391 22.359 1 93.94 347 THR B N 1
ATOM 5792 C CA . THR B 1 347 ? -19.969 17.109 21.391 1 93.94 347 THR B CA 1
ATOM 5793 C C . THR B 1 347 ? -20.141 17.969 20.141 1 93.94 347 THR B C 1
ATOM 5795 O O . THR B 1 347 ? -21.266 18.141 19.641 1 93.94 347 THR B O 1
ATOM 5798 N N . ASN B 1 348 ? -19.156 18.547 19.781 1 93.12 348 ASN B N 1
ATOM 5799 C CA . ASN B 1 348 ? -19.031 19.109 18.453 1 93.12 348 ASN B CA 1
ATOM 5800 C C . ASN B 1 348 ? -17.797 18.562 17.719 1 93.12 348 ASN B C 1
ATOM 5802 O O . ASN B 1 348 ? -16.688 19.047 17.938 1 93.12 348 ASN B O 1
ATOM 5806 N N . ASP B 1 349 ? -17.984 17.719 16.828 1 95.25 349 ASP B N 1
ATOM 5807 C CA . ASP B 1 349 ? -16.906 17.062 16.094 1 95.25 349 ASP B CA 1
ATOM 5808 C C . ASP B 1 349 ? -16.219 18.047 15.141 1 95.25 349 ASP B C 1
ATOM 5810 O O . ASP B 1 349 ? -16.766 18.391 14.086 1 95.25 349 ASP B O 1
ATOM 5814 N N . ALA B 1 350 ? -15 18.406 15.492 1 96.12 350 ALA B N 1
ATOM 5815 C CA . ALA B 1 350 ? -14.281 19.438 14.742 1 96.12 350 ALA B CA 1
ATOM 5816 C C . ALA B 1 350 ? -14.047 19 13.297 1 96.12 350 ALA B C 1
ATOM 5818 O O . ALA B 1 350 ? -14.086 19.812 12.375 1 96.12 350 ALA B O 1
ATOM 5819 N N . GLU B 1 351 ? -13.812 17.75 13.102 1 94.56 351 GLU B N 1
ATOM 5820 C CA . GLU B 1 351 ? -13.594 17.25 11.75 1 94.56 351 GLU B CA 1
ATOM 5821 C C . GLU B 1 351 ? -14.836 17.422 10.883 1 94.56 351 GLU B C 1
ATOM 5823 O O . GLU B 1 351 ? -14.742 17.812 9.719 1 94.56 351 GLU B O 1
ATOM 5828 N N . LYS B 1 352 ? -16.016 17.094 11.414 1 96.25 352 LYS B N 1
ATOM 5829 C CA . LYS B 1 352 ? -17.266 17.25 10.688 1 96.25 352 LYS B CA 1
ATOM 5830 C C . LYS B 1 352 ? -17.547 18.719 10.383 1 96.25 352 LYS B C 1
ATOM 5832 O O . LYS B 1 352 ? -18.047 19.047 9.305 1 96.25 352 LYS B O 1
ATOM 5837 N N . ILE B 1 353 ? -17.219 19.484 11.266 1 96.88 353 ILE B N 1
ATOM 5838 C CA . ILE B 1 353 ? -17.391 20.922 11.078 1 96.88 353 ILE B CA 1
ATOM 5839 C C . ILE B 1 353 ? -16.453 21.422 9.984 1 96.88 353 ILE B C 1
ATOM 5841 O O . ILE B 1 353 ? -16.859 22.188 9.117 1 96.88 353 ILE B O 1
ATOM 5845 N N . GLY B 1 354 ? -15.219 21 10.094 1 96.19 354 GLY B N 1
ATOM 5846 C CA . GLY B 1 354 ? -14.273 21.328 9.039 1 96.19 354 GLY B CA 1
ATOM 5847 C C . GLY B 1 354 ? -14.719 20.844 7.672 1 96.19 354 GLY B C 1
ATOM 5848 O O . GLY B 1 354 ? -14.586 21.562 6.68 1 96.19 354 GLY B O 1
ATOM 5849 N N . SER B 1 355 ? -15.273 19.656 7.652 1 95.06 355 SER B N 1
ATOM 5850 C CA . SER B 1 355 ? -15.766 19.094 6.406 1 95.06 355 SER B CA 1
ATOM 5851 C C . SER B 1 355 ? -16.922 19.906 5.844 1 95.06 355 SER B C 1
ATOM 5853 O O . SER B 1 355 ? -17.047 20.078 4.629 1 95.06 355 SER B O 1
ATOM 5855 N N . ALA B 1 356 ? -17.75 20.344 6.668 1 96.94 356 ALA B N 1
ATOM 5856 C CA . ALA B 1 356 ? -18.844 21.219 6.25 1 96.94 356 ALA B CA 1
ATOM 5857 C C . ALA B 1 356 ? -18.312 22.5 5.59 1 96.94 356 ALA B C 1
ATOM 5859 O O . ALA B 1 356 ? -18.859 22.953 4.59 1 96.94 356 ALA B O 1
ATOM 5860 N N . SER B 1 357 ? -17.297 23.031 6.129 1 97.25 357 SER B N 1
ATOM 5861 C CA . SER B 1 357 ? -16.688 24.234 5.566 1 97.25 357 SER B CA 1
ATOM 5862 C C . SER B 1 357 ? -16.109 23.953 4.176 1 97.25 357 SER B C 1
ATOM 5864 O O . SER B 1 357 ? -16.203 24.812 3.287 1 97.25 357 SER B O 1
ATOM 5866 N N . VAL B 1 358 ? -15.531 22.797 3.986 1 95.38 358 VAL B N 1
ATOM 5867 C CA . VAL B 1 358 ? -15 22.391 2.688 1 95.38 358 VAL B CA 1
ATOM 5868 C C . VAL B 1 358 ? -16.141 22.297 1.673 1 95.38 358 VAL B C 1
ATOM 5870 O O . VAL B 1 358 ? -16 22.75 0.532 1 95.38 358 VAL B O 1
ATOM 5873 N N . LEU B 1 359 ? -17.266 21.719 2.102 1 95.19 359 LEU B N 1
ATOM 5874 C CA . LEU B 1 359 ? -18.438 21.594 1.232 1 95.19 359 LEU B CA 1
ATOM 5875 C C . LEU B 1 359 ? -18.938 22.953 0.789 1 95.19 359 LEU B C 1
ATOM 5877 O O . LEU B 1 359 ? -19.469 23.109 -0.318 1 95.19 359 LEU B O 1
ATOM 5881 N N . LEU B 1 360 ? -18.672 23.922 1.592 1 97.12 360 LEU B N 1
ATOM 5882 C CA . LEU B 1 360 ? -19.125 25.281 1.284 1 97.12 360 LEU B CA 1
ATOM 5883 C C . LEU B 1 360 ? -18.188 25.938 0.29 1 97.12 360 LEU B C 1
ATOM 5885 O O . LEU B 1 360 ? -18.516 26.984 -0.289 1 97.12 360 LEU B O 1
ATOM 5889 N N . GLY B 1 361 ? -16.953 25.375 0.182 1 95 361 GLY B N 1
ATOM 5890 C CA . GLY B 1 361 ? -15.992 25.906 -0.776 1 95 361 GLY B CA 1
ATOM 5891 C C . GLY B 1 361 ? -14.797 26.562 -0.12 1 95 361 GLY B C 1
ATOM 5892 O O . GLY B 1 361 ? -13.93 27.109 -0.805 1 95 361 GLY B O 1
ATOM 5893 N N . ALA B 1 362 ? -14.695 26.453 1.146 1 95.44 362 ALA B N 1
ATOM 5894 C CA . ALA B 1 362 ? -13.625 27.125 1.88 1 95.44 362 ALA B CA 1
ATOM 5895 C C . ALA B 1 362 ? -12.352 26.297 1.869 1 95.44 362 ALA B C 1
ATOM 5897 O O . ALA B 1 362 ? -11.297 26.766 2.301 1 95.44 362 ALA B O 1
ATOM 5898 N N . GLY B 1 363 ? -12.422 25.078 1.423 1 91.62 363 GLY B N 1
ATOM 5899 C CA . GLY B 1 363 ? -11.281 24.188 1.354 1 91.62 363 GLY B CA 1
ATOM 5900 C C . GLY B 1 363 ? -11.258 23.344 0.093 1 91.62 363 GLY B C 1
ATOM 5901 O O . GLY B 1 363 ? -12.211 23.375 -0.694 1 91.62 363 GLY B O 1
ATOM 5902 N N . ARG B 1 364 ? -10.18 22.562 -0.022 1 86.19 364 ARG B N 1
ATOM 5903 C CA . ARG B 1 364 ? -10.008 21.719 -1.202 1 86.19 364 ARG B CA 1
ATOM 5904 C C . ARG B 1 364 ? -10.312 20.266 -0.879 1 86.19 364 ARG B C 1
ATOM 5906 O O . ARG B 1 364 ? -9.867 19.75 0.15 1 86.19 364 ARG B O 1
ATOM 5913 N N . GLN B 1 365 ? -11.086 19.734 -1.729 1 77.38 365 GLN B N 1
ATOM 5914 C CA . GLN B 1 365 ? -11.289 18.281 -1.625 1 77.38 365 GLN B CA 1
ATOM 5915 C C . GLN B 1 365 ? -10.148 17.516 -2.291 1 77.38 365 GLN B C 1
ATOM 5917 O O . GLN B 1 365 ? -9.789 16.422 -1.851 1 77.38 365 GLN B O 1
ATOM 5922 N N . LYS B 1 366 ? -9.703 18.047 -3.391 1 74.19 366 LYS B N 1
ATOM 5923 C CA . LYS B 1 366 ? -8.57 17.516 -4.141 1 74.19 366 LYS B CA 1
ATOM 5924 C C . LYS B 1 366 ? -7.555 18.609 -4.453 1 74.19 366 LYS B C 1
ATOM 5926 O O . LYS B 1 366 ? -7.918 19.781 -4.574 1 74.19 366 LYS B O 1
ATOM 5931 N N . LYS B 1 367 ? -6.363 18.109 -4.605 1 74.69 367 LYS B N 1
ATOM 5932 C CA . LYS B 1 367 ? -5.324 19.078 -4.945 1 74.69 367 LYS B CA 1
ATOM 5933 C C . LYS B 1 367 ? -5.68 19.844 -6.215 1 74.69 367 LYS B C 1
ATOM 5935 O O . LYS B 1 367 ? -6.102 19.25 -7.207 1 74.69 367 LYS B O 1
ATOM 5940 N N . GLY B 1 368 ? -5.645 21.188 -6.133 1 77.69 368 GLY B N 1
ATOM 5941 C CA . GLY B 1 368 ? -5.883 22 -7.312 1 77.69 368 GLY B CA 1
ATOM 5942 C C . GLY B 1 368 ? -7.305 22.531 -7.402 1 77.69 368 GLY B C 1
ATOM 5943 O O . GLY B 1 368 ? -7.602 23.391 -8.234 1 77.69 368 GLY B O 1
ATOM 5944 N N . ASP B 1 369 ? -8.133 22.047 -6.539 1 84.81 369 ASP B N 1
ATOM 5945 C CA . ASP B 1 369 ? -9.5 22.547 -6.535 1 84.81 369 ASP B CA 1
ATOM 5946 C C . ASP B 1 369 ? -9.531 24.062 -6.305 1 84.81 369 ASP B C 1
ATOM 5948 O O . ASP B 1 369 ? -8.664 24.609 -5.613 1 84.81 369 ASP B O 1
ATOM 5952 N N . PRO B 1 370 ? -10.5 24.656 -6.93 1 88.75 370 PRO B N 1
ATOM 5953 C CA . PRO B 1 370 ? -10.648 26.078 -6.66 1 88.75 370 PRO B CA 1
ATOM 5954 C C . PRO B 1 370 ? -11.086 26.375 -5.223 1 88.75 370 PRO B C 1
ATOM 5956 O O . PRO B 1 370 ? -11.766 25.547 -4.605 1 88.75 370 PRO B O 1
ATOM 5959 N N . LEU B 1 371 ? -10.734 27.578 -4.766 1 93.25 371 LEU B N 1
ATOM 5960 C CA . LEU B 1 371 ? -11.055 28 -3.402 1 93.25 371 LEU B CA 1
ATOM 5961 C C . LEU B 1 371 ? -11.906 29.266 -3.398 1 93.25 371 LEU B C 1
ATOM 5963 O O . LEU B 1 371 ? -11.648 30.188 -4.172 1 93.25 371 LEU B O 1
ATOM 5967 N N . ASP B 1 372 ? -12.977 29.25 -2.666 1 96.31 372 ASP B N 1
ATOM 5968 C CA . ASP B 1 372 ? -13.75 30.438 -2.369 1 96.31 372 ASP B CA 1
ATOM 5969 C C . ASP B 1 372 ? -13.289 31.094 -1.063 1 96.31 372 ASP B C 1
ATOM 5971 O O . ASP B 1 372 ? -13.664 30.641 0.022 1 96.31 372 ASP B O 1
ATOM 5975 N N . PHE B 1 373 ? -12.664 32.188 -1.162 1 97.19 373 PHE B N 1
ATOM 5976 C CA . PHE B 1 373 ? -12.039 32.844 -0.013 1 97.19 373 PHE B CA 1
ATOM 5977 C C . PHE B 1 373 ? -13.094 33.406 0.927 1 97.19 373 PHE B C 1
ATOM 5979 O O . PHE B 1 373 ? -12.82 33.656 2.104 1 97.19 373 PHE B O 1
ATOM 5986 N N . ALA B 1 374 ? -14.266 33.594 0.414 1 97.75 374 ALA B N 1
ATOM 5987 C CA . ALA B 1 374 ? -15.32 34.25 1.193 1 97.75 374 ALA B CA 1
ATOM 5988 C C . ALA B 1 374 ? -16.219 33.188 1.866 1 97.75 374 ALA B C 1
ATOM 5990 O O . ALA B 1 374 ? -17.062 33.531 2.703 1 97.75 374 ALA B O 1
ATOM 5991 N N . ALA B 1 375 ? -16.031 31.953 1.516 1 97.88 375 ALA B N 1
ATOM 5992 C CA . ALA B 1 375 ? -16.844 30.891 2.1 1 97.88 375 ALA B CA 1
ATOM 5993 C C . ALA B 1 375 ? -16.312 30.5 3.475 1 97.88 375 ALA B C 1
ATOM 5995 O O . ALA B 1 375 ? -15.141 30.719 3.783 1 97.88 375 ALA B O 1
ATOM 5996 N N . GLY B 1 376 ? -17.219 29.938 4.332 1 98.06 376 GLY B N 1
ATOM 5997 C CA . GLY B 1 376 ? -16.828 29.453 5.645 1 98.06 376 GLY B CA 1
ATOM 5998 C C . GLY B 1 376 ? -17.969 29.391 6.637 1 98.06 376 GLY B C 1
ATOM 5999 O O . GLY B 1 376 ? -19.125 29.266 6.242 1 98.06 376 GLY B O 1
ATOM 6000 N N . ILE B 1 377 ? -17.562 29.328 7.871 1 98.56 377 ILE B N 1
ATOM 6001 C CA . ILE B 1 377 ? -18.531 29.172 8.945 1 98.56 377 ILE B CA 1
ATOM 6002 C C . ILE B 1 377 ? -18.172 30.094 10.102 1 98.56 377 ILE B C 1
ATOM 6004 O O . ILE B 1 377 ? -17 30.172 10.508 1 98.56 377 ILE B O 1
ATOM 6008 N N . THR B 1 378 ? -19.141 30.812 10.625 1 98.62 378 THR B N 1
ATOM 6009 C CA . THR B 1 378 ? -19.016 31.469 11.922 1 98.62 378 THR B CA 1
ATOM 6010 C C . THR B 1 378 ? -19.812 30.719 12.984 1 98.62 378 THR B C 1
ATOM 6012 O O . THR B 1 378 ? -21.031 30.578 12.875 1 98.62 378 THR B O 1
ATOM 6015 N N . LEU B 1 379 ? -19.172 30.281 13.969 1 98.31 379 LEU B N 1
ATOM 6016 C CA . LEU B 1 379 ? -19.812 29.547 15.055 1 98.31 379 LEU B CA 1
ATOM 6017 C C . LEU B 1 379 ? -20.391 30.516 16.094 1 98.31 379 LEU B C 1
ATOM 6019 O O . LEU B 1 379 ? -19.703 31.422 16.562 1 98.31 379 LEU B O 1
ATOM 6023 N N . HIS B 1 380 ? -21.594 30.266 16.438 1 98 380 HIS B N 1
ATOM 6024 C CA . HIS B 1 380 ? -22.219 31.047 17.484 1 98 380 HIS B CA 1
ATOM 6025 C C . HIS B 1 380 ? -22.266 30.266 18.797 1 98 380 HIS B C 1
ATOM 6027 O O . HIS B 1 380 ? -22.359 30.859 19.875 1 98 380 HIS B O 1
ATOM 6033 N N . LYS B 1 381 ? -22.312 28.984 18.641 1 96.75 381 LYS B N 1
ATOM 6034 C CA . LYS B 1 381 ? -22.328 28.094 19.797 1 96.75 381 LYS B CA 1
ATOM 6035 C C . LYS B 1 381 ? -21.266 27 19.656 1 96.75 381 LYS B C 1
ATOM 6037 O O . LYS B 1 381 ? -20.953 26.562 18.547 1 96.75 381 LYS B O 1
ATOM 6042 N N . LYS B 1 382 ? -20.719 26.578 20.75 1 96.06 382 LYS B N 1
ATOM 6043 C CA . LYS B 1 382 ? -19.688 25.547 20.797 1 96.06 382 LYS B CA 1
ATOM 6044 C C . LYS B 1 382 ? -19.938 24.578 21.953 1 96.06 382 LYS B C 1
ATOM 6046 O O . LYS B 1 382 ? -20.891 24.734 22.703 1 96.06 382 LYS B O 1
ATOM 6051 N N . ARG B 1 383 ? -19.109 23.578 22 1 95.44 383 ARG B N 1
ATOM 6052 C CA . ARG B 1 383 ? -19.203 22.609 23.078 1 95.44 383 ARG B CA 1
ATOM 6053 C C . ARG B 1 383 ? -19.266 23.297 24.438 1 95.44 383 ARG B C 1
ATOM 6055 O O . ARG B 1 383 ? -18.5 24.219 24.703 1 95.44 383 ARG B O 1
ATOM 6062 N N . GLY B 1 384 ? -20.25 22.875 25.344 1 95.44 384 GLY B N 1
ATOM 6063 C CA . GLY B 1 384 ? -20.406 23.453 26.672 1 95.44 384 GLY B CA 1
ATOM 6064 C C . GLY B 1 384 ? -21.5 24.5 26.734 1 95.44 384 GLY B C 1
ATOM 6065 O O . GLY B 1 384 ? -22.016 24.812 27.812 1 95.44 384 GLY B O 1
ATOM 6066 N N . ASP B 1 385 ? -21.891 25.062 25.562 1 95.94 385 ASP B N 1
ATOM 6067 C CA . ASP B 1 385 ? -22.938 26.094 25.531 1 95.94 385 ASP B CA 1
ATOM 6068 C C . ASP B 1 385 ? -24.328 25.469 25.594 1 95.94 385 ASP B C 1
ATOM 6070 O O . ASP B 1 385 ? -24.562 24.406 25 1 95.94 385 ASP B O 1
ATOM 6074 N N . TYR B 1 386 ? -25.188 26.109 26.219 1 97.25 386 TYR B N 1
ATOM 6075 C CA . TYR B 1 386 ? -26.594 25.766 26.156 1 97.25 386 TYR B CA 1
ATOM 6076 C C . TYR B 1 386 ? -27.266 26.453 24.969 1 97.25 386 TYR B C 1
ATOM 6078 O O . TYR B 1 386 ? -26.969 27.609 24.656 1 97.25 386 TYR B O 1
ATOM 6086 N N . ILE B 1 387 ? -28.141 25.656 24.297 1 96.31 387 ILE B N 1
ATOM 6087 C CA . ILE B 1 387 ? -28.812 26.219 23.109 1 96.31 387 ILE B CA 1
ATOM 6088 C C . ILE B 1 387 ? -30.297 25.875 23.172 1 96.31 387 ILE B C 1
ATOM 6090 O O . ILE B 1 387 ? -30.688 24.812 23.641 1 96.31 387 ILE B O 1
ATOM 6094 N N . HIS B 1 388 ? -31.078 26.828 22.734 1 97.31 388 HIS B N 1
ATOM 6095 C CA . HIS B 1 388 ? -32.531 26.609 22.594 1 97.31 388 HIS B CA 1
ATOM 6096 C C . HIS B 1 388 ? -32.875 26.25 21.156 1 97.31 388 HIS B C 1
ATOM 6098 O O . HIS B 1 388 ? -32.25 26.719 20.219 1 97.31 388 HIS B O 1
ATOM 6104 N N . LYS B 1 389 ? -33.938 25.406 21.062 1 96.88 389 LYS B N 1
ATOM 6105 C CA . LYS B 1 389 ? -34.469 25.109 19.719 1 96.88 389 LYS B CA 1
ATOM 6106 C C . LYS B 1 389 ? -34.75 26.406 18.969 1 96.88 389 LYS B C 1
ATOM 6108 O O . LYS B 1 389 ? -35.375 27.312 19.5 1 96.88 389 LYS B O 1
ATOM 6113 N N . GLY B 1 390 ? -34.25 26.469 17.75 1 97.12 390 GLY B N 1
ATOM 6114 C CA . GLY B 1 390 ? -34.5 27.641 16.922 1 97.12 390 GLY B CA 1
ATOM 6115 C C . GLY B 1 390 ? -33.406 28.703 17.047 1 97.12 390 GLY B C 1
ATOM 6116 O O . GLY B 1 390 ? -33.375 29.641 16.25 1 97.12 390 GLY B O 1
ATOM 6117 N N . GLU B 1 391 ? -32.562 28.531 18.016 1 97.31 391 GLU B N 1
ATOM 6118 C CA . GLU B 1 391 ? -31.453 29.453 18.172 1 97.31 391 GLU B CA 1
ATOM 6119 C C . GLU B 1 391 ? -30.359 29.172 17.125 1 97.31 391 GLU B C 1
ATOM 6121 O O . GLU B 1 391 ? -30.188 28.031 16.688 1 97.31 391 GLU B O 1
ATOM 6126 N N . SER B 1 392 ? -29.641 30.172 16.734 1 97.81 392 SER B N 1
ATOM 6127 C CA . SER B 1 392 ? -28.609 30.047 15.703 1 97.81 392 SER B CA 1
ATOM 6128 C C . SER B 1 392 ? -27.375 29.328 16.25 1 97.81 392 SER B C 1
ATOM 6130 O O . SER B 1 392 ? -26.797 29.75 17.25 1 97.81 392 SER B O 1
ATOM 6132 N N . LEU B 1 393 ? -26.984 28.281 15.625 1 97.62 393 LEU B N 1
ATOM 6133 C CA . LEU B 1 393 ? -25.781 27.531 15.953 1 97.62 393 LEU B CA 1
ATOM 6134 C C . LEU B 1 393 ? -24.562 28.125 15.25 1 97.62 393 LEU B C 1
ATOM 6136 O O . LEU B 1 393 ? -23.469 28.172 15.828 1 97.62 393 LEU B O 1
ATOM 6140 N N . ALA B 1 394 ? -24.797 28.484 14.023 1 98.5 394 ALA B N 1
ATOM 6141 C CA . ALA B 1 394 ? -23.719 28.953 13.156 1 98.5 394 ALA B CA 1
ATOM 6142 C C . ALA B 1 394 ? -24.266 29.672 11.93 1 98.5 394 ALA B C 1
ATOM 6144 O O . ALA B 1 394 ? -25.438 29.5 11.578 1 98.5 394 ALA B O 1
ATOM 6145 N N . THR B 1 395 ? -23.5 30.5 11.32 1 98.81 395 THR B N 1
ATOM 6146 C CA . THR B 1 395 ? -23.781 31.094 10.016 1 98.81 395 THR B CA 1
ATOM 6147 C C . THR B 1 395 ? -22.844 30.531 8.953 1 98.81 395 THR B C 1
ATOM 6149 O O . THR B 1 395 ? -21.625 30.531 9.133 1 98.81 395 THR B O 1
ATOM 6152 N N . PHE B 1 396 ? -23.453 30.016 7.898 1 98.75 396 PHE B N 1
ATOM 6153 C CA . PHE B 1 396 ? -22.703 29.516 6.754 1 98.75 396 PHE B CA 1
ATOM 6154 C C . PHE B 1 396 ? -22.562 30.594 5.68 1 98.75 396 PHE B C 1
ATOM 6156 O O . PHE B 1 396 ? -23.5 31.375 5.453 1 98.75 396 PHE B O 1
ATOM 6163 N N . TYR B 1 397 ? -21.469 30.703 5.094 1 98.62 397 TYR B N 1
ATOM 6164 C CA . TYR B 1 397 ? -21.203 31.609 3.979 1 98.62 397 TYR B CA 1
ATOM 6165 C C . TYR B 1 397 ? -20.766 30.828 2.74 1 98.62 397 TYR B C 1
ATOM 6167 O O . TYR B 1 397 ? -19.922 29.938 2.826 1 98.62 397 TYR B O 1
ATOM 6175 N N . GLY B 1 398 ? -21.297 31.047 1.582 1 97.44 398 GLY B N 1
ATOM 6176 C CA . GLY B 1 398 ? -20.969 30.375 0.331 1 97.44 398 GLY B CA 1
ATOM 6177 C C . GLY B 1 398 ? -22.094 30.422 -0.684 1 97.44 398 GLY B C 1
ATOM 6178 O O . GLY B 1 398 ? -22.969 31.297 -0.625 1 97.44 398 GLY B O 1
ATOM 6179 N N . ALA B 1 399 ? -22.031 29.516 -1.655 1 96.25 399 ALA B N 1
ATOM 6180 C CA . ALA B 1 399 ? -23.109 29.406 -2.631 1 96.25 399 ALA B CA 1
ATOM 6181 C C . ALA B 1 399 ? -24.328 28.703 -2.025 1 96.25 399 ALA B C 1
ATOM 6183 O O . ALA B 1 399 ? -24.188 27.75 -1.264 1 96.25 399 ALA B O 1
ATOM 6184 N N . ALA B 1 400 ? -25.453 29.109 -2.455 1 96.81 400 ALA B N 1
ATOM 6185 C CA . ALA B 1 400 ? -26.703 28.688 -1.836 1 96.81 400 ALA B CA 1
ATOM 6186 C C . ALA B 1 400 ? -26.938 27.188 -2.033 1 96.81 400 ALA B C 1
ATOM 6188 O O . ALA B 1 400 ? -27.5 26.516 -1.165 1 96.81 400 ALA B O 1
ATOM 6189 N N . ASP B 1 401 ? -26.516 26.688 -3.072 1 97.25 401 ASP B N 1
ATOM 6190 C CA . ASP B 1 401 ? -26.781 25.281 -3.41 1 97.25 401 ASP B CA 1
ATOM 6191 C C . ASP B 1 401 ? -25.922 24.344 -2.572 1 97.25 401 ASP B C 1
ATOM 6193 O O . ASP B 1 401 ? -26.141 23.125 -2.58 1 97.25 401 ASP B O 1
ATOM 6197 N N . LYS B 1 402 ? -25.031 24.906 -1.736 1 96.94 402 LYS B N 1
ATOM 6198 C CA . LYS B 1 402 ? -24.125 24.078 -0.947 1 96.94 402 LYS B CA 1
ATOM 6199 C C . LYS B 1 402 ? -24.609 23.953 0.495 1 96.94 402 LYS B C 1
ATOM 6201 O O . LYS B 1 402 ? -24.109 23.109 1.253 1 96.94 402 LYS B O 1
ATOM 6206 N N . PHE B 1 403 ? -25.609 24.672 0.856 1 98.19 403 PHE B N 1
ATOM 6207 C CA . PHE B 1 403 ? -25.969 24.828 2.262 1 98.19 403 PHE B CA 1
ATOM 6208 C C . PHE B 1 403 ? -26.562 23.547 2.818 1 98.19 403 PHE B C 1
ATOM 6210 O O . PHE B 1 403 ? -26.266 23.156 3.951 1 98.19 403 PHE B O 1
ATOM 6217 N N . ASP B 1 404 ? -27.297 22.828 2.057 1 98.19 404 ASP B N 1
ATOM 6218 C CA . ASP B 1 404 ? -27.984 21.641 2.555 1 98.19 404 ASP B CA 1
ATOM 6219 C C . ASP B 1 404 ? -26.969 20.547 2.928 1 98.19 404 ASP B C 1
ATOM 6221 O O . ASP B 1 404 ? -27.031 19.984 4.02 1 98.19 404 ASP B O 1
ATOM 6225 N N . ALA B 1 405 ? -26.109 20.328 2.045 1 97.31 405 ALA B N 1
ATOM 6226 C CA . ALA B 1 405 ? -25.094 19.297 2.285 1 97.31 405 ALA B CA 1
ATOM 6227 C C . ALA B 1 405 ? -24.203 19.672 3.461 1 97.31 405 ALA B C 1
ATOM 6229 O O . ALA B 1 405 ? -23.859 18.828 4.285 1 97.31 405 ALA B O 1
ATOM 6230 N N . ALA B 1 406 ? -23.828 20.906 3.502 1 97.94 406 ALA B N 1
ATOM 6231 C CA . ALA B 1 406 ? -22.969 21.375 4.59 1 97.94 406 ALA B CA 1
ATOM 6232 C C . ALA B 1 406 ? -23.688 21.281 5.93 1 97.94 406 ALA B C 1
ATOM 6234 O O . ALA B 1 406 ? -23.094 20.906 6.941 1 97.94 406 ALA B O 1
ATOM 6235 N N . ALA B 1 407 ? -24.938 21.625 5.906 1 98.44 407 ALA B N 1
ATOM 6236 C CA . ALA B 1 407 ? -25.734 21.578 7.129 1 98.44 407 ALA B CA 1
ATOM 6237 C C . ALA B 1 407 ? -25.859 20.141 7.645 1 98.44 407 ALA B C 1
ATOM 6239 O O . ALA B 1 407 ? -25.75 19.891 8.852 1 98.44 407 ALA B O 1
ATOM 6240 N N . ALA B 1 408 ? -26.109 19.266 6.738 1 97.94 408 ALA B N 1
ATOM 6241 C CA . ALA B 1 408 ? -26.203 17.859 7.117 1 97.94 408 ALA B CA 1
ATOM 6242 C C . ALA B 1 408 ? -24.906 17.359 7.727 1 97.94 408 ALA B C 1
ATOM 6244 O O . ALA B 1 408 ? -24.922 16.656 8.742 1 97.94 408 ALA B O 1
ATOM 6245 N N . GLU B 1 409 ? -23.828 17.734 7.141 1 96.88 409 GLU B N 1
ATOM 6246 C CA . GLU B 1 409 ? -22.5 17.344 7.633 1 96.88 409 GLU B CA 1
ATOM 6247 C C . GLU B 1 409 ? -22.234 17.922 9.016 1 96.88 409 GLU B C 1
ATOM 6249 O O . GLU B 1 409 ? -21.766 17.219 9.914 1 96.88 409 GLU B O 1
ATOM 6254 N N . TYR B 1 410 ? -22.547 19.141 9.164 1 97.62 410 TYR B N 1
ATOM 6255 C CA . TYR B 1 410 ? -22.359 19.828 10.438 1 97.62 410 TYR B CA 1
ATOM 6256 C C . TYR B 1 410 ? -23.172 19.172 11.547 1 97.62 410 TYR B C 1
ATOM 6258 O O . TYR B 1 410 ? -22.641 18.875 12.617 1 97.62 410 TYR B O 1
ATOM 6266 N N . ARG B 1 411 ? -24.359 18.859 11.289 1 97.19 411 ARG B N 1
ATOM 6267 C CA . ARG B 1 411 ? -25.266 18.297 12.273 1 97.19 411 ARG B CA 1
ATOM 6268 C C . ARG B 1 411 ? -24.844 16.891 12.672 1 97.19 411 ARG B C 1
ATOM 6270 O O . ARG B 1 411 ? -25.031 16.484 13.82 1 97.19 411 ARG B O 1
ATOM 6277 N N . SER B 1 412 ? -24.25 16.25 11.758 1 96.19 412 SER B N 1
ATOM 6278 C CA . SER B 1 412 ? -23.844 14.883 12.016 1 96.19 412 SER B CA 1
ATOM 6279 C C . SER B 1 412 ? -22.75 14.828 13.078 1 96.19 412 SER B C 1
ATOM 6281 O O . SER B 1 412 ? -22.5 13.773 13.672 1 96.19 412 SER B O 1
ATOM 6283 N N . GLY B 1 413 ? -22.156 15.961 13.328 1 95.44 413 GLY B N 1
ATOM 6284 C CA . GLY B 1 413 ? -21.078 16.016 14.305 1 95.44 413 GLY B CA 1
ATOM 6285 C C . GLY B 1 413 ? -21.516 16.578 15.641 1 95.44 413 GLY B C 1
ATOM 6286 O O . GLY B 1 413 ? -20.703 16.75 16.547 1 95.44 413 GLY B O 1
ATOM 6287 N N . LEU B 1 414 ? -22.781 16.797 15.82 1 95.81 414 LEU B N 1
ATOM 6288 C CA . LEU B 1 414 ? -23.281 17.406 17.047 1 95.81 414 LEU B CA 1
ATOM 6289 C C . LEU B 1 414 ? -24 16.375 17.906 1 95.81 414 LEU B C 1
ATOM 6291 O O . LEU B 1 414 ? -24.719 15.516 17.391 1 95.81 414 LEU B O 1
ATOM 6295 N N . VAL B 1 415 ? -23.719 16.453 19.141 1 95.75 415 VAL B N 1
ATOM 6296 C CA . VAL B 1 415 ? -24.469 15.695 20.125 1 95.75 415 VAL B CA 1
ATOM 6297 C C . VAL B 1 415 ? -24.984 16.625 21.219 1 95.75 415 VAL B C 1
ATOM 6299 O O . VAL B 1 415 ? -24.203 17.391 21.812 1 95.75 415 VAL B O 1
ATOM 6302 N N . TYR B 1 416 ? -26.219 16.516 21.516 1 95.75 416 TYR B N 1
ATOM 6303 C CA . TYR B 1 416 ? -26.844 17.297 22.578 1 95.75 416 TYR B CA 1
ATOM 6304 C C . TYR B 1 416 ? -27.031 16.453 23.828 1 95.75 416 TYR B C 1
ATOM 6306 O O . TYR B 1 416 ? -27.078 15.219 23.766 1 95.75 416 TYR B O 1
ATOM 6314 N N . GLY B 1 417 ? -26.984 17.125 24.938 1 96.31 417 GLY B N 1
ATOM 6315 C CA . GLY B 1 417 ? -27.234 16.453 26.219 1 96.31 417 GLY B CA 1
ATOM 6316 C C . GLY B 1 417 ? -27.875 17.359 27.25 1 96.31 417 GLY B C 1
ATOM 6317 O O . GLY B 1 417 ? -27.953 18.578 27.062 1 96.31 417 GLY B O 1
ATOM 6318 N N . SER B 1 418 ? -28.312 16.719 28.328 1 96.38 418 SER B N 1
ATOM 6319 C CA . SER B 1 418 ? -29.016 17.438 29.391 1 96.38 418 SER B CA 1
ATOM 6320 C C . SER B 1 418 ? -28.031 18.078 30.359 1 96.38 418 SER B C 1
ATOM 6322 O O . SER B 1 418 ? -28.391 19.016 31.078 1 96.38 418 SER B O 1
ATOM 6324 N N . GLU B 1 419 ? -26.859 17.625 30.375 1 97.19 419 GLU B N 1
ATOM 6325 C CA . GLU B 1 419 ? -25.875 18.125 31.328 1 97.19 419 GLU B CA 1
ATOM 6326 C C . GLU B 1 419 ? -24.719 18.812 30.625 1 97.19 419 GLU B C 1
ATOM 6328 O O . GLU B 1 419 ? -24.312 18.406 29.531 1 97.19 419 GLU B O 1
ATOM 6333 N N . LYS B 1 420 ? -24.203 19.812 31.234 1 96.19 420 LYS B N 1
ATOM 6334 C CA . LYS B 1 420 ? -23.031 20.516 30.703 1 96.19 420 LYS B CA 1
ATOM 6335 C C . LYS B 1 420 ? -21.797 19.609 30.734 1 96.19 420 LYS B C 1
ATOM 6337 O O . LYS B 1 420 ? -21.484 19.016 31.766 1 96.19 420 LYS B O 1
ATOM 6342 N N . PRO B 1 421 ? -21.156 19.469 29.656 1 95.38 421 PRO B N 1
ATOM 6343 C CA . PRO B 1 421 ? -19.938 18.656 29.672 1 95.38 421 PRO B CA 1
ATOM 6344 C C . PRO B 1 421 ? -18.812 19.312 30.453 1 95.38 421 PRO B C 1
ATOM 6346 O O . PRO B 1 421 ? -18.812 20.531 30.656 1 95.38 421 PRO B O 1
ATOM 6349 N N . GLU B 1 422 ? -17.938 18.531 30.875 1 93 422 GLU B N 1
ATOM 6350 C CA . GLU B 1 422 ? -16.766 19.047 31.578 1 93 422 GLU B CA 1
ATOM 6351 C C . GLU B 1 422 ? -15.922 19.922 30.656 1 93 422 GLU B C 1
ATOM 6353 O O . GLU B 1 422 ? -15.742 19.609 29.484 1 93 422 GLU B O 1
ATOM 6358 N N . GLU B 1 423 ? -15.484 21.016 31.203 1 90.62 423 GLU B N 1
ATOM 6359 C CA . GLU B 1 423 ? -14.633 21.922 30.422 1 90.62 423 GLU B CA 1
ATOM 6360 C C . GLU B 1 423 ? -13.25 21.297 30.203 1 90.62 423 GLU B C 1
ATOM 6362 O O . GLU B 1 423 ? -12.609 20.844 31.156 1 90.62 423 GLU B O 1
ATOM 6367 N N . ALA B 1 424 ? -12.844 21.297 29.031 1 89.69 424 ALA B N 1
ATOM 6368 C CA . ALA B 1 424 ? -11.523 20.766 28.703 1 89.69 424 ALA B CA 1
ATOM 6369 C C . ALA B 1 424 ? -10.477 21.875 28.672 1 89.69 424 ALA B C 1
ATOM 6371 O O . ALA B 1 424 ? -10.781 23.016 28.312 1 89.69 424 ALA B O 1
ATOM 6372 N N . PRO B 1 425 ? -9.25 21.516 29.031 1 94.56 425 PRO B N 1
ATOM 6373 C CA . PRO B 1 425 ? -8.195 22.531 28.891 1 94.56 425 PRO B CA 1
ATOM 6374 C C . PRO B 1 425 ? -7.867 22.844 27.438 1 94.56 425 PRO B C 1
ATOM 6376 O O . PRO B 1 425 ? -8.086 22 26.547 1 94.56 425 PRO B O 1
ATOM 6379 N N . LEU B 1 426 ? -7.34 24.031 27.188 1 96.88 426 LEU B N 1
ATOM 6380 C CA . LEU B 1 426 ? -6.91 24.422 25.859 1 96.88 426 LEU B CA 1
ATOM 6381 C C . LEU B 1 426 ? -5.543 23.828 25.531 1 96.88 426 LEU B C 1
ATOM 6383 O O . LEU B 1 426 ? -5.215 23.641 24.359 1 96.88 426 LEU B O 1
ATOM 6387 N N . VAL B 1 427 ? -4.734 23.672 26.547 1 97.81 427 VAL B N 1
ATOM 6388 C CA . VAL B 1 427 ? -3.393 23.109 26.422 1 97.81 427 VAL B CA 1
ATOM 6389 C C . VAL B 1 427 ? -3.211 21.969 27.438 1 97.81 427 VAL B C 1
ATOM 6391 O O . VAL B 1 427 ? -3.473 22.156 28.625 1 97.81 427 VAL B O 1
ATOM 6394 N N . TYR B 1 428 ? -2.707 20.828 26.938 1 98.19 428 TYR B N 1
ATOM 6395 C CA . TYR B 1 428 ? -2.656 19.641 27.781 1 98.19 428 TYR B CA 1
ATOM 6396 C C . TYR B 1 428 ? -1.245 19.391 28.297 1 98.19 428 TYR B C 1
ATOM 6398 O O . TYR B 1 428 ? -1.062 18.797 29.359 1 98.19 428 TYR B O 1
ATOM 6406 N N . ALA B 1 429 ? -0.244 19.812 27.484 1 98.44 429 ALA B N 1
ATOM 6407 C CA . ALA B 1 429 ? 1.121 19.469 27.875 1 98.44 429 ALA B CA 1
ATOM 6408 C C . ALA B 1 429 ? 2.139 20.281 27.078 1 98.44 429 ALA B C 1
ATOM 6410 O O . ALA B 1 429 ? 1.811 20.859 26.031 1 98.44 429 ALA B O 1
ATOM 6411 N N . LEU B 1 430 ? 3.283 20.391 27.672 1 98.56 430 LEU B N 1
ATOM 6412 C CA . LEU B 1 430 ? 4.484 20.906 27.016 1 98.56 430 LEU B CA 1
ATOM 6413 C C . LEU B 1 430 ? 5.578 19.844 26.984 1 98.56 430 LEU B C 1
ATOM 6415 O O . LEU B 1 430 ? 5.906 19.25 28.016 1 98.56 430 LEU B O 1
ATOM 6419 N N . VAL B 1 431 ? 6.051 19.562 25.812 1 98.69 431 VAL B N 1
ATOM 6420 C CA . VAL B 1 431 ? 7.109 18.578 25.625 1 98.69 431 VAL B CA 1
ATOM 6421 C C . VAL B 1 431 ? 8.398 19.281 25.203 1 98.69 431 VAL B C 1
ATOM 6423 O O . VAL B 1 431 ? 8.406 20.062 24.25 1 98.69 431 VAL B O 1
ATOM 6426 N N . THR B 1 432 ? 9.469 19.062 25.922 1 98.25 432 THR B N 1
ATOM 6427 C CA . THR B 1 432 ? 10.805 19.562 25.594 1 98.25 432 THR B CA 1
ATOM 6428 C C . THR B 1 432 ? 11.828 18.438 25.672 1 98.25 432 THR B C 1
ATOM 6430 O O . THR B 1 432 ? 11.484 17.281 25.953 1 98.25 432 THR B O 1
ATOM 6433 N N . LYS B 1 433 ? 13.102 18.797 25.297 1 97.25 433 LYS B N 1
ATOM 6434 C CA . LYS B 1 433 ? 14.164 17.797 25.375 1 97.25 433 LYS B CA 1
ATOM 6435 C C . LYS B 1 433 ? 14.328 17.281 26.797 1 97.25 433 LYS B C 1
ATOM 6437 O O . LYS B 1 433 ? 14.844 16.172 27 1 97.25 433 LYS B O 1
ATOM 6442 N N . ASP B 1 434 ? 13.805 18.047 27.75 1 96.69 434 ASP B N 1
ATOM 6443 C CA . ASP B 1 434 ? 14.008 17.734 29.156 1 96.69 434 ASP B CA 1
ATOM 6444 C C . ASP B 1 434 ? 12.859 16.875 29.703 1 96.69 434 ASP B C 1
ATOM 6446 O O . ASP B 1 434 ? 12.953 16.328 30.797 1 96.69 434 ASP B O 1
ATOM 6450 N N . GLY B 1 435 ? 11.75 16.828 28.953 1 97.12 435 GLY B N 1
ATOM 6451 C CA . GLY B 1 435 ? 10.656 15.977 29.391 1 97.12 435 GLY B CA 1
ATOM 6452 C C . GLY B 1 435 ? 9.289 16.547 29.062 1 97.12 435 GLY B C 1
ATOM 6453 O O . GLY B 1 435 ? 9.164 17.406 28.203 1 97.12 435 GLY B O 1
ATOM 6454 N N . VAL B 1 436 ? 8.266 15.93 29.703 1 98.12 436 VAL B N 1
ATOM 6455 C CA . VAL B 1 436 ? 6.875 16.281 29.453 1 98.12 436 VAL B CA 1
ATOM 6456 C C . VAL B 1 436 ? 6.285 16.938 30.703 1 98.12 436 VAL B C 1
ATOM 6458 O O . VAL B 1 436 ? 6.391 16.391 31.812 1 98.12 436 VAL B O 1
ATOM 6461 N N . GLU B 1 437 ? 5.738 18.078 30.562 1 97.5 437 GLU B N 1
ATOM 6462 C CA . GLU B 1 437 ? 4.953 18.734 31.609 1 97.5 437 GLU B CA 1
ATOM 6463 C C . GLU B 1 437 ? 3.469 18.734 31.266 1 97.5 437 GLU B C 1
ATOM 6465 O O . GLU B 1 437 ? 3.045 19.406 30.328 1 97.5 437 GLU B O 1
ATOM 6470 N N . ARG B 1 438 ? 2.676 18.047 31.984 1 95.81 438 ARG B N 1
ATOM 6471 C CA . ARG B 1 438 ? 1.234 17.984 31.766 1 95.81 438 ARG B CA 1
ATOM 6472 C C . ARG B 1 438 ? 0.511 19.062 32.562 1 95.81 438 ARG B C 1
ATOM 6474 O O . ARG B 1 438 ? 0.921 19.391 33.688 1 95.81 438 ARG B O 1
ATOM 6481 N N . TYR B 1 439 ? -0.469 19.531 32.031 1 92.25 439 TYR B N 1
ATOM 6482 C CA . TYR B 1 439 ? -1.273 20.547 32.719 1 92.25 439 TYR B CA 1
ATOM 6483 C C . TYR B 1 439 ? -2.592 19.953 33.219 1 92.25 439 TYR B C 1
ATOM 6485 O O . TYR B 1 439 ? -3.102 18.984 32.625 1 92.25 439 TYR B O 1
#

Radius of gyration: 33.99 Å; Cα contacts (8 Å, |Δi|>4): 2036; chains: 2; bounding box: 69×97×68 Å

pLDDT: mean 96.37, std 3.81, range [74.0, 98.88]

Sequence (878 aa):
MRIYDLIAKKRDGGTHSREELEAIVNGFVSGEVADYQMAAWMMAVYLRGMTDEETAELTDVMAHSGVMVDLSPIPGIKVDKHSTGGVGDKTTLVIAPIVAACGVKIAKMSGRGLGHTGGTIDKMESVPGTKTALSQEEFFAQVNKIGLSVIGQSEGIAVADKKMYALRDVTATVSCIPLIASSIMSKKLASGSDAILLDVTTGTGAFMKTVDQSIELAKLMVSIGTHHGRRVAAMITDMDTPLGHNIGNSLEVMESMDVLKGRGPADLTEVCLQLAANMLVLADKGSPAECRAMAEAVIADGSAYAKCKEMFAAQGGDTRVLDDYSLFEKPAASYELLAEEDGYIVTNDAEKIGSASVLLGAGRQKKGDPLDFAAGITLHKKRGDYIHKGESLATFYGAADKFDAAAAEYRSGLVYGSEKPEEAPLVYALVTKDGVERYMRIYDLIAKKRDGGTHSREELEAIVNGFVSGEVADYQMAAWMMAVYLRGMTDEETAELTDVMAHSGVMVDLSPIPGIKVDKHSTGGVGDKTTLVIAPIVAACGVKIAKMSGRGLGHTGGTIDKMESVPGTKTALSQEEFFAQVNKIGLSVIGQSEGIAVADKKMYALRDVTATVSCIPLIASSIMSKKLASGSDAILLDVTTGTGAFMKTVDQSIELAKLMVSIGTHHGRRVAAMITDMDTPLGHNIGNSLEVMESMDVLKGRGPADLTEVCLQLAANMLVLADKGSPAECRAMAEAVIADGSAYAKCKEMFAAQGGDTRVLDDYSLFEKPAASYELLAEEDGYIVTNDAEKIGSASVLLGAGRQKKGDPLDFAAGITLHKKRGDYIHKGESLATFYGAADKFDAAAAEYRSGLVYGSEKPEEAPLVYALVTKDGVERY